Protein AF-0000000082303333 (afdb_homodimer)

Radius of gyration: 33.25 Å; Cα contacts (8 Å, |Δi|>4): 2586; chains: 2; bounding box: 116×102×85 Å

Solvent-accessible surface area (backbone atoms only — not comparable to full-atom values): 60948 Å² total; per-residue (Å²): 131,80,72,79,79,72,64,72,76,44,62,39,41,34,51,44,58,68,91,34,70,68,59,49,52,47,48,51,52,43,42,55,33,33,45,75,53,46,32,45,65,47,75,43,73,32,53,73,72,55,47,52,51,32,34,45,68,46,72,44,28,33,35,77,50,58,49,78,16,24,81,38,28,54,62,48,48,60,59,44,35,79,37,50,79,32,54,53,24,39,28,36,65,45,49,64,80,92,48,36,52,67,58,50,52,48,52,52,52,53,45,40,43,35,82,53,63,69,58,36,46,55,47,43,47,49,52,52,45,56,55,57,73,51,44,40,58,37,38,43,30,28,42,47,46,40,36,38,30,31,59,46,46,43,43,72,42,71,42,63,39,70,68,48,73,64,62,42,49,26,38,67,72,53,83,69,45,62,42,35,33,31,44,33,45,95,62,28,58,43,49,50,55,57,82,54,49,46,70,51,58,82,63,31,37,61,40,60,36,50,35,25,29,45,23,51,32,31,67,37,65,60,58,26,65,31,54,50,49,16,46,46,72,47,80,41,78,38,88,97,50,14,27,36,36,42,30,41,58,47,80,84,34,35,28,68,83,64,48,77,57,52,40,67,40,49,48,51,40,51,42,26,58,60,16,88,49,46,29,65,80,48,52,79,38,65,48,64,71,34,52,70,47,72,47,63,50,95,86,51,26,37,35,40,30,27,67,37,44,48,54,55,43,65,60,60,37,30,37,70,49,46,68,27,36,52,39,40,78,19,32,73,55,27,82,69,39,42,37,51,58,33,10,51,48,53,63,80,52,63,64,44,86,89,47,76,54,50,91,67,52,30,30,59,14,61,80,50,68,36,14,47,22,57,31,35,77,70,48,70,40,68,41,94,85,71,35,39,52,33,40,36,30,32,45,27,89,62,30,77,65,70,61,39,57,44,46,32,43,34,39,47,56,68,94,45,41,66,59,44,53,51,30,44,77,72,64,76,29,38,30,38,34,41,41,36,32,50,52,54,53,54,50,49,46,41,35,70,73,32,30,64,54,31,45,65,44,64,30,61,50,40,26,20,38,29,36,39,30,17,19,74,28,81,57,37,44,36,60,54,47,30,47,14,54,39,14,30,36,61,54,51,56,48,31,44,72,72,24,60,46,70,49,38,76,39,57,50,69,63,33,54,45,21,43,75,36,66,66,69,70,63,76,70,60,48,50,32,60,66,60,13,37,46,48,50,38,64,77,76,64,84,46,54,91,70,46,50,42,32,60,54,14,41,58,40,34,44,43,44,44,46,46,45,46,44,46,48,46,46,35,46,73,66,67,44,66,81,77,70,68,81,73,84,70,77,80,74,81,80,127,129,80,71,80,76,73,62,73,76,44,64,39,40,34,51,46,57,67,92,34,69,69,58,51,53,49,48,52,51,44,41,55,33,34,44,75,52,47,32,44,64,48,76,43,71,31,53,72,71,55,47,53,51,32,34,45,69,45,72,44,28,31,36,75,50,60,50,81,15,25,81,38,28,55,61,48,49,60,59,44,35,80,36,50,79,32,53,53,23,39,28,37,64,46,47,63,80,92,48,37,52,67,56,50,52,49,52,52,53,53,43,40,44,36,80,51,65,71,58,36,47,54,46,43,47,50,51,53,45,56,55,56,72,51,44,39,59,36,37,45,29,26,41,48,47,40,36,37,30,30,59,46,47,41,43,70,41,68,42,62,41,68,69,49,74,62,63,42,49,27,38,69,72,52,83,68,44,61,43,35,33,30,44,32,44,95,63,28,59,42,48,50,55,56,82,54,49,45,70,51,59,82,64,32,38,61,39,59,34,50,35,26,28,46,22,50,32,32,66,36,63,59,56,25,64,29,55,49,47,14,46,46,71,46,80,40,80,37,89,95,50,14,27,36,38,42,30,40,58,46,80,83,35,34,28,70,84,64,49,76,58,52,40,66,40,49,47,52,42,52,43,26,57,59,16,88,47,48,29,65,82,48,52,77,38,66,48,65,70,34,52,69,47,71,46,63,51,96,86,51,26,38,35,40,29,28,66,37,43,49,54,54,40,65,58,60,37,28,37,68,52,47,69,26,35,52,39,37,78,20,32,73,56,28,82,70,37,41,37,50,59,32,10,52,47,53,63,80,51,69,64,45,86,87,45,76,56,50,90,68,53,31,31,58,13,61,80,50,67,37,15,49,22,55,31,35,76,71,50,71,41,68,42,96,85,70,35,40,52,33,40,35,30,30,45,27,90,62,30,77,65,71,61,41,57,45,46,32,42,35,40,47,56,68,94,45,39,66,59,43,52,50,30,42,76,70,63,77,30,39,28,39,36,40,42,36,33,49,53,54,53,55,49,51,46,41,35,70,72,32,29,64,54,30,46,64,46,61,29,62,51,40,26,18,38,29,38,39,30,18,18,75,26,81,58,37,45,37,61,54,48,30,46,15,55,39,14,29,35,62,55,50,57,48,32,45,71,72,24,62,47,69,51,37,78,40,57,50,69,60,33,54,45,22,43,76,35,65,65,69,70,63,78,70,60,46,51,32,60,66,61,12,37,46,47,49,40,64,76,75,64,85,49,55,89,71,43,54,44,28,59,54,16,42,57,38,34,44,44,45,46,46,46,45,46,46,46,47,47,49,36,45,73,67,67,46,66,83,77,71,72,83,76,88,68,83,74,80,76,93,117

Organism: NCBI:txid303405

Sequence (1182 aa):
MSAPEQCKIRTVDFVIKVDDPEMAAVEDDIREDLAKIGIKVNTRLVEPEEYIKIEENGDYNLFFTRSWGAPYDPHTYLKSWENNAHVEYSATANLQPPLTRETLMEKIKKVQEQLDQATIRSMWKEILQDIHEQAIFLPLWGTREPYVLNRRLAGFTPSSQTYTYPIETIRVLSGSKNVTVAPGAGGAMFSSGGPLHPHQYFPNQLFIQDWLYEGLVSYGQDGEIQPALATSWLTEEIVGAGQRVIFTLREGVKFHDGSDFDCASVKLNFDHVLSESARQRHSWLGAVQAMEKWFCNEQGQFVVETNKPFYPLLQELTYIRPLTIAAPSSFANGADSHPELENSCNPGEAKWEGIEALEGFNCAGLSSPVGTGPFKFVSRENNEDGTDKTVLFARHDEYWGAIPDIEFVKLETFENTALVEEALLAGDLDMALGIGPLSALQIQDLKFFHSNIVDVRHSDVLQHSLMVMNTNKEPTNDITVRQAIIHAVNKGRFIEEEFGGLEKPVDQVLPQTAPYCNVDLTPKWSYDPVKAELLACPVKSGLSSGGIAGVTIACVAIVALVGFMVHMIRREKQGKPIFVTPSESAKGEQAMSAPEQCKIRTVDFVIKVDDPEMAAVEDDIREDLAKIGIKVNTRLVEPEEYIKIEENGDYNLFFTRSWGAPYDPHTYLKSWENNAHVEYSATANLQPPLTRETLMEKIKKVQEQLDQATIRSMWKEILQDIHEQAIFLPLWGTREPYVLNRRLAGFTPSSQTYTYPIETIRVLSGSKNVTVAPGAGGAMFSSGGPLHPHQYFPNQLFIQDWLYEGLVSYGQDGEIQPALATSWLTEEIVGAGQRVIFTLREGVKFHDGSDFDCASVKLNFDHVLSESARQRHSWLGAVQAMEKWFCNEQGQFVVETNKPFYPLLQELTYIRPLTIAAPSSFANGADSHPELENSCNPGEAKWEGIEALEGFNCAGLSSPVGTGPFKFVSRENNEDGTDKTVLFARHDEYWGAIPDIEFVKLETFENTALVEEALLAGDLDMALGIGPLSALQIQDLKFFHSNIVDVRHSDVLQHSLMVMNTNKEPTNDITVRQAIIHAVNKGRFIEEEFGGLEKPVDQVLPQTAPYCNVDLTPKWSYDPVKAELLACPVKSGLSSGGIAGVTIACVAIVALVGFMVHMIRREKQGKPIFVTPSESAKGEQA

pLDDT: mean 87.99, std 19.19, range [18.09, 98.81]

Nearest PDB structures (foldseek):
  3dp8-assembly2_B  TM=7.498E-01  e=4.778E-22  Escherichia coli K-12
  2noo-assembly1_A  TM=8.320E-01  e=5.385E-20  Escherichia coli K-12
  8j5u-assembly1_A  TM=5.563E-01  e=1.572E-07  Mycobacterium tuberculosis H37Rv
  8j5r-assembly1_A  TM=5.944E-01  e=3.194E-07  Mycobacterium tuberculosis H37Rv
  4x6g-assembly1_C  TM=6.278E-01  e=6.912E-01  Pseudomonas aeruginosa PAO1

Foldseek 3Di:
DPDQPPQDQAEFEAEDEPPDVLVVVQVVQLQVLCVVLRYHYDYHYDHPVVLQVCLLVVVGFKYWDKAPFPPCPPQLRLLCLCPSSGSNVLLQCQFDPPDHNVVLNVLSVVLQQDDDPVSNLVSVLVSQLSVLLRLQWQFQFFDWWKKKFWPQKDDADDDQTAQAGPQQRIDRNDDDLEAEEFEDFPQATAWAQPPLAQADDPPHGLHSLQQFWAFQWAADWLGDIHGDQFHDKDWAADVPFAIKIKTHGDAQFAKLVGDGDFQLQLVLLVCQCLPLQNLVVVVSDPLSVFWDDWDQDPVRIIMTTGRGYGNCNSRVRNGSDDNTTFAQQFFPVRSPQHNFQRHQDDFPCSPPPPRPRPVNGGHNHTNARMYRGQKGWDDWDADPVGTTQKTKIAGSCSRPPRGGSRGMYMYHGDPALVVVLVCQQVVVHGMYTTRHNHALVSLVCCPPPVVVTMDMDIHPRGMTIIMGGRLPDPPSVDSLLSLLSLQSRDSVVSCCVSRVVNIGGDFGRGDCRHHSNVDDHDDGSYHDNVSSSCSSRPRPPPPPVPCVCCVVCVVVVVVVVVVVVVVVVVCVVVVNDPPPPPPPDDPDDDD/DPDQPPQDQAEFEEEDEPPDVLVVVQVVQLQVLCVVLRYHYDYHYDHPVVLQVCLLVVVGFKYWDKAPFPPCPPQLRLLCCCPSSGSNVLLQCQFDPPDHNVVLNVLSVVLQQDDDPVSNLVSVLVSQLSVQVRLQWQFQFFDWWKKKFFPQKDDADDDQTAQAGPQQRIDRNDDDLEAEEFEDFPQATAWAQPPLAQADDPPHGLHSLQQFWAFQWAADWLGDIHGDQFHDKDWAADPPFAIKIKTHGDAQFAKLVGDGDFQLQLVLLCCQCLPLQNLVVVVSDPLSVFWDDWDQDPVRIIMTTGRGYGNCNSRVRNGSDDNTTFAQQFFPVRSPQHNFQRHQADFPCSPPPPRPRPVNGGHNHTNARMYRGQKGWDDWDADPVGTTQKTKIAGSCSRPPRGGSRGMYMYHGDPALVVVLVCQQVVVHGMYTTRHNHALVSLVCCPPPVVVTMDMDIHPRGMTIIMGGRCPDPPSVDSLLSLLSLQSRDSVVSCCVSRVVNIGGDFGRGDCRHHSNVDDHDDGSYHDNVSSSCSSRPRPPVPPVPCVCCVVCVVVVVVVVVVVVVVVVVCVVVVNDPPPPPPPPDPDDPD

Structure (mmCIF, N/CA/C/O backbone):
data_AF-0000000082303333-model_v1
#
loop_
_entity.id
_entity.type
_entity.pdbx_description
1 polymer 'Nickel-binding periplasmic protein'
#
loop_
_atom_site.group_PDB
_atom_site.id
_atom_site.type_symbol
_atom_site.label_atom_id
_atom_site.label_alt_id
_atom_site.label_comp_id
_atom_site.label_asym_id
_atom_site.label_entity_id
_atom_site.label_seq_id
_atom_site.pdbx_PDB_ins_code
_atom_site.Cartn_x
_atom_site.Cartn_y
_atom_site.Cartn_z
_atom_site.occupancy
_atom_site.B_iso_or_equiv
_atom_site.auth_seq_id
_atom_site.auth_comp_id
_atom_site.auth_asym_id
_atom_site.auth_atom_id
_atom_site.pdbx_PDB_model_num
ATOM 1 N N . MET A 1 1 ? 58.781 11.25 6.305 1 23.52 1 MET A N 1
ATOM 2 C CA . MET A 1 1 ? 57.5 10.578 6.062 1 23.52 1 MET A CA 1
ATOM 3 C C . MET A 1 1 ? 56.5 10.914 7.156 1 23.52 1 MET A C 1
ATOM 5 O O . MET A 1 1 ? 56.719 10.57 8.32 1 23.52 1 MET A O 1
ATOM 9 N N . SER A 1 2 ? 55.875 12.031 7.09 1 27.84 2 SER A N 1
ATOM 10 C CA . SER A 1 2 ? 55 12.477 8.172 1 27.84 2 SER A CA 1
ATOM 11 C C . SER A 1 2 ? 53.969 11.406 8.539 1 27.84 2 SER A C 1
ATOM 13 O O . SER A 1 2 ? 53.562 10.617 7.688 1 27.84 2 SER A O 1
ATOM 15 N N . ALA A 1 3 ? 53.812 11.023 9.781 1 31.88 3 ALA A N 1
ATOM 16 C CA . ALA A 1 3 ? 52.844 10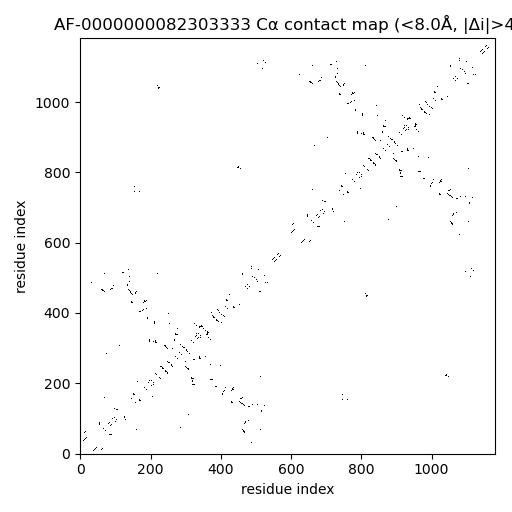.062 10.352 1 31.88 3 ALA A CA 1
ATOM 17 C C . ALA A 1 3 ? 51.5 10.172 9.664 1 31.88 3 ALA A C 1
ATOM 19 O O . ALA A 1 3 ? 51.031 11.266 9.328 1 31.88 3 ALA A O 1
ATOM 20 N N . PRO A 1 4 ? 50.938 9.039 9.016 1 38.94 4 PRO A N 1
ATOM 21 C CA . PRO A 1 4 ? 49.562 9.102 8.516 1 38.94 4 PRO A CA 1
ATOM 22 C C . PRO A 1 4 ? 48.656 9.969 9.383 1 38.94 4 PRO A C 1
ATOM 24 O O . PRO A 1 4 ? 48.75 9.938 10.617 1 38.94 4 PRO A O 1
ATOM 27 N N . GLU A 1 5 ? 48.375 11.148 9.188 1 42.81 5 GLU A N 1
ATOM 28 C CA . GLU A 1 5 ? 47.469 12 9.969 1 42.81 5 GLU A CA 1
ATOM 29 C C . GLU A 1 5 ? 46.312 11.188 10.547 1 42.81 5 GLU A C 1
ATOM 31 O O . GLU A 1 5 ? 45.625 10.484 9.812 1 42.81 5 GLU A O 1
ATOM 36 N N . GLN A 1 6 ? 46.344 10.656 11.703 1 50.25 6 GLN A N 1
ATOM 37 C CA . GLN A 1 6 ? 45.406 9.914 12.516 1 50.25 6 GLN A CA 1
ATOM 38 C C . GLN A 1 6 ? 43.969 10.469 12.352 1 50.25 6 GLN A C 1
ATOM 40 O O . GLN A 1 6 ? 43.75 11.672 12.523 1 50.25 6 GLN A O 1
ATOM 45 N N . CYS A 1 7 ? 43.156 9.773 11.516 1 65.5 7 CYS A N 1
ATOM 46 C CA . CYS A 1 7 ? 41.781 10.148 11.383 1 65.5 7 CYS A CA 1
ATOM 47 C C . CYS A 1 7 ? 41.188 10.578 12.719 1 65.5 7 CYS A C 1
ATOM 49 O O . CYS A 1 7 ? 41.344 9.883 13.727 1 65.5 7 CYS A O 1
ATOM 51 N N . LYS A 1 8 ? 40.906 11.844 12.859 1 65.69 8 LYS A N 1
ATOM 52 C CA . LYS A 1 8 ? 40.312 12.414 14.062 1 65.69 8 LYS A CA 1
ATOM 53 C C . LYS A 1 8 ? 39.062 11.641 14.492 1 65.69 8 LYS A C 1
ATOM 55 O O . LYS A 1 8 ? 38.156 11.398 13.68 1 65.69 8 LYS A O 1
ATOM 60 N N . ILE A 1 9 ? 39.219 11.156 15.711 1 70.44 9 ILE A N 1
ATOM 61 C CA . ILE A 1 9 ? 38.031 10.555 16.312 1 70.44 9 ILE A CA 1
ATOM 62 C C . ILE A 1 9 ? 36.969 11.625 16.531 1 70.44 9 ILE A C 1
ATOM 64 O O . ILE A 1 9 ? 37.25 12.656 17.156 1 70.44 9 ILE A O 1
ATOM 68 N N . ARG A 1 10 ? 35.812 11.414 15.93 1 89.62 10 ARG A N 1
ATOM 69 C CA . ARG A 1 10 ? 34.688 12.336 16.109 1 89.62 10 ARG A CA 1
ATOM 70 C C . ARG A 1 10 ? 33.688 11.773 17.094 1 89.62 10 ARG A C 1
ATOM 72 O O . ARG A 1 10 ? 33.469 10.562 17.156 1 89.62 10 ARG A O 1
ATOM 79 N N . THR A 1 11 ? 33.188 12.648 17.969 1 95.88 11 THR A N 1
ATOM 80 C CA . THR A 1 11 ? 32.125 12.281 18.906 1 95.88 11 THR A CA 1
ATOM 81 C C . THR A 1 11 ? 30.844 13.031 18.578 1 95.88 11 THR A C 1
ATOM 83 O O . THR A 1 11 ? 30.859 14.234 18.312 1 95.88 11 THR A O 1
ATOM 86 N N . VAL A 1 12 ? 29.766 12.312 18.516 1 98 12 VAL A N 1
ATOM 87 C CA . VAL A 1 12 ? 28.453 12.922 18.266 1 98 12 VAL A CA 1
ATOM 88 C C . VAL A 1 12 ? 27.531 12.688 19.469 1 98 12 VAL A C 1
ATOM 90 O O . VAL A 1 12 ? 27.562 11.609 20.078 1 98 12 VAL A O 1
ATOM 93 N N . ASP A 1 13 ? 26.781 13.711 19.797 1 97.75 13 ASP A N 1
ATOM 94 C CA . ASP A 1 13 ? 25.75 13.641 20.844 1 97.75 13 ASP A CA 1
ATOM 95 C C . ASP A 1 13 ? 24.438 13.133 20.266 1 97.75 13 ASP A C 1
ATOM 97 O O . ASP A 1 13 ? 23.875 13.719 19.344 1 97.75 13 ASP A O 1
ATOM 101 N N . PHE A 1 14 ? 23.953 12.023 20.812 1 98.44 14 PHE A N 1
ATOM 102 C CA . PHE A 1 14 ? 22.703 11.422 20.375 1 98.44 14 PHE A CA 1
ATOM 103 C C . PHE A 1 14 ? 21.672 11.469 21.5 1 98.44 14 PHE A C 1
ATOM 105 O O . PHE A 1 14 ? 21.812 10.781 22.516 1 98.44 14 PHE A O 1
ATOM 112 N N . VAL A 1 15 ? 20.562 12.18 21.328 1 97.94 15 VAL A N 1
ATOM 113 C CA . VAL A 1 15 ? 19.578 12.406 22.391 1 97.94 15 VAL A CA 1
ATOM 114 C C . VAL A 1 15 ? 18.391 11.484 22.188 1 97.94 15 VAL A C 1
ATOM 116 O O . VAL A 1 15 ? 17.797 11.445 21.109 1 97.94 15 VAL A O 1
ATOM 119 N N . ILE A 1 16 ? 18.016 10.734 23.219 1 96.25 16 ILE A N 1
ATOM 120 C CA . ILE A 1 16 ? 16.844 9.875 23.156 1 96.25 16 ILE A CA 1
ATOM 121 C C . ILE A 1 16 ? 16.031 10.016 24.453 1 96.25 16 ILE A C 1
ATOM 123 O O . ILE A 1 16 ? 16.562 10.461 25.469 1 96.25 16 ILE A O 1
ATOM 127 N N . LYS A 1 17 ? 14.844 9.602 24.406 1 93.5 17 LYS A N 1
ATOM 128 C CA . LYS A 1 17 ? 13.984 9.641 25.594 1 93.5 17 LYS A CA 1
ATOM 129 C C . LYS A 1 17 ? 14.234 8.438 26.5 1 93.5 17 LYS A C 1
ATOM 131 O O . LYS A 1 17 ? 14.461 7.328 26.016 1 93.5 17 LYS A O 1
ATOM 136 N N . VAL A 1 18 ? 14.133 8.539 27.875 1 91.62 18 VAL A N 1
ATOM 137 C CA . VAL A 1 18 ? 14.398 7.484 28.844 1 91.62 18 VAL A CA 1
ATOM 138 C C . VAL A 1 18 ? 13.344 6.387 28.719 1 91.62 18 VAL A C 1
ATOM 140 O O . VAL A 1 18 ? 13.648 5.203 28.859 1 91.62 18 VAL A O 1
ATOM 143 N N . ASP A 1 19 ? 12.141 6.637 28.453 1 84.12 19 ASP A N 1
ATOM 144 C CA . ASP A 1 19 ? 11.07 5.645 28.484 1 84.12 19 ASP A CA 1
ATOM 145 C C . ASP A 1 19 ? 10.633 5.262 27.078 1 84.12 19 ASP A C 1
ATOM 147 O O . ASP A 1 19 ? 9.438 5.164 26.797 1 84.12 19 ASP A O 1
ATOM 151 N N . ASP A 1 20 ? 11.664 4.922 26.266 1 87.44 20 ASP A N 1
ATOM 152 C CA . ASP A 1 20 ? 11.383 4.453 24.922 1 87.44 20 ASP A CA 1
ATOM 153 C C . ASP A 1 20 ? 12.312 3.305 24.531 1 87.44 20 ASP A C 1
ATOM 155 O O . ASP A 1 20 ? 13.281 3.504 23.797 1 87.44 20 ASP A O 1
ATOM 159 N N . PRO A 1 21 ? 11.938 2.131 24.984 1 86.94 21 PRO A N 1
ATOM 160 C CA . PRO A 1 21 ? 12.836 0.992 24.781 1 86.94 21 PRO A CA 1
ATOM 161 C C . PRO A 1 21 ? 13.07 0.679 23.297 1 86.94 21 PRO A C 1
ATOM 163 O O . PRO A 1 21 ? 14.156 0.226 22.922 1 86.94 21 PRO A O 1
ATOM 166 N N . GLU A 1 22 ? 12.117 0.875 22.484 1 87.69 22 GLU A N 1
ATOM 167 C CA . GLU A 1 22 ? 12.266 0.592 21.062 1 87.69 22 GLU A CA 1
ATOM 168 C C . GLU A 1 22 ? 13.312 1.495 20.422 1 87.69 22 GLU A C 1
ATOM 170 O O . GLU A 1 22 ? 14.195 1.02 19.703 1 87.69 22 GLU A O 1
ATOM 175 N N . MET A 1 23 ? 13.258 2.768 20.703 1 92.5 23 MET A N 1
ATOM 176 C CA . MET A 1 23 ? 14.211 3.703 20.109 1 92.5 23 MET A CA 1
ATOM 177 C C . MET A 1 23 ? 15.594 3.541 20.734 1 92.5 23 MET A C 1
ATOM 179 O O . MET A 1 23 ? 16.609 3.771 20.078 1 92.5 23 MET A O 1
ATOM 183 N N . ALA A 1 24 ? 15.602 3.131 22 1 94.62 24 ALA A N 1
ATOM 184 C CA . ALA A 1 24 ? 16.875 2.838 22.625 1 94.62 24 ALA A CA 1
ATOM 185 C C . ALA A 1 24 ? 17.594 1.687 21.922 1 94.62 24 ALA A C 1
ATOM 187 O O . ALA A 1 24 ? 18.812 1.718 21.75 1 94.62 24 ALA A O 1
ATOM 188 N N . ALA A 1 25 ? 16.812 0.717 21.562 1 94.38 25 ALA A N 1
ATOM 189 C CA . ALA A 1 25 ? 17.391 -0.418 20.859 1 94.38 25 ALA A CA 1
ATOM 190 C C . ALA A 1 25 ? 17.922 0.007 19.484 1 94.38 25 ALA A C 1
ATOM 192 O O . ALA A 1 25 ? 19 -0.439 19.062 1 94.38 25 ALA A O 1
ATOM 193 N N . VAL A 1 26 ? 17.188 0.828 18.766 1 96.31 26 VAL A N 1
ATOM 194 C CA . VAL A 1 26 ? 17.609 1.339 17.469 1 96.31 26 VAL A CA 1
ATOM 195 C C . VAL A 1 26 ? 18.875 2.168 17.625 1 96.31 26 VAL A C 1
ATOM 197 O O . VAL A 1 26 ? 19.828 2.023 16.859 1 96.31 26 VAL A O 1
ATOM 200 N N . GLU A 1 27 ? 18.875 3.014 18.672 1 97.44 27 GLU A N 1
ATOM 201 C CA . GLU A 1 27 ? 20.047 3.826 18.953 1 97.44 27 GLU A CA 1
ATOM 202 C C . GLU A 1 27 ? 21.266 2.953 19.234 1 97.44 27 GLU A C 1
ATOM 204 O O . GLU A 1 27 ? 22.375 3.27 18.812 1 97.44 27 GLU A O 1
ATOM 209 N N . ASP A 1 28 ? 21.094 1.897 19.969 1 96.94 28 ASP A N 1
ATOM 210 C CA . ASP A 1 28 ? 22.172 0.97 20.266 1 96.94 28 ASP A CA 1
ATOM 211 C C . ASP A 1 28 ? 22.797 0.421 18.984 1 96.94 28 ASP A C 1
ATOM 213 O O . ASP A 1 28 ? 24.016 0.374 18.844 1 96.94 28 ASP A O 1
ATOM 217 N N . ASP A 1 29 ? 22 0.051 18.062 1 96.81 29 ASP A N 1
ATOM 218 C CA . ASP A 1 29 ? 22.469 -0.477 16.797 1 96.81 29 ASP A CA 1
ATOM 219 C C . ASP A 1 29 ? 23.203 0.596 15.992 1 96.81 29 ASP A C 1
ATOM 221 O O . ASP A 1 29 ? 24.25 0.324 15.391 1 96.81 29 ASP A O 1
ATOM 225 N N . ILE A 1 30 ? 22.672 1.776 15.969 1 97.88 30 ILE A N 1
ATOM 226 C CA . ILE A 1 30 ? 23.281 2.883 15.242 1 97.88 30 ILE A CA 1
ATOM 227 C C . ILE A 1 30 ? 24.641 3.211 15.859 1 97.88 30 ILE A C 1
ATOM 229 O O . ILE A 1 30 ? 25.609 3.428 15.141 1 97.88 30 ILE A O 1
ATOM 233 N N . ARG A 1 31 ? 24.656 3.23 17.172 1 97.88 31 ARG A N 1
ATOM 234 C CA . ARG A 1 31 ? 25.906 3.49 17.891 1 97.88 31 ARG A CA 1
ATOM 235 C C . ARG A 1 31 ? 26.969 2.475 17.5 1 97.88 31 ARG A C 1
ATOM 237 O O . ARG A 1 31 ? 28.125 2.842 17.25 1 97.88 31 ARG A O 1
ATOM 244 N N . GLU A 1 32 ? 26.641 1.265 17.438 1 97.06 32 GLU A N 1
ATOM 245 C CA . GLU A 1 32 ? 27.562 0.216 17.031 1 97.06 32 GLU A CA 1
ATOM 246 C C . GLU A 1 32 ? 28.047 0.423 15.602 1 97.06 32 GLU A C 1
ATOM 248 O O . GLU A 1 32 ? 29.234 0.234 15.312 1 97.06 32 GLU A O 1
ATOM 253 N N . ASP A 1 33 ? 27.188 0.77 14.727 1 97.19 33 ASP A N 1
ATOM 254 C CA . ASP A 1 33 ? 27.531 0.992 13.328 1 97.19 33 ASP A CA 1
ATOM 255 C C . ASP A 1 33 ? 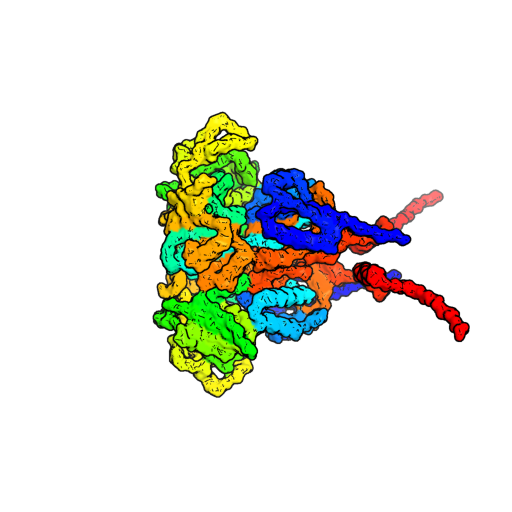28.484 2.174 13.188 1 97.19 33 ASP A C 1
ATOM 257 O O . ASP A 1 33 ? 29.438 2.119 12.406 1 97.19 33 ASP A O 1
ATOM 261 N N . LEU A 1 34 ? 28.188 3.188 13.914 1 97.56 34 LEU A N 1
ATOM 262 C CA . LEU A 1 34 ? 29.016 4.387 13.836 1 97.56 34 LEU A CA 1
ATOM 263 C C . LEU A 1 34 ? 30.406 4.137 14.43 1 97.56 34 LEU A C 1
ATOM 265 O O . LEU A 1 34 ? 31.391 4.684 13.953 1 97.56 34 LEU A O 1
ATOM 269 N N . ALA A 1 35 ? 30.484 3.344 15.461 1 96.31 35 ALA A N 1
ATOM 270 C CA . ALA A 1 35 ? 31.766 3 16.078 1 96.31 35 ALA A CA 1
ATOM 271 C C . ALA A 1 35 ? 32.688 2.334 15.07 1 96.31 35 ALA A C 1
ATOM 273 O O . ALA A 1 35 ? 33.906 2.521 15.125 1 96.31 35 ALA A O 1
ATOM 274 N N . LYS A 1 36 ? 32.188 1.669 14.133 1 93.94 36 LYS A N 1
ATOM 275 C CA . LYS A 1 36 ? 32.969 0.94 13.133 1 93.94 36 LYS A CA 1
ATOM 276 C C . LYS A 1 36 ? 33.719 1.898 12.227 1 93.94 36 LYS A C 1
ATOM 278 O O . LYS A 1 36 ? 34.75 1.519 11.625 1 93.94 36 LYS A O 1
ATOM 283 N N . ILE A 1 37 ? 33.25 3.104 12.164 1 92.88 37 ILE A N 1
ATOM 284 C CA . ILE A 1 37 ? 33.906 4.047 11.281 1 92.88 37 ILE A CA 1
ATOM 285 C C . ILE A 1 37 ? 34.625 5.125 12.117 1 92.88 37 ILE A C 1
ATOM 287 O O . ILE A 1 37 ? 34.938 6.199 11.609 1 92.88 37 ILE A O 1
ATOM 291 N N . GLY A 1 38 ? 34.688 4.879 13.375 1 92.12 38 GLY A N 1
ATOM 292 C CA . GLY A 1 38 ? 35.469 5.746 14.234 1 92.12 38 GLY A CA 1
ATOM 293 C C . GLY A 1 38 ? 34.688 6.898 14.805 1 92.12 38 GLY A C 1
ATOM 294 O O . GLY A 1 38 ? 35.25 7.887 15.281 1 92.12 38 GLY A O 1
ATOM 295 N N . ILE A 1 39 ? 33.406 6.844 14.773 1 96.06 39 ILE A N 1
ATOM 296 C CA . ILE A 1 39 ? 32.594 7.879 15.375 1 96.06 39 ILE A CA 1
ATOM 297 C C . ILE A 1 39 ? 32.031 7.383 16.703 1 96.06 39 ILE A C 1
ATOM 299 O O . ILE A 1 39 ? 31.328 6.367 16.75 1 96.06 39 ILE A O 1
ATOM 303 N N . LYS A 1 40 ? 32.344 8.086 17.719 1 96.75 40 LYS A N 1
ATOM 304 C CA . LYS A 1 40 ? 31.828 7.762 19.047 1 96.75 40 LYS A CA 1
ATOM 305 C C . LYS A 1 40 ? 30.5 8.461 19.297 1 96.75 40 LYS A C 1
ATOM 307 O O . LYS A 1 40 ? 30.328 9.633 18.953 1 96.75 40 LYS A O 1
ATOM 312 N N . VAL A 1 41 ? 29.594 7.746 19.906 1 98.12 41 VAL A N 1
ATOM 313 C CA . VAL A 1 41 ? 28.266 8.305 20.203 1 98.12 41 VAL A CA 1
ATOM 314 C C . VAL A 1 41 ? 28.109 8.5 21.719 1 98.12 41 VAL A C 1
ATOM 316 O O . VAL A 1 41 ? 28.266 7.551 22.484 1 98.12 41 VAL A O 1
ATOM 319 N N . ASN A 1 42 ? 27.938 9.68 22.094 1 97.56 42 ASN A N 1
ATOM 320 C CA . ASN A 1 42 ? 27.5 10 23.438 1 97.56 42 ASN A CA 1
ATOM 321 C C . ASN A 1 42 ? 25.969 10.008 23.547 1 97.56 42 ASN A C 1
ATOM 323 O O . ASN A 1 42 ? 25.328 10.992 23.188 1 97.56 42 ASN A O 1
ATOM 327 N N . THR A 1 43 ? 25.469 8.953 24.125 1 97.62 43 THR A N 1
ATOM 328 C CA . THR A 1 43 ? 24.016 8.852 24.25 1 97.62 43 THR A CA 1
ATOM 329 C C . THR A 1 43 ? 23.531 9.602 25.469 1 97.62 43 THR A C 1
ATOM 331 O O . THR A 1 43 ? 23.953 9.312 26.594 1 97.62 43 THR A O 1
ATOM 334 N N . ARG A 1 44 ? 22.656 10.531 25.266 1 96.69 44 ARG A N 1
ATOM 335 C CA . ARG A 1 44 ? 22.016 11.273 26.359 1 96.69 44 ARG A CA 1
ATOM 336 C C . ARG A 1 44 ? 20.562 10.844 26.547 1 96.69 44 ARG A C 1
ATOM 338 O O . ARG A 1 44 ? 19.734 11.094 25.672 1 96.69 44 ARG A O 1
ATOM 345 N N . LEU A 1 45 ? 20.281 10.219 27.656 1 96.06 45 LEU A N 1
ATOM 346 C CA . LEU A 1 45 ? 18.906 9.875 28.031 1 96.06 45 LEU A CA 1
ATOM 347 C C . LEU A 1 45 ? 18.25 11.008 28.812 1 96.06 45 LEU A C 1
ATOM 349 O O . LEU A 1 45 ? 18.766 11.438 29.844 1 96.06 45 LEU A O 1
ATOM 353 N N . VAL A 1 46 ? 17.172 11.438 28.266 1 96.62 46 VAL A N 1
ATOM 354 C CA . VAL A 1 46 ? 16.578 12.602 28.922 1 96.62 46 VAL A CA 1
ATOM 355 C C . VAL A 1 46 ? 15.086 12.375 29.141 1 96.62 46 VAL A C 1
ATOM 357 O O . VAL A 1 46 ? 14.469 11.547 28.469 1 96.62 46 VAL A O 1
ATOM 360 N N . GLU A 1 47 ? 14.508 13.109 30.047 1 94.75 47 GLU A N 1
ATOM 361 C CA . GLU A 1 47 ? 13.07 13.094 30.312 1 94.75 47 GLU A CA 1
ATOM 362 C C . GLU A 1 47 ? 12.305 13.828 29.203 1 94.75 47 GLU A C 1
ATOM 364 O O . GLU A 1 47 ? 12.875 14.633 28.469 1 94.75 47 GLU A O 1
ATOM 369 N N . PRO A 1 48 ? 11.039 13.594 29.078 1 90.44 48 PRO A N 1
ATOM 370 C CA . PRO A 1 48 ? 10.227 14.18 28 1 90.44 48 PRO A CA 1
ATOM 371 C C . PRO A 1 48 ? 10.289 15.703 27.984 1 90.44 48 PRO A C 1
ATOM 373 O O . PRO A 1 48 ? 10.391 16.312 26.906 1 90.44 48 PRO A O 1
ATOM 376 N N . GLU A 1 49 ? 10.25 16.312 29.141 1 92.12 49 GLU A N 1
ATOM 377 C CA . GLU A 1 49 ? 10.281 17.766 29.188 1 92.12 49 GLU A CA 1
ATOM 378 C C . GLU A 1 49 ? 11.609 18.312 28.672 1 92.12 49 GLU A C 1
ATOM 380 O O . GLU A 1 49 ? 11.633 19.297 27.922 1 92.12 49 GLU A O 1
ATOM 385 N N . GLU A 1 50 ? 12.617 17.672 29.062 1 94.94 50 GLU A N 1
ATOM 386 C CA . GLU A 1 50 ? 13.945 18.078 28.609 1 94.94 50 GLU A CA 1
ATOM 387 C C . GLU A 1 50 ? 14.125 17.797 27.125 1 94.94 50 GLU A C 1
ATOM 389 O O . GLU A 1 50 ? 14.812 18.547 26.422 1 94.94 50 GLU A O 1
ATOM 394 N N . TYR A 1 51 ? 13.578 16.734 26.719 1 94.62 51 TYR A N 1
ATOM 395 C CA . TYR A 1 51 ? 13.633 16.359 25.312 1 94.62 51 TYR A CA 1
ATOM 396 C C . TYR A 1 51 ? 13.086 17.469 24.438 1 94.62 51 TYR A C 1
ATOM 398 O O . TYR A 1 51 ? 13.695 17.844 23.438 1 94.62 51 TYR A O 1
ATOM 406 N N . ILE A 1 52 ? 12 18.125 24.812 1 92.94 52 ILE A N 1
ATOM 407 C CA . ILE A 1 52 ? 11.352 19.203 24.078 1 92.94 52 ILE A CA 1
ATOM 408 C C . ILE A 1 52 ? 12.258 20.422 24.062 1 92.94 52 ILE A C 1
ATOM 410 O O . ILE A 1 52 ? 12.406 21.094 23.031 1 92.94 52 ILE A O 1
ATOM 414 N N . LYS A 1 53 ? 12.859 20.703 25.156 1 94.94 53 LYS A N 1
ATOM 415 C CA . LYS A 1 53 ? 13.75 21.859 25.266 1 94.94 53 LYS A CA 1
ATOM 416 C C . LYS A 1 53 ? 14.953 21.703 24.344 1 94.94 53 LYS A C 1
ATOM 418 O O . LYS A 1 53 ? 15.398 22.672 23.719 1 94.94 53 LYS A O 1
ATOM 423 N N . ILE A 1 54 ? 15.438 20.531 24.312 1 95.56 54 ILE A N 1
ATOM 424 C CA . ILE A 1 54 ? 16.594 20.25 23.469 1 95.56 54 ILE A CA 1
ATOM 425 C C . ILE A 1 54 ? 16.234 20.406 22 1 95.56 54 ILE A C 1
ATOM 427 O O . ILE A 1 54 ? 17.016 20.953 21.219 1 95.56 54 ILE A O 1
ATOM 431 N N . GLU A 1 55 ? 15.078 19.953 21.641 1 93.44 55 GLU A N 1
ATOM 432 C CA . GLU A 1 55 ? 14.555 20.125 20.297 1 93.44 55 GLU A CA 1
ATOM 433 C C . GLU A 1 55 ? 14.484 21.609 19.922 1 93.44 55 GLU A C 1
ATOM 435 O O . GLU A 1 55 ? 14.922 22 18.828 1 93.44 55 GLU A O 1
ATOM 440 N N . GLU A 1 56 ? 14.031 22.391 20.797 1 93.5 56 GLU A N 1
ATOM 441 C CA . GLU A 1 56 ? 13.805 23.812 20.562 1 93.5 56 GLU A CA 1
ATOM 442 C C . GLU A 1 56 ? 15.125 24.578 20.484 1 93.5 56 GLU A C 1
ATOM 444 O O . GLU A 1 56 ? 15.281 25.484 19.672 1 93.5 56 GLU A O 1
ATOM 449 N N . ASN A 1 57 ? 16.062 24.141 21.297 1 94.38 57 ASN A N 1
ATOM 450 C CA . ASN A 1 57 ? 17.297 24.906 21.406 1 94.38 57 ASN A CA 1
ATOM 451 C C . ASN A 1 57 ? 18.375 24.375 20.469 1 94.38 57 ASN A C 1
ATOM 453 O O . ASN A 1 57 ? 19.406 25.016 20.281 1 94.38 57 ASN A O 1
ATOM 457 N N . GLY A 1 58 ? 18.125 23.25 19.922 1 95.88 58 GLY A N 1
ATOM 458 C CA . GLY A 1 58 ? 19.062 22.672 18.969 1 95.88 58 GLY A CA 1
ATOM 459 C C . GLY A 1 58 ? 20.297 22.094 19.641 1 95.88 58 GLY A C 1
ATOM 460 O O . GLY A 1 58 ? 21.391 22.141 19.078 1 95.88 58 GLY A O 1
ATOM 461 N N . ASP A 1 59 ? 20.156 21.625 20.906 1 96.56 59 ASP A N 1
ATOM 462 C CA . ASP A 1 59 ? 21.297 21.062 21.625 1 96.56 59 ASP A CA 1
ATOM 463 C C . ASP A 1 59 ? 21.422 19.562 21.375 1 96.56 59 ASP A C 1
ATOM 465 O O . ASP A 1 59 ? 21.25 18.75 22.281 1 96.56 59 ASP A O 1
ATOM 469 N N . TYR A 1 60 ? 21.828 19.156 20.188 1 97.81 60 TYR A N 1
ATOM 470 C CA . TYR A 1 60 ? 22 17.766 19.766 1 97.81 60 TYR A CA 1
ATOM 471 C C . TYR A 1 60 ? 22.844 17.672 18.5 1 97.81 60 TYR A C 1
ATOM 473 O O . TYR A 1 60 ? 22.984 18.656 17.766 1 97.81 60 TYR A O 1
ATOM 481 N N . ASN A 1 61 ? 23.5 16.562 18.312 1 98.44 61 ASN A N 1
ATOM 482 C CA . ASN A 1 61 ? 24.016 16.219 16.984 1 98.44 61 ASN A CA 1
ATOM 483 C C . ASN A 1 61 ? 23.031 15.344 16.219 1 98.44 61 ASN A C 1
ATOM 485 O O . ASN A 1 61 ? 22.781 15.594 15.031 1 98.44 61 ASN A O 1
ATOM 489 N N . LEU A 1 62 ? 22.547 14.359 16.891 1 98.5 62 LEU A N 1
ATOM 490 C CA . LEU A 1 62 ? 21.594 13.414 16.328 1 98.5 62 LEU A CA 1
ATOM 491 C C . LEU A 1 62 ? 20.312 13.383 17.141 1 98.5 62 LEU A C 1
ATOM 493 O O . LEU A 1 62 ? 20.344 13.477 18.375 1 98.5 62 LEU A O 1
ATOM 497 N N . PHE A 1 63 ? 19.234 13.297 16.453 1 98 63 PHE A N 1
ATOM 498 C CA . PHE A 1 63 ? 17.906 13.312 17.047 1 98 63 PHE A CA 1
ATOM 499 C C . PHE A 1 63 ? 16.938 12.5 16.219 1 98 63 PHE A C 1
ATOM 501 O O . PHE A 1 63 ? 16.969 12.555 14.977 1 98 63 PHE A O 1
ATOM 508 N N . PHE A 1 64 ? 16.078 11.656 16.906 1 96.75 64 PHE A N 1
ATOM 509 C CA . PHE A 1 64 ? 15.039 10.953 16.156 1 96.75 64 PHE A CA 1
ATOM 510 C C . PHE A 1 64 ? 13.867 11.883 15.875 1 96.75 64 PHE A C 1
ATOM 512 O O . PHE A 1 64 ? 13.492 12.703 16.719 1 96.75 64 PHE A O 1
ATOM 519 N N . THR A 1 65 ? 13.305 11.797 14.703 1 95.94 65 THR A N 1
ATOM 520 C CA . THR A 1 65 ? 12.086 12.508 14.32 1 95.94 65 THR A CA 1
ATOM 521 C C . THR A 1 65 ? 11.305 11.719 13.281 1 95.94 65 THR A C 1
ATOM 523 O O . THR A 1 65 ? 11.609 10.547 13.023 1 95.94 65 THR A O 1
ATOM 526 N N . ARG A 1 66 ? 10.227 12.242 12.812 1 95.12 66 ARG A N 1
ATOM 527 C CA . ARG A 1 66 ? 9.398 11.609 11.797 1 95.12 66 ARG A CA 1
ATOM 528 C C . ARG A 1 66 ? 8.727 12.656 10.914 1 95.12 66 ARG A C 1
ATOM 530 O O . ARG A 1 66 ? 8.516 13.789 11.336 1 95.12 66 ARG A O 1
ATOM 537 N N . SER A 1 67 ? 8.484 12.25 9.703 1 96.75 67 SER A N 1
ATOM 538 C CA . SER A 1 67 ? 7.602 13.086 8.898 1 96.75 67 SER A CA 1
ATOM 539 C C . SER A 1 67 ? 6.184 13.094 9.461 1 96.75 67 SER A C 1
ATOM 541 O O . SER A 1 67 ? 5.848 12.273 10.32 1 96.75 67 SER A O 1
ATOM 543 N N . TRP A 1 68 ? 5.418 14.047 9.047 1 95.06 68 TRP A N 1
ATOM 544 C CA . TRP A 1 68 ? 4.074 14.156 9.609 1 95.06 68 TRP A CA 1
ATOM 545 C C . TRP A 1 68 ? 3.127 13.164 8.938 1 95.06 68 TRP A C 1
ATOM 547 O O . TRP A 1 68 ? 2.133 12.75 9.531 1 95.06 68 TRP A O 1
ATOM 557 N N . GLY A 1 69 ? 3.453 12.773 7.652 1 94.06 69 GLY A N 1
ATOM 558 C CA . GLY A 1 69 ? 2.602 11.852 6.926 1 94.06 69 GLY A CA 1
ATOM 559 C C . GLY A 1 69 ? 1.498 12.539 6.148 1 94.06 69 GLY A C 1
ATOM 560 O O . GLY A 1 69 ? 1.206 13.711 6.383 1 94.06 69 GLY A O 1
ATOM 561 N N . ALA A 1 70 ? 0.865 11.828 5.227 1 92 70 ALA A N 1
ATOM 562 C CA . ALA A 1 70 ? -0.288 12.336 4.484 1 92 70 ALA A CA 1
ATOM 563 C C . ALA A 1 70 ? -1.463 12.609 5.418 1 92 70 ALA A C 1
ATOM 565 O O . ALA A 1 70 ? -1.726 11.828 6.34 1 92 70 ALA A O 1
ATOM 566 N N . PRO A 1 71 ? -2.078 13.695 5.312 1 93.06 71 PRO A N 1
ATOM 567 C CA . PRO A 1 71 ? -2.023 14.617 4.168 1 93.06 71 PRO A CA 1
ATOM 568 C C . PRO A 1 71 ? -1.134 15.828 4.426 1 93.06 71 PRO A C 1
ATOM 570 O O . PRO A 1 71 ? -1.119 16.766 3.629 1 93.06 71 PRO A O 1
ATOM 573 N N . TYR A 1 72 ? -0.385 15.836 5.418 1 95.94 72 TYR A N 1
ATOM 574 C CA . TYR A 1 72 ? 0.357 17.031 5.82 1 95.94 72 TYR A CA 1
ATOM 575 C C . TYR A 1 72 ? 1.605 17.203 4.961 1 95.94 72 TYR A C 1
ATOM 577 O O . TYR A 1 72 ? 1.996 18.328 4.652 1 95.94 72 TYR A O 1
ATOM 585 N N . ASP A 1 73 ? 2.207 16.062 4.641 1 95.56 73 ASP A N 1
ATOM 586 C CA . ASP A 1 73 ? 3.395 16.062 3.791 1 95.56 73 ASP A CA 1
ATOM 587 C C . ASP A 1 73 ? 3.029 16.375 2.34 1 95.56 73 ASP A C 1
ATOM 589 O O . ASP A 1 73 ? 2.062 15.82 1.81 1 95.56 73 ASP A O 1
ATOM 593 N N . PRO A 1 74 ? 3.748 17.188 1.656 1 96 74 PRO A N 1
ATOM 594 C CA . PRO A 1 74 ? 4.934 17.891 2.137 1 96 74 PRO A CA 1
ATOM 595 C C . PRO A 1 74 ? 4.613 19.297 2.656 1 96 74 PRO A C 1
ATOM 597 O O . PRO A 1 74 ? 5.469 19.938 3.268 1 96 74 PRO A O 1
ATOM 600 N N . HIS A 1 75 ? 3.406 19.719 2.477 1 93.88 75 HIS A N 1
ATOM 601 C CA . HIS A 1 75 ? 3.043 21.125 2.496 1 93.88 75 HIS A CA 1
ATOM 602 C C . HIS A 1 75 ? 3.256 21.734 3.881 1 93.88 75 HIS A C 1
ATOM 604 O O . HIS A 1 75 ? 4.242 22.438 4.109 1 93.88 75 HIS A O 1
ATOM 610 N N . THR A 1 76 ? 2.473 21.266 4.762 1 94.5 76 THR A N 1
ATOM 611 C CA . THR A 1 76 ? 2.51 21.875 6.086 1 94.5 76 THR A CA 1
ATOM 612 C C . THR A 1 76 ? 3.738 21.406 6.859 1 94.5 76 THR A C 1
ATOM 614 O O . THR A 1 76 ? 4.301 22.156 7.66 1 94.5 76 THR A O 1
ATOM 617 N N . TYR A 1 77 ? 4.219 20.266 6.555 1 96.69 77 TYR A N 1
ATOM 618 C CA . TYR A 1 77 ? 5.395 19.734 7.246 1 96.69 77 TYR A CA 1
ATOM 619 C C . TYR A 1 77 ? 6.629 20.578 6.934 1 96.69 77 TYR A C 1
ATOM 621 O O . TYR A 1 77 ? 7.328 21.031 7.844 1 96.69 77 TYR A O 1
ATOM 629 N N . LEU A 1 78 ? 6.895 20.797 5.664 1 96.94 78 LEU A N 1
ATOM 630 C CA . LEU A 1 78 ? 8.094 21.547 5.297 1 96.94 78 LEU A CA 1
ATOM 631 C C . LEU A 1 78 ? 7.969 23 5.707 1 96.94 78 LEU A C 1
ATOM 633 O O . LEU A 1 78 ? 8.953 23.625 6.105 1 96.94 78 LEU A O 1
ATOM 637 N N . LYS A 1 79 ? 6.785 23.516 5.613 1 94.12 79 LYS A N 1
ATOM 638 C CA . LYS A 1 79 ? 6.57 24.891 6.074 1 94.12 79 LYS A CA 1
ATOM 639 C C . LYS A 1 79 ? 6.895 25.031 7.559 1 94.12 79 LYS A C 1
ATOM 641 O O . LYS A 1 79 ? 7.406 26.062 7.992 1 94.12 79 LYS A O 1
ATOM 646 N N . SER A 1 80 ? 6.652 24.047 8.289 1 94.69 80 SER A N 1
ATOM 647 C CA . SER A 1 80 ? 6.828 24.078 9.734 1 94.69 80 SER A CA 1
ATOM 648 C C . SER A 1 80 ? 8.305 24.203 10.109 1 94.69 80 SER A C 1
ATOM 650 O O . SER A 1 80 ? 8.633 24.531 11.258 1 94.69 80 SER A O 1
ATOM 652 N N . TRP A 1 81 ? 9.172 23.984 9.172 1 96 81 TRP A N 1
ATOM 653 C CA . TRP A 1 81 ? 10.602 23.984 9.453 1 96 81 TRP A CA 1
ATOM 654 C C . TRP A 1 81 ? 11.086 25.391 9.805 1 96 81 TRP A C 1
ATOM 656 O O . TRP A 1 81 ? 12.195 25.547 10.328 1 96 81 TRP A O 1
ATOM 666 N N . GLU A 1 82 ? 10.258 26.406 9.609 1 93.75 82 GLU A N 1
ATOM 667 C CA . GLU A 1 82 ? 10.617 27.781 9.93 1 93.75 82 GLU A CA 1
ATOM 668 C C . GLU A 1 82 ? 10.359 28.094 11.406 1 93.75 82 GLU A C 1
ATOM 670 O O . GLU A 1 82 ? 10.805 29.125 11.914 1 93.75 82 GLU A O 1
ATOM 675 N N . ASN A 1 83 ? 9.695 27.219 12.039 1 92.56 83 ASN A N 1
ATOM 676 C CA . ASN A 1 83 ? 9.367 27.359 13.453 1 92.56 83 ASN A CA 1
ATOM 677 C C . ASN A 1 83 ? 10.391 26.656 14.336 1 92.56 83 ASN A C 1
ATOM 679 O O . ASN A 1 83 ? 10.656 25.469 14.156 1 92.56 83 ASN A O 1
ATOM 683 N N . ASN A 1 84 ? 10.891 27.297 15.32 1 91.94 84 ASN A N 1
ATOM 684 C CA . ASN A 1 84 ? 11.961 26.75 16.156 1 91.94 84 ASN A CA 1
ATOM 685 C C . ASN A 1 84 ? 11.438 25.688 17.109 1 91.94 84 ASN A C 1
ATOM 687 O O . ASN A 1 84 ? 12.219 25.016 17.797 1 91.94 84 ASN A O 1
ATOM 691 N N . ALA A 1 85 ? 10.156 25.531 17.047 1 90.56 85 ALA A N 1
ATOM 692 C CA . ALA A 1 85 ? 9.57 24.484 17.859 1 90.56 85 ALA A CA 1
ATOM 693 C C . ALA A 1 85 ? 9.852 23.109 17.266 1 90.56 85 ALA A C 1
ATOM 695 O O . ALA A 1 85 ? 9.688 22.078 17.938 1 90.56 85 ALA A O 1
ATOM 696 N N . HIS A 1 86 ? 10.273 23.109 16.047 1 93.88 86 HIS A N 1
ATOM 697 C CA . HIS A 1 86 ? 10.539 21.844 15.367 1 93.88 86 HIS A CA 1
ATOM 698 C C . HIS A 1 86 ? 12.039 21.609 15.203 1 93.88 86 HIS A C 1
ATOM 700 O O . HIS A 1 86 ? 12.797 22.547 14.945 1 93.88 86 HIS A O 1
ATOM 706 N N . VAL A 1 87 ? 12.414 20.375 15.32 1 96.19 87 VAL A N 1
ATOM 707 C CA . VAL A 1 87 ? 13.82 20 15.312 1 96.19 87 VAL A CA 1
ATOM 708 C C . VAL A 1 87 ? 14.453 20.375 13.969 1 96.19 87 VAL A C 1
ATOM 710 O O . VAL A 1 87 ? 15.648 20.672 13.898 1 96.19 87 VAL A O 1
ATOM 713 N N . GLU A 1 88 ? 13.672 20.453 12.953 1 96.81 88 GLU A N 1
ATOM 714 C CA . GLU A 1 88 ? 14.148 20.75 11.602 1 96.81 88 GLU A CA 1
ATOM 715 C C . GLU A 1 88 ? 14.664 22.172 11.5 1 96.81 88 GLU A C 1
ATOM 717 O O . GLU A 1 88 ? 15.508 22.484 10.648 1 96.81 88 GLU A O 1
ATOM 722 N N . TYR A 1 89 ? 14.125 23.047 12.398 1 96.81 89 TYR A N 1
ATOM 723 C CA . TYR A 1 89 ? 14.586 24.422 12.406 1 96.81 89 TYR A CA 1
ATOM 724 C C . TYR A 1 89 ? 16.094 24.5 12.641 1 96.81 89 TYR A C 1
ATOM 726 O O . TYR A 1 89 ? 16.828 25.109 11.867 1 96.81 89 TYR A O 1
ATOM 734 N N . SER A 1 90 ? 16.547 23.859 13.688 1 96.12 90 SER A N 1
ATOM 735 C CA . SER A 1 90 ? 17.969 23.859 13.992 1 96.12 90 SER A CA 1
ATOM 736 C C . SER A 1 90 ? 18.75 23.047 12.969 1 96.12 90 SER A C 1
ATOM 738 O O . SER A 1 90 ? 19.891 23.391 12.641 1 96.12 90 SER A O 1
ATOM 740 N N . ALA A 1 91 ? 18.156 22.031 12.469 1 97.19 91 ALA A N 1
ATOM 741 C CA . ALA A 1 91 ? 18.828 21.156 11.508 1 97.19 91 ALA A CA 1
ATOM 742 C C . ALA A 1 91 ? 19.094 21.875 10.188 1 97.19 91 ALA A C 1
ATOM 744 O O . ALA A 1 91 ? 19.984 21.5 9.438 1 97.19 91 ALA A O 1
ATOM 745 N N . THR A 1 92 ? 18.312 22.875 9.859 1 97.19 92 THR A N 1
ATOM 746 C CA . THR A 1 92 ? 18.453 23.578 8.586 1 97.19 92 THR A CA 1
ATOM 747 C C . THR A 1 92 ? 19.156 24.906 8.766 1 97.19 92 THR A C 1
ATOM 749 O O . THR A 1 92 ? 19.109 25.766 7.875 1 97.19 92 THR A O 1
ATOM 752 N N . ALA A 1 93 ? 19.766 25.109 9.844 1 95.88 93 ALA A N 1
ATOM 753 C CA . ALA A 1 93 ? 20.359 26.406 10.188 1 95.88 93 ALA A CA 1
ATOM 754 C C . ALA A 1 93 ? 21.562 26.703 9.297 1 95.88 93 ALA A C 1
ATOM 756 O O . ALA A 1 93 ? 21.828 27.859 8.961 1 95.88 93 ALA A O 1
ATOM 757 N N . ASN A 1 94 ? 22.344 25.703 8.93 1 95.38 94 ASN A N 1
ATOM 758 C CA . ASN A 1 94 ? 23.562 25.875 8.148 1 95.38 94 ASN A CA 1
ATOM 759 C C . ASN A 1 94 ? 23.625 24.906 6.977 1 95.38 94 ASN A C 1
ATOM 761 O O . ASN A 1 94 ? 24.531 24.078 6.902 1 95.38 94 ASN A O 1
ATOM 765 N N . LEU A 1 95 ? 22.797 25.141 6.008 1 96.81 95 LEU A N 1
ATOM 766 C CA . LEU A 1 95 ? 22.75 24.312 4.805 1 96.81 95 LEU A CA 1
ATOM 767 C C . LEU A 1 95 ? 23.938 24.625 3.891 1 96.81 95 LEU A C 1
ATOM 769 O O . LEU A 1 95 ? 24.578 25.672 4.023 1 96.81 95 LEU A O 1
ATOM 773 N N . GLN A 1 96 ? 24.203 23.688 3.014 1 95.5 96 GLN A N 1
ATOM 774 C CA . GLN A 1 96 ? 25.25 23.922 2.02 1 95.5 96 GLN A CA 1
ATOM 775 C C . GLN A 1 96 ? 24.797 24.953 0.979 1 95.5 96 GLN A C 1
ATOM 777 O O . GLN A 1 96 ? 23.688 24.859 0.462 1 95.5 96 GLN A O 1
ATOM 782 N N . PRO A 1 97 ? 25.703 25.891 0.692 1 94.5 97 PRO A N 1
ATOM 783 C CA . PRO A 1 97 ? 25.359 26.891 -0.329 1 94.5 97 PRO A CA 1
ATOM 784 C C . PRO A 1 97 ? 25.141 26.266 -1.707 1 94.5 97 PRO A C 1
ATOM 786 O O . PRO A 1 97 ? 25.719 25.234 -2.02 1 94.5 97 PRO A O 1
ATOM 789 N N . PRO A 1 98 ? 24.281 26.875 -2.445 1 95.25 98 PRO A N 1
ATOM 790 C CA . PRO A 1 98 ? 23.656 28.188 -2.264 1 95.25 98 PRO A CA 1
ATOM 791 C C . PRO A 1 98 ? 22.359 28.109 -1.447 1 95.25 98 PRO A C 1
ATOM 793 O O . PRO A 1 98 ? 21.703 29.125 -1.222 1 95.25 98 PRO A O 1
ATOM 796 N N . LEU A 1 99 ? 22.016 27.016 -0.971 1 96.81 99 LEU A N 1
ATOM 797 C CA . LEU A 1 99 ? 20.766 26.859 -0.249 1 96.81 99 LEU A CA 1
ATOM 798 C C . LEU A 1 99 ? 20.891 27.375 1.179 1 96.81 99 LEU A C 1
ATOM 800 O O . LEU A 1 99 ? 21.891 27.141 1.846 1 96.81 99 LEU A O 1
ATOM 804 N N . THR A 1 100 ? 20 28.172 1.613 1 96.69 100 THR A N 1
ATOM 805 C CA . THR A 1 100 ? 19.781 28.578 2.998 1 96.69 100 THR A CA 1
ATOM 806 C C . THR A 1 100 ? 18.344 28.25 3.434 1 96.69 100 THR A C 1
ATOM 808 O O . THR A 1 100 ? 17.5 27.922 2.6 1 96.69 100 THR A O 1
ATOM 811 N N . ARG A 1 101 ? 18.141 28.25 4.727 1 96.06 101 ARG A N 1
ATOM 812 C CA . ARG A 1 101 ? 16.781 28.016 5.176 1 96.06 101 ARG A CA 1
ATOM 813 C C . ARG A 1 101 ? 15.82 29.031 4.559 1 96.06 101 ARG A C 1
ATOM 815 O O . ARG A 1 101 ? 14.719 28.688 4.129 1 96.06 101 ARG A O 1
ATOM 822 N N . GLU A 1 102 ? 16.281 30.281 4.48 1 96.5 102 GLU A N 1
ATOM 823 C CA . GLU A 1 102 ? 15.453 31.344 3.938 1 96.5 102 GLU A CA 1
ATOM 824 C C . GLU A 1 102 ? 15.094 31.078 2.477 1 96.5 102 GLU A C 1
ATOM 826 O O . GLU A 1 102 ? 13.938 31.203 2.082 1 96.5 102 GLU A O 1
ATOM 831 N N . THR A 1 103 ? 16.109 30.688 1.716 1 97.56 103 THR A N 1
ATOM 832 C CA . THR A 1 103 ? 15.844 30.438 0.302 1 97.56 103 THR A CA 1
ATOM 833 C C . THR A 1 103 ? 14.984 29.188 0.124 1 97.56 103 THR A C 1
ATOM 835 O O . THR A 1 103 ? 14.172 29.109 -0.802 1 97.56 103 THR A O 1
ATOM 838 N N . LEU A 1 104 ? 15.203 28.203 0.988 1 97.88 104 LEU A N 1
ATOM 839 C CA . LEU A 1 104 ? 14.359 27 0.948 1 97.88 104 LEU A CA 1
ATOM 840 C C . LEU A 1 104 ? 12.906 27.359 1.234 1 97.88 104 LEU A C 1
ATOM 842 O O . LEU A 1 104 ? 12 26.922 0.512 1 97.88 104 LEU A O 1
ATOM 846 N N . MET A 1 105 ? 12.688 28.172 2.246 1 97.06 105 MET A N 1
ATOM 847 C CA . MET A 1 105 ? 11.328 28.594 2.602 1 97.06 105 MET A CA 1
ATOM 848 C C . MET A 1 105 ? 10.703 29.422 1.487 1 97.06 105 MET A C 1
ATOM 850 O O . MET A 1 105 ? 9.5 29.312 1.234 1 97.06 105 MET A O 1
ATOM 854 N N . GLU A 1 106 ? 11.492 30.203 0.855 1 97.69 1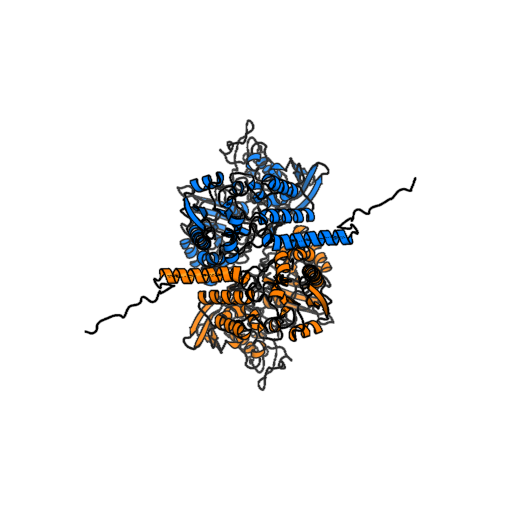06 GLU A N 1
ATOM 855 C CA . GLU A 1 106 ? 11 30.984 -0.273 1 97.69 106 GLU A CA 1
ATOM 856 C C . GLU A 1 106 ? 10.57 30.078 -1.426 1 97.69 106 GLU A C 1
ATOM 858 O O . GLU A 1 106 ? 9.547 30.328 -2.066 1 97.69 106 GLU A O 1
ATOM 863 N N . LYS A 1 107 ? 11.367 29.078 -1.728 1 98 107 LYS A N 1
ATOM 864 C CA . LYS A 1 107 ? 11.008 28.109 -2.762 1 98 107 LYS A CA 1
ATOM 865 C C . LYS A 1 107 ? 9.68 27.422 -2.438 1 98 107 LYS A C 1
ATOM 867 O O . LYS A 1 107 ? 8.844 27.234 -3.322 1 98 107 LYS A O 1
ATOM 872 N N . ILE A 1 108 ? 9.508 27.094 -1.195 1 97.62 108 ILE A N 1
ATOM 873 C CA . ILE A 1 108 ? 8.289 26.422 -0.753 1 97.62 108 ILE A CA 1
ATOM 874 C C . ILE A 1 108 ? 7.098 27.359 -0.901 1 97.62 108 ILE A C 1
ATOM 876 O O . ILE A 1 108 ? 6.043 26.953 -1.4 1 97.62 108 ILE A O 1
ATOM 880 N N . LYS A 1 109 ? 7.281 28.562 -0.5 1 96.56 109 LYS A N 1
ATOM 881 C CA . LYS A 1 109 ? 6.219 29.547 -0.657 1 96.56 109 LYS A CA 1
ATOM 882 C C . LYS A 1 109 ? 5.844 29.719 -2.125 1 96.56 109 LYS A C 1
ATOM 884 O O . LYS A 1 109 ? 4.66 29.766 -2.469 1 96.56 109 LYS A O 1
ATOM 889 N N . LYS A 1 110 ? 6.801 29.797 -2.953 1 97.5 110 LYS A N 1
ATOM 890 C CA . LYS A 1 110 ? 6.582 30.047 -4.375 1 97.5 110 LYS A CA 1
ATOM 891 C C . LYS A 1 110 ? 5.82 28.891 -5.02 1 97.5 110 LYS A C 1
ATOM 893 O O . LYS A 1 110 ? 4.93 29.109 -5.844 1 97.5 110 LYS A O 1
ATOM 898 N N . VAL A 1 111 ? 6.203 27.672 -4.695 1 98 111 VAL A N 1
ATOM 899 C CA . VAL A 1 111 ? 5.512 26.531 -5.301 1 98 111 VAL A CA 1
ATOM 900 C C . VAL A 1 111 ? 4.059 26.5 -4.832 1 98 111 VAL A C 1
ATOM 902 O O . VAL A 1 111 ? 3.158 26.156 -5.605 1 98 111 VAL A O 1
ATOM 905 N N . GLN A 1 112 ? 3.814 26.859 -3.59 1 96.81 112 GLN A N 1
ATOM 906 C CA . GLN A 1 112 ? 2.463 26.828 -3.039 1 96.81 112 GLN A CA 1
ATOM 907 C C . GLN A 1 112 ? 1.566 27.859 -3.717 1 96.81 112 GLN A C 1
ATOM 909 O O . GLN A 1 112 ? 0.339 27.734 -3.674 1 96.81 112 GLN A O 1
ATOM 914 N N . GLU A 1 113 ? 2.152 28.828 -4.34 1 95.44 113 GLU A N 1
ATOM 915 C CA . GLU A 1 113 ? 1.401 29.906 -4.992 1 95.44 113 GLU A CA 1
ATOM 916 C C . GLU A 1 113 ? 1.231 29.625 -6.484 1 95.44 113 GLU A C 1
ATOM 918 O O . GLU A 1 113 ? 0.81 30.5 -7.238 1 95.44 113 GLU A O 1
ATOM 923 N N . GLN A 1 114 ? 1.587 28.406 -6.895 1 93.81 114 GLN A N 1
ATOM 924 C CA . GLN A 1 114 ? 1.358 27.984 -8.273 1 93.81 114 GLN A CA 1
ATOM 925 C C . GLN A 1 114 ? 0.008 27.281 -8.422 1 93.81 114 GLN A C 1
ATOM 927 O O . GLN A 1 114 ? -0.535 26.766 -7.441 1 93.81 114 GLN A O 1
ATOM 932 N N . LEU A 1 115 ? -0.519 27.312 -9.672 1 91.62 115 LEU A N 1
ATOM 933 C CA . LEU A 1 115 ? -1.783 26.625 -9.906 1 91.62 115 LEU A CA 1
ATOM 934 C C . LEU A 1 115 ? -1.642 25.594 -11.023 1 91.62 115 LEU A C 1
ATOM 936 O O . LEU A 1 115 ? -2.48 24.703 -11.164 1 91.62 115 LEU A O 1
ATOM 940 N N . ASP A 1 116 ? -0.584 25.75 -11.82 1 91.38 116 ASP A N 1
ATOM 941 C CA . ASP A 1 116 ? -0.342 24.797 -12.898 1 91.38 116 ASP A CA 1
ATOM 942 C C . ASP A 1 116 ? 0.292 23.516 -12.359 1 91.38 116 ASP A C 1
ATOM 944 O O . ASP A 1 116 ? 1.375 23.547 -11.773 1 91.38 116 ASP A O 1
ATOM 948 N N . GLN A 1 117 ? -0.277 22.391 -12.648 1 89.69 117 GLN A N 1
ATOM 949 C CA . GLN A 1 117 ? 0.114 21.125 -12.055 1 89.69 117 GLN A CA 1
ATOM 950 C C . GLN A 1 117 ? 1.509 20.703 -12.516 1 89.69 117 GLN A C 1
ATOM 952 O O . GLN A 1 117 ? 2.285 20.156 -11.734 1 89.69 117 GLN A O 1
ATOM 957 N N . ALA A 1 118 ? 1.775 20.859 -13.758 1 89.44 118 ALA A N 1
ATOM 958 C CA . ALA A 1 118 ? 3.094 20.484 -14.266 1 89.44 118 ALA A CA 1
ATOM 959 C C . ALA A 1 118 ? 4.191 21.312 -13.594 1 89.44 118 ALA A C 1
ATOM 961 O O . ALA A 1 118 ? 5.238 20.766 -13.227 1 89.44 118 ALA A O 1
ATOM 962 N N . THR A 1 119 ? 3.898 22.609 -13.414 1 95.44 119 THR A N 1
ATOM 963 C CA . THR A 1 119 ? 4.84 23.5 -12.742 1 95.44 119 THR A CA 1
ATOM 964 C C . THR A 1 119 ? 5.027 23.078 -11.281 1 95.44 119 THR A C 1
ATOM 966 O O . THR A 1 119 ? 6.152 23.031 -10.789 1 95.44 119 THR A O 1
ATOM 969 N N . ILE A 1 120 ? 3.973 22.812 -10.625 1 96.25 120 ILE A N 1
ATOM 970 C CA . ILE A 1 120 ? 4.004 22.406 -9.227 1 96.25 120 ILE A CA 1
ATOM 971 C C . ILE A 1 120 ? 4.855 21.156 -9.07 1 96.25 120 ILE A C 1
ATOM 973 O O . ILE A 1 120 ? 5.746 21.094 -8.219 1 96.25 120 ILE A O 1
ATOM 977 N N . ARG A 1 121 ? 4.66 20.172 -9.898 1 93.44 121 ARG A N 1
ATOM 978 C CA . ARG A 1 121 ? 5.406 18.922 -9.836 1 93.44 121 ARG A CA 1
ATOM 979 C C . ARG A 1 121 ? 6.898 19.156 -10.023 1 93.44 121 ARG A C 1
ATOM 981 O O . ARG A 1 121 ? 7.719 18.594 -9.289 1 93.44 121 ARG A O 1
ATOM 988 N N . SER A 1 122 ? 7.184 19.938 -11.039 1 94.31 122 SER A N 1
ATOM 989 C CA . SER A 1 122 ? 8.578 20.234 -11.328 1 94.31 122 SER A CA 1
ATOM 990 C C . SER A 1 122 ? 9.25 20.953 -10.156 1 94.31 122 SER A C 1
ATOM 992 O O . SER A 1 122 ? 10.375 20.625 -9.781 1 94.31 122 SER A O 1
ATOM 994 N N . MET A 1 123 ? 8.555 21.875 -9.586 1 97.75 123 MET A N 1
ATOM 995 C CA . MET A 1 123 ? 9.109 22.672 -8.492 1 97.75 123 MET A CA 1
ATOM 996 C C . MET A 1 123 ? 9.297 21.812 -7.246 1 97.75 123 MET A C 1
ATOM 998 O O . MET A 1 123 ? 10.32 21.922 -6.562 1 97.75 123 MET A O 1
ATOM 1002 N N . TRP A 1 124 ? 8.391 20.969 -6.949 1 97.38 124 TRP A N 1
ATOM 1003 C CA . TRP A 1 124 ? 8.531 20.109 -5.785 1 97.38 124 TRP A CA 1
ATOM 1004 C C . TRP A 1 124 ? 9.68 19.125 -5.977 1 97.38 124 TRP A C 1
ATOM 1006 O O . TRP A 1 124 ? 10.414 18.828 -5.031 1 97.38 124 TRP A O 1
ATOM 1016 N N . LYS A 1 125 ? 9.781 18.562 -7.172 1 95 125 LYS A N 1
ATOM 1017 C CA . LYS A 1 125 ? 10.914 17.688 -7.449 1 95 125 LYS A CA 1
ATOM 1018 C C . LYS A 1 125 ? 12.234 18.391 -7.137 1 95 125 LYS A C 1
ATOM 1020 O O . LYS A 1 125 ? 13.125 17.797 -6.523 1 95 125 LYS A O 1
ATOM 1025 N N . GLU A 1 126 ? 12.336 19.594 -7.531 1 96.81 126 GLU A N 1
ATOM 1026 C CA . GLU A 1 126 ? 13.539 20.391 -7.277 1 96.81 126 GLU A CA 1
ATOM 1027 C C . GLU A 1 126 ? 13.75 20.609 -5.781 1 96.81 126 GLU A C 1
ATOM 1029 O O . GLU A 1 126 ? 14.859 20.438 -5.273 1 96.81 126 GLU A O 1
ATOM 1034 N N . ILE A 1 127 ? 12.695 20.969 -5.086 1 98.31 127 ILE A N 1
ATOM 1035 C CA . ILE A 1 127 ? 12.773 21.25 -3.656 1 98.31 127 ILE A CA 1
ATOM 1036 C C . ILE A 1 127 ? 13.211 19.984 -2.908 1 98.31 127 ILE A C 1
ATOM 1038 O O . ILE A 1 127 ? 14.102 20.031 -2.059 1 98.31 127 ILE A O 1
ATOM 1042 N N . LEU A 1 128 ? 12.625 18.891 -3.25 1 97.62 128 LEU A N 1
ATOM 1043 C CA . LEU A 1 128 ? 12.945 17.625 -2.584 1 97.62 128 LEU A CA 1
ATOM 1044 C C . LEU A 1 128 ? 14.375 17.203 -2.871 1 97.62 128 LEU A C 1
ATOM 1046 O O . LEU A 1 128 ? 15.07 16.703 -1.986 1 97.62 128 LEU A O 1
ATOM 1050 N N . GLN A 1 129 ? 14.797 17.453 -4.094 1 95.69 129 GLN A N 1
ATOM 1051 C CA . GLN A 1 129 ? 16.188 17.156 -4.438 1 95.69 129 GLN A CA 1
ATOM 1052 C C . GLN A 1 129 ? 17.141 18.047 -3.658 1 95.69 129 GLN A C 1
ATOM 1054 O O . GLN A 1 129 ? 18.172 17.578 -3.176 1 95.69 129 GLN A O 1
ATOM 1059 N N . ASP A 1 130 ? 16.797 19.312 -3.549 1 97.06 130 ASP A N 1
ATOM 1060 C CA . ASP A 1 130 ? 17.609 20.25 -2.773 1 97.06 130 ASP A CA 1
ATOM 1061 C C . ASP A 1 130 ? 17.781 19.766 -1.335 1 97.06 130 ASP A C 1
ATOM 1063 O O . ASP A 1 130 ? 18.891 19.734 -0.812 1 97.06 130 ASP A O 1
ATOM 1067 N N . ILE A 1 131 ? 16.703 19.375 -0.77 1 97.56 131 ILE A N 1
ATOM 1068 C CA . ILE A 1 131 ? 16.719 18.906 0.607 1 97.56 131 ILE A CA 1
ATOM 1069 C C . ILE A 1 131 ? 17.547 17.609 0.692 1 97.56 131 ILE A C 1
ATOM 1071 O O . ILE A 1 131 ? 18.375 17.453 1.594 1 97.56 131 ILE A O 1
ATOM 1075 N N . HIS A 1 132 ? 17.312 16.75 -0.229 1 96.31 132 HIS A N 1
ATOM 1076 C CA . HIS A 1 132 ? 17.969 15.453 -0.265 1 96.31 132 HIS A CA 1
ATOM 1077 C C . HIS A 1 132 ? 19.484 15.609 -0.321 1 96.31 132 HIS A C 1
ATOM 1079 O O . HIS A 1 132 ? 20.219 14.898 0.382 1 96.31 132 HIS A O 1
ATOM 1085 N N . GLU A 1 133 ? 19.922 16.531 -1.014 1 94.5 133 GLU A N 1
ATOM 1086 C CA . GLU A 1 133 ? 21.359 16.719 -1.256 1 94.5 133 GLU A CA 1
ATOM 1087 C C . GLU A 1 133 ? 22.047 17.312 -0.029 1 94.5 133 GLU A C 1
ATOM 1089 O O . GLU A 1 133 ? 23.281 17.266 0.071 1 94.5 133 GLU A O 1
ATOM 1094 N N . GLN A 1 134 ? 21.266 17.797 0.905 1 96.75 134 GLN A N 1
ATOM 1095 C CA . GLN A 1 134 ? 21.844 18.406 2.1 1 96.75 134 GLN A CA 1
ATOM 1096 C C . GLN A 1 134 ? 22.266 17.344 3.111 1 96.75 134 GLN A C 1
ATOM 1098 O O . GLN A 1 134 ? 23 17.625 4.055 1 96.75 134 GLN A O 1
ATOM 1103 N N . ALA A 1 135 ? 21.766 16.125 2.99 1 96.31 135 ALA A N 1
ATOM 1104 C CA . ALA A 1 135 ? 22.109 15 3.861 1 96.31 135 ALA A CA 1
ATOM 1105 C C . ALA A 1 135 ? 21.844 15.344 5.324 1 96.31 135 ALA A C 1
ATOM 1107 O O . ALA A 1 135 ? 22.625 14.992 6.203 1 96.31 135 ALA A O 1
ATOM 1108 N N . ILE A 1 136 ? 20.812 16.047 5.598 1 97.5 136 ILE A N 1
ATOM 1109 C CA . ILE A 1 136 ? 20.5 16.469 6.961 1 97.5 136 ILE A CA 1
ATOM 1110 C C . ILE A 1 136 ? 19.703 15.367 7.664 1 97.5 136 ILE A C 1
ATOM 1112 O O . ILE A 1 136 ? 19.594 15.359 8.891 1 97.5 136 ILE A O 1
ATOM 1116 N N . PHE A 1 137 ? 19.141 14.453 6.883 1 97.62 137 PHE A N 1
ATOM 1117 C CA . PHE A 1 137 ? 18.344 13.359 7.422 1 97.62 137 PHE A CA 1
ATOM 1118 C C . PHE A 1 137 ? 18.922 12.008 7.004 1 97.62 137 PHE A C 1
ATOM 1120 O O . PHE A 1 137 ? 19.391 11.852 5.875 1 97.62 137 PHE A O 1
ATOM 1127 N N . LEU A 1 138 ? 18.859 11.125 7.914 1 97.25 138 LEU A N 1
ATOM 1128 C CA . LEU A 1 138 ? 18.938 9.711 7.566 1 97.25 138 LEU A CA 1
ATOM 1129 C C . LEU A 1 138 ? 17.547 9.062 7.637 1 97.25 138 LEU A C 1
ATOM 1131 O O . LEU A 1 138 ? 17.031 8.828 8.727 1 97.25 138 LEU A O 1
ATOM 1135 N N . PRO A 1 139 ? 16.906 8.852 6.426 1 96.75 139 PRO A N 1
ATOM 1136 C CA . PRO A 1 139 ? 15.664 8.078 6.469 1 96.75 139 PRO A CA 1
ATOM 1137 C C . PRO A 1 139 ? 15.875 6.652 6.969 1 96.75 139 PRO A C 1
ATOM 1139 O O . PRO A 1 139 ? 16.75 5.938 6.461 1 96.75 139 PRO A O 1
ATOM 1142 N N . LEU A 1 140 ? 15.125 6.254 7.941 1 96.5 140 LEU A N 1
ATOM 1143 C CA . LEU A 1 140 ? 15.344 4.961 8.578 1 96.5 140 LEU A CA 1
ATOM 1144 C C . LEU A 1 140 ? 14.336 3.932 8.078 1 96.5 140 LEU A C 1
ATOM 1146 O O . LEU A 1 140 ? 14.695 2.996 7.367 1 96.5 140 LEU A O 1
ATOM 1150 N N . TRP A 1 141 ? 13.047 4.148 8.352 1 96.44 141 TRP A N 1
ATOM 1151 C CA . TRP A 1 141 ? 12.016 3.229 7.879 1 96.44 141 TRP A CA 1
ATOM 1152 C C . TRP A 1 141 ? 10.703 3.965 7.625 1 96.44 141 TRP A C 1
ATOM 1154 O O . TRP A 1 141 ? 10.5 5.074 8.117 1 96.44 141 TRP A O 1
ATOM 1164 N N . GLY A 1 142 ? 9.961 3.375 6.707 1 95.56 142 GLY A N 1
ATOM 1165 C CA . GLY A 1 142 ? 8.594 3.811 6.477 1 95.56 142 GLY A CA 1
ATOM 1166 C C . GLY A 1 142 ? 7.578 3.045 7.305 1 95.56 142 GLY A C 1
ATOM 1167 O O . GLY A 1 142 ? 7.582 1.812 7.316 1 95.56 142 GLY A O 1
ATOM 1168 N N . THR A 1 143 ? 6.684 3.793 7.949 1 93.5 143 THR A N 1
ATOM 1169 C CA . THR A 1 143 ? 5.715 3.186 8.852 1 93.5 143 THR A CA 1
ATOM 1170 C C . THR A 1 143 ? 4.363 3.014 8.164 1 93.5 143 THR A C 1
ATOM 1172 O O . THR A 1 143 ? 3.889 3.926 7.484 1 93.5 143 THR A O 1
ATOM 1175 N N . ARG A 1 144 ? 3.83 1.827 8.344 1 93.44 144 ARG A N 1
ATOM 1176 C CA . ARG A 1 144 ? 2.463 1.511 7.945 1 93.44 144 ARG A CA 1
ATOM 1177 C C . ARG A 1 144 ? 1.56 1.344 9.164 1 93.44 144 ARG A C 1
ATOM 1179 O O . ARG A 1 144 ? 1.945 0.711 10.148 1 93.44 144 ARG A O 1
ATOM 1186 N N . GLU A 1 145 ? 0.421 1.914 9.133 1 95.19 145 GLU A N 1
ATOM 1187 C CA . GLU A 1 145 ? -0.524 1.746 10.234 1 95.19 145 GLU A CA 1
ATOM 1188 C C . GLU A 1 145 ? -1.127 0.344 10.234 1 95.19 145 GLU A C 1
ATOM 1190 O O . GLU A 1 145 ? -1.594 -0.136 9.203 1 95.19 145 GLU A O 1
ATOM 1195 N N . PRO A 1 146 ? -1.124 -0.279 11.414 1 96.38 146 PRO A N 1
ATOM 1196 C CA . PRO A 1 146 ? -1.719 -1.614 11.516 1 96.38 146 PRO A CA 1
ATOM 1197 C C . PRO A 1 146 ? -3.193 -1.576 11.906 1 96.38 146 PRO A C 1
ATOM 1199 O O . PRO A 1 146 ? -3.607 -0.714 12.688 1 96.38 146 PRO A O 1
ATOM 1202 N N . TYR A 1 147 ? -3.967 -2.484 11.406 1 97.81 147 TYR A N 1
ATOM 1203 C CA . TYR A 1 147 ? -5.371 -2.707 11.734 1 97.81 147 TYR A CA 1
ATOM 1204 C C . TYR A 1 147 ? -5.645 -4.188 11.977 1 97.81 147 TYR A C 1
ATOM 1206 O O . TYR A 1 147 ? -5.473 -5.012 11.078 1 97.81 147 TYR A O 1
ATOM 1214 N N . VAL A 1 148 ? -5.973 -4.508 13.148 1 98.56 148 VAL A N 1
ATOM 1215 C CA . VAL A 1 148 ? -6.258 -5.895 13.508 1 98.56 148 VAL A CA 1
ATOM 1216 C C . VAL A 1 148 ? -7.75 -6.062 13.781 1 98.56 148 VAL A C 1
ATOM 1218 O O . VAL A 1 148 ? -8.312 -5.391 14.656 1 98.56 148 VAL A O 1
ATOM 1221 N N . LEU A 1 149 ? -8.406 -6.906 13.078 1 98.38 149 LEU A N 1
ATOM 1222 C CA . LEU A 1 149 ? -9.844 -7.129 13.211 1 98.38 149 LEU A CA 1
ATOM 1223 C C . LEU A 1 149 ? -10.141 -8.594 13.492 1 98.38 149 LEU A C 1
ATOM 1225 O O . LEU A 1 149 ? -9.531 -9.484 12.898 1 98.38 149 LEU A O 1
ATOM 1229 N N . ASN A 1 150 ? -11.07 -8.781 14.383 1 98.25 150 ASN A N 1
ATOM 1230 C CA . ASN A 1 150 ? -11.625 -10.133 14.508 1 98.25 150 ASN A CA 1
ATOM 1231 C C . ASN A 1 150 ? -12.242 -10.609 13.203 1 98.25 150 ASN A C 1
ATOM 1233 O O . ASN A 1 150 ? -12.891 -9.836 12.492 1 98.25 150 ASN A O 1
ATOM 1237 N N . ARG A 1 151 ? -12.164 -11.891 12.836 1 96.25 151 ARG A N 1
ATOM 1238 C CA . ARG A 1 151 ? -12.555 -12.414 11.531 1 96.25 151 ARG A CA 1
ATOM 1239 C C . ARG A 1 151 ? -14.078 -12.43 11.383 1 96.25 151 ARG A C 1
ATOM 1241 O O . ARG A 1 151 ? -14.594 -12.664 10.289 1 96.25 151 ARG A O 1
ATOM 1248 N N . ARG A 1 152 ? -14.797 -12.18 12.445 1 96.56 152 ARG A N 1
ATOM 1249 C CA . ARG A 1 152 ? -16.234 -12.047 12.281 1 96.56 152 ARG A CA 1
ATOM 1250 C C . ARG A 1 152 ? -16.578 -10.758 11.539 1 96.56 152 ARG A C 1
ATOM 1252 O O . ARG A 1 152 ? -17.75 -10.492 11.25 1 96.56 152 ARG A O 1
ATOM 1259 N N . LEU A 1 153 ? -15.578 -9.898 11.398 1 96.69 153 LEU A N 1
ATOM 1260 C CA . LEU A 1 153 ? -15.711 -8.656 10.641 1 96.69 153 LEU A CA 1
ATOM 1261 C C . LEU A 1 153 ? -15.016 -8.766 9.289 1 96.69 153 LEU A C 1
ATOM 1263 O O . LEU A 1 153 ? -13.961 -9.391 9.172 1 96.69 153 LEU A O 1
ATOM 1267 N N . ALA A 1 154 ? -15.609 -8.148 8.242 1 93 154 ALA A N 1
ATOM 1268 C CA . ALA A 1 154 ? -15.047 -8.195 6.891 1 93 154 ALA A CA 1
ATOM 1269 C C . ALA A 1 154 ? -15.211 -6.852 6.184 1 93 154 ALA A C 1
ATOM 1271 O O . ALA A 1 154 ? -15.977 -5.996 6.629 1 93 154 ALA A O 1
ATOM 1272 N N . GLY A 1 155 ? -14.422 -6.656 5.117 1 90.44 155 GLY A N 1
ATOM 1273 C CA . GLY A 1 155 ? -14.617 -5.504 4.254 1 90.44 155 GLY A CA 1
ATOM 1274 C C . GLY A 1 155 ? -13.914 -4.258 4.75 1 90.44 155 GLY A C 1
ATOM 1275 O O . GLY A 1 155 ? -14.398 -3.141 4.551 1 90.44 155 GLY A O 1
ATOM 1276 N N . PHE A 1 156 ? -12.797 -4.375 5.504 1 93.38 156 PHE A N 1
ATOM 1277 C CA . PHE A 1 156 ? -12.039 -3.225 5.992 1 93.38 156 PHE A CA 1
ATOM 1278 C C . PHE A 1 156 ? -11.039 -2.752 4.945 1 93.38 156 PHE A C 1
ATOM 1280 O O . PHE A 1 156 ? -10.336 -3.562 4.336 1 93.38 156 PHE A O 1
ATOM 1287 N N . THR A 1 157 ? -10.992 -1.494 4.738 1 90.69 157 THR A N 1
ATOM 1288 C CA . THR A 1 157 ? -9.992 -0.855 3.887 1 90.69 157 THR A CA 1
ATOM 1289 C C . THR A 1 157 ? -9.125 0.106 4.695 1 90.69 157 THR A C 1
ATOM 1291 O O . THR A 1 157 ? -9.641 1.044 5.309 1 90.69 157 THR A O 1
ATOM 1294 N N . PRO A 1 158 ? -7.82 -0.093 4.648 1 94.38 158 PRO A N 1
ATOM 1295 C CA . PRO A 1 158 ? -6.941 0.818 5.387 1 94.38 158 PRO A CA 1
ATOM 1296 C C . PRO A 1 158 ? -7.031 2.258 4.887 1 94.38 158 PRO A C 1
ATOM 1298 O O . PRO A 1 158 ? -7.285 2.49 3.703 1 94.38 158 PRO A O 1
ATOM 1301 N N . SER A 1 159 ? -6.754 3.176 5.773 1 94.19 159 SER A N 1
ATOM 1302 C CA . SER A 1 159 ? -6.828 4.602 5.465 1 94.19 159 SER A CA 1
ATOM 1303 C C . SER A 1 159 ? -5.629 5.051 4.637 1 94.19 159 SER A C 1
ATOM 1305 O O . SER A 1 159 ? -4.539 4.488 4.758 1 94.19 159 SER A O 1
ATOM 1307 N N . SER A 1 160 ? -5.875 6.105 3.871 1 93.38 160 SER A N 1
ATOM 1308 C CA . SER A 1 160 ? -4.797 6.723 3.104 1 93.38 160 SER A CA 1
ATOM 1309 C C . SER A 1 160 ? -4.156 7.867 3.875 1 93.38 160 SER A C 1
ATOM 1311 O O . SER A 1 160 ? -3.232 8.516 3.379 1 93.38 160 SER A O 1
ATOM 1313 N N . GLN A 1 161 ? -4.633 8.141 5.031 1 92.56 161 GLN A N 1
ATOM 1314 C CA . GLN A 1 161 ? -4.031 9.188 5.852 1 92.56 161 GLN A CA 1
ATOM 1315 C C . GLN A 1 161 ? -3.756 8.68 7.266 1 92.56 161 GLN A C 1
ATOM 1317 O O . GLN A 1 161 ? -4.359 7.703 7.711 1 92.56 161 GLN A O 1
ATOM 1322 N N . THR A 1 162 ? -2.965 9.344 7.926 1 90 162 THR A N 1
ATOM 1323 C CA . THR A 1 162 ? -2.521 8.922 9.25 1 90 162 THR A CA 1
ATOM 1324 C C . THR A 1 162 ? -3.613 9.156 10.289 1 90 162 THR A C 1
ATOM 1326 O O . THR A 1 162 ? -4.367 10.125 10.188 1 90 162 THR A O 1
ATOM 1329 N N . TYR A 1 163 ? -3.801 8.25 11.227 1 91.19 163 TYR A N 1
ATOM 1330 C CA . TYR A 1 163 ? -4.566 8.359 12.469 1 91.19 163 TYR A CA 1
ATOM 1331 C C . TYR A 1 163 ? -6.062 8.383 12.18 1 91.19 163 TYR A C 1
ATOM 1333 O O . TYR A 1 163 ? -6.824 9.055 12.891 1 91.19 163 TYR A O 1
ATOM 1341 N N . THR A 1 164 ? -6.473 7.844 11.109 1 95.06 164 THR A N 1
ATOM 1342 C CA . THR A 1 164 ? -7.891 7.629 10.836 1 95.06 164 THR A CA 1
ATOM 1343 C C . THR A 1 164 ? -8.195 6.141 10.711 1 95.06 164 THR A C 1
ATOM 1345 O O . THR A 1 164 ? -7.359 5.367 10.242 1 95.06 164 THR A O 1
ATOM 1348 N N . TYR A 1 165 ? -9.336 5.75 11.156 1 96.88 165 TYR A N 1
ATOM 1349 C CA . TYR A 1 165 ? -9.781 4.363 11.172 1 96.88 165 TYR A CA 1
ATOM 1350 C C . TYR A 1 165 ? -11.141 4.215 10.5 1 96.88 165 TYR A C 1
ATOM 1352 O O . TYR A 1 165 ? -12.172 4.176 11.18 1 96.88 165 TYR A O 1
ATOM 1360 N N . PRO A 1 166 ? -11.203 4.051 9.156 1 95.44 166 PRO A N 1
ATOM 1361 C CA . PRO A 1 166 ? -12.469 3.998 8.422 1 95.44 166 PRO A CA 1
ATOM 1362 C C . PRO A 1 166 ? -13.234 2.695 8.648 1 95.44 166 PRO A C 1
ATOM 1364 O O . PRO A 1 166 ? -13.141 1.769 7.844 1 95.44 166 PRO A O 1
ATOM 1367 N N . ILE A 1 167 ? -14.117 2.6 9.562 1 96.5 167 ILE A N 1
ATOM 1368 C CA . ILE A 1 167 ? -14.766 1.345 9.93 1 96.5 167 ILE A CA 1
ATOM 1369 C C . ILE A 1 167 ? -16.203 1.332 9.406 1 96.5 167 ILE A C 1
ATOM 1371 O O . ILE A 1 167 ? -16.969 0.405 9.695 1 96.5 167 ILE A O 1
ATOM 1375 N N . GLU A 1 168 ? -16.594 2.354 8.617 1 93.94 168 GLU A N 1
ATOM 1376 C CA . GLU A 1 168 ? -17.984 2.488 8.219 1 93.94 168 GLU A CA 1
ATOM 1377 C C . GLU A 1 168 ? -18.375 1.432 7.184 1 93.94 168 GLU A C 1
ATOM 1379 O O . GLU A 1 168 ? -19.547 1.119 7.012 1 93.94 168 GLU A O 1
ATOM 1384 N N . THR A 1 169 ? -17.422 0.853 6.477 1 91.06 169 THR A N 1
ATOM 1385 C CA . THR A 1 169 ? -17.75 -0.088 5.41 1 91.06 169 THR A CA 1
ATOM 1386 C C . THR A 1 169 ? -17.656 -1.526 5.91 1 91.06 169 THR A C 1
ATOM 1388 O O . THR A 1 169 ? -17.953 -2.467 5.172 1 91.06 169 THR A O 1
ATOM 1391 N N . ILE A 1 170 ? -17.234 -1.762 7.117 1 95.38 170 ILE A N 1
ATOM 1392 C CA . ILE A 1 170 ? -17.078 -3.098 7.684 1 95.38 170 ILE A CA 1
ATOM 1393 C C . ILE A 1 170 ? -18.438 -3.805 7.715 1 95.38 170 ILE A C 1
ATOM 1395 O O . ILE A 1 170 ? -19.453 -3.191 8.039 1 95.38 170 ILE A O 1
ATOM 1399 N N . ARG A 1 171 ? -18.391 -5.039 7.387 1 94 171 ARG A N 1
ATOM 1400 C CA . ARG A 1 171 ? -19.547 -5.934 7.488 1 94 171 ARG A CA 1
ATOM 1401 C C . ARG A 1 171 ? -19.391 -6.895 8.664 1 94 171 ARG A C 1
ATOM 1403 O O . ARG A 1 171 ? -18.297 -7.426 8.898 1 94 171 ARG A O 1
ATOM 1410 N N . VAL A 1 172 ? -20.453 -7.039 9.414 1 96.06 172 VAL A N 1
ATOM 1411 C CA . VAL A 1 172 ? -20.469 -7.992 10.523 1 96.06 172 VAL A CA 1
ATOM 1412 C C . VAL A 1 172 ? -20.984 -9.344 10.039 1 96.06 172 VAL A C 1
ATOM 1414 O O . VAL A 1 172 ? -22.172 -9.477 9.719 1 96.06 172 VAL A O 1
ATOM 1417 N N . LEU A 1 173 ? -20.156 -10.352 10 1 94.56 173 LEU A N 1
ATOM 1418 C CA . LEU A 1 173 ? -20.484 -11.648 9.43 1 94.56 173 LEU A CA 1
ATOM 1419 C C . LEU A 1 173 ? -21.25 -12.516 10.43 1 94.56 173 LEU A C 1
ATOM 1421 O O . LEU A 1 173 ? -22.062 -13.359 10.039 1 94.56 173 LEU A O 1
ATOM 1425 N N . SER A 1 174 ? -20.922 -12.367 11.695 1 94.88 174 SER A N 1
ATOM 1426 C CA . SER A 1 174 ? -21.578 -13.156 12.734 1 94.88 174 SER A CA 1
ATOM 1427 C C . SER A 1 174 ? -21.547 -12.43 14.078 1 94.88 174 SER A C 1
ATOM 1429 O O . SER A 1 174 ? -20.766 -11.492 14.266 1 94.88 174 SER A O 1
ATOM 1431 N N . GLY A 1 175 ? -22.438 -12.758 14.922 1 96.06 175 GLY A N 1
ATOM 1432 C CA . GLY A 1 175 ? -22.469 -12.219 16.266 1 96.06 175 GLY A CA 1
ATOM 1433 C C . GLY A 1 175 ? -23.109 -10.844 16.344 1 96.06 175 GLY A C 1
ATOM 1434 O O . GLY A 1 175 ? -23.922 -10.484 15.5 1 96.06 175 GLY A O 1
ATOM 1435 N N . SER A 1 176 ? -22.734 -10.125 17.422 1 97.44 176 SER A N 1
ATOM 1436 C CA . SER A 1 176 ? -23.344 -8.828 17.734 1 97.44 176 SER A CA 1
ATOM 1437 C C . SER A 1 176 ? -22.859 -7.758 16.766 1 97.44 176 SER A C 1
ATOM 1439 O O . SER A 1 176 ? -21.703 -7.777 16.328 1 97.44 176 SER A O 1
ATOM 1441 N N . LYS A 1 177 ? -23.75 -6.816 16.453 1 98 177 LYS A N 1
ATOM 1442 C CA . LYS A 1 177 ? -23.375 -5.668 15.633 1 98 177 LYS A CA 1
ATOM 1443 C C . LYS A 1 177 ? -22.766 -4.562 16.484 1 98 177 LYS A C 1
ATOM 1445 O O . LYS A 1 177 ? -22.406 -3.5 15.969 1 98 177 LYS A O 1
ATOM 1450 N N . ASN A 1 178 ? -22.719 -4.793 17.812 1 98.25 178 ASN A N 1
ATOM 1451 C CA . ASN A 1 178 ? -21.938 -3.953 18.703 1 98.25 178 ASN A CA 1
ATOM 1452 C C . ASN A 1 178 ? -20.484 -4.387 18.75 1 98.25 178 ASN A C 1
ATOM 1454 O O . ASN A 1 178 ? -20.172 -5.523 19.109 1 98.25 178 ASN A O 1
ATOM 1458 N N . VAL A 1 179 ? -19.594 -3.514 18.375 1 98.56 179 VAL A N 1
ATOM 1459 C CA . VAL A 1 179 ? -18.188 -3.885 18.219 1 98.56 179 VAL A CA 1
ATOM 1460 C C . VAL A 1 179 ? -17.344 -3.098 19.203 1 98.56 179 VAL A C 1
ATOM 1462 O O . VAL A 1 179 ? -17.641 -1.941 19.516 1 98.56 179 VAL A O 1
ATOM 1465 N N . THR A 1 180 ? -16.266 -3.707 19.719 1 98.62 180 THR A N 1
ATOM 1466 C CA . THR A 1 180 ? -15.328 -3.092 20.641 1 98.62 180 THR A CA 1
ATOM 1467 C C . THR A 1 180 ? -14.008 -2.779 19.953 1 98.62 180 THR A C 1
ATOM 1469 O O . THR A 1 180 ? -13.547 -3.549 19.109 1 98.62 180 THR A O 1
ATOM 1472 N N . VAL A 1 181 ? -13.406 -1.641 20.344 1 98.56 181 VAL A N 1
ATOM 1473 C CA . VAL A 1 181 ? -12.203 -1.182 19.656 1 98.56 181 VAL A CA 1
ATOM 1474 C C . VAL A 1 181 ? -11.18 -0.689 20.672 1 98.56 181 VAL A C 1
ATOM 1476 O O . VAL A 1 181 ? -11.523 0.038 21.609 1 98.56 181 VAL A O 1
ATOM 1479 N N . ALA A 1 182 ? -9.969 -1.118 20.609 1 98.25 182 ALA A N 1
ATOM 1480 C CA . ALA A 1 182 ? -8.812 -0.491 21.25 1 98.25 182 ALA A CA 1
ATOM 1481 C C . ALA A 1 182 ? -8.031 0.354 20.234 1 98.25 182 ALA A C 1
ATOM 1483 O O . ALA A 1 182 ? -7.215 -0.17 19.484 1 98.25 182 ALA A O 1
ATOM 1484 N N . PRO A 1 183 ? -8.242 1.624 20.234 1 97.5 183 PRO A N 1
ATOM 1485 C CA . PRO A 1 183 ? -7.613 2.479 19.219 1 97.5 183 PRO A CA 1
ATOM 1486 C C . PRO A 1 183 ? -6.254 3.016 19.672 1 97.5 183 PRO A C 1
ATOM 1488 O O . PRO A 1 183 ? -6.02 3.186 20.875 1 97.5 183 PRO A O 1
ATOM 1491 N N . GLY A 1 184 ? -5.375 3.205 18.672 1 95.19 184 GLY A N 1
ATOM 1492 C CA . GLY A 1 184 ? -4.207 4.039 18.906 1 95.19 184 GLY A CA 1
ATOM 1493 C C . GLY A 1 184 ? -4.527 5.523 18.922 1 95.19 184 GLY A C 1
ATOM 1494 O O . GLY A 1 184 ? -5.418 5.977 18.188 1 95.19 184 GLY A O 1
ATOM 1495 N N . ALA A 1 185 ? -3.768 6.207 19.734 1 91.5 185 ALA A N 1
ATOM 1496 C CA . ALA A 1 185 ? -3.932 7.652 19.859 1 91.5 185 ALA A CA 1
ATOM 1497 C C . ALA A 1 185 ? -2.596 8.375 19.703 1 91.5 185 ALA A C 1
ATOM 1499 O O . ALA A 1 185 ? -1.81 8.453 20.656 1 91.5 185 ALA A O 1
ATOM 1500 N N . GLY A 1 186 ? -2.352 8.93 18.531 1 83.25 186 GLY A N 1
ATOM 1501 C CA . GLY A 1 186 ? -1.116 9.648 18.281 1 83.25 186 GLY A CA 1
ATOM 1502 C C . GLY A 1 186 ? 0.122 8.781 18.406 1 83.25 186 GLY A C 1
ATOM 1503 O O . GLY A 1 186 ? 1.14 9.219 18.938 1 83.25 186 GLY A O 1
ATOM 1504 N N . GLY A 1 187 ? -0.06 7.543 18.172 1 84.06 187 GLY A N 1
ATOM 1505 C CA . GLY A 1 187 ? 1.071 6.633 18.219 1 84.06 187 GLY A CA 1
ATOM 1506 C C . GLY A 1 187 ? 1.213 5.941 19.562 1 84.06 187 GLY A C 1
ATOM 1507 O O . GLY A 1 187 ? 2.188 5.223 19.797 1 84.06 187 GLY A O 1
ATOM 1508 N N . ALA A 1 188 ? 0.229 6.199 20.422 1 87.94 188 ALA A N 1
ATOM 1509 C CA . ALA A 1 188 ? 0.223 5.598 21.75 1 87.94 188 ALA A CA 1
ATOM 1510 C C . ALA A 1 188 ? -1.122 4.941 22.047 1 87.94 188 ALA A C 1
ATOM 1512 O O . ALA A 1 188 ? -2.033 4.969 21.219 1 87.94 188 ALA A O 1
ATOM 1513 N N . MET A 1 189 ? -1.152 4.371 23.203 1 91.94 189 MET A N 1
ATOM 1514 C CA . MET A 1 189 ? -2.414 3.771 23.625 1 91.94 189 MET A CA 1
ATOM 1515 C C . MET A 1 189 ? -3.441 4.844 23.969 1 91.94 189 MET A C 1
ATOM 1517 O O . MET A 1 189 ? -3.09 5.898 24.484 1 91.94 189 MET A O 1
ATOM 1521 N N . PHE A 1 190 ? -4.621 4.504 23.734 1 93.44 190 PHE A N 1
ATOM 1522 C CA . PHE A 1 190 ? -5.738 5.414 23.953 1 93.44 190 PHE A CA 1
ATOM 1523 C C . PHE A 1 190 ? -6 5.602 25.438 1 93.44 190 PHE A C 1
ATOM 1525 O O . PHE A 1 190 ? -5.973 4.637 26.219 1 93.44 190 PHE A O 1
ATOM 1532 N N . SER A 1 191 ? -6.215 6.902 25.859 1 92.25 191 SER A N 1
ATOM 1533 C CA . SER A 1 191 ? -6.555 7.191 27.25 1 92.25 191 SER A CA 1
ATOM 1534 C C . SER A 1 191 ? -7.82 8.031 27.344 1 92.25 191 SER A C 1
ATOM 1536 O O . SER A 1 191 ? -8.578 7.914 28.312 1 92.25 191 SER A O 1
ATOM 1538 N N . SER A 1 192 ? -7.977 8.906 26.391 1 93.62 192 SER A N 1
ATOM 1539 C CA . SER A 1 192 ? -9.148 9.773 26.438 1 93.62 192 SER A CA 1
ATOM 1540 C C . SER A 1 192 ? -9.477 10.32 25.047 1 93.62 192 SER A C 1
ATOM 1542 O O . SER A 1 192 ? -8.578 10.586 24.25 1 93.62 192 SER A O 1
ATOM 1544 N N . GLY A 1 193 ? -10.75 10.562 24.859 1 92.75 193 GLY A N 1
ATOM 1545 C CA . GLY A 1 193 ? -11.172 11.164 23.609 1 92.75 193 GLY A CA 1
ATOM 1546 C C . GLY A 1 193 ? -11.117 12.68 23.625 1 92.75 193 GLY A C 1
ATOM 1547 O O . GLY A 1 193 ? -11.297 13.328 22.594 1 92.75 193 GLY A O 1
ATOM 1548 N N . GLY A 1 194 ? -10.836 13.227 24.797 1 91.19 194 GLY A N 1
ATOM 1549 C CA . GLY A 1 194 ? -10.805 14.672 24.938 1 91.19 194 GLY A CA 1
ATOM 1550 C C . GLY A 1 194 ? -12.18 15.305 24.812 1 91.19 194 GLY A C 1
ATOM 1551 O O . GLY A 1 194 ? -13.195 14.672 25.109 1 91.19 194 GLY A O 1
ATOM 1552 N N . PRO A 1 195 ? -12.258 16.547 24.391 1 89.38 195 PRO A N 1
ATOM 1553 C CA . PRO A 1 195 ? -13.523 17.281 24.344 1 89.38 195 PRO A CA 1
ATOM 1554 C C . PRO A 1 195 ? -14.367 16.906 23.125 1 89.38 195 PRO A C 1
ATOM 1556 O O . PRO A 1 195 ? -15.492 17.406 22.969 1 89.38 195 PRO A O 1
ATOM 1559 N N . LEU A 1 196 ? -13.859 16.141 22.203 1 93.75 196 LEU A N 1
ATOM 1560 C CA . LEU A 1 196 ? -14.555 15.719 20.984 1 93.75 196 LEU A CA 1
ATOM 1561 C C . LEU A 1 196 ? -14.906 16.922 20.125 1 93.75 196 LEU A C 1
ATOM 1563 O O . LEU A 1 196 ? -16 17 19.562 1 93.75 196 LEU A O 1
ATOM 1567 N N . HIS A 1 197 ? -14.016 17.953 20.141 1 91.81 197 HIS A N 1
ATOM 1568 C CA . HIS A 1 197 ? -14.211 19.234 19.453 1 91.81 197 HIS A CA 1
ATOM 1569 C C . HIS A 1 197 ? -13.539 19.234 18.078 1 91.81 197 HIS A C 1
ATOM 1571 O O . HIS A 1 197 ? -12.344 18.953 17.969 1 91.81 197 HIS A O 1
ATOM 1577 N N . PRO A 1 198 ? -14.281 19.531 16.984 1 92.69 198 PRO A N 1
ATOM 1578 C CA . PRO A 1 198 ? -13.695 19.422 15.648 1 92.69 198 PRO A CA 1
ATOM 1579 C C . PRO A 1 198 ? -12.703 20.547 15.344 1 92.69 198 PRO A C 1
ATOM 1581 O O . PRO A 1 198 ? -11.867 20.422 14.445 1 92.69 198 PRO A O 1
ATOM 1584 N N . HIS A 1 199 ? -12.789 21.734 16.078 1 91.81 199 HIS A N 1
ATOM 1585 C CA . HIS A 1 199 ? -12.016 22.922 15.719 1 91.81 199 HIS A CA 1
ATOM 1586 C C . HIS A 1 199 ? -10.75 23.016 16.562 1 91.81 199 HIS A C 1
ATOM 1588 O O . HIS A 1 199 ? -10 23.984 16.453 1 91.81 199 HIS A O 1
ATOM 1594 N N . GLN A 1 200 ? -10.633 22 17.391 1 89.06 200 GLN A N 1
ATOM 1595 C CA . GLN A 1 200 ? -9.531 22.078 18.344 1 89.06 200 GLN A CA 1
ATOM 1596 C C . GLN A 1 200 ? -8.547 20.938 18.156 1 89.06 200 GLN A C 1
ATOM 1598 O O . GLN A 1 200 ? -8.836 19.984 17.422 1 89.06 200 GLN A O 1
ATOM 1603 N N . TYR A 1 201 ? -7.473 21.094 18.766 1 89.44 201 TYR A N 1
ATOM 1604 C CA . TYR A 1 201 ? -6.387 20.125 18.609 1 89.44 201 TYR A CA 1
ATOM 1605 C C . TYR A 1 201 ? -6.277 19.234 19.844 1 89.44 201 TYR A C 1
ATOM 1607 O O . TYR A 1 201 ? -7.289 18.812 20.406 1 89.44 201 TYR A O 1
ATOM 1615 N N . PHE A 1 202 ? -5.082 18.734 20.172 1 83.94 202 PHE A N 1
ATOM 1616 C CA . PHE A 1 202 ? -4.914 17.953 21.391 1 83.94 202 PHE A CA 1
ATOM 1617 C C . PHE A 1 202 ? -5.578 18.625 22.578 1 83.94 202 PHE A C 1
ATOM 1619 O O . PHE A 1 202 ? -5.527 19.859 22.703 1 83.94 202 PHE A O 1
ATOM 1626 N N . PRO A 1 203 ? -6.309 17.922 23.344 1 86.81 203 PRO A N 1
ATOM 1627 C CA . PRO A 1 203 ? -6.25 16.469 23.562 1 86.81 203 PRO A CA 1
ATOM 1628 C C . PRO A 1 203 ? -7.293 15.711 22.75 1 86.81 203 PRO A C 1
ATOM 1630 O O . PRO A 1 203 ? -7.512 14.523 22.984 1 86.81 203 PRO A O 1
ATOM 1633 N N . ASN A 1 204 ? -7.895 16.375 21.859 1 85.94 204 ASN A N 1
ATOM 1634 C CA . ASN A 1 204 ? -8.805 15.648 20.969 1 85.94 204 ASN A CA 1
ATOM 1635 C C . ASN A 1 204 ? -8.07 14.57 20.172 1 85.94 204 ASN A C 1
ATOM 1637 O O . ASN A 1 204 ? -6.887 14.719 19.859 1 85.94 204 ASN A O 1
ATOM 1641 N N . GLN A 1 205 ? -8.82 13.523 19.922 1 91.69 205 GLN A N 1
ATOM 1642 C CA . GLN A 1 205 ? -8.258 12.453 19.094 1 91.69 205 GLN A CA 1
ATOM 1643 C C . GLN A 1 205 ? -8.742 12.555 17.656 1 91.69 205 GLN A C 1
ATOM 1645 O O . GLN A 1 205 ? -9.945 12.641 17.406 1 91.69 205 GLN A O 1
ATOM 1650 N N . LEU A 1 206 ? -7.855 12.43 16.719 1 95.25 206 LEU A N 1
ATOM 1651 C CA . LEU A 1 206 ? -8.141 12.617 15.305 1 95.25 206 LEU A CA 1
ATOM 1652 C C . LEU A 1 206 ? -9.148 11.586 14.812 1 95.25 206 LEU A C 1
ATOM 1654 O O . LEU A 1 206 ? -10.078 11.922 14.078 1 95.25 206 LEU A O 1
ATOM 1658 N N . PHE A 1 207 ? -9 10.336 15.219 1 96.19 207 PHE A N 1
ATOM 1659 C CA . PHE A 1 207 ? -9.867 9.289 14.695 1 96.19 207 PHE A CA 1
ATOM 1660 C C . PHE A 1 207 ? -11.305 9.5 15.156 1 96.19 207 PHE A C 1
ATOM 1662 O O . PHE A 1 207 ? -12.25 9.203 14.414 1 96.19 207 PHE A O 1
ATOM 1669 N N . ILE A 1 208 ? -11.5 10.023 16.344 1 97.31 208 ILE A N 1
ATOM 1670 C CA . ILE A 1 208 ? -12.852 10.305 16.828 1 97.31 208 ILE A CA 1
ATOM 1671 C C . ILE A 1 208 ? -13.445 11.469 16.031 1 97.31 208 ILE A C 1
ATOM 1673 O O . ILE A 1 208 ? -14.602 11.414 15.617 1 97.31 208 ILE A O 1
ATOM 1677 N N . GLN A 1 209 ? -12.648 12.516 15.906 1 97.31 209 GLN A N 1
ATOM 1678 C CA . GLN A 1 209 ? -13.102 13.641 15.094 1 97.31 209 GLN A CA 1
ATOM 1679 C C . GLN A 1 209 ? -13.5 13.188 13.695 1 97.31 209 GLN A C 1
ATOM 1681 O O . GLN A 1 209 ? -14.5 13.664 13.148 1 97.31 209 GLN A O 1
ATOM 1686 N N . ASP A 1 210 ? -12.766 12.273 13.133 1 97 210 ASP A N 1
ATOM 1687 C CA . ASP A 1 210 ? -13.023 11.75 11.797 1 97 210 ASP A CA 1
ATOM 1688 C C . ASP A 1 210 ? -14.328 10.961 11.75 1 97 210 ASP A C 1
ATOM 1690 O O . ASP A 1 210 ? -15 10.906 10.719 1 97 210 ASP A O 1
ATOM 1694 N N . TRP A 1 211 ? -14.727 10.281 12.82 1 98.06 211 TRP A N 1
ATOM 1695 C CA . TRP A 1 211 ? -15.961 9.523 12.891 1 98.06 211 TRP A CA 1
ATOM 1696 C C . TRP A 1 211 ? -17.172 10.453 12.992 1 98.06 211 TRP A C 1
ATOM 1698 O O . TRP A 1 211 ? -18.25 10.125 12.516 1 98.06 211 TRP A O 1
ATOM 1708 N N . LEU A 1 212 ? -16.953 11.609 13.625 1 98.38 212 LEU A N 1
ATOM 1709 C CA . LEU A 1 212 ? -18.062 12.477 13.984 1 98.38 212 LEU A CA 1
ATOM 1710 C C . LEU A 1 212 ? -18.297 13.531 12.914 1 98.38 212 LEU A C 1
ATOM 1712 O O . LEU A 1 212 ? -19.438 13.875 12.617 1 98.38 212 LEU A O 1
ATOM 1716 N N . TYR A 1 213 ? -17.219 14.125 12.422 1 98.56 213 TYR A N 1
ATOM 1717 C CA . TYR A 1 213 ? -17.312 15.312 11.578 1 98.56 213 TYR A CA 1
ATOM 1718 C C . TYR A 1 213 ? -16.703 15.062 10.203 1 98.56 213 TYR A C 1
ATOM 1720 O O . TYR A 1 213 ? -15.828 14.211 10.047 1 98.56 213 TYR A O 1
ATOM 1728 N N . GLU A 1 214 ? -17.188 15.727 9.203 1 98.44 214 GLU A N 1
ATOM 1729 C CA . GLU A 1 214 ? -16.672 15.656 7.844 1 98.44 214 GLU A CA 1
ATOM 1730 C C . GLU A 1 214 ? -16.375 17.047 7.289 1 98.44 214 GLU A C 1
ATOM 1732 O O . GLU A 1 214 ? -16.984 18.031 7.715 1 98.44 214 GLU A O 1
ATOM 1737 N N . GLY A 1 215 ? -15.391 17.156 6.43 1 98.5 215 GLY A N 1
ATOM 1738 C CA . GLY A 1 215 ? -15.094 18.375 5.703 1 98.5 215 GLY A CA 1
ATOM 1739 C C . GLY A 1 215 ? -15.766 18.453 4.344 1 98.5 215 GLY A C 1
ATOM 1740 O O . GLY A 1 215 ? -16.516 17.547 3.971 1 98.5 215 GLY A O 1
ATOM 1741 N N . LEU A 1 216 ? -15.5 19.578 3.646 1 98.75 216 LEU A N 1
ATOM 1742 C CA . LEU A 1 216 ? -16.031 19.734 2.295 1 98.75 216 LEU A CA 1
ATOM 1743 C C . LEU A 1 216 ? -15.461 18.656 1.366 1 98.75 216 LEU A C 1
ATOM 1745 O O . LEU A 1 216 ? -16.188 18.109 0.538 1 98.75 216 LEU A O 1
ATOM 1749 N N . VAL A 1 217 ? -14.195 18.391 1.544 1 98.19 217 VAL A N 1
ATOM 1750 C CA . VAL A 1 217 ? -13.492 17.375 0.764 1 98.19 217 VAL A CA 1
ATOM 1751 C C . VAL A 1 217 ? -12.734 16.438 1.7 1 98.19 217 VAL A C 1
ATOM 1753 O O . VAL A 1 217 ? -12.617 16.703 2.898 1 98.19 217 VAL A O 1
ATOM 1756 N N . SER A 1 218 ? -12.32 15.305 1.15 1 96.94 218 SER A N 1
ATOM 1757 C CA . SER A 1 218 ? -11.57 14.305 1.907 1 96.94 218 SER A CA 1
ATOM 1758 C C . SER A 1 218 ? -10.297 13.898 1.167 1 96.94 218 SER A C 1
ATOM 1760 O O . SER A 1 218 ? -10.148 14.18 -0.023 1 96.94 218 SER A O 1
ATOM 1762 N N . TYR A 1 219 ? -9.367 13.297 1.904 1 96.94 219 TYR A N 1
ATOM 1763 C CA . TYR A 1 219 ? -8.078 12.906 1.348 1 96.94 219 TYR A CA 1
ATOM 1764 C C . TYR A 1 219 ? -8.117 11.469 0.837 1 96.94 219 TYR A C 1
ATOM 1766 O O . TYR A 1 219 ? -8.531 10.562 1.556 1 96.94 219 TYR A O 1
ATOM 1774 N N . GLY A 1 220 ? -7.73 11.25 -0.423 1 95.44 220 GLY A N 1
ATOM 1775 C CA . GLY A 1 220 ? -7.594 9.938 -1.023 1 95.44 220 GLY A CA 1
ATOM 1776 C C . GLY A 1 220 ? -6.148 9.492 -1.165 1 95.44 220 GLY A C 1
ATOM 1777 O O . GLY A 1 220 ? -5.254 10.062 -0.54 1 95.44 220 GLY A O 1
ATOM 1778 N N . GLN A 1 221 ? -5.922 8.484 -1.949 1 94.19 221 GLN A N 1
ATOM 1779 C CA . GLN A 1 221 ? -4.59 7.918 -2.133 1 94.19 221 GLN A CA 1
ATOM 1780 C C . GLN A 1 221 ? -3.693 8.867 -2.924 1 94.19 221 GLN A C 1
ATOM 1782 O O . GLN A 1 221 ? -4.141 9.5 -3.885 1 94.19 221 GLN A O 1
ATOM 1787 N N . ASP A 1 222 ? -2.447 9.016 -2.533 1 93.56 222 ASP A N 1
ATOM 1788 C CA . ASP A 1 222 ? -1.379 9.664 -3.283 1 93.56 222 ASP A CA 1
ATOM 1789 C C . ASP A 1 222 ? -1.681 11.148 -3.49 1 93.56 222 ASP A C 1
ATOM 1791 O O . ASP A 1 222 ? -1.323 11.719 -4.523 1 93.56 222 ASP A O 1
ATOM 1795 N N . GLY A 1 223 ? -2.557 11.703 -2.711 1 93.75 223 GLY A N 1
ATOM 1796 C CA . GLY A 1 223 ? -2.822 13.133 -2.803 1 93.75 223 GLY A CA 1
ATOM 1797 C C . GLY A 1 223 ? -4.141 13.453 -3.484 1 93.75 223 GLY A C 1
ATOM 1798 O O . GLY A 1 223 ? -4.469 14.617 -3.693 1 93.75 223 GLY A O 1
ATOM 1799 N N . GLU A 1 224 ? -4.863 12.508 -3.777 1 95.56 224 GLU A N 1
ATOM 1800 C CA . GLU A 1 224 ? -6.172 12.711 -4.398 1 95.56 224 GLU A CA 1
ATOM 1801 C C . GLU A 1 224 ? -7.113 13.469 -3.465 1 95.56 224 GLU A C 1
ATOM 1803 O O . GLU A 1 224 ? -7.141 13.211 -2.258 1 95.56 224 GLU A O 1
ATOM 1808 N N . ILE A 1 225 ? -7.832 14.398 -4.07 1 96.88 225 ILE A N 1
ATOM 1809 C CA . ILE A 1 225 ? -8.914 15.062 -3.355 1 96.88 225 ILE A CA 1
ATOM 1810 C C . ILE A 1 225 ? -10.25 14.422 -3.725 1 96.88 225 ILE A C 1
ATOM 1812 O O . ILE A 1 225 ? -10.609 14.359 -4.902 1 96.88 225 ILE A O 1
ATOM 1816 N N . GLN A 1 226 ? -10.938 13.969 -2.73 1 96.88 226 GLN A N 1
ATOM 1817 C CA . GLN A 1 226 ? -12.188 13.25 -2.963 1 96.88 226 GLN A CA 1
ATOM 1818 C C . GLN A 1 226 ? -13.383 14.047 -2.445 1 96.88 226 GLN A C 1
ATOM 1820 O O . GLN A 1 226 ? -13.25 14.836 -1.51 1 96.88 226 GLN A O 1
ATOM 1825 N N . PRO A 1 227 ? -14.555 13.812 -3.064 1 97.88 227 PRO A N 1
ATOM 1826 C CA . PRO A 1 227 ? -15.773 14.438 -2.543 1 97.88 227 PRO A CA 1
ATOM 1827 C C . PRO A 1 227 ? -16.125 13.961 -1.139 1 97.88 227 PRO A C 1
ATOM 1829 O O . PRO A 1 227 ? -15.844 12.812 -0.783 1 97.88 227 PRO A O 1
ATOM 1832 N N . ALA A 1 228 ? -16.656 14.828 -0.394 1 97.94 228 ALA A N 1
ATOM 1833 C CA . ALA A 1 228 ? -17.297 14.578 0.895 1 97.94 228 ALA A CA 1
ATOM 1834 C C . ALA A 1 228 ? -18.578 15.383 1.028 1 97.94 228 ALA A C 1
ATOM 1836 O O . ALA A 1 228 ? -19.547 15.156 0.291 1 97.94 228 ALA A O 1
ATOM 1837 N N . LEU A 1 229 ? -18.531 16.438 1.841 1 98.81 229 LEU A N 1
ATOM 1838 C CA . LEU A 1 229 ? -19.766 17.234 1.947 1 98.81 229 LEU A CA 1
ATOM 1839 C C . LEU A 1 229 ? -19.953 18.109 0.708 1 98.81 229 LEU A C 1
ATOM 1841 O O . LEU A 1 229 ? -21.031 18.656 0.493 1 98.81 229 LEU A O 1
ATOM 1845 N N . ALA A 1 230 ? -18.906 18.328 -0.027 1 98.81 230 ALA A N 1
ATOM 1846 C CA . ALA A 1 230 ? -19.016 18.859 -1.385 1 98.81 230 ALA A CA 1
ATOM 1847 C C . ALA A 1 230 ? -18.906 17.734 -2.418 1 98.81 230 ALA A C 1
ATOM 1849 O O . ALA A 1 230 ? -18.016 16.875 -2.312 1 98.81 230 ALA A O 1
ATOM 1850 N N . THR A 1 231 ? -19.75 17.766 -3.443 1 97.38 231 THR A N 1
ATOM 1851 C CA . THR A 1 231 ? -19.75 16.719 -4.457 1 97.38 231 THR A CA 1
ATOM 1852 C C . THR A 1 231 ? -18.781 17.047 -5.586 1 97.38 231 THR A C 1
ATOM 1854 O O . THR A 1 231 ? -18.328 16.156 -6.312 1 97.38 231 THR A O 1
ATOM 1857 N N . SER A 1 232 ? -18.594 18.297 -5.793 1 97.19 232 SER A N 1
ATOM 1858 C CA . SER A 1 232 ? -17.672 18.797 -6.805 1 97.19 232 SER A CA 1
ATOM 1859 C C . SER A 1 232 ? -17.203 20.219 -6.461 1 97.19 232 SER A C 1
ATOM 1861 O O . SER A 1 232 ? -17.734 20.844 -5.547 1 97.19 232 SER A O 1
ATOM 1863 N N . TRP A 1 233 ? -16.172 20.688 -7.121 1 97.94 233 TRP A N 1
ATOM 1864 C CA . TRP A 1 233 ? -15.656 22.031 -6.926 1 97.94 233 TRP A CA 1
ATOM 1865 C C . TRP A 1 233 ? -14.977 22.547 -8.195 1 97.94 233 TRP A C 1
ATOM 1867 O O . TRP A 1 233 ? -14.539 21.75 -9.031 1 97.94 233 TRP A O 1
ATOM 1877 N N . LEU A 1 234 ? -14.984 23.828 -8.328 1 95.81 234 LEU A N 1
ATOM 1878 C CA . LEU A 1 234 ? -14.32 24.531 -9.422 1 95.81 234 LEU A CA 1
ATOM 1879 C C . LEU A 1 234 ? -13.32 25.547 -8.883 1 95.81 234 LEU A C 1
ATOM 1881 O O . LEU A 1 234 ? -13.656 26.344 -8.008 1 95.81 234 LEU A O 1
ATOM 1885 N N . THR A 1 235 ? -12.102 25.406 -9.328 1 94.69 235 THR A N 1
ATOM 1886 C CA . THR A 1 235 ? -11.07 26.375 -8.961 1 94.69 235 THR A CA 1
ATOM 1887 C C . THR A 1 235 ? -10.812 27.359 -10.102 1 94.69 235 THR A C 1
ATOM 1889 O O . THR A 1 235 ? -10.539 26.938 -11.227 1 94.69 235 THR A O 1
ATOM 1892 N N . GLU A 1 236 ? -10.883 28.609 -9.789 1 93.25 236 GLU A N 1
ATOM 1893 C CA . GLU A 1 236 ? -10.633 29.656 -10.758 1 93.25 236 GLU A CA 1
ATOM 1894 C C . GLU A 1 236 ? -9.57 30.641 -10.258 1 93.25 236 GLU A C 1
ATOM 1896 O O . GLU A 1 236 ? -9.531 30.969 -9.07 1 93.25 236 GLU A O 1
ATOM 1901 N N . GLU A 1 237 ? -8.742 30.938 -11.219 1 90.06 237 GLU A N 1
ATOM 1902 C CA . GLU A 1 237 ? -7.82 32.031 -10.906 1 90.06 237 GLU A CA 1
ATOM 1903 C C . GLU A 1 237 ? -8.492 33.375 -11.062 1 90.06 237 GLU A C 1
ATOM 1905 O O . GLU A 1 237 ? -9.203 33.625 -12.047 1 90.06 237 GLU A O 1
ATOM 1910 N N . ILE A 1 238 ? -8.297 34.188 -10.039 1 90.38 238 ILE A N 1
ATOM 1911 C CA . ILE A 1 238 ? -8.734 35.594 -10.133 1 90.38 238 ILE A CA 1
ATOM 1912 C C . ILE A 1 238 ? -7.57 36.469 -10.609 1 90.38 238 ILE A C 1
ATOM 1914 O O . ILE A 1 238 ? -6.641 36.719 -9.852 1 90.38 238 ILE A O 1
ATOM 1918 N N . VAL A 1 239 ? -7.688 36.844 -11.82 1 85.25 239 VAL A N 1
ATOM 1919 C CA . VAL A 1 239 ? -6.59 37.594 -12.438 1 85.25 239 VAL A CA 1
ATOM 1920 C C . VAL A 1 239 ? -6.23 38.781 -11.578 1 85.25 239 VAL A C 1
ATOM 1922 O O . VAL A 1 239 ? -7.09 39.625 -11.258 1 85.25 239 VAL A O 1
ATOM 1925 N N . GLY A 1 240 ? -4.977 38.906 -11.219 1 83.88 240 GLY A N 1
ATOM 1926 C CA . GLY A 1 240 ? -4.453 40 -10.438 1 83.88 240 GLY A CA 1
ATOM 1927 C C . GLY A 1 240 ? -4.773 39.906 -8.961 1 83.88 240 GLY A C 1
ATOM 1928 O O . GLY A 1 240 ? -4.441 40.812 -8.18 1 83.88 240 GLY A O 1
ATOM 1929 N N . ALA A 1 241 ? -5.328 38.875 -8.578 1 87.69 241 ALA A N 1
ATOM 1930 C CA . ALA A 1 241 ? -5.703 38.719 -7.176 1 87.69 241 ALA A CA 1
ATOM 1931 C C . ALA A 1 241 ? -5.32 37.344 -6.641 1 87.69 241 ALA A C 1
ATOM 1933 O O . ALA A 1 241 ? -4.137 37.062 -6.422 1 87.69 241 ALA A O 1
ATOM 1934 N N . GLY A 1 242 ? -6.148 36.531 -6.438 1 95.38 242 GLY A N 1
ATOM 1935 C CA . GLY A 1 242 ? -5.926 35.188 -5.895 1 95.38 242 GLY A CA 1
ATOM 1936 C C . GLY A 1 242 ? -6.715 34.125 -6.613 1 95.38 242 GLY A C 1
ATOM 1937 O O . GLY A 1 242 ? -6.691 34.031 -7.844 1 95.38 242 GLY A O 1
ATOM 1938 N N . GLN A 1 243 ? -7.266 33.25 -5.898 1 96 243 GLN A N 1
ATOM 1939 C CA . GLN A 1 243 ? -8.062 32.188 -6.492 1 96 243 GLN A CA 1
ATOM 1940 C C . GLN A 1 243 ? -9.43 32.094 -5.816 1 96 243 GLN A C 1
ATOM 1942 O O . GLN A 1 243 ? -9.625 32.625 -4.723 1 96 243 GLN A O 1
ATOM 1947 N N . ARG A 1 244 ? -10.344 31.625 -6.574 1 96.94 244 ARG A N 1
ATOM 1948 C CA . ARG A 1 244 ? -11.695 31.328 -6.102 1 96.94 244 ARG A CA 1
ATOM 1949 C C . ARG A 1 244 ? -12.031 29.844 -6.281 1 96.94 244 ARG A C 1
ATOM 1951 O O . ARG A 1 244 ? -11.742 29.266 -7.324 1 96.94 244 ARG A O 1
ATOM 1958 N N . VAL A 1 245 ? -12.5 29.25 -5.184 1 98.06 245 VAL A N 1
ATOM 1959 C CA . VAL A 1 245 ? -12.992 27.875 -5.262 1 98.06 245 VAL A CA 1
ATOM 1960 C C . VAL A 1 245 ? -14.484 27.828 -4.938 1 98.06 245 VAL A C 1
ATOM 1962 O O . VAL A 1 245 ? -14.914 28.359 -3.912 1 98.06 245 VAL A O 1
ATOM 1965 N N . ILE A 1 246 ? -15.25 27.266 -5.848 1 98.56 246 ILE A N 1
ATOM 1966 C CA . ILE A 1 246 ? -16.703 27.141 -5.691 1 98.56 246 ILE A CA 1
ATOM 1967 C C . ILE A 1 246 ? -17.062 25.688 -5.426 1 98.56 246 ILE A C 1
ATOM 1969 O O . ILE A 1 246 ? -16.859 24.812 -6.285 1 98.56 246 ILE A O 1
ATOM 1973 N N . PHE A 1 247 ? -17.625 25.406 -4.227 1 98.81 247 PHE A N 1
ATOM 1974 C CA . PHE A 1 247 ? -17.984 24.047 -3.822 1 98.81 247 PHE A CA 1
ATOM 1975 C C . PHE A 1 247 ? -19.469 23.812 -4.016 1 98.81 247 PHE A C 1
ATOM 1977 O O . PHE A 1 247 ? -20.297 24.562 -3.49 1 98.81 247 PHE A O 1
ATOM 1984 N N . THR A 1 248 ? -19.812 22.812 -4.812 1 98.69 248 THR A N 1
ATOM 1985 C CA . THR A 1 248 ? -21.188 22.328 -4.859 1 98.69 248 THR A CA 1
ATOM 1986 C C . THR A 1 248 ? -21.469 21.375 -3.693 1 98.69 248 THR A C 1
ATOM 1988 O O . THR A 1 248 ? -20.875 20.297 -3.6 1 98.69 248 THR A O 1
ATOM 1991 N N . LEU A 1 249 ? -22.406 21.734 -2.84 1 98.75 249 LEU A N 1
ATOM 1992 C CA . LEU A 1 249 ? -22.625 21 -1.595 1 98.75 249 LEU A CA 1
ATOM 1993 C C . LEU A 1 249 ? -23.547 19.812 -1.82 1 98.75 249 LEU A C 1
ATOM 1995 O O . LEU A 1 249 ? -24.484 19.875 -2.617 1 98.75 249 LEU A O 1
ATOM 1999 N N . ARG A 1 250 ? -23.203 18.734 -1.138 1 98.12 250 ARG A N 1
ATOM 2000 C CA . ARG A 1 250 ? -24.016 17.531 -1.188 1 98.12 250 ARG A CA 1
ATOM 2001 C C . ARG A 1 250 ? -25.422 17.797 -0.656 1 98.12 250 ARG A C 1
ATOM 2003 O O . ARG A 1 250 ? -25.578 18.406 0.402 1 98.12 250 ARG A O 1
ATOM 2010 N N . GLU A 1 251 ? -26.406 17.297 -1.32 1 96.88 251 GLU A N 1
ATOM 2011 C CA . GLU A 1 251 ? -27.812 17.469 -0.916 1 96.88 251 GLU A CA 1
ATOM 2012 C C . GLU A 1 251 ? -28.281 16.281 -0.079 1 96.88 251 GLU A C 1
ATOM 2014 O O . GLU A 1 251 ? -27.766 15.164 -0.216 1 96.88 251 GLU A O 1
ATOM 2019 N N . GLY A 1 252 ? -29.172 16.531 0.843 1 97 252 GLY A N 1
ATOM 2020 C CA . GLY A 1 252 ? -29.812 15.469 1.595 1 97 252 GLY A CA 1
ATOM 2021 C C . GLY A 1 252 ? -29 14.984 2.771 1 97 252 GLY A C 1
ATOM 2022 O O . GLY A 1 252 ? -29.266 13.922 3.332 1 97 252 GLY A O 1
ATOM 2023 N N . VAL A 1 253 ? -28 15.695 3.152 1 98.62 253 VAL A N 1
ATOM 2024 C CA . VAL A 1 253 ? -27.156 15.32 4.281 1 98.62 253 VAL A CA 1
ATOM 2025 C C . VAL A 1 253 ? -27.797 15.781 5.586 1 98.62 253 VAL A C 1
ATOM 2027 O O . VAL A 1 253 ? -28.297 16.906 5.68 1 98.62 253 VAL A O 1
ATOM 2030 N N . LYS A 1 254 ? -27.828 14.883 6.574 1 98.75 254 LYS A N 1
ATOM 2031 C CA . LYS A 1 254 ? -28.344 15.203 7.906 1 98.75 254 LYS A CA 1
ATOM 2032 C C . LYS A 1 254 ? -27.203 15.211 8.938 1 98.75 254 LYS A C 1
ATOM 2034 O O . LYS A 1 254 ? -26.297 14.391 8.867 1 98.75 254 LYS A O 1
ATOM 2039 N N . PHE A 1 255 ? -27.344 16.141 9.836 1 98.81 255 PHE A N 1
ATOM 2040 C CA . PHE A 1 255 ? -26.516 16.062 11.031 1 98.81 255 PHE A CA 1
ATOM 2041 C C . PHE A 1 255 ? -27.016 14.969 11.969 1 98.81 255 PHE A C 1
ATOM 2043 O O . PHE A 1 255 ? -28.125 14.461 11.797 1 98.81 255 PHE A O 1
ATOM 2050 N N . HIS A 1 256 ? -26.219 14.68 12.984 1 98.69 256 HIS A N 1
ATOM 2051 C CA . HIS A 1 256 ? -26.562 13.648 13.953 1 98.69 256 HIS A CA 1
ATOM 2052 C C . HIS A 1 256 ? -27.859 13.992 14.688 1 98.69 256 HIS A C 1
ATOM 2054 O O . HIS A 1 256 ? -28.562 13.102 15.164 1 98.69 256 HIS A O 1
ATOM 2060 N N . ASP A 1 257 ? -28.219 15.219 14.789 1 98 257 ASP A N 1
ATOM 2061 C CA . ASP A 1 257 ? -29.422 15.656 15.516 1 98 257 ASP A CA 1
ATOM 2062 C C . ASP A 1 257 ? -30.625 15.719 14.594 1 98 257 ASP A C 1
ATOM 2064 O O . ASP A 1 257 ? -31.719 16.125 15.016 1 98 257 ASP A O 1
ATOM 2068 N N . GLY A 1 258 ? -30.391 15.359 13.367 1 98.12 258 GLY A N 1
ATOM 2069 C CA . GLY A 1 258 ? -31.5 15.305 12.43 1 98.12 258 GLY A CA 1
ATOM 2070 C C . GLY A 1 258 ? -31.641 16.562 11.594 1 98.12 258 GLY A C 1
ATOM 2071 O O . GLY A 1 258 ? -32.344 16.562 10.578 1 98.12 258 GLY A O 1
ATOM 2072 N N . SER A 1 259 ? -31.016 17.641 11.953 1 98.19 259 SER A N 1
ATOM 2073 C CA . SER A 1 259 ? -31.094 18.875 11.164 1 98.19 259 SER A CA 1
ATOM 2074 C C . SER A 1 259 ? -30.375 18.719 9.828 1 98.19 259 SER A C 1
ATOM 2076 O O . SER A 1 259 ? -29.594 17.797 9.641 1 98.19 259 SER A O 1
ATOM 2078 N N . ASP A 1 260 ? -30.656 19.672 8.922 1 98.25 260 ASP A N 1
ATOM 2079 C CA . ASP A 1 260 ? -30.125 19.594 7.562 1 98.25 260 ASP A CA 1
ATOM 2080 C C . ASP A 1 260 ? -28.766 20.281 7.457 1 98.25 260 ASP A C 1
ATOM 2082 O O . ASP A 1 260 ? -28.547 21.328 8.086 1 98.25 260 ASP A O 1
ATOM 2086 N N . PHE A 1 261 ? -27.953 19.734 6.652 1 98.5 261 PHE A N 1
ATOM 2087 C CA . PHE A 1 261 ? -26.703 20.344 6.234 1 98.5 261 PHE A CA 1
ATOM 2088 C C . PHE A 1 261 ? -26.938 21.312 5.082 1 98.5 261 PHE A C 1
ATOM 2090 O O . PHE A 1 261 ? -27.656 21 4.137 1 98.5 261 PHE A O 1
ATOM 2097 N N . ASP A 1 262 ? -26.312 22.5 5.195 1 98.12 262 ASP A N 1
ATOM 2098 C CA . ASP A 1 262 ? -26.406 23.484 4.125 1 98.12 262 ASP A CA 1
ATOM 2099 C C . ASP A 1 262 ? -25.234 24.453 4.148 1 98.12 262 ASP A C 1
ATOM 2101 O O . ASP A 1 262 ? -24.297 24.297 4.941 1 98.12 262 ASP A O 1
ATOM 2105 N N . CYS A 1 263 ? -25.312 25.406 3.242 1 98.69 263 CYS A N 1
ATOM 2106 C CA . CYS A 1 263 ? -24.203 26.344 3.098 1 98.69 263 CYS A CA 1
ATOM 2107 C C . CYS A 1 263 ? -24.047 27.203 4.348 1 98.69 263 CYS A C 1
ATOM 2109 O O . CYS A 1 263 ? -22.938 27.531 4.742 1 98.69 263 CYS A O 1
ATOM 2111 N N . ALA A 1 264 ? -25.141 27.562 5 1 98.38 264 ALA A N 1
ATOM 2112 C CA . ALA A 1 264 ? -25.094 28.391 6.203 1 98.38 264 ALA A CA 1
ATOM 2113 C C . ALA A 1 264 ? -24.328 27.688 7.32 1 98.38 264 ALA A C 1
ATOM 2115 O O . ALA A 1 264 ? -23.594 28.328 8.078 1 98.38 264 ALA A O 1
ATOM 2116 N N . SER A 1 265 ? -24.547 26.406 7.457 1 98.31 265 SER A N 1
ATOM 2117 C CA . SER A 1 265 ? -23.812 25.641 8.469 1 98.31 265 SER A CA 1
ATOM 2118 C C . SER A 1 265 ? -22.312 25.656 8.18 1 98.31 265 SER A C 1
ATOM 2120 O O . SER A 1 265 ? -21.5 25.734 9.109 1 98.31 265 SER A O 1
ATOM 2122 N N . VAL A 1 266 ? -21.953 25.516 6.879 1 98.81 266 VAL A N 1
ATOM 2123 C CA . VAL A 1 266 ? -20.531 25.562 6.508 1 98.81 266 VAL A CA 1
ATOM 2124 C C . VAL A 1 266 ? -19.953 26.922 6.875 1 98.81 266 VAL A C 1
ATOM 2126 O O . VAL A 1 266 ? -18.906 27 7.535 1 98.81 266 VAL A O 1
ATOM 2129 N N . LYS A 1 267 ? -20.641 27.969 6.473 1 98.75 267 LYS A N 1
ATOM 2130 C CA . LYS A 1 267 ? -20.156 29.328 6.73 1 98.75 267 LYS A CA 1
ATOM 2131 C C . LYS A 1 267 ? -20 29.578 8.227 1 98.75 267 LYS A C 1
ATOM 2133 O O . LYS A 1 267 ? -19.047 30.219 8.656 1 98.75 267 LYS A O 1
ATOM 2138 N N . LEU A 1 268 ? -20.984 29.109 9.023 1 98.5 268 LEU A N 1
ATOM 2139 C CA . LEU A 1 268 ? -20.922 29.281 10.469 1 98.5 268 LEU A CA 1
ATOM 2140 C C . LEU A 1 268 ? -19.625 28.703 11.031 1 98.5 268 LEU A C 1
ATOM 2142 O O . LEU A 1 268 ? -18.953 29.359 11.836 1 98.5 268 LEU A O 1
ATOM 2146 N N . ASN A 1 269 ? -19.266 27.484 10.648 1 98.38 269 ASN A N 1
ATOM 2147 C CA . ASN A 1 269 ? -18.047 26.859 11.102 1 98.38 269 ASN A CA 1
ATOM 2148 C C . ASN A 1 269 ? -16.812 27.625 10.656 1 98.38 269 ASN A C 1
ATOM 2150 O O . ASN A 1 269 ? -15.898 27.875 11.445 1 98.38 269 ASN A O 1
ATOM 2154 N N . PHE A 1 270 ? -16.766 28.062 9.375 1 98.5 270 PHE A N 1
ATOM 2155 C CA . PHE A 1 270 ? -15.641 28.828 8.852 1 98.5 270 PHE A CA 1
ATOM 2156 C C . PHE A 1 270 ? -15.523 30.172 9.57 1 98.5 270 PHE A C 1
ATOM 2158 O O . PHE A 1 270 ? -14.422 30.609 9.898 1 98.5 270 PHE A O 1
ATOM 2165 N N . ASP A 1 271 ? -16.656 30.859 9.844 1 97.94 271 ASP A N 1
ATOM 2166 C CA . ASP A 1 271 ? -16.656 32.125 10.562 1 97.94 271 ASP A CA 1
ATOM 2167 C C . ASP A 1 271 ? -15.984 31.984 11.922 1 97.94 271 ASP A C 1
ATOM 2169 O O . ASP A 1 271 ? -15.242 32.875 12.352 1 97.94 271 ASP A O 1
ATOM 2173 N N . HIS A 1 272 ? -16.266 30.922 12.586 1 96.56 272 HIS A N 1
ATOM 2174 C CA . HIS A 1 272 ? -15.758 30.75 13.938 1 96.56 272 HIS A CA 1
ATOM 2175 C C . HIS A 1 272 ? -14.273 30.406 13.93 1 96.56 272 HIS A C 1
ATOM 2177 O O . HIS A 1 272 ? -13.492 30.984 14.688 1 96.56 272 HIS A O 1
ATOM 2183 N N . VAL A 1 273 ? -13.836 29.484 13.109 1 96 273 VAL A N 1
ATOM 2184 C CA . VAL A 1 273 ? -12.445 29.047 13.047 1 96 273 VAL A CA 1
ATOM 2185 C C . VAL A 1 273 ? -11.57 30.188 12.555 1 96 273 VAL A C 1
ATOM 2187 O O . VAL A 1 273 ? -10.445 30.375 13.023 1 96 273 VAL A O 1
ATOM 2190 N N . LEU A 1 274 ? -12.133 31 11.617 1 95.94 274 LEU A N 1
ATOM 2191 C CA . LEU A 1 274 ? -11.344 32.031 10.945 1 95.94 274 LEU A CA 1
ATOM 2192 C C . LEU A 1 274 ? -11.68 33.406 11.484 1 95.94 274 LEU A C 1
ATOM 2194 O O . LEU A 1 274 ? -11.422 34.406 10.82 1 95.94 274 LEU A O 1
ATOM 2198 N N . SER A 1 275 ? -12.258 33.438 12.594 1 93.5 275 SER A N 1
ATOM 2199 C CA . SER A 1 275 ? -12.531 34.75 13.195 1 93.5 275 SER A CA 1
ATOM 2200 C C . SER A 1 275 ? -11.242 35.531 13.43 1 93.5 275 SER A C 1
ATOM 2202 O O . SER A 1 275 ? -10.156 34.938 13.469 1 93.5 275 SER A O 1
ATOM 2204 N N . GLU A 1 276 ? -11.375 36.75 13.609 1 89.25 276 GLU A N 1
ATOM 2205 C CA . GLU A 1 276 ? -10.219 37.625 13.719 1 89.25 276 GLU A CA 1
ATOM 2206 C C . GLU A 1 276 ? -9.336 37.219 14.898 1 89.25 276 GLU A C 1
ATOM 2208 O O . GLU A 1 276 ? -8.109 37.219 14.781 1 89.25 276 GLU A O 1
ATOM 2213 N N . SER A 1 277 ? -9.938 36.844 15.977 1 87.19 277 SER A N 1
ATOM 2214 C CA . SER A 1 277 ? -9.188 36.562 17.188 1 87.19 277 SER A CA 1
ATOM 2215 C C . SER A 1 277 ? -8.703 35.094 17.203 1 87.19 277 SER A C 1
ATOM 2217 O O . SER A 1 277 ? -7.652 34.812 17.766 1 87.19 277 SER A O 1
ATOM 2219 N N . ALA A 1 278 ? -9.453 34.281 16.562 1 88.62 278 ALA A N 1
ATOM 2220 C CA . ALA A 1 278 ? -9.156 32.844 16.672 1 88.62 278 ALA A CA 1
ATOM 2221 C C . ALA A 1 278 ? -8.227 32.406 15.547 1 88.62 278 ALA A C 1
ATOM 2223 O O . ALA A 1 278 ? -7.539 31.391 15.672 1 88.62 278 ALA A O 1
ATOM 2224 N N . ARG A 1 279 ? -8.125 33.125 14.555 1 90.06 279 ARG A N 1
ATOM 2225 C CA . ARG A 1 279 ? -7.473 32.719 13.32 1 90.06 279 ARG A CA 1
ATOM 2226 C C . ARG A 1 279 ? -5.992 32.438 13.547 1 90.06 279 ARG A C 1
ATOM 2228 O O . ARG A 1 279 ? -5.426 31.547 12.922 1 90.06 279 ARG A O 1
ATOM 2235 N N . GLN A 1 280 ? -5.367 33.125 14.391 1 86.5 280 GLN A N 1
ATOM 2236 C CA . GLN A 1 280 ? -3.928 33 14.602 1 86.5 280 GLN A CA 1
ATOM 2237 C C . GLN A 1 280 ? -3.561 31.641 15.156 1 86.5 280 GLN A C 1
ATOM 2239 O O . GLN A 1 280 ? -2.48 31.109 14.875 1 86.5 280 GLN A O 1
ATOM 2244 N N . ARG A 1 281 ? -4.422 31.078 15.875 1 87.19 281 ARG A N 1
ATOM 2245 C CA . ARG A 1 281 ? -4.191 29.75 16.453 1 87.19 281 ARG A CA 1
ATOM 2246 C C . ARG A 1 281 ? -4 28.703 15.352 1 87.19 281 ARG A C 1
ATOM 2248 O O . ARG A 1 281 ? -3.332 27.703 15.57 1 87.19 281 ARG A O 1
ATOM 2255 N N . HIS A 1 282 ? -4.566 28.969 14.297 1 92.31 282 HIS A N 1
ATOM 2256 C CA . HIS A 1 282 ? -4.574 28.016 13.203 1 92.31 282 HIS A CA 1
ATOM 2257 C C . HIS A 1 282 ? -3.605 28.422 12.102 1 92.31 282 HIS A C 1
ATOM 2259 O O . HIS A 1 282 ? -3.709 27.953 10.969 1 92.31 282 HIS A O 1
ATOM 2265 N N . SER A 1 283 ? -2.619 29.266 12.406 1 89.38 283 SER A N 1
ATOM 2266 C CA . SER A 1 283 ? -1.759 29.891 11.406 1 89.38 283 SER A CA 1
ATOM 2267 C C . SER A 1 283 ? -0.741 28.906 10.852 1 89.38 283 SER A C 1
ATOM 2269 O O . SER A 1 283 ? -0.084 29.172 9.852 1 89.38 283 SER A O 1
ATOM 2271 N N . TRP A 1 284 ? -0.63 27.719 11.445 1 90.25 284 TRP A N 1
ATOM 2272 C CA . TRP A 1 284 ? 0.245 26.688 10.883 1 90.25 284 TRP A CA 1
ATOM 2273 C C . TRP A 1 284 ? -0.293 26.188 9.547 1 90.25 284 TRP A C 1
ATOM 2275 O O . TRP A 1 284 ? 0.459 25.656 8.727 1 90.25 284 TRP A O 1
ATOM 2285 N N . LEU A 1 285 ? -1.518 26.422 9.305 1 94.19 285 LEU A N 1
ATOM 2286 C CA . LEU A 1 285 ? -2.125 26.141 8.008 1 94.19 285 LEU A CA 1
ATOM 2287 C C . LEU A 1 285 ? -1.942 27.328 7.059 1 94.19 285 LEU A C 1
ATOM 2289 O O . LEU A 1 285 ? -2.32 28.453 7.383 1 94.19 285 LEU A O 1
ATOM 2293 N N . GLY A 1 286 ? -1.474 27.031 5.883 1 94.31 286 GLY A N 1
ATOM 2294 C CA . GLY A 1 286 ? -1.345 28.094 4.883 1 94.31 286 GLY A CA 1
ATOM 2295 C C . GLY A 1 286 ? -2.682 28.625 4.402 1 94.31 286 GLY A C 1
ATOM 2296 O O . GLY A 1 286 ? -2.809 29.812 4.094 1 94.31 286 GLY A O 1
ATOM 2297 N N . ALA A 1 287 ? -3.633 27.797 4.383 1 95.44 287 ALA A N 1
ATOM 2298 C CA . ALA A 1 287 ? -4.965 28.172 3.912 1 95.44 287 ALA A CA 1
ATOM 2299 C C . ALA A 1 287 ? -5.578 29.234 4.805 1 95.44 287 ALA A C 1
ATOM 2301 O O . ALA A 1 287 ? -6.277 30.141 4.316 1 95.44 287 ALA A O 1
ATOM 2302 N N . VAL A 1 288 ? -5.332 29.109 6.051 1 94.5 288 VAL A N 1
ATOM 2303 C CA . VAL A 1 288 ? -5.875 30.062 7.012 1 94.5 288 VAL A CA 1
ATOM 2304 C C . VAL A 1 288 ? -5.305 31.453 6.738 1 94.5 288 VAL A C 1
ATOM 2306 O O . VAL A 1 288 ? -6.012 32.469 6.852 1 94.5 288 VAL A O 1
ATOM 2309 N N . GLN A 1 289 ? -4.086 31.469 6.348 1 92.19 289 GLN A N 1
ATOM 2310 C CA . GLN A 1 289 ? -3.441 32.75 6.016 1 92.19 289 GLN A CA 1
ATOM 2311 C C . GLN A 1 289 ? -3.896 33.25 4.652 1 92.19 289 GLN A C 1
ATOM 2313 O O . GLN A 1 289 ? -3.98 34.469 4.434 1 92.19 289 GLN A O 1
ATOM 2318 N N . ALA A 1 290 ? -4.219 32.375 3.783 1 95.56 290 ALA A N 1
ATOM 2319 C CA . ALA A 1 290 ? -4.52 32.719 2.398 1 95.56 290 ALA A CA 1
ATOM 2320 C C . ALA A 1 290 ? -5.988 33.094 2.238 1 95.56 290 ALA A C 1
ATOM 2322 O O . ALA A 1 290 ? -6.332 33.938 1.389 1 95.56 290 ALA A O 1
ATOM 2323 N N . MET A 1 291 ? -6.875 32.531 2.971 1 97.19 291 MET A N 1
ATOM 2324 C CA . MET A 1 291 ? -8.312 32.75 2.795 1 97.19 291 MET A CA 1
ATOM 2325 C C . MET A 1 291 ? -8.695 34.188 3.178 1 97.19 291 MET A C 1
ATOM 2327 O O . MET A 1 291 ? -8.367 34.656 4.273 1 97.19 291 MET A O 1
ATOM 2331 N N . GLU A 1 292 ? -9.398 34.812 2.242 1 96 292 GLU A N 1
ATOM 2332 C CA . GLU A 1 292 ? -9.789 36.219 2.428 1 96 292 GLU A CA 1
ATOM 2333 C C . GLU A 1 292 ? -11.297 36.344 2.615 1 96 292 GLU A C 1
ATOM 2335 O O . GLU A 1 292 ? -11.766 37.156 3.441 1 96 292 GLU A O 1
ATOM 2340 N N . LYS A 1 293 ? -12 35.688 1.774 1 96.69 293 LYS A N 1
ATOM 2341 C CA . LYS A 1 293 ? -13.461 35.719 1.808 1 96.69 293 LYS A CA 1
ATOM 2342 C C . LYS A 1 293 ? -14.07 34.344 1.65 1 96.69 293 LYS A C 1
ATOM 2344 O O . LYS A 1 293 ? -13.516 33.5 0.946 1 96.69 293 LYS A O 1
ATOM 2349 N N . TRP A 1 294 ? -15.172 34.125 2.285 1 98.38 294 TRP A N 1
ATOM 2350 C CA . TRP A 1 294 ? -15.969 32.938 2.127 1 98.38 294 TRP A CA 1
ATOM 2351 C C . TRP A 1 294 ? -17.453 33.219 2.312 1 98.38 294 TRP A C 1
ATOM 2353 O O . TRP A 1 294 ? -17.828 34.031 3.17 1 98.38 294 TRP A O 1
ATOM 2363 N N . PHE A 1 295 ? -18.297 32.688 1.444 1 98.56 295 PHE A N 1
ATOM 2364 C CA . PHE A 1 295 ? -19.719 33.031 1.489 1 98.56 295 PHE A CA 1
ATOM 2365 C C . PHE A 1 295 ? -20.531 32 0.716 1 98.56 295 PHE A C 1
ATOM 2367 O O . PHE A 1 295 ? -19.969 31.156 0.008 1 98.56 295 PHE A O 1
ATOM 2374 N N . CYS A 1 296 ? -21.812 32.031 0.992 1 98.69 296 CYS A N 1
ATOM 2375 C CA . CYS A 1 296 ? -22.781 31.266 0.218 1 98.69 296 CYS A CA 1
ATOM 2376 C C . CYS A 1 296 ? -23.328 32.094 -0.952 1 98.69 296 CYS A C 1
ATOM 2378 O O . CYS A 1 296 ? -23.828 33.188 -0.76 1 98.69 296 CYS A O 1
ATOM 2380 N N . ASN A 1 297 ? -23.172 31.578 -2.141 1 98.12 297 ASN A N 1
ATOM 2381 C CA . ASN A 1 297 ? -23.703 32.312 -3.273 1 98.12 297 ASN A CA 1
ATOM 2382 C C . ASN A 1 297 ? -25.188 32.031 -3.492 1 98.12 297 ASN A C 1
ATOM 2384 O O . ASN A 1 297 ? -25.812 31.344 -2.691 1 98.12 297 ASN A O 1
ATOM 2388 N N . GLU A 1 298 ? -25.781 32.562 -4.547 1 97.44 298 GLU A N 1
ATOM 2389 C CA . GLU A 1 298 ? -27.219 32.5 -4.793 1 97.44 298 GLU A CA 1
ATOM 2390 C C . GLU A 1 298 ? -27.688 31.078 -5.082 1 97.44 298 GLU A C 1
ATOM 2392 O O . GLU A 1 298 ? -28.828 30.719 -4.797 1 97.44 298 GLU A O 1
ATOM 2397 N N . GLN A 1 299 ? -26.844 30.297 -5.586 1 96.75 299 GLN A N 1
ATOM 2398 C CA . GLN A 1 299 ? -27.172 28.922 -5.949 1 96.75 299 GLN A CA 1
ATOM 2399 C C . GLN A 1 299 ? -27 27.984 -4.766 1 96.75 299 GLN A C 1
ATOM 2401 O O . GLN A 1 299 ? -27.172 26.766 -4.895 1 96.75 299 GLN A O 1
ATOM 2406 N N . GLY A 1 300 ? -26.578 28.516 -3.594 1 97.38 300 GLY A N 1
ATOM 2407 C CA . GLY A 1 300 ? -26.375 27.688 -2.41 1 97.38 300 GLY A CA 1
ATOM 2408 C C . GLY A 1 300 ? -25.031 27.016 -2.373 1 97.38 300 GLY A C 1
ATOM 2409 O O . GLY A 1 300 ? -24.797 26.109 -1.569 1 97.38 300 GLY A O 1
ATOM 2410 N N . GLN A 1 301 ? -24.156 27.406 -3.24 1 98.5 301 GLN A N 1
ATOM 2411 C CA . GLN A 1 301 ? -22.797 26.891 -3.25 1 98.5 301 GLN A CA 1
ATOM 2412 C C . GLN A 1 301 ? -21.906 27.656 -2.26 1 98.5 301 GLN A C 1
ATOM 2414 O O . GLN A 1 301 ? -22.188 28.812 -1.934 1 98.5 301 GLN A O 1
ATOM 2419 N N . PHE A 1 302 ? -20.938 27 -1.741 1 98.81 302 PHE A N 1
ATOM 2420 C CA . PHE A 1 302 ? -19.984 27.656 -0.844 1 98.81 302 PHE A CA 1
ATOM 2421 C C . PHE A 1 302 ? -18.766 28.125 -1.609 1 98.81 302 PHE A C 1
ATOM 2423 O O . PHE A 1 302 ? -18.141 27.359 -2.338 1 98.81 302 PHE A O 1
ATOM 2430 N N . VAL A 1 303 ? -18.422 29.359 -1.485 1 98.69 303 VAL A N 1
ATOM 2431 C CA . VAL A 1 303 ? -17.344 29.984 -2.252 1 98.69 303 VAL A CA 1
ATOM 2432 C C . VAL A 1 303 ? -16.219 30.438 -1.31 1 98.69 303 VAL A C 1
ATOM 2434 O O . VAL A 1 303 ? -16.484 31.062 -0.283 1 98.69 303 VAL A O 1
ATOM 2437 N N . VAL A 1 304 ? -15.008 30.109 -1.606 1 98.56 304 VAL A N 1
ATOM 2438 C CA . VAL A 1 304 ? -13.828 30.562 -0.878 1 98.56 304 VAL A CA 1
ATOM 2439 C C . VAL A 1 304 ? -12.914 31.344 -1.816 1 98.56 304 VAL A C 1
ATOM 2441 O O . VAL A 1 304 ? -12.594 30.891 -2.912 1 98.56 304 VAL A O 1
ATOM 2444 N N . GLU A 1 305 ? -12.523 32.5 -1.39 1 97.75 305 GLU A N 1
ATOM 2445 C CA . GLU A 1 305 ? -11.562 33.312 -2.115 1 97.75 305 GLU A CA 1
ATOM 2446 C C . GLU A 1 305 ? -10.281 33.5 -1.303 1 97.75 305 GLU A C 1
ATOM 2448 O O . GLU A 1 305 ? -10.336 33.688 -0.084 1 97.75 305 GLU A O 1
ATOM 2453 N N . THR A 1 306 ? -9.195 33.406 -1.983 1 97.56 306 THR A N 1
ATOM 2454 C CA . THR A 1 306 ? -7.906 33.625 -1.332 1 97.56 306 THR A CA 1
ATOM 2455 C C . THR A 1 306 ? -7.254 34.906 -1.826 1 97.56 306 THR A C 1
ATOM 2457 O O . THR A 1 306 ? -7.598 35.406 -2.896 1 97.56 306 THR A O 1
ATOM 2460 N N . ASN A 1 307 ? -6.289 35.469 -1.06 1 95.94 307 ASN A N 1
ATOM 2461 C CA . ASN A 1 307 ? -5.625 36.719 -1.383 1 95.94 307 ASN A CA 1
ATOM 2462 C C . ASN A 1 307 ? -4.473 36.5 -2.361 1 95.94 307 ASN A C 1
ATOM 2464 O O . ASN A 1 307 ? -3.914 37.469 -2.887 1 95.94 307 ASN A O 1
ATOM 2468 N N . LYS A 1 308 ? -4.113 35.344 -2.609 1 95.56 308 LYS A N 1
ATOM 2469 C CA . LYS A 1 308 ? -3.123 34.875 -3.576 1 95.56 308 LYS A CA 1
ATOM 2470 C C . LYS A 1 308 ? -3.441 33.469 -4.062 1 95.56 308 LYS A C 1
ATOM 2472 O O . LYS A 1 308 ? -4.199 32.75 -3.416 1 95.56 308 LYS A O 1
ATOM 2477 N N . PRO A 1 309 ? -2.875 33.156 -5.223 1 95.69 309 PRO A N 1
ATOM 2478 C CA . PRO A 1 309 ? -3.006 31.75 -5.562 1 95.69 309 PRO A CA 1
ATOM 2479 C C . PRO A 1 309 ? -2.402 30.828 -4.504 1 95.69 309 PRO A C 1
ATOM 2481 O O . PRO A 1 309 ? -1.354 31.141 -3.932 1 95.69 309 PRO A O 1
ATOM 2484 N N . PHE A 1 310 ? -3.123 29.766 -4.195 1 96.56 310 PHE A N 1
ATOM 2485 C CA . PHE A 1 310 ? -2.682 28.844 -3.154 1 96.56 310 PHE A CA 1
ATOM 2486 C C . PHE A 1 310 ? -3.227 27.453 -3.402 1 96.56 310 PHE A C 1
ATOM 2488 O O . PHE A 1 310 ? -4.262 27.062 -2.846 1 96.56 310 PHE A O 1
ATOM 2495 N N . TYR A 1 311 ? -2.463 26.578 -4.109 1 95.25 311 TYR A N 1
ATOM 2496 C CA . TYR A 1 311 ? -2.98 25.281 -4.559 1 95.25 311 TYR A CA 1
ATOM 2497 C C . TYR A 1 311 ? -3.219 24.359 -3.377 1 95.25 311 TYR A C 1
ATOM 2499 O O . TYR A 1 311 ? -4.109 23.5 -3.424 1 95.25 311 TYR A O 1
ATOM 2507 N N . PRO A 1 312 ? -2.543 24.516 -2.211 1 96.75 312 PRO A N 1
ATOM 2508 C CA . PRO A 1 312 ? -2.756 23.578 -1.105 1 96.75 312 PRO A CA 1
ATOM 2509 C C . PRO A 1 312 ? -4.094 23.797 -0.401 1 96.75 312 PRO A C 1
ATOM 2511 O O . PRO A 1 312 ? -4.434 23.047 0.525 1 96.75 312 PRO A O 1
ATOM 2514 N N . LEU A 1 313 ? -4.816 24.797 -0.809 1 96.94 313 LEU A N 1
ATOM 2515 C CA . LEU A 1 313 ? -6.102 25.078 -0.171 1 96.94 313 LEU A CA 1
ATOM 2516 C C . LEU A 1 313 ? -6.957 23.812 -0.114 1 96.94 313 LEU A C 1
ATOM 2518 O O . LEU A 1 313 ? -7.453 23.438 0.952 1 96.94 313 LEU A O 1
ATOM 2522 N N . LEU A 1 314 ? -7.125 23.125 -1.214 1 96.38 314 LEU A N 1
ATOM 2523 C CA . LEU A 1 314 ? -7.957 21.922 -1.26 1 96.38 314 LEU A CA 1
ATOM 2524 C C . LEU A 1 314 ? -7.379 20.828 -0.369 1 96.38 314 LEU A C 1
ATOM 2526 O O . LEU A 1 314 ? -8.117 20.141 0.346 1 96.38 314 LEU A O 1
ATOM 2530 N N . GLN A 1 315 ? -6.102 20.672 -0.423 1 95.56 315 GLN A N 1
ATOM 2531 C CA . GLN A 1 315 ? -5.457 19.656 0.407 1 95.56 315 GLN A CA 1
ATOM 253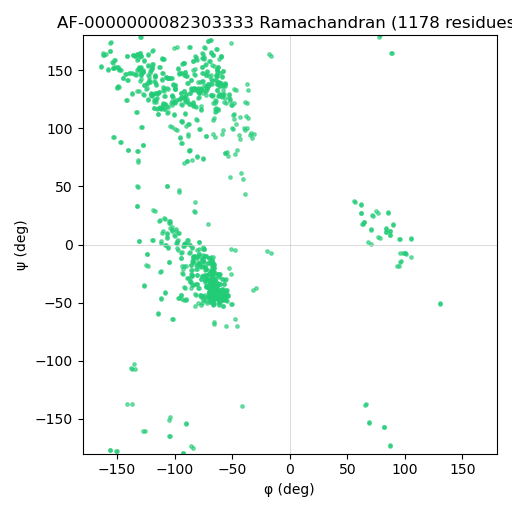2 C C . GLN A 1 315 ? -5.668 19.953 1.891 1 95.56 315 GLN A C 1
ATOM 2534 O O . GLN A 1 315 ? -5.969 19.047 2.67 1 95.56 315 GLN A O 1
ATOM 2539 N N . GLU A 1 316 ? -5.457 21.156 2.279 1 97.19 316 GLU A N 1
ATOM 2540 C CA . GLU A 1 316 ? -5.574 21.5 3.691 1 97.19 316 GLU A CA 1
ATOM 2541 C C . GLU A 1 316 ? -7.023 21.422 4.164 1 97.19 316 GLU A C 1
ATOM 2543 O O . GLU A 1 316 ? -7.285 21.203 5.348 1 97.19 316 GLU A O 1
ATOM 2548 N N . LEU A 1 317 ? -7.945 21.516 3.229 1 97.88 317 LEU A N 1
ATOM 2549 C CA . LEU A 1 317 ? -9.352 21.344 3.57 1 97.88 317 LEU A CA 1
ATOM 2550 C C . LEU A 1 317 ? -9.695 19.875 3.781 1 97.88 317 LEU A C 1
ATOM 2552 O O . LEU A 1 317 ? -10.773 19.547 4.273 1 97.88 317 LEU A O 1
ATOM 2556 N N . THR A 1 318 ? -8.781 18.953 3.404 1 97.25 318 THR A N 1
ATOM 2557 C CA . THR A 1 318 ? -9 17.531 3.654 1 97.25 318 THR A CA 1
ATOM 2558 C C . THR A 1 318 ? -8.594 17.172 5.078 1 97.25 318 THR A C 1
ATOM 2560 O O . THR A 1 318 ? -8.883 16.062 5.551 1 97.25 318 THR A O 1
ATOM 2563 N N . TYR A 1 319 ? -7.93 18.094 5.766 1 96.75 319 TYR A N 1
ATOM 2564 C CA . TYR A 1 319 ? -7.484 17.781 7.121 1 96.75 319 TYR A CA 1
ATOM 2565 C C . TYR A 1 319 ? -8.672 17.516 8.039 1 96.75 319 TYR A C 1
ATOM 2567 O O . TYR A 1 319 ? -9.734 18.109 7.875 1 96.75 319 TYR A O 1
ATOM 2575 N N . ILE A 1 320 ? -8.453 16.703 9.031 1 96.19 320 ILE A N 1
ATOM 2576 C CA . ILE A 1 320 ? -9.5 16.281 9.953 1 96.19 320 ILE A CA 1
ATOM 2577 C C . ILE A 1 320 ? -9.914 17.469 10.836 1 96.19 320 ILE A C 1
ATOM 2579 O O . ILE A 1 320 ? -11.016 17.469 11.383 1 96.19 320 ILE A O 1
ATOM 2583 N N . ARG A 1 321 ? -9.117 18.438 11.062 1 94.19 321 ARG A N 1
ATOM 2584 C CA . ARG A 1 321 ? -9.344 19.656 11.82 1 94.19 321 ARG A CA 1
ATOM 2585 C C . ARG A 1 321 ? -8.531 20.812 11.242 1 94.19 321 ARG A C 1
ATOM 2587 O O . ARG A 1 321 ? -7.512 20.594 10.594 1 94.19 321 ARG A O 1
ATOM 2594 N N . PRO A 1 322 ? -8.922 21.938 11.328 1 95.38 322 PRO A N 1
ATOM 2595 C CA . PRO A 1 322 ? -10.055 22.391 12.141 1 95.38 322 PRO A CA 1
ATOM 2596 C C . PRO A 1 322 ? -11.289 22.719 11.297 1 95.38 322 PRO A C 1
ATOM 2598 O O . PRO A 1 322 ? -12.336 23.078 11.844 1 95.38 322 PRO A O 1
ATOM 2601 N N . LEU A 1 323 ? -11.172 22.609 10.008 1 97.12 323 LEU A N 1
ATOM 2602 C CA . LEU A 1 323 ? -12.227 23.141 9.164 1 97.12 323 LEU A CA 1
ATOM 2603 C C . LEU A 1 323 ? -13.211 22.047 8.766 1 97.12 323 LEU A C 1
ATOM 2605 O O . LEU A 1 323 ? -13.555 21.922 7.586 1 97.12 323 LEU A O 1
ATOM 2609 N N . THR A 1 324 ? -13.633 21.219 9.664 1 97.88 324 THR A N 1
ATOM 2610 C CA . THR A 1 324 ? -14.734 20.281 9.5 1 97.88 324 THR A CA 1
ATOM 2611 C C . THR A 1 324 ? -16.016 20.844 10.094 1 97.88 324 THR A C 1
ATOM 2613 O O . THR A 1 324 ? -16 21.875 10.758 1 97.88 324 THR A O 1
ATOM 2616 N N . ILE A 1 325 ? -17.172 20.219 9.852 1 98.69 325 ILE A N 1
ATOM 2617 C CA . ILE A 1 325 ? -18.438 20.922 10.023 1 98.69 325 ILE A CA 1
ATOM 2618 C C . ILE A 1 325 ? -19.188 20.328 11.211 1 98.69 325 ILE A C 1
ATOM 2620 O O . ILE A 1 325 ? -19.562 19.156 11.195 1 98.69 325 ILE A O 1
ATOM 2624 N N . ALA A 1 326 ? -19.422 21.109 12.211 1 98.38 326 ALA A N 1
ATOM 2625 C CA . ALA A 1 326 ? -20.328 20.812 13.312 1 98.38 326 ALA A CA 1
ATOM 2626 C C . ALA A 1 326 ? -21.719 21.359 13.055 1 98.38 326 ALA A C 1
ATOM 2628 O O . ALA A 1 326 ? -21.875 22.344 12.328 1 98.38 326 ALA A O 1
ATOM 2629 N N . ALA A 1 327 ? -22.672 20.766 13.695 1 98.69 327 ALA A N 1
ATOM 2630 C CA . ALA A 1 327 ? -24.047 21.219 13.547 1 98.69 327 ALA A CA 1
ATOM 2631 C C . ALA A 1 327 ? -24.25 22.578 14.219 1 98.69 327 ALA A C 1
ATOM 2633 O O . ALA A 1 327 ? -23.688 22.844 15.281 1 98.69 327 ALA A O 1
ATOM 2634 N N . PRO A 1 328 ? -25.141 23.422 13.57 1 98.25 328 PRO A N 1
ATOM 2635 C CA . PRO A 1 328 ? -25.422 24.703 14.203 1 98.25 328 PRO A CA 1
ATOM 2636 C C . PRO A 1 328 ? -25.922 24.562 15.641 1 98.25 328 PRO A C 1
ATOM 2638 O O . PRO A 1 328 ? -25.609 25.406 16.484 1 98.25 328 PRO A O 1
ATOM 2641 N N . SER A 1 329 ? -26.562 23.531 15.945 1 97.44 329 SER A N 1
ATOM 2642 C CA . SER A 1 329 ? -27.125 23.312 17.266 1 97.44 329 SER A CA 1
ATOM 2643 C C . SER A 1 329 ? -26.047 23.172 18.328 1 97.44 329 SER A C 1
ATOM 2645 O O . SER A 1 329 ? -26.297 23.297 19.516 1 97.44 329 SER A O 1
ATOM 2647 N N . SER A 1 330 ? -24.828 22.859 17.906 1 96.88 330 SER A N 1
ATOM 2648 C CA . SER A 1 330 ? -23.719 22.641 18.828 1 96.88 330 SER A CA 1
ATOM 2649 C C . SER A 1 330 ? -23.156 23.969 19.328 1 96.88 330 SER A C 1
ATOM 2651 O O . SER A 1 330 ? -22.438 24.016 20.328 1 96.88 330 SER A O 1
ATOM 2653 N N . PHE A 1 331 ? -23.438 25.047 18.641 1 97.31 331 PHE A N 1
ATOM 2654 C CA . PHE A 1 331 ? -22.859 26.344 18.969 1 97.31 331 PHE A CA 1
ATOM 2655 C C . PHE A 1 331 ? -23.656 27.031 20.078 1 97.31 331 PHE A C 1
ATOM 2657 O O . PHE A 1 331 ? -24.828 26.719 20.297 1 97.31 331 PHE A O 1
ATOM 2664 N N . ALA A 1 332 ? -23 27.938 20.734 1 94.94 332 ALA A N 1
ATOM 2665 C CA . ALA A 1 332 ? -23.531 28.531 21.953 1 94.94 332 ALA A CA 1
ATOM 2666 C C . ALA A 1 332 ? -24.922 29.125 21.734 1 94.94 332 ALA A C 1
ATOM 2668 O O . ALA A 1 332 ? -25.797 29.016 22.578 1 94.94 332 ALA A O 1
ATOM 2669 N N . ASN A 1 333 ? -25.172 29.859 20.656 1 96.62 333 ASN A N 1
ATOM 2670 C CA . ASN A 1 333 ? -26.453 30.453 20.297 1 96.62 333 ASN A CA 1
ATOM 2671 C C . ASN A 1 333 ? -26.984 29.891 18.984 1 96.62 333 ASN A C 1
ATOM 2673 O O . ASN A 1 333 ? -27.547 30.625 18.172 1 96.62 333 ASN A O 1
ATOM 2677 N N . GLY A 1 334 ? -26.562 28.594 18.75 1 96.44 334 GLY A N 1
ATOM 2678 C CA . GLY A 1 334 ? -27.016 27.953 17.516 1 96.44 334 GLY A CA 1
ATOM 2679 C C . GLY A 1 334 ? -26.453 28.609 16.266 1 96.44 334 GLY A C 1
ATOM 2680 O O . GLY A 1 334 ? -25.266 28.922 16.203 1 96.44 334 GLY A O 1
ATOM 2681 N N . ALA A 1 335 ? -27.312 28.75 15.336 1 96.44 335 ALA A N 1
ATOM 2682 C CA . ALA A 1 335 ? -26.938 29.281 14.031 1 96.44 335 ALA A CA 1
ATOM 2683 C C . ALA A 1 335 ? -26.562 30.75 14.125 1 96.44 335 ALA A C 1
ATOM 2685 O O . ALA A 1 335 ? -25.875 31.297 13.242 1 96.44 335 ALA A O 1
ATOM 2686 N N . ASP A 1 336 ? -26.953 31.391 15.273 1 96.69 336 ASP A N 1
ATOM 2687 C CA . ASP A 1 336 ? -26.75 32.812 15.43 1 96.69 336 ASP A CA 1
ATOM 2688 C C . ASP A 1 336 ? -25.516 33.125 16.281 1 96.69 336 ASP A C 1
ATOM 2690 O O . ASP A 1 336 ? -25.266 34.25 16.641 1 96.69 336 ASP A O 1
ATOM 2694 N N . SER A 1 337 ? -24.812 32.062 16.562 1 97.25 337 SER A N 1
ATOM 2695 C CA . SER A 1 337 ? -23.641 32.25 17.406 1 97.25 337 SER A CA 1
ATOM 2696 C C . SER A 1 337 ? -22.656 33.188 16.75 1 97.25 337 SER A C 1
ATOM 2698 O O . SER A 1 337 ? -22.281 33.031 15.594 1 97.25 337 SER A O 1
ATOM 2700 N N . HIS A 1 338 ? -22.219 34.219 17.547 1 95.88 338 HIS A N 1
ATOM 2701 C CA . HIS A 1 338 ? -21.297 35.219 17.031 1 95.88 338 HIS A CA 1
ATOM 2702 C C . HIS A 1 338 ? -19.859 34.688 17.016 1 95.88 338 HIS A C 1
ATOM 2704 O O . HIS A 1 338 ? -19.344 34.25 18.047 1 95.88 338 HIS A O 1
ATOM 2710 N N . PRO A 1 339 ? -19.172 34.812 15.961 1 95.25 339 PRO A N 1
ATOM 2711 C CA . PRO A 1 339 ? -17.844 34.188 15.805 1 95.25 339 PRO A CA 1
ATOM 2712 C C . PRO A 1 339 ? -16.812 34.75 16.75 1 95.25 339 PRO A C 1
ATOM 2714 O O . PRO A 1 339 ? -15.812 34.094 17.078 1 95.25 339 PRO A O 1
ATOM 2717 N N . GLU A 1 340 ? -16.938 36 17.203 1 92.88 340 GLU A N 1
ATOM 2718 C CA . GLU A 1 340 ? -16 36.625 18.125 1 92.88 340 GLU A CA 1
ATOM 2719 C C . GLU A 1 340 ? -16.5 36.531 19.562 1 92.88 340 GLU A C 1
ATOM 2721 O O . GLU A 1 340 ? -15.773 36.062 20.453 1 92.88 340 GLU A O 1
ATOM 2726 N N . LEU A 1 341 ? -17.719 36.812 19.891 1 91.94 341 LEU A N 1
ATOM 2727 C CA . LEU A 1 341 ? -18.25 36.969 21.234 1 91.94 341 LEU A CA 1
ATOM 2728 C C . LEU A 1 341 ? -18.672 35.625 21.812 1 91.94 341 LEU A C 1
ATOM 2730 O O . LEU A 1 341 ? -18.766 35.438 23.031 1 91.94 341 LEU A O 1
ATOM 2734 N N . GLU A 1 342 ? -18.969 34.75 20.938 1 93.81 342 GLU A N 1
ATOM 2735 C CA . GLU A 1 342 ? -19.391 33.406 21.297 1 93.81 342 GLU A CA 1
ATOM 2736 C C . GLU A 1 342 ? -18.641 32.344 20.484 1 93.81 342 GLU A C 1
ATOM 2738 O O . GLU A 1 342 ? -19.266 31.438 19.906 1 93.81 342 GLU A O 1
ATOM 2743 N N . ASN A 1 343 ? -17.375 32.5 20.5 1 93.06 343 ASN A N 1
ATOM 2744 C CA . ASN A 1 343 ? -16.562 31.672 19.625 1 93.06 343 ASN A CA 1
ATOM 2745 C C . ASN A 1 343 ? -16.594 30.203 20.047 1 93.06 343 ASN A C 1
ATOM 2747 O O . ASN A 1 343 ? -16.703 29.906 21.234 1 93.06 343 ASN A O 1
ATOM 2751 N N . SER A 1 344 ? -16.375 29.344 19.141 1 90.75 344 SER A N 1
ATOM 2752 C CA . SER A 1 344 ? -16.469 27.906 19.375 1 90.75 344 SER A CA 1
ATOM 2753 C C . SER A 1 344 ? -15.227 27.375 20.062 1 90.75 344 SER A C 1
ATOM 2755 O O . SER A 1 344 ? -15.195 26.219 20.484 1 90.75 344 SER A O 1
ATOM 2757 N N . CYS A 1 345 ? -14.195 28.141 20.172 1 88.19 345 CYS A N 1
ATOM 2758 C CA . CYS A 1 345 ? -13 27.656 20.859 1 88.19 345 CYS A CA 1
ATOM 2759 C C . CYS A 1 345 ? -13.305 27.281 22.297 1 88.19 345 CYS A C 1
ATOM 2761 O O . CYS A 1 345 ? -14.359 27.641 22.828 1 88.19 345 CYS A O 1
ATOM 2763 N N . ASN A 1 346 ? -12.391 26.469 22.859 1 82.88 346 ASN A N 1
ATOM 2764 C CA . ASN A 1 346 ? -12.648 26 24.219 1 82.88 346 ASN A CA 1
ATOM 2765 C C . ASN A 1 346 ? -12.562 27.141 25.219 1 82.88 346 ASN A C 1
ATOM 2767 O O . ASN A 1 346 ? -11.68 28 25.125 1 82.88 346 ASN A O 1
ATOM 2771 N N . PRO A 1 347 ? -13.477 26.984 26.141 1 77.94 347 PRO A N 1
ATOM 2772 C CA . PRO A 1 347 ? -13.414 28 27.188 1 77.94 347 PRO A CA 1
ATOM 2773 C C . PRO A 1 347 ? -12.047 28.078 27.859 1 77.94 347 PRO A C 1
ATOM 2775 O O . PRO A 1 347 ? -11.422 27.031 28.109 1 77.94 347 PRO A O 1
ATOM 2778 N N . GLY A 1 348 ? -11.484 29.188 28.125 1 70.94 348 GLY A N 1
ATOM 2779 C CA . GLY A 1 348 ? -10.18 29.375 28.75 1 70.94 348 GLY A CA 1
ATOM 2780 C C . GLY A 1 348 ? -9.062 29.562 27.75 1 70.94 348 GLY A C 1
ATOM 2781 O O . GLY A 1 348 ? -7.984 30.047 28.109 1 70.94 348 GLY A O 1
ATOM 2782 N N . GLU A 1 349 ? -9.297 29.156 26.469 1 69.56 349 GLU A N 1
ATOM 2783 C CA . GLU A 1 349 ? -8.266 29.297 25.438 1 69.56 349 GLU A CA 1
ATOM 2784 C C . GLU A 1 349 ? -8.18 30.734 24.938 1 69.56 349 GLU A C 1
ATOM 2786 O O . GLU A 1 349 ? -7.227 31.094 24.234 1 69.56 349 GLU A O 1
ATOM 2791 N N . ALA A 1 350 ? -9.172 31.531 25.188 1 59.16 350 ALA A N 1
ATOM 2792 C CA . ALA A 1 350 ? -9.18 32.906 24.734 1 59.16 350 ALA A CA 1
ATOM 2793 C C . ALA A 1 350 ? -7.887 33.625 25.125 1 59.16 350 ALA A C 1
ATOM 2795 O O . ALA A 1 350 ? -7.582 34.688 24.594 1 59.16 350 ALA A O 1
ATOM 2796 N N . LYS A 1 351 ? -7.039 32.938 25.844 1 59.31 351 LYS A N 1
ATOM 2797 C CA . LYS A 1 351 ? -5.84 33.562 26.375 1 59.31 351 LYS A CA 1
ATOM 2798 C C . LYS A 1 351 ? -4.574 33 25.75 1 59.31 351 LYS A C 1
ATOM 2800 O O . LYS A 1 351 ? -3.496 33.062 26.344 1 59.31 351 LYS A O 1
ATOM 2805 N N . TRP A 1 352 ? -4.77 32.438 24.672 1 60.31 352 TRP A N 1
ATOM 2806 C CA . TRP A 1 352 ? -3.547 31.891 24.078 1 60.31 352 TRP A CA 1
ATOM 2807 C C . TRP A 1 352 ? -2.516 33 23.875 1 60.31 352 TRP A C 1
ATOM 2809 O O . TRP A 1 352 ? -2.867 34.125 23.531 1 60.31 352 TRP A O 1
ATOM 2819 N N . GLU A 1 353 ? -1.369 32.656 24.297 1 55.09 353 GLU A N 1
ATOM 2820 C CA . GLU A 1 353 ? -0.265 33.594 24.219 1 55.09 353 GLU A CA 1
ATOM 2821 C C . GLU A 1 353 ? -0.04 34.062 22.781 1 55.09 353 GLU A C 1
ATOM 2823 O O . GLU A 1 353 ? -0.014 33.25 21.859 1 55.09 353 GLU A O 1
ATOM 2828 N N . GLY A 1 354 ? -0.104 35.281 22.625 1 57.12 354 GLY A N 1
ATOM 2829 C CA . GLY A 1 354 ? 0.274 35.906 21.375 1 57.12 354 GLY A CA 1
ATOM 2830 C C . GLY A 1 354 ? -0.917 36.281 20.516 1 57.12 354 GLY A C 1
ATOM 2831 O O . GLY A 1 354 ? -0.756 36.906 19.469 1 57.12 354 GLY A O 1
ATOM 2832 N N . ILE A 1 355 ? -2.082 35.781 21.031 1 58.41 355 ILE A N 1
ATOM 2833 C CA . ILE A 1 355 ? -3.242 36.188 20.25 1 58.41 355 ILE A CA 1
ATOM 2834 C C . ILE A 1 355 ? -3.867 37.438 20.859 1 58.41 355 ILE A C 1
ATOM 2836 O O . ILE A 1 355 ? -4.25 37.438 22.047 1 58.41 355 ILE A O 1
ATOM 2840 N N . GLU A 1 356 ? -3.693 38.562 20.25 1 65.12 356 GLU A N 1
ATOM 2841 C CA . GLU A 1 356 ? -4.406 39.75 20.656 1 65.12 356 GLU A CA 1
ATOM 2842 C C . GLU A 1 356 ? -5.906 39.625 20.406 1 65.12 356 GLU A C 1
ATOM 2844 O O . GLU A 1 356 ? -6.352 39.688 19.25 1 65.12 356 GLU A O 1
ATOM 2849 N N . ALA A 1 357 ? -6.625 39.219 21.422 1 71.69 357 ALA A N 1
ATOM 2850 C CA . ALA A 1 357 ? -8.07 39.031 21.312 1 71.69 357 ALA A CA 1
ATOM 2851 C C . ALA A 1 357 ? -8.781 40.406 21.312 1 71.69 357 ALA A C 1
ATOM 2853 O O . ALA A 1 357 ? -8.398 41.312 22.047 1 71.69 357 ALA A O 1
ATOM 2854 N N . LEU A 1 358 ? -9.656 40.531 20.312 1 79.12 358 LEU A N 1
ATOM 2855 C CA . LEU A 1 358 ? -10.508 41.719 20.281 1 79.12 358 LEU A CA 1
ATOM 2856 C C . LEU A 1 358 ? -11.336 41.844 21.547 1 79.12 358 LEU A C 1
ATOM 2858 O O . LEU A 1 358 ? -11.57 40.844 22.234 1 79.12 358 LEU A O 1
ATOM 2862 N N . GLU A 1 359 ? -11.539 43.156 21.781 1 80.56 359 GLU A N 1
ATOM 2863 C CA . GLU A 1 359 ? -12.422 43.406 22.922 1 80.56 359 GLU A CA 1
ATOM 2864 C C . GLU A 1 359 ? -13.727 42.625 22.797 1 80.56 359 GLU A C 1
ATOM 2866 O O . GLU A 1 359 ? -14.344 42.594 21.719 1 80.56 359 GLU A O 1
ATOM 2871 N N . GLY A 1 360 ? -14 41.844 23.766 1 83.25 360 GLY A N 1
ATOM 2872 C CA . GLY A 1 360 ? -15.25 41.094 23.781 1 83.25 360 GLY A CA 1
ATOM 2873 C C . GLY A 1 360 ? -15.102 39.656 23.297 1 83.25 360 GLY A C 1
ATOM 2874 O O . GLY A 1 360 ? -16.062 38.906 23.344 1 83.25 360 GLY A O 1
ATOM 2875 N N . PHE A 1 361 ? -13.914 39.344 22.797 1 88.19 361 PHE A N 1
ATOM 2876 C CA . PHE A 1 361 ? -13.695 37.969 22.359 1 88.19 361 PHE A CA 1
ATOM 2877 C C . PHE A 1 361 ? -13.898 37 23.5 1 88.19 361 PHE A C 1
ATOM 2879 O O . PHE A 1 361 ? -13.359 37.188 24.594 1 88.19 361 PHE A O 1
ATOM 2886 N N . ASN A 1 362 ? -14.758 35.938 23.297 1 89.44 362 ASN A N 1
ATOM 2887 C CA . ASN A 1 362 ? -15.062 34.938 24.297 1 89.44 362 ASN A CA 1
ATOM 2888 C C . ASN A 1 362 ? -15.188 33.562 23.656 1 89.44 362 ASN A C 1
ATOM 2890 O O . ASN A 1 362 ? -16 33.344 22.75 1 89.44 362 ASN A O 1
ATOM 2894 N N . CYS A 1 363 ? -14.391 32.656 24.188 1 90.56 363 CYS A N 1
ATOM 2895 C CA . CYS A 1 363 ? -14.516 31.281 23.766 1 90.56 363 CYS A CA 1
ATOM 2896 C C . CYS A 1 363 ? -15.664 30.594 24.5 1 90.56 363 CYS A C 1
ATOM 2898 O O . CYS A 1 363 ? -15.516 30.188 25.656 1 90.56 363 CYS A O 1
ATOM 2900 N N . ALA A 1 364 ? -16.703 30.359 23.781 1 90.81 364 ALA A N 1
ATOM 2901 C CA . ALA A 1 364 ? -17.906 29.781 24.391 1 90.81 364 ALA A CA 1
ATOM 2902 C C . ALA A 1 364 ? -17.891 28.266 24.266 1 90.81 364 ALA A C 1
ATOM 2904 O O . ALA A 1 364 ? -18.594 27.578 25.016 1 90.81 364 ALA A O 1
ATOM 2905 N N . GLY A 1 365 ? -17.156 27.75 23.375 1 89.88 365 GLY A N 1
ATOM 2906 C CA . GLY A 1 365 ? -17.094 26.297 23.172 1 89.88 365 GLY A CA 1
ATOM 2907 C C . GLY A 1 365 ? -18.281 25.766 22.406 1 89.88 365 GLY A C 1
ATOM 2908 O O . GLY A 1 365 ? -19.125 26.531 21.922 1 89.88 365 GLY A O 1
ATOM 2909 N N . LEU A 1 366 ? -18.328 24.422 22.156 1 93.25 366 LEU A N 1
ATOM 2910 C CA . LEU A 1 366 ? -19.469 23.703 21.609 1 93.25 366 LEU A CA 1
ATOM 2911 C C . LEU A 1 366 ? -20.203 22.938 22.703 1 93.25 366 LEU A C 1
ATOM 2913 O O . LEU A 1 366 ? -19.562 22.375 23.594 1 93.25 366 LEU A O 1
ATOM 2917 N N . SER A 1 367 ? -21.484 22.875 22.625 1 92.44 367 SER A N 1
ATOM 2918 C CA . SER A 1 367 ? -22.281 22.25 23.672 1 92.44 367 SER A CA 1
ATOM 2919 C C . SER A 1 367 ? -22.375 20.75 23.484 1 92.44 367 SER A C 1
ATOM 2921 O O . SER A 1 367 ? -22.672 20.016 24.438 1 92.44 367 SER A O 1
ATOM 2923 N N . SER A 1 368 ? -22.266 20.281 22.266 1 94.38 368 SER A N 1
ATOM 2924 C CA . SER A 1 368 ? -22.359 18.859 21.969 1 94.38 368 SER A CA 1
ATOM 2925 C C . SER A 1 368 ? -21.594 18.5 20.703 1 94.38 368 SER A C 1
ATOM 2927 O O . SER A 1 368 ? -21.438 19.328 19.812 1 94.38 368 SER A O 1
ATOM 2929 N N . PRO A 1 369 ? -21.125 17.234 20.656 1 96.88 369 PRO A N 1
ATOM 2930 C CA . PRO A 1 369 ? -20.391 16.797 19.469 1 96.88 369 PRO A CA 1
ATOM 2931 C C . PRO A 1 369 ? -21.312 16.266 18.375 1 96.88 369 PRO A C 1
ATOM 2933 O O . PRO A 1 369 ? -21.453 15.047 18.203 1 96.88 369 PRO A O 1
ATOM 2936 N N . VAL A 1 370 ? -21.906 17.109 17.609 1 98.44 370 VAL A N 1
ATOM 2937 C CA . VAL A 1 370 ? -22.859 16.75 16.578 1 98.44 370 VAL A CA 1
ATOM 2938 C C . VAL A 1 370 ? -22.297 17.094 15.203 1 98.44 370 VAL A C 1
ATOM 2940 O O . VAL A 1 370 ? -22.047 18.266 14.898 1 98.44 370 VAL A O 1
ATOM 2943 N N . GLY A 1 371 ? -22 16.094 14.406 1 98.69 371 GLY A N 1
ATOM 2944 C CA . GLY A 1 371 ? -21.5 16.234 13.047 1 98.69 371 GLY A CA 1
ATOM 2945 C C . GLY A 1 371 ? -22.328 15.469 12.023 1 98.69 371 GLY A C 1
ATOM 2946 O O . GLY A 1 371 ? -23.516 15.234 12.227 1 98.69 371 GLY A O 1
ATOM 2947 N N . THR A 1 372 ? -21.688 15.234 10.891 1 98.81 372 THR A N 1
ATOM 2948 C CA . THR A 1 372 ? -22.375 14.539 9.812 1 98.81 372 THR A CA 1
ATOM 2949 C C . THR A 1 372 ? -21.766 13.156 9.594 1 98.81 372 THR A C 1
ATOM 2951 O O . THR A 1 372 ? -22.203 12.414 8.703 1 98.81 372 THR A O 1
ATOM 2954 N N . GLY A 1 373 ? -20.812 12.742 10.375 1 98.62 373 GLY A N 1
ATOM 2955 C CA . GLY A 1 373 ? -20.047 11.523 10.133 1 98.62 373 GLY A CA 1
ATOM 2956 C C . GLY A 1 373 ? -20.859 10.258 10.32 1 98.62 373 GLY A C 1
ATOM 2957 O O . GLY A 1 373 ? -22.031 10.32 10.68 1 98.62 373 GLY A O 1
ATOM 2958 N N . PRO A 1 374 ? -20.281 9.141 10.047 1 98.38 374 PRO A N 1
ATOM 2959 C CA . PRO A 1 374 ? -20.984 7.852 10.016 1 98.38 374 PRO A CA 1
ATOM 2960 C C . PRO A 1 374 ? -21.391 7.371 11.414 1 98.38 374 PRO A C 1
ATOM 2962 O O . PRO A 1 374 ? -22.203 6.457 11.539 1 98.38 374 PRO A O 1
ATOM 2965 N N . PHE A 1 375 ? -20.766 8 12.453 1 98.75 375 PHE A N 1
ATOM 2966 C CA . PHE A 1 375 ? -21.094 7.609 13.82 1 98.75 375 PHE A CA 1
ATOM 2967 C C . PHE A 1 375 ? -21.422 8.836 14.664 1 98.75 375 PHE A C 1
ATOM 2969 O O . PHE A 1 375 ? -20.906 9.93 14.406 1 98.75 375 PHE A O 1
ATOM 2976 N N . LYS A 1 376 ? -22.25 8.664 15.672 1 98.44 376 LYS A N 1
ATOM 2977 C CA . LYS A 1 376 ? -22.609 9.75 16.578 1 98.44 376 LYS A CA 1
ATOM 2978 C C . LYS A 1 376 ? -22.25 9.398 18.016 1 98.44 376 LYS A C 1
ATOM 2980 O O . LYS A 1 376 ? -22.297 8.234 18.406 1 98.44 376 LYS A O 1
ATOM 2985 N N . PHE A 1 377 ? -21.922 10.383 18.828 1 98 377 PHE A N 1
ATOM 2986 C CA . PHE A 1 377 ? -21.562 10.211 20.234 1 98 377 PHE A CA 1
ATOM 2987 C C . PHE A 1 377 ? -22.797 9.828 21.062 1 98 377 PHE A C 1
ATOM 2989 O O . PHE A 1 377 ? -23.875 10.398 20.875 1 98 377 PHE A O 1
ATOM 2996 N N . VAL A 1 378 ? -22.578 8.852 21.938 1 98 378 VAL A N 1
ATOM 2997 C CA . VAL A 1 378 ? -23.688 8.414 22.797 1 98 378 VAL A CA 1
ATOM 2998 C C . VAL A 1 378 ? -23.359 8.758 24.266 1 98 378 VAL A C 1
ATOM 3000 O O . VAL A 1 378 ? -24.094 9.516 24.891 1 98 378 VAL A O 1
ATOM 3003 N N . SER A 1 379 ? -22.25 8.164 24.688 1 97 379 SER A N 1
ATOM 3004 C CA . SER A 1 379 ? -21.906 8.367 26.094 1 97 379 SER A CA 1
ATOM 3005 C C . SER A 1 379 ? -20.422 8.078 26.344 1 97 379 SER A C 1
ATOM 3007 O O . SER A 1 379 ? -19.734 7.531 25.484 1 97 379 SER A O 1
ATOM 3009 N N . ARG A 1 380 ? -20 8.555 27.469 1 95.38 380 ARG A N 1
ATOM 3010 C CA . ARG A 1 380 ? -18.656 8.227 27.922 1 95.38 380 ARG A CA 1
ATOM 3011 C C . ARG A 1 380 ? -18.625 8 29.438 1 95.38 380 ARG A C 1
ATOM 3013 O O . ARG A 1 380 ? -19.422 8.609 30.172 1 95.38 380 ARG A O 1
ATOM 3020 N N . GLU A 1 381 ? -17.875 7.074 29.891 1 94.12 381 GLU A N 1
ATOM 3021 C CA . GLU A 1 381 ? -17.578 6.832 31.297 1 94.12 381 GLU A CA 1
ATOM 3022 C C . GLU A 1 381 ? -16.125 7.219 31.609 1 94.12 381 GLU A C 1
ATOM 3024 O O . GLU A 1 381 ? -15.188 6.684 31.031 1 94.12 381 GLU A O 1
ATOM 3029 N N . ASN A 1 382 ? -16 8.102 32.5 1 91.69 382 ASN A N 1
ATOM 3030 C CA . ASN A 1 382 ? -14.672 8.594 32.875 1 91.69 382 ASN A CA 1
ATOM 3031 C C . ASN A 1 382 ? -14.133 7.895 34.125 1 91.69 382 ASN A C 1
ATOM 3033 O O . ASN A 1 382 ? -14.898 7.477 34.969 1 91.69 382 ASN A O 1
ATOM 3037 N N . ASN A 1 383 ? -12.859 7.852 34.125 1 90.81 383 ASN A N 1
ATOM 3038 C CA . ASN A 1 383 ? -12.172 7.469 35.375 1 90.81 383 ASN A CA 1
ATOM 3039 C C . ASN A 1 383 ? -11.93 8.672 36.281 1 90.81 383 ASN A C 1
ATOM 3041 O O . ASN A 1 383 ? -12.078 9.812 35.844 1 90.81 383 ASN A O 1
ATOM 3045 N N . GLU A 1 384 ? -11.523 8.383 37.469 1 88.31 384 GLU A N 1
ATOM 3046 C CA . GLU A 1 384 ? -11.273 9.43 38.469 1 88.31 384 GLU A CA 1
ATOM 3047 C C . GLU A 1 384 ? -10.117 10.32 38.031 1 88.31 384 GLU A C 1
ATOM 3049 O O . GLU A 1 384 ? -10.086 11.516 38.344 1 88.31 384 GLU A O 1
ATOM 3054 N N . ASP A 1 385 ? -9.305 9.805 37.25 1 87.69 385 ASP A N 1
ATOM 3055 C CA . ASP A 1 385 ? -8.102 10.547 36.906 1 87.69 385 ASP A CA 1
ATOM 3056 C C . ASP A 1 385 ? -8.328 11.383 35.656 1 87.69 385 ASP A C 1
ATOM 3058 O O . ASP A 1 385 ? -7.402 12.023 35.156 1 87.69 385 ASP A O 1
ATOM 3062 N N . GLY A 1 386 ? -9.477 11.328 35.125 1 86.56 386 GLY A N 1
ATOM 3063 C CA . GLY A 1 386 ? -9.797 12.164 33.969 1 86.56 386 GLY A CA 1
ATOM 3064 C C . GLY A 1 386 ? -9.719 11.422 32.656 1 86.56 386 GLY A C 1
ATOM 3065 O O . GLY A 1 386 ? -10.125 11.945 31.625 1 86.56 386 GLY A O 1
ATOM 3066 N N . THR A 1 387 ? -9.25 10.227 32.688 1 90.69 387 THR A N 1
ATOM 3067 C CA . THR A 1 387 ? -9.203 9.398 31.5 1 90.69 387 THR A CA 1
ATOM 3068 C C . THR A 1 387 ? -10.555 8.734 31.234 1 90.69 387 THR A C 1
ATOM 3070 O O . THR A 1 387 ? -11.438 8.773 32.094 1 90.69 387 THR A O 1
ATOM 3073 N N . ASP A 1 388 ? -10.688 8.297 30.016 1 93.44 388 ASP A N 1
ATOM 3074 C CA . ASP A 1 388 ? -11.938 7.629 29.672 1 93.44 388 ASP A CA 1
ATOM 3075 C C . ASP A 1 388 ? -11.844 6.125 29.938 1 93.44 388 ASP A C 1
ATOM 3077 O O . ASP A 1 388 ? -10.852 5.488 29.578 1 93.44 388 ASP A O 1
ATOM 3081 N N . LYS A 1 389 ? -12.836 5.578 30.656 1 91.12 389 LYS A N 1
ATOM 3082 C CA . LYS A 1 389 ? -12.961 4.129 30.766 1 91.12 389 LYS A CA 1
ATOM 3083 C C . LYS A 1 389 ? -13.562 3.539 29.484 1 91.12 389 LYS A C 1
ATOM 3085 O O . LYS A 1 389 ? -13.039 2.568 28.938 1 91.12 389 LYS A O 1
ATOM 3090 N N . THR A 1 390 ? -14.656 4.105 29.109 1 94.25 390 THR A N 1
ATOM 3091 C CA . THR A 1 390 ? -15.312 3.725 27.859 1 94.25 390 THR A CA 1
ATOM 3092 C C . THR A 1 390 ? -15.906 4.945 27.172 1 94.25 390 THR A C 1
ATOM 3094 O O . THR A 1 390 ? -16.234 5.938 27.812 1 94.25 390 THR A O 1
ATOM 3097 N N . VAL A 1 391 ? -15.891 4.906 25.875 1 97.31 391 VAL A N 1
ATOM 3098 C CA . VAL A 1 391 ? -16.609 5.855 25.031 1 97.31 391 VAL A CA 1
ATOM 3099 C C . VAL A 1 391 ? -17.5 5.105 24.047 1 97.31 391 VAL A C 1
ATOM 3101 O O . VAL A 1 391 ? -17.031 4.18 23.375 1 97.31 391 VAL A O 1
ATOM 3104 N N . LEU A 1 392 ? -18.75 5.434 23.953 1 98.44 392 LEU A N 1
ATOM 3105 C CA . LEU A 1 392 ? -19.703 4.707 23.125 1 98.44 392 LEU A CA 1
ATOM 3106 C C . LEU A 1 392 ? -20.203 5.582 21.984 1 98.44 392 LEU A C 1
ATOM 3108 O O . LEU A 1 392 ? -20.594 6.734 22.188 1 98.44 392 LEU A O 1
ATOM 3112 N N . PHE A 1 393 ? -20.172 5.082 20.781 1 98.69 393 PHE A N 1
ATOM 3113 C CA . PHE A 1 393 ? -20.734 5.707 19.594 1 98.69 393 PHE A CA 1
ATOM 3114 C C . PHE A 1 393 ? -21.812 4.828 18.969 1 98.69 393 PHE A C 1
ATOM 3116 O O . PHE A 1 393 ? -21.766 3.602 19.109 1 98.69 393 PHE A O 1
ATOM 3123 N N . ALA A 1 394 ? -22.75 5.43 18.281 1 98.81 394 ALA A N 1
ATOM 3124 C CA . ALA A 1 394 ? -23.781 4.715 17.547 1 98.81 394 ALA A CA 1
ATOM 3125 C C . ALA A 1 394 ? -23.719 5.027 16.047 1 98.81 394 ALA A C 1
ATOM 3127 O O . ALA A 1 394 ? -23.234 6.09 15.656 1 98.81 394 ALA A O 1
ATOM 3128 N N . ARG A 1 395 ? -24.219 4.129 15.305 1 98.5 395 ARG A N 1
ATOM 3129 C CA . ARG A 1 395 ? -24.297 4.332 13.859 1 98.5 395 ARG A CA 1
ATOM 3130 C C . ARG A 1 395 ? -25.188 5.531 13.531 1 98.5 395 ARG A C 1
ATOM 3132 O O . ARG A 1 395 ? -26.219 5.742 14.172 1 98.5 395 ARG A O 1
ATOM 3139 N N . HIS A 1 396 ? -24.781 6.336 12.555 1 98.69 396 HIS A N 1
ATOM 3140 C CA . HIS A 1 396 ? -25.656 7.352 11.969 1 98.69 396 HIS A CA 1
ATOM 3141 C C . HIS A 1 396 ? -26.641 6.734 10.984 1 98.69 396 HIS A C 1
ATOM 3143 O O . HIS A 1 396 ? -26.328 6.602 9.797 1 98.69 396 HIS A O 1
ATOM 3149 N N . ASP A 1 397 ? -27.797 6.492 11.328 1 97.81 397 ASP A N 1
ATOM 3150 C CA . ASP A 1 397 ? -28.766 5.73 10.547 1 97.81 397 ASP A CA 1
ATOM 3151 C C . ASP A 1 397 ? -29.156 6.48 9.273 1 97.81 397 ASP A C 1
ATOM 3153 O O . ASP A 1 397 ? -29.625 5.871 8.305 1 97.81 397 ASP A O 1
ATOM 3157 N N . GLU A 1 398 ? -28.953 7.75 9.297 1 97.56 398 GLU A N 1
ATOM 3158 C CA . GLU A 1 398 ? -29.281 8.555 8.125 1 97.56 398 GLU A CA 1
ATOM 3159 C C . GLU A 1 398 ? -28.031 9.047 7.414 1 97.56 398 GLU A C 1
ATOM 3161 O O . GLU A 1 398 ? -28.031 10.109 6.793 1 97.56 398 GLU A O 1
ATOM 3166 N N . TYR A 1 399 ? -26.953 8.359 7.652 1 97.81 399 TYR A N 1
ATOM 3167 C CA . TYR A 1 399 ? -25.703 8.727 7 1 97.81 399 TYR A CA 1
ATOM 3168 C C . TYR A 1 399 ? -25.859 8.75 5.484 1 97.81 399 TYR A C 1
ATOM 3170 O O . TYR A 1 399 ? -26.516 7.875 4.91 1 97.81 399 TYR A O 1
ATOM 3178 N N . TRP A 1 400 ? -25.297 9.742 4.84 1 96.5 400 TRP A N 1
ATOM 3179 C CA . TRP A 1 400 ? -25.469 9.922 3.402 1 96.5 400 TRP A CA 1
ATOM 3180 C C . TRP A 1 400 ? -24.703 8.875 2.613 1 96.5 400 TRP A C 1
ATOM 3182 O O . TRP A 1 400 ? -25.031 8.578 1.467 1 96.5 400 TRP A O 1
ATOM 3192 N N . GLY A 1 401 ? -23.594 8.328 3.195 1 94.25 401 GLY A N 1
ATOM 3193 C CA . GLY A 1 401 ? -22.766 7.324 2.545 1 94.25 401 GLY A CA 1
ATOM 3194 C C . GLY A 1 401 ? -23.219 5.902 2.83 1 94.25 401 GLY A C 1
ATOM 3195 O O . GLY A 1 401 ? -24.406 5.641 2.986 1 94.25 401 GLY A O 1
ATOM 3196 N N . ALA A 1 402 ? -22.281 4.984 2.764 1 92.81 402 ALA A N 1
ATOM 3197 C CA . ALA A 1 402 ? -22.594 3.607 3.133 1 92.81 402 ALA A CA 1
ATOM 3198 C C . ALA A 1 402 ? -22.953 3.506 4.613 1 92.81 402 ALA A C 1
ATOM 3200 O O . ALA A 1 402 ? -22.094 3.674 5.48 1 92.81 402 ALA A O 1
ATOM 3201 N N . ILE A 1 403 ? -24.156 3.182 4.891 1 95.62 403 ILE A N 1
ATOM 3202 C CA . ILE A 1 403 ? -24.609 3.07 6.273 1 95.62 403 ILE A CA 1
ATOM 3203 C C . ILE A 1 403 ? -23.859 1.93 6.965 1 95.62 403 ILE A C 1
ATOM 3205 O O . ILE A 1 403 ? -23.891 0.79 6.496 1 95.62 403 ILE A O 1
ATOM 3209 N N . PRO A 1 404 ? -23.203 2.238 8.039 1 96.75 404 PRO A N 1
ATOM 3210 C CA . PRO A 1 404 ? -22.422 1.198 8.695 1 96.75 404 PRO A CA 1
ATOM 3211 C C . PRO A 1 404 ? -23.266 0.007 9.141 1 96.75 404 PRO A C 1
ATOM 3213 O O . PRO A 1 404 ? -24.391 0.186 9.602 1 96.75 404 PRO A O 1
ATOM 3216 N N . ASP A 1 405 ? -22.734 -1.187 8.953 1 95.5 405 ASP A N 1
ATOM 3217 C CA . ASP A 1 405 ? -23.359 -2.391 9.5 1 95.5 405 ASP A CA 1
ATOM 3218 C C . ASP A 1 405 ? -23.203 -2.434 11.023 1 95.5 405 ASP A C 1
ATOM 3220 O O . ASP A 1 405 ? -24.062 -2.967 11.719 1 95.5 405 ASP A O 1
ATOM 3224 N N . ILE A 1 406 ? -22.141 -1.864 11.508 1 98.06 406 ILE A N 1
ATOM 3225 C CA . ILE A 1 406 ? -21.891 -1.749 12.938 1 98.06 406 ILE A CA 1
ATOM 3226 C C . ILE A 1 406 ? -22.922 -0.812 13.57 1 98.06 406 ILE A C 1
ATOM 3228 O O . ILE A 1 406 ? -23.094 0.325 13.125 1 98.06 406 ILE A O 1
ATOM 3232 N N . GLU A 1 407 ? -23.562 -1.23 14.594 1 98.62 407 GLU A N 1
ATOM 3233 C CA . GLU A 1 407 ? -24.594 -0.432 15.25 1 98.62 407 GLU A CA 1
ATOM 3234 C C . GLU A 1 407 ? -24 0.447 16.344 1 98.62 407 GLU A C 1
ATOM 3236 O O . GLU A 1 407 ? -24.344 1.627 16.453 1 98.62 407 GLU A O 1
ATOM 3241 N N . PHE A 1 408 ? -23.188 -0.168 17.172 1 98.62 408 PHE A N 1
ATOM 3242 C CA . PHE A 1 408 ? -22.516 0.564 18.234 1 98.62 408 PHE A CA 1
ATOM 3243 C C . PHE A 1 408 ? -21.016 0.274 18.219 1 98.62 408 PHE A C 1
ATOM 3245 O O . PHE A 1 408 ? -20.594 -0.855 17.953 1 98.62 408 PHE A O 1
ATOM 3252 N N . VAL A 1 409 ? -20.234 1.257 18.484 1 98.62 409 VAL A N 1
ATOM 3253 C CA . VAL A 1 409 ? -18.781 1.136 18.656 1 98.62 409 VAL A CA 1
ATOM 3254 C C . VAL A 1 409 ? -18.406 1.552 20.078 1 98.62 409 VAL A C 1
ATOM 3256 O O . VAL A 1 409 ? -18.672 2.682 20.484 1 98.62 409 VAL A O 1
ATOM 3259 N N . LYS A 1 410 ? -17.797 0.705 20.781 1 98.31 410 LYS A N 1
ATOM 3260 C CA . LYS A 1 410 ? -17.344 0.976 22.141 1 98.31 410 LYS A CA 1
ATOM 3261 C C . LYS A 1 410 ? -15.82 1.012 22.203 1 98.31 410 LYS A C 1
ATOM 3263 O O . LYS A 1 410 ? -15.156 0.012 21.922 1 98.31 410 LYS A O 1
ATOM 3268 N N . LEU A 1 411 ? -15.297 2.133 22.578 1 98.06 411 LEU A N 1
ATOM 3269 C CA . LEU A 1 411 ? -13.859 2.244 22.797 1 98.06 411 LEU A CA 1
ATOM 3270 C C . LEU A 1 411 ? -13.484 1.728 24.188 1 98.06 411 LEU A C 1
ATOM 3272 O O . LEU A 1 411 ? -14.133 2.066 25.172 1 98.06 411 LEU A O 1
ATOM 3276 N N . GLU A 1 412 ? -12.453 0.948 24.172 1 94.81 412 GLU A N 1
ATOM 3277 C CA . GLU A 1 412 ? -11.961 0.392 25.438 1 94.81 412 GLU A CA 1
ATOM 3278 C C . GLU A 1 412 ? -10.5 0.758 25.656 1 94.81 412 GLU A C 1
ATOM 3280 O O . GLU A 1 412 ? -9.719 0.841 24.703 1 94.81 412 GLU A O 1
ATOM 3285 N N . THR A 1 413 ? -10.211 0.954 26.906 1 94.06 413 THR A N 1
ATOM 3286 C CA . THR A 1 413 ? -8.836 1.245 27.297 1 94.06 413 THR A CA 1
ATOM 3287 C C . THR A 1 413 ? -8.195 0.033 27.969 1 94.06 413 THR A C 1
ATOM 3289 O O . THR A 1 413 ? -8.875 -0.738 28.641 1 94.06 413 THR A O 1
ATOM 3292 N N . PHE A 1 414 ? -6.918 -0.14 27.688 1 94.62 414 PHE A N 1
ATOM 3293 C CA . PHE A 1 414 ? -6.148 -1.231 28.281 1 94.62 414 PHE A CA 1
ATOM 3294 C C . PHE A 1 414 ? -4.891 -0.702 28.953 1 94.62 414 PHE A C 1
ATOM 3296 O O . PHE A 1 414 ? -4.395 0.371 28.609 1 94.62 414 PHE A O 1
ATOM 3303 N N . GLU A 1 415 ? -4.324 -1.408 29.859 1 92.31 415 GLU A N 1
ATOM 3304 C CA . GLU A 1 415 ? -3.143 -0.996 30.625 1 92.31 415 GLU A CA 1
ATOM 3305 C C . GLU A 1 415 ? -1.867 -1.225 29.812 1 92.31 415 GLU A C 1
ATOM 3307 O O . GLU A 1 415 ? -0.885 -0.498 29.984 1 92.31 415 GLU A O 1
ATOM 3312 N N . ASN A 1 416 ? -1.914 -2.246 29.062 1 95.12 416 ASN A N 1
ATOM 3313 C CA . ASN A 1 416 ? -0.729 -2.559 28.266 1 95.12 416 ASN A CA 1
ATOM 3314 C C . ASN A 1 416 ? -1.081 -3.379 27.031 1 95.12 416 ASN A C 1
ATOM 3316 O O . ASN A 1 416 ? -2.217 -3.838 26.891 1 95.12 416 ASN A O 1
ATOM 3320 N N . THR A 1 417 ? -0.118 -3.6 26.219 1 96.62 417 THR A N 1
ATOM 3321 C CA . THR A 1 417 ? -0.334 -4.223 24.906 1 96.62 417 THR A CA 1
ATOM 3322 C C . THR A 1 417 ? -0.616 -5.715 25.078 1 96.62 417 THR A C 1
ATOM 3324 O O . THR A 1 417 ? -1.324 -6.309 24.25 1 96.62 417 THR A O 1
ATOM 3327 N N . ALA A 1 418 ? -0.065 -6.332 26.047 1 97.94 418 ALA A N 1
ATOM 3328 C CA . ALA A 1 418 ? -0.298 -7.754 26.281 1 97.94 418 ALA A CA 1
ATOM 3329 C C . ALA A 1 418 ? -1.776 -8.031 26.531 1 97.94 418 ALA A C 1
ATOM 3331 O O . ALA A 1 418 ? -2.32 -9.031 26.047 1 97.94 418 ALA A O 1
ATOM 3332 N N . LEU A 1 419 ? -2.391 -7.156 27.281 1 98.12 419 LEU A N 1
ATOM 3333 C CA . LEU A 1 419 ? -3.807 -7.32 27.594 1 98.12 419 LEU A CA 1
ATOM 3334 C C . LEU A 1 419 ? -4.66 -7.121 26.344 1 98.12 419 LEU A C 1
ATOM 3336 O O . LEU A 1 419 ? -5.699 -7.77 26.188 1 98.12 419 LEU A O 1
ATOM 3340 N N . VAL A 1 420 ? -4.266 -6.223 25.453 1 98.44 420 VAL A N 1
ATOM 3341 C CA . VAL A 1 420 ? -4.957 -6.047 24.188 1 98.44 420 VAL A CA 1
ATOM 3342 C C . VAL A 1 420 ? -4.891 -7.34 23.375 1 98.44 420 VAL A C 1
ATOM 3344 O O . VAL A 1 420 ? -5.91 -7.816 22.875 1 98.44 420 VAL A O 1
ATOM 3347 N N . GLU A 1 421 ? -3.701 -7.844 23.234 1 98.69 421 GLU A N 1
ATOM 3348 C CA . GLU A 1 421 ? -3.504 -9.078 22.469 1 98.69 421 GLU A CA 1
ATOM 3349 C C . GLU A 1 421 ? -4.352 -10.211 23.047 1 98.69 421 GLU A C 1
ATOM 3351 O O . GLU A 1 421 ? -5 -10.945 22.297 1 98.69 421 GLU A O 1
ATOM 3356 N N . GLU A 1 422 ? -4.352 -10.367 24.359 1 98.44 422 GLU A N 1
ATOM 3357 C CA . GLU A 1 422 ? -5.133 -11.406 25.031 1 98.44 422 GLU A CA 1
ATOM 3358 C C . GLU A 1 422 ? -6.621 -11.242 24.734 1 98.44 422 GLU A C 1
ATOM 3360 O O . GLU A 1 422 ? -7.312 -12.219 24.453 1 98.44 422 GLU A O 1
ATOM 3365 N N . ALA A 1 423 ? -7.09 -10.047 24.828 1 98.5 423 ALA A N 1
ATOM 3366 C CA . ALA A 1 423 ? -8.508 -9.766 24.594 1 98.5 423 ALA A CA 1
ATOM 3367 C C . ALA A 1 423 ? -8.891 -10.078 23.156 1 98.5 423 ALA A C 1
ATOM 3369 O O . ALA A 1 423 ? -9.984 -10.594 22.891 1 98.5 423 ALA A O 1
ATOM 3370 N N . LEU A 1 424 ? -8.055 -9.758 22.156 1 98.62 424 LEU A N 1
ATOM 3371 C CA . LEU A 1 424 ? -8.289 -10.078 20.75 1 98.62 424 LEU A CA 1
ATOM 3372 C C . LEU A 1 424 ? -8.406 -11.586 20.547 1 98.62 424 LEU A C 1
ATOM 3374 O O . LEU A 1 424 ? -9.352 -12.062 19.922 1 98.62 424 LEU A O 1
ATOM 3378 N N . LEU A 1 425 ? -7.469 -12.297 21.094 1 98.38 425 LEU A N 1
ATOM 3379 C CA . LEU A 1 425 ? -7.391 -13.742 20.891 1 98.38 425 LEU A CA 1
ATOM 3380 C C . LEU A 1 425 ? -8.539 -14.453 21.594 1 98.38 425 LEU A C 1
ATOM 3382 O O . LEU A 1 425 ? -9.023 -15.484 21.109 1 98.38 425 LEU A O 1
ATOM 3386 N N . ALA A 1 426 ? -9.008 -13.875 22.719 1 97.81 426 ALA A N 1
ATOM 3387 C CA . ALA A 1 426 ? -10.125 -14.445 23.469 1 97.81 426 ALA A CA 1
ATOM 3388 C C . ALA A 1 426 ? -11.461 -14.117 22.812 1 97.81 426 ALA A C 1
ATOM 3390 O O . ALA A 1 426 ? -12.484 -14.719 23.125 1 97.81 426 ALA A O 1
ATOM 3391 N N . GLY A 1 427 ? -11.461 -13.133 21.906 1 96.69 427 GLY A N 1
ATOM 3392 C CA . GLY A 1 427 ? -12.695 -12.695 21.266 1 96.69 427 GLY A CA 1
ATOM 3393 C C . GLY A 1 427 ? -13.438 -11.633 22.047 1 96.69 427 GLY A C 1
ATOM 3394 O O . GLY A 1 427 ? -14.555 -11.258 21.688 1 96.69 427 GLY A O 1
ATOM 3395 N N . ASP A 1 428 ? -12.797 -11.117 23.109 1 97.38 428 ASP A N 1
ATOM 3396 C CA . ASP A 1 428 ? -13.414 -10.094 23.938 1 97.38 428 ASP A CA 1
ATOM 3397 C C . ASP A 1 428 ? -13.211 -8.703 23.344 1 97.38 428 ASP A C 1
ATOM 3399 O O . ASP A 1 428 ? -13.852 -7.738 23.766 1 97.38 428 ASP A O 1
ATOM 3403 N N . LEU A 1 429 ? -12.336 -8.586 22.438 1 98.44 429 LEU A N 1
ATOM 3404 C CA . LEU A 1 429 ? -12.062 -7.367 21.688 1 98.44 429 LEU A CA 1
ATOM 3405 C C . LEU A 1 429 ? -12.18 -7.625 20.188 1 98.44 429 LEU A C 1
ATOM 3407 O O . LEU A 1 429 ? -11.633 -8.609 19.672 1 98.44 429 LEU A O 1
ATOM 3411 N N . ASP A 1 430 ? -12.859 -6.734 19.484 1 98.75 430 ASP A N 1
ATOM 3412 C CA . ASP A 1 430 ? -13.125 -6.961 18.062 1 98.75 430 ASP A CA 1
ATOM 3413 C C . ASP A 1 430 ? -12.016 -6.367 17.203 1 98.75 430 ASP A C 1
ATOM 3415 O O . ASP A 1 430 ? -11.703 -6.898 16.125 1 98.75 430 ASP A O 1
ATOM 3419 N N . MET A 1 431 ? -11.508 -5.199 17.656 1 98.81 431 MET A N 1
ATOM 3420 C CA . MET A 1 431 ? -10.531 -4.527 16.797 1 98.81 431 MET A CA 1
ATOM 3421 C C . MET A 1 431 ? -9.461 -3.838 17.641 1 98.81 431 MET A C 1
ATOM 3423 O O . MET A 1 431 ? -9.758 -3.275 18.688 1 98.81 431 MET A O 1
ATOM 3427 N N . ALA A 1 432 ? -8.219 -3.818 17.219 1 98.75 432 ALA A N 1
ATOM 3428 C CA . ALA A 1 432 ? -7.121 -2.939 17.609 1 98.75 432 ALA A CA 1
ATOM 3429 C C . ALA A 1 432 ? -6.633 -2.115 16.422 1 98.75 432 ALA A C 1
ATOM 3431 O O . ALA A 1 432 ? -6.105 -2.664 15.445 1 98.75 432 ALA A O 1
ATOM 3432 N N . LEU A 1 433 ? -6.77 -0.79 16.547 1 98.12 433 LEU A N 1
ATOM 3433 C CA . LEU A 1 433 ? -6.586 0.053 15.375 1 98.12 433 LEU A CA 1
ATOM 3434 C C . LEU A 1 433 ? -5.457 1.056 15.594 1 98.12 433 LEU A C 1
ATOM 3436 O O . LEU A 1 433 ? -5.445 1.771 16.594 1 98.12 433 LEU A O 1
ATOM 3440 N N . GLY A 1 434 ? -4.527 1.086 14.625 1 96.5 434 GLY A N 1
ATOM 3441 C CA . GLY A 1 434 ? -3.496 2.113 14.625 1 96.5 434 GLY A CA 1
ATOM 3442 C C . GLY A 1 434 ? -2.277 1.737 15.445 1 96.5 434 GLY A C 1
ATOM 3443 O O . GLY A 1 434 ? -2.158 0.599 15.906 1 96.5 434 GLY A O 1
ATOM 3444 N N . ILE A 1 435 ? -1.391 2.695 15.578 1 93.5 435 ILE A N 1
ATOM 3445 C CA . ILE A 1 435 ? -0.142 2.518 16.312 1 93.5 435 ILE A CA 1
ATOM 3446 C C . ILE A 1 435 ? -0.381 2.756 17.812 1 93.5 435 ILE A C 1
ATOM 3448 O O . ILE A 1 435 ? -1.022 3.736 18.188 1 93.5 435 ILE A O 1
ATOM 3452 N N . GLY A 1 436 ? 0.124 1.852 18.625 1 93.19 436 GLY A N 1
ATOM 3453 C CA . GLY A 1 436 ? -0.004 2.051 20.062 1 93.19 436 GLY A CA 1
ATOM 3454 C C . GLY A 1 436 ? -0.54 0.832 20.781 1 93.19 436 GLY A C 1
ATOM 3455 O O . GLY A 1 436 ? 0.102 0.318 21.703 1 93.19 436 GLY A O 1
ATOM 3456 N N . PRO A 1 437 ? -1.676 0.295 20.266 1 96.94 437 PRO A N 1
ATOM 3457 C CA . PRO A 1 437 ? -2.332 -0.787 21 1 96.94 437 PRO A CA 1
ATOM 3458 C C . PRO A 1 437 ? -1.506 -2.07 21.016 1 96.94 437 PRO A C 1
ATOM 3460 O O . PRO A 1 437 ? -1.638 -2.877 21.938 1 96.94 437 PRO A O 1
ATOM 3463 N N . LEU A 1 438 ? -0.74 -2.275 19.969 1 96.94 438 LEU A N 1
ATOM 3464 C CA . LEU A 1 438 ? 0.089 -3.469 19.844 1 96.94 438 LEU A CA 1
ATOM 3465 C C . LEU A 1 438 ? 1.503 -3.105 19.406 1 96.94 438 LEU A C 1
ATOM 3467 O O . LEU A 1 438 ? 1.695 -2.148 18.641 1 96.94 438 LEU A O 1
ATOM 3471 N N . SER A 1 439 ? 2.457 -3.883 19.891 1 93.44 439 SER A N 1
ATOM 3472 C CA . SER A 1 439 ? 3.82 -3.721 19.406 1 93.44 439 SER A CA 1
ATOM 3473 C C . SER A 1 439 ? 3.982 -4.332 18.016 1 93.44 439 SER A C 1
ATOM 3475 O O . SER A 1 439 ? 3.145 -5.129 17.578 1 93.44 439 SER A O 1
ATOM 3477 N N . ALA A 1 440 ? 5.039 -3.975 17.375 1 93.38 440 ALA A N 1
ATOM 3478 C CA . ALA A 1 440 ? 5.328 -4.527 16.047 1 93.38 440 ALA A CA 1
ATOM 3479 C C . ALA A 1 440 ? 5.438 -6.047 16.109 1 93.38 440 ALA A C 1
ATOM 3481 O O . ALA A 1 440 ? 4.926 -6.746 15.227 1 93.38 440 ALA A O 1
ATOM 3482 N N . LEU A 1 441 ? 6.094 -6.559 17.062 1 93.19 441 LEU A N 1
ATOM 3483 C CA . LEU A 1 441 ? 6.285 -8 17.188 1 93.19 441 LEU A CA 1
ATOM 3484 C C . LEU A 1 441 ? 4.957 -8.703 17.422 1 93.19 441 LEU A C 1
ATOM 3486 O O . LEU A 1 441 ? 4.711 -9.781 16.875 1 93.19 441 LEU A O 1
ATOM 3490 N N . GLN A 1 442 ? 4.105 -8.125 18.234 1 96.5 442 GLN A N 1
ATOM 3491 C CA . GLN A 1 442 ? 2.783 -8.688 18.469 1 96.5 442 GLN A CA 1
ATOM 3492 C C . GLN A 1 442 ? 1.958 -8.711 17.188 1 96.5 442 GLN A C 1
ATOM 3494 O O . GLN A 1 442 ? 1.273 -9.695 16.891 1 96.5 442 GLN A O 1
ATOM 3499 N N . ILE A 1 443 ? 2.041 -7.637 16.453 1 97.38 443 ILE A N 1
ATOM 3500 C CA . ILE A 1 443 ? 1.302 -7.535 15.203 1 97.38 443 ILE A CA 1
ATOM 3501 C C . ILE A 1 443 ? 1.754 -8.641 14.25 1 97.38 443 ILE A C 1
ATOM 3503 O O . ILE A 1 443 ? 0.926 -9.305 13.625 1 97.38 443 ILE A O 1
ATOM 3507 N N . GLN A 1 444 ? 3.016 -8.82 14.125 1 94.56 444 GLN A N 1
ATOM 3508 C CA . GLN A 1 444 ? 3.562 -9.852 13.25 1 94.56 444 GLN A CA 1
ATOM 3509 C C . GLN A 1 444 ? 3.139 -11.242 13.703 1 94.56 444 GLN A C 1
ATOM 3511 O O . GLN A 1 444 ? 2.791 -12.094 12.883 1 94.56 444 GLN A O 1
ATOM 3516 N N . ASP A 1 445 ? 3.174 -11.445 14.969 1 95.25 445 ASP A N 1
ATOM 3517 C CA . ASP A 1 445 ? 2.75 -12.727 15.516 1 95.25 445 ASP A CA 1
ATOM 3518 C C . ASP A 1 445 ? 1.283 -13.008 15.195 1 95.25 445 ASP A C 1
ATOM 3520 O O . ASP A 1 445 ? 0.938 -14.102 14.742 1 95.25 445 ASP A O 1
ATOM 3524 N N . LEU A 1 446 ? 0.47 -12.031 15.43 1 97.69 446 LEU A N 1
ATOM 3525 C CA . LEU A 1 446 ? -0.952 -12.164 15.141 1 97.69 446 LEU A CA 1
ATOM 3526 C C . LEU A 1 446 ? -1.177 -12.445 13.656 1 97.69 446 LEU A C 1
ATOM 3528 O O . LEU A 1 446 ? -1.981 -13.305 13.297 1 97.69 446 LEU A O 1
ATOM 3532 N N . LYS A 1 447 ? -0.46 -11.758 12.836 1 96.06 447 LYS A N 1
ATOM 3533 C CA . LYS A 1 447 ? -0.626 -11.836 11.391 1 96.06 447 LYS A CA 1
ATOM 3534 C C . LYS A 1 447 ? -0.26 -13.227 10.875 1 96.06 447 LYS A C 1
ATOM 3536 O O . LYS A 1 447 ? -0.998 -13.812 10.078 1 96.06 447 LYS A O 1
ATOM 3541 N N . PHE A 1 448 ? 0.77 -13.812 11.352 1 93.56 448 PHE A N 1
ATOM 3542 C CA . PHE A 1 448 ? 1.327 -14.984 10.695 1 93.56 448 PHE A CA 1
ATOM 3543 C C . PHE A 1 448 ? 0.984 -16.25 11.461 1 93.56 448 PHE A C 1
ATOM 3545 O O . PHE A 1 448 ? 1.083 -17.359 10.922 1 93.56 448 PHE A O 1
ATOM 3552 N N . PHE A 1 449 ? 0.525 -16.094 12.766 1 94.12 449 PHE A N 1
ATOM 3553 C CA . PHE A 1 449 ? 0.308 -17.297 13.539 1 94.12 449 PHE A CA 1
ATOM 3554 C C . PHE A 1 449 ? -1.123 -17.359 14.062 1 94.12 449 PHE A C 1
ATOM 3556 O O . PHE A 1 449 ? -1.544 -18.375 14.617 1 94.12 449 PHE A O 1
ATOM 3563 N N . HIS A 1 450 ? -1.849 -16.312 13.898 1 97.56 450 HIS A N 1
ATOM 3564 C CA . HIS A 1 450 ? -3.221 -16.312 14.391 1 97.56 450 HIS A CA 1
ATOM 3565 C C . HIS A 1 450 ? -4.188 -15.789 13.336 1 97.56 450 HIS A C 1
ATOM 3567 O O . HIS A 1 450 ? -5.164 -15.109 13.664 1 97.56 450 HIS A O 1
ATOM 3573 N N . SER A 1 451 ? -3.895 -16.047 12.102 1 96.06 451 SER A N 1
ATOM 3574 C CA . SER A 1 451 ? -4.727 -15.586 10.992 1 96.06 451 SER A CA 1
ATOM 3575 C C . SER A 1 451 ? -6.098 -16.25 11.016 1 96.06 451 SER A C 1
ATOM 3577 O O . SER A 1 451 ? -7.035 -15.773 10.367 1 96.06 451 SER A O 1
ATOM 3579 N N . ASN A 1 452 ? -6.258 -17.328 11.734 1 95.5 452 ASN A N 1
ATOM 3580 C CA . ASN A 1 452 ? -7.547 -18 11.875 1 95.5 452 ASN A CA 1
ATOM 3581 C C . ASN A 1 452 ? -8.484 -17.219 12.789 1 95.5 452 ASN A C 1
ATOM 3583 O O . ASN A 1 452 ? -9.703 -17.391 12.742 1 95.5 452 ASN A O 1
ATOM 3587 N N . ILE A 1 453 ? -7.906 -16.344 13.578 1 97.25 453 ILE A N 1
ATOM 3588 C CA . ILE A 1 453 ? -8.695 -15.617 14.57 1 97.25 453 ILE A CA 1
ATOM 3589 C C . ILE A 1 453 ? -8.844 -14.164 14.141 1 97.25 453 ILE A C 1
ATOM 3591 O O . ILE A 1 453 ? -9.922 -13.578 14.281 1 97.25 453 ILE A O 1
ATOM 3595 N N . VAL A 1 454 ? -7.715 -13.602 13.625 1 98.06 454 VAL A N 1
ATOM 3596 C CA . VAL A 1 454 ? -7.738 -12.172 13.344 1 98.06 454 VAL A CA 1
ATOM 3597 C C . VAL A 1 454 ? -7.297 -11.922 11.906 1 98.06 454 VAL A C 1
ATOM 3599 O O . VAL A 1 454 ? -6.547 -12.711 11.328 1 98.06 454 VAL A O 1
ATOM 3602 N N . ASP A 1 455 ? -7.836 -10.867 11.359 1 96.81 455 ASP A N 1
ATOM 3603 C CA . ASP A 1 455 ? -7.406 -10.289 10.086 1 96.81 455 ASP A CA 1
ATOM 3604 C C . ASP A 1 455 ? -6.52 -9.07 10.305 1 96.81 455 ASP A C 1
ATOM 3606 O O . ASP A 1 455 ? -6.98 -8.039 10.789 1 96.81 455 ASP A O 1
ATOM 3610 N N . VAL A 1 456 ? -5.238 -9.172 9.961 1 97.56 456 VAL A N 1
ATOM 3611 C CA . VAL A 1 456 ? -4.289 -8.078 10.141 1 97.56 456 VAL A CA 1
ATOM 3612 C C . VAL A 1 456 ? -4.043 -7.379 8.805 1 97.56 456 VAL A C 1
ATOM 3614 O O . VAL A 1 456 ? -3.609 -8.008 7.836 1 97.56 456 VAL A O 1
ATOM 3617 N N . ARG A 1 457 ? -4.293 -6.07 8.781 1 96.25 457 ARG A N 1
ATOM 3618 C CA . ARG A 1 457 ? -4.078 -5.234 7.602 1 96.25 457 ARG A CA 1
ATOM 3619 C C . ARG A 1 457 ? -3.141 -4.074 7.914 1 96.25 457 ARG A C 1
ATOM 3621 O O . ARG A 1 457 ? -3.059 -3.629 9.062 1 96.25 457 ARG A O 1
ATOM 3628 N N . HIS A 1 458 ? -2.486 -3.619 6.867 1 96 458 HIS A N 1
ATOM 3629 C CA . HIS A 1 458 ? -1.604 -2.465 6.988 1 96 458 HIS A CA 1
ATOM 3630 C C . HIS A 1 458 ? -1.912 -1.423 5.918 1 96 458 HIS A C 1
ATOM 3632 O O . HIS A 1 458 ? -2.234 -1.771 4.777 1 96 458 HIS A O 1
ATOM 3638 N N . SER A 1 459 ? -1.76 -0.167 6.262 1 95.69 459 SER A N 1
ATOM 3639 C CA . SER A 1 459 ? -1.822 0.917 5.289 1 95.69 459 SER A CA 1
ATOM 3640 C C . SER A 1 459 ? -0.592 0.919 4.387 1 95.69 459 SER A C 1
ATOM 3642 O O . SER A 1 459 ? 0.323 0.115 4.57 1 95.69 459 SER A O 1
ATOM 3644 N N . ASP A 1 460 ? -0.615 1.838 3.389 1 93.69 460 ASP A N 1
ATOM 3645 C CA . ASP A 1 460 ? 0.626 2.203 2.713 1 93.69 460 ASP A CA 1
ATOM 3646 C C . ASP A 1 460 ? 1.604 2.865 3.682 1 93.69 460 ASP A C 1
ATOM 3648 O O . ASP A 1 460 ? 1.249 3.158 4.824 1 93.69 460 ASP A O 1
ATOM 3652 N N . VAL A 1 461 ? 2.826 3.002 3.199 1 95.44 461 VAL A N 1
ATOM 3653 C CA . VAL A 1 461 ? 3.764 3.801 3.982 1 95.44 461 VAL A CA 1
ATOM 3654 C C . VAL A 1 461 ? 3.287 5.25 4.039 1 95.44 461 VAL A C 1
ATOM 3656 O O . VAL A 1 461 ? 3.193 5.918 3.008 1 95.44 461 VAL A O 1
ATOM 3659 N N . LEU A 1 462 ? 2.986 5.703 5.246 1 95.62 462 LEU A N 1
ATOM 3660 C CA . LEU A 1 462 ? 2.379 7.023 5.371 1 95.62 462 LEU A CA 1
ATOM 3661 C C . LEU A 1 462 ? 3.34 8 6.039 1 95.62 462 LEU A C 1
ATOM 3663 O O . LEU A 1 462 ? 3.195 9.219 5.891 1 95.62 462 LEU A O 1
ATOM 3667 N N . GLN A 1 463 ? 4.277 7.457 6.785 1 96 463 GLN A N 1
ATOM 3668 C CA . GLN A 1 463 ? 5.25 8.273 7.508 1 96 463 GLN A CA 1
ATOM 3669 C C . GLN A 1 463 ? 6.645 7.652 7.438 1 96 463 GLN A C 1
ATOM 3671 O O . GLN A 1 463 ? 6.785 6.434 7.344 1 96 463 GLN A O 1
ATOM 3676 N N . HIS A 1 464 ? 7.602 8.5 7.434 1 97.19 464 HIS A N 1
ATOM 3677 C CA . HIS A 1 464 ? 8.977 8.031 7.543 1 97.19 464 HIS A CA 1
ATOM 3678 C C . HIS A 1 464 ? 9.57 8.375 8.898 1 97.19 464 HIS A C 1
ATOM 3680 O O . HIS A 1 464 ? 9.445 9.516 9.367 1 97.19 464 HIS A O 1
ATOM 3686 N N . SER A 1 465 ? 10.117 7.379 9.562 1 96.69 465 SER A N 1
ATOM 3687 C CA . SER A 1 465 ? 10.977 7.617 10.719 1 96.69 465 SER A CA 1
ATOM 3688 C C . SER A 1 465 ? 12.367 8.086 10.273 1 96.69 465 SER A C 1
ATOM 3690 O O . SER A 1 465 ? 12.961 7.496 9.375 1 96.69 465 SER A O 1
ATOM 3692 N N . LEU A 1 466 ? 12.836 9.125 10.938 1 97.62 466 LEU A N 1
ATOM 3693 C CA . LEU A 1 466 ? 14.055 9.789 10.5 1 97.62 466 LEU A CA 1
ATOM 3694 C C . LEU A 1 466 ? 15.008 10.016 11.664 1 97.62 466 LEU A C 1
ATOM 3696 O O . LEU A 1 466 ? 14.578 10.094 12.82 1 97.62 466 LEU A O 1
ATOM 3700 N N . MET A 1 467 ? 16.234 10.023 11.375 1 97.94 467 MET A N 1
ATOM 3701 C CA . MET A 1 467 ? 17.25 10.625 12.234 1 97.94 467 MET A CA 1
ATOM 3702 C C . MET A 1 467 ? 17.75 11.945 11.648 1 97.94 467 MET A C 1
ATOM 3704 O O . MET A 1 467 ? 18.266 11.977 10.531 1 97.94 467 MET A O 1
ATOM 3708 N N . VAL A 1 468 ? 17.547 12.992 12.383 1 98.06 468 VAL A N 1
ATOM 3709 C CA . VAL A 1 468 ? 17.938 14.312 11.914 1 98.06 468 VAL A CA 1
ATOM 3710 C C . VAL A 1 468 ? 19.312 14.68 12.484 1 98.06 468 VAL A C 1
ATOM 3712 O O . VAL A 1 468 ? 19.656 14.281 13.594 1 98.06 468 VAL A O 1
ATOM 3715 N N . MET A 1 469 ? 20.109 15.43 11.719 1 98.38 469 MET A N 1
ATOM 3716 C CA . MET A 1 469 ? 21.438 15.875 12.109 1 98.38 469 MET A CA 1
ATOM 3717 C C . MET A 1 469 ? 21.531 17.406 12.125 1 98.38 469 MET A C 1
ATOM 3719 O O . MET A 1 469 ? 21.125 18.062 11.164 1 98.38 469 MET A O 1
ATOM 3723 N N . ASN A 1 470 ? 22.031 17.906 13.211 1 97.88 470 ASN A N 1
ATOM 3724 C CA . ASN A 1 470 ? 22.109 19.344 13.398 1 97.88 470 ASN A CA 1
ATOM 3725 C C . ASN A 1 470 ? 23.266 19.953 12.609 1 97.88 470 ASN A C 1
ATOM 3727 O O . ASN A 1 470 ? 24.422 19.703 12.906 1 97.88 470 ASN A O 1
ATOM 3731 N N . THR A 1 471 ? 22.969 20.797 11.68 1 97.44 471 THR A N 1
ATOM 3732 C CA . THR A 1 471 ? 23.984 21.359 10.805 1 97.44 471 THR A CA 1
ATOM 3733 C C . THR A 1 471 ? 24.719 22.5 11.508 1 97.44 471 THR A C 1
ATOM 3735 O O . THR A 1 471 ? 25.688 23.031 10.977 1 97.44 471 THR A O 1
ATOM 3738 N N . ASN A 1 472 ? 24.281 22.844 12.695 1 95.38 472 ASN A N 1
ATOM 3739 C CA . ASN A 1 472 ? 24.859 23.984 13.422 1 95.38 472 ASN A CA 1
ATOM 3740 C C . ASN A 1 472 ? 25.734 23.516 14.578 1 95.38 472 ASN A C 1
ATOM 3742 O O . ASN A 1 472 ? 26.188 24.328 15.383 1 95.38 472 ASN A O 1
ATOM 3746 N N . LYS A 1 473 ? 25.984 22.266 14.609 1 95.88 473 LYS A N 1
ATOM 3747 C CA . LYS A 1 473 ? 26.781 21.719 15.711 1 95.88 473 LYS A CA 1
ATOM 3748 C C . LYS A 1 473 ? 27.875 20.797 15.195 1 95.88 473 LYS A C 1
ATOM 3750 O O . LYS A 1 473 ? 27.625 19.922 14.375 1 95.88 473 LYS A O 1
ATOM 3755 N N . GLU A 1 474 ? 29.094 21 15.68 1 95.38 474 GLU A N 1
ATOM 3756 C CA . GLU A 1 474 ? 30.188 20.109 15.32 1 95.38 474 GLU A CA 1
ATOM 3757 C C . GLU A 1 474 ? 30 18.719 15.898 1 95.38 474 GLU A C 1
ATOM 3759 O O . GLU A 1 474 ? 29.562 18.562 17.047 1 95.38 474 GLU A O 1
ATOM 3764 N N . PRO A 1 475 ? 30.25 17.766 15.242 1 96.25 475 PRO A N 1
ATOM 3765 C CA . PRO A 1 475 ? 30.859 17.719 13.914 1 96.25 475 PRO A CA 1
ATOM 3766 C C . PRO A 1 475 ? 29.828 17.594 12.789 1 96.25 475 PRO A C 1
ATOM 3768 O O . PRO A 1 475 ? 30.203 17.5 11.617 1 96.25 475 PRO A O 1
ATOM 3771 N N . THR A 1 476 ? 28.531 17.609 13.062 1 97.62 476 THR A N 1
ATOM 3772 C CA . THR A 1 476 ? 27.484 17.375 12.055 1 97.62 476 THR A CA 1
ATOM 3773 C C . THR A 1 476 ? 27.266 18.641 11.227 1 97.62 476 THR A C 1
ATOM 3775 O O . THR A 1 476 ? 26.469 18.625 10.281 1 97.62 476 THR A O 1
ATOM 3778 N N . ASN A 1 477 ? 28.016 19.672 11.484 1 96.38 477 ASN A N 1
ATOM 3779 C CA . ASN A 1 477 ? 27.984 20.844 10.609 1 96.38 477 ASN A CA 1
ATOM 3780 C C . ASN A 1 477 ? 28.75 20.594 9.312 1 96.38 477 ASN A C 1
ATOM 3782 O O . ASN A 1 477 ? 28.641 21.359 8.359 1 96.38 477 ASN A O 1
ATOM 3786 N N . ASP A 1 478 ? 29.531 19.531 9.289 1 94.5 478 ASP A N 1
ATOM 3787 C CA . ASP A 1 478 ? 30.25 19.094 8.094 1 94.5 478 ASP A CA 1
ATOM 3788 C C . ASP A 1 478 ? 29.453 18.062 7.305 1 94.5 478 ASP A C 1
ATOM 3790 O O . ASP A 1 478 ? 29.188 16.969 7.805 1 94.5 478 ASP A O 1
ATOM 3794 N N . ILE A 1 479 ? 29.156 18.422 6.031 1 95.38 479 ILE A N 1
ATOM 3795 C CA . ILE A 1 479 ? 28.297 17.562 5.211 1 95.38 479 ILE A CA 1
ATOM 3796 C C . ILE A 1 479 ? 29 16.219 4.969 1 95.38 479 ILE A C 1
ATOM 3798 O O . ILE A 1 479 ? 28.344 15.188 4.855 1 95.38 479 ILE A O 1
ATOM 3802 N N . THR A 1 480 ? 30.297 16.172 4.93 1 93.25 480 THR A N 1
ATOM 3803 C CA . THR A 1 480 ? 31.031 14.922 4.719 1 93.25 480 THR A CA 1
ATOM 3804 C C . THR A 1 480 ? 30.844 13.977 5.902 1 93.25 480 THR A C 1
ATOM 3806 O O . THR A 1 480 ? 30.734 12.766 5.727 1 93.25 480 THR A O 1
ATOM 3809 N N . VAL A 1 481 ? 30.812 14.586 7.098 1 94.88 481 VAL A N 1
ATOM 3810 C CA . VAL A 1 481 ? 30.562 13.797 8.297 1 94.88 481 VAL A CA 1
ATOM 3811 C C . VAL A 1 481 ? 29.141 13.25 8.281 1 94.88 481 VAL A C 1
ATOM 3813 O O . VAL A 1 481 ? 28.906 12.078 8.586 1 94.88 481 VAL A O 1
ATOM 3816 N N . ARG A 1 482 ? 28.188 14.062 7.867 1 97.19 482 ARG A N 1
ATOM 3817 C CA . ARG A 1 482 ? 26.797 13.617 7.793 1 97.19 482 ARG A CA 1
ATOM 3818 C C . ARG A 1 482 ? 26.641 12.484 6.789 1 97.19 482 ARG A C 1
ATOM 3820 O O . ARG A 1 482 ? 25.969 11.484 7.066 1 97.19 482 ARG A O 1
ATOM 3827 N N . GLN A 1 483 ? 27.281 12.617 5.676 1 95.06 483 GLN A N 1
ATOM 3828 C CA . GLN A 1 483 ? 27.234 11.57 4.664 1 95.06 483 GLN A CA 1
ATOM 3829 C C . GLN A 1 483 ? 27.875 10.281 5.176 1 95.06 483 GLN A C 1
ATOM 3831 O O . GLN A 1 483 ? 27.375 9.188 4.91 1 95.06 483 GLN A O 1
ATOM 3836 N N . ALA A 1 484 ? 28.969 10.43 5.91 1 94.75 484 ALA A N 1
ATOM 3837 C CA . ALA A 1 484 ? 29.609 9.258 6.508 1 94.75 484 ALA A CA 1
ATOM 3838 C C . ALA A 1 484 ? 28.656 8.547 7.461 1 94.75 484 ALA A C 1
ATOM 3840 O O . ALA A 1 484 ? 28.531 7.316 7.426 1 94.75 484 ALA A O 1
ATOM 3841 N N . ILE A 1 485 ? 28 9.312 8.242 1 97.62 485 ILE A N 1
ATOM 3842 C CA . ILE A 1 485 ? 27.047 8.773 9.203 1 97.62 485 ILE A CA 1
ATOM 3843 C C . ILE A 1 485 ? 25.922 8.039 8.461 1 97.62 485 ILE A C 1
ATOM 3845 O O . ILE A 1 485 ? 25.578 6.91 8.82 1 97.62 485 ILE A O 1
ATOM 3849 N N . ILE A 1 486 ? 25.422 8.625 7.379 1 96.56 486 ILE A N 1
ATOM 3850 C CA . ILE A 1 486 ? 24.297 8.07 6.617 1 96.56 486 ILE A CA 1
ATOM 3851 C C . ILE A 1 486 ? 24.703 6.715 6.043 1 96.56 486 ILE A C 1
ATOM 3853 O O . ILE A 1 486 ? 23.953 5.734 6.18 1 96.56 486 ILE A O 1
ATOM 3857 N N . HIS A 1 487 ? 25.828 6.605 5.496 1 93.75 487 HIS A N 1
ATOM 3858 C CA . HIS A 1 487 ? 26.234 5.395 4.797 1 93.75 487 HIS A CA 1
ATOM 3859 C C . HIS A 1 487 ? 26.734 4.336 5.777 1 93.75 487 HIS A C 1
ATOM 3861 O O . HIS A 1 487 ? 26.875 3.166 5.41 1 93.75 487 HIS A O 1
ATOM 3867 N N . ALA A 1 488 ? 26.922 4.727 7.035 1 96 488 ALA A N 1
ATOM 3868 C CA . ALA A 1 488 ? 27.453 3.797 8.031 1 96 488 ALA A CA 1
ATOM 3869 C C . ALA A 1 488 ? 26.328 2.977 8.656 1 96 488 ALA A C 1
ATOM 3871 O O . ALA A 1 488 ? 26.562 1.911 9.227 1 96 488 ALA A O 1
ATOM 3872 N N . VAL A 1 489 ? 25.141 3.451 8.594 1 96.88 489 VAL A N 1
ATOM 3873 C CA . VAL A 1 489 ? 24.062 2.877 9.383 1 96.88 489 VAL A CA 1
ATOM 3874 C C . VAL A 1 489 ? 23.359 1.779 8.578 1 96.88 489 VAL A C 1
ATOM 3876 O O . VAL A 1 489 ? 22.859 2.029 7.477 1 96.88 489 VAL A O 1
ATOM 3879 N N . ASN A 1 490 ? 23.266 0.611 9.148 1 94.75 490 ASN A N 1
ATOM 3880 C CA . ASN A 1 490 ? 22.594 -0.537 8.562 1 94.75 490 ASN A CA 1
ATOM 3881 C C . ASN A 1 490 ? 21.156 -0.651 9.062 1 94.75 490 ASN A C 1
ATOM 3883 O O . ASN A 1 490 ? 20.875 -1.373 10.023 1 94.75 490 ASN A O 1
ATOM 3887 N N . LYS A 1 491 ? 20.312 -0.06 8.328 1 93.56 491 LYS A N 1
ATOM 3888 C CA . LYS A 1 491 ? 18.938 0.012 8.805 1 93.56 491 LYS A CA 1
ATOM 3889 C C . LYS A 1 491 ? 18.25 -1.347 8.711 1 93.56 491 LYS A C 1
ATOM 3891 O O . LYS A 1 491 ? 17.312 -1.629 9.461 1 93.56 491 LYS A O 1
ATOM 3896 N N . GLY A 1 492 ? 18.641 -2.246 7.82 1 91.19 492 GLY A N 1
ATOM 3897 C CA . GLY A 1 492 ? 18.062 -3.57 7.688 1 91.19 492 GLY A CA 1
ATOM 3898 C C . GLY A 1 492 ? 18.125 -4.379 8.977 1 91.19 492 GLY A C 1
ATOM 3899 O O . GLY A 1 492 ? 17.188 -5.117 9.289 1 91.19 492 GLY A O 1
ATOM 3900 N N . ARG A 1 493 ? 19.156 -4.164 9.688 1 90.56 493 ARG A N 1
ATOM 3901 C CA . ARG A 1 493 ? 19.391 -4.934 10.906 1 90.56 493 ARG A CA 1
ATOM 3902 C C . ARG A 1 493 ? 18.312 -4.633 11.953 1 90.56 493 ARG A C 1
ATOM 3904 O O . ARG A 1 493 ? 17.656 -5.551 12.461 1 90.56 493 ARG A O 1
ATOM 3911 N N . PHE A 1 494 ? 18.094 -3.371 12.219 1 91.06 494 PHE A N 1
ATOM 3912 C CA . PHE A 1 494 ? 17.156 -3.094 13.305 1 91.06 494 PHE A CA 1
ATOM 3913 C C . PHE A 1 494 ? 15.719 -3.203 12.836 1 91.06 494 PHE A C 1
ATOM 3915 O O . PHE A 1 494 ? 14.805 -3.4 13.641 1 91.06 494 PHE A O 1
ATOM 3922 N N . ILE A 1 495 ? 15.453 -3.096 11.547 1 91.94 495 ILE A N 1
ATOM 3923 C CA . ILE A 1 495 ? 14.109 -3.355 11.047 1 91.94 495 ILE A CA 1
ATOM 3924 C C . ILE A 1 495 ? 13.742 -4.82 11.281 1 91.94 495 ILE A C 1
ATOM 3926 O O . ILE A 1 495 ? 12.633 -5.129 11.719 1 91.94 495 ILE A O 1
ATOM 3930 N N . GLU A 1 496 ? 14.633 -5.691 11.031 1 88.25 496 GLU A N 1
ATOM 3931 C CA . GLU A 1 496 ? 14.414 -7.121 11.219 1 88.25 496 GLU A CA 1
ATOM 3932 C C . GLU A 1 496 ? 14.344 -7.48 12.695 1 88.25 496 GLU A C 1
ATOM 3934 O O . GLU A 1 496 ? 13.422 -8.18 13.133 1 88.25 496 GLU A O 1
ATOM 3939 N N . GLU A 1 497 ? 15.242 -6.961 13.461 1 87.25 497 GLU A N 1
ATOM 3940 C CA . GLU A 1 497 ? 15.406 -7.402 14.844 1 87.25 497 GLU A CA 1
ATOM 3941 C C . GLU A 1 497 ? 14.391 -6.723 15.758 1 87.25 497 GLU A C 1
ATOM 3943 O O . GLU A 1 497 ? 13.812 -7.367 16.641 1 87.25 497 GLU A O 1
ATOM 3948 N N . GLU A 1 498 ? 14.227 -5.441 15.531 1 87.62 498 GLU A N 1
ATOM 3949 C CA . GLU A 1 498 ? 13.445 -4.668 16.484 1 87.62 498 GLU A CA 1
ATOM 3950 C C . GLU A 1 498 ? 11.977 -4.605 16.078 1 87.62 498 GLU A C 1
ATOM 3952 O O . GLU A 1 498 ? 11.094 -4.469 16.938 1 87.62 498 GLU A O 1
ATOM 3957 N N . PHE A 1 499 ? 11.695 -4.742 14.812 1 90.31 499 PHE A N 1
ATOM 3958 C CA . PHE A 1 499 ? 10.32 -4.559 14.352 1 90.31 499 PHE A CA 1
ATOM 3959 C C . PHE A 1 499 ? 9.789 -5.836 13.711 1 90.31 499 PHE A C 1
ATOM 3961 O O . PHE A 1 499 ? 8.703 -5.84 13.133 1 90.31 499 PHE A O 1
ATOM 3968 N N . GLY A 1 500 ? 10.539 -6.895 13.711 1 84.44 500 GLY A N 1
ATOM 3969 C CA . GLY A 1 500 ? 10.102 -8.164 13.156 1 84.44 500 GLY A CA 1
ATOM 3970 C C . GLY A 1 500 ? 9.836 -8.102 11.664 1 84.44 500 GLY A C 1
ATOM 3971 O O . GLY A 1 500 ? 8.969 -8.82 11.148 1 84.44 500 GLY A O 1
ATOM 3972 N N . GLY A 1 501 ? 10.367 -7.09 11.055 1 86 501 GLY A N 1
ATOM 3973 C CA . GLY A 1 501 ? 10.203 -6.969 9.617 1 86 501 GLY A CA 1
ATOM 3974 C C . GLY A 1 501 ? 8.922 -6.254 9.211 1 86 501 GLY A C 1
ATOM 3975 O O . GLY A 1 501 ? 8.531 -6.289 8.047 1 86 501 GLY A O 1
ATOM 3976 N N . LEU A 1 502 ? 8.297 -5.664 10.117 1 89.69 502 LEU A N 1
ATOM 3977 C CA . LEU A 1 502 ? 7.051 -4.957 9.828 1 89.69 502 LEU A CA 1
ATOM 3978 C C . LEU A 1 502 ? 7.316 -3.699 9.008 1 89.69 502 LEU A C 1
ATOM 3980 O O . LEU A 1 502 ? 6.617 -3.434 8.031 1 89.69 502 LEU A O 1
ATOM 3984 N N . GLU A 1 503 ? 8.336 -2.982 9.422 1 93.5 503 GLU A N 1
ATOM 3985 C CA . GLU A 1 503 ? 8.617 -1.692 8.805 1 93.5 503 GLU A CA 1
ATOM 3986 C C . GLU A 1 503 ? 9.383 -1.866 7.492 1 93.5 503 GLU A C 1
ATOM 3988 O O . GLU A 1 503 ? 9.977 -2.92 7.25 1 93.5 503 GLU A O 1
ATOM 3993 N N . LYS A 1 504 ? 9.32 -0.823 6.656 1 93.19 504 LYS A N 1
ATOM 3994 C CA . LYS A 1 504 ? 9.984 -0.863 5.359 1 93.19 504 LYS A CA 1
ATOM 3995 C C . LYS A 1 504 ? 11.188 0.078 5.332 1 93.19 504 LYS A C 1
ATOM 3997 O O . LYS A 1 504 ? 11.094 1.223 5.781 1 93.19 504 LYS A O 1
ATOM 4002 N N . PRO A 1 505 ? 12.305 -0.446 4.828 1 93.38 505 PRO A N 1
ATOM 4003 C CA . PRO A 1 505 ? 13.414 0.492 4.66 1 93.38 505 PRO A CA 1
ATOM 4004 C C . PRO A 1 505 ? 13.117 1.581 3.633 1 93.38 505 PRO A C 1
ATOM 4006 O O . PRO A 1 505 ? 12.484 1.314 2.613 1 93.38 505 PRO A O 1
ATOM 4009 N N . VAL A 1 506 ? 13.555 2.805 3.908 1 93.19 506 VAL A N 1
ATOM 4010 C CA . VAL A 1 506 ? 13.289 3.918 3.002 1 93.19 506 VAL A CA 1
ATOM 4011 C C . VAL A 1 506 ? 14.562 4.727 2.791 1 93.19 506 VAL A C 1
ATOM 4013 O O . VAL A 1 506 ? 15.508 4.633 3.584 1 93.19 506 VAL A O 1
ATOM 4016 N N . ASP A 1 507 ? 14.578 5.566 1.676 1 91.06 507 ASP A N 1
ATOM 4017 C CA . ASP A 1 507 ? 15.812 6.258 1.322 1 91.06 507 ASP A CA 1
ATOM 4018 C C . ASP A 1 507 ? 15.562 7.746 1.09 1 91.06 507 ASP A C 1
ATOM 4020 O O . ASP A 1 507 ? 16.469 8.477 0.678 1 91.06 507 ASP A O 1
ATOM 4024 N N . GLN A 1 508 ? 14.375 8.125 1.29 1 92.75 508 GLN A N 1
ATOM 4025 C CA . GLN A 1 508 ? 14.094 9.555 1.144 1 92.75 508 GLN A CA 1
ATOM 4026 C C . GLN A 1 508 ? 13.289 10.078 2.33 1 92.75 508 GLN A C 1
ATOM 4028 O O . GLN A 1 508 ? 12.727 9.297 3.1 1 92.75 508 GLN A O 1
ATOM 4033 N N . VAL A 1 509 ? 13.258 11.352 2.488 1 95.5 509 VAL A N 1
ATOM 4034 C CA . VAL A 1 509 ? 12.742 12 3.691 1 95.5 509 VAL A CA 1
ATOM 4035 C C . VAL A 1 509 ? 11.227 11.828 3.766 1 95.5 509 VAL A C 1
ATOM 4037 O O . VAL A 1 509 ? 10.688 11.539 4.836 1 95.5 509 VAL A O 1
ATOM 4040 N N . LEU A 1 510 ? 10.578 11.984 2.643 1 97.38 510 LEU A N 1
ATOM 4041 C CA . LEU A 1 510 ? 9.125 11.914 2.65 1 97.38 510 LEU A CA 1
ATOM 4042 C C . LEU A 1 510 ? 8.641 10.656 1.936 1 97.38 510 LEU A C 1
ATOM 4044 O O . LEU A 1 510 ? 9.273 10.195 0.987 1 97.38 510 LEU A O 1
ATOM 4048 N N . PRO A 1 511 ? 7.508 10.109 2.406 1 96.44 511 PRO A N 1
ATOM 4049 C CA . PRO A 1 511 ? 6.953 8.922 1.751 1 96.44 511 PRO A CA 1
ATOM 4050 C C . PRO A 1 511 ? 6.539 9.188 0.306 1 96.44 511 PRO A C 1
ATOM 4052 O O . PRO A 1 511 ? 6.012 10.258 -0.002 1 96.44 511 PRO A O 1
ATOM 4055 N N . GLN A 1 512 ? 6.695 8.219 -0.544 1 93.75 512 GLN A N 1
ATOM 4056 C CA . GLN A 1 512 ? 6.309 8.336 -1.946 1 93.75 512 GLN A CA 1
ATOM 4057 C C . GLN A 1 512 ? 4.793 8.43 -2.096 1 93.75 512 GLN A C 1
ATOM 4059 O O . GLN A 1 512 ? 4.289 8.805 -3.156 1 93.75 512 GLN A O 1
ATOM 4064 N N . THR A 1 513 ? 4.086 8.117 -1.034 1 94.5 513 THR A N 1
ATOM 4065 C CA . THR A 1 513 ? 2.629 8.148 -1.067 1 94.5 513 THR A CA 1
ATOM 4066 C C . THR A 1 513 ? 2.115 9.562 -0.793 1 94.5 513 THR A C 1
ATOM 4068 O O . THR A 1 513 ? 0.934 9.844 -0.995 1 94.5 513 THR A O 1
ATOM 4071 N N . ALA A 1 514 ? 2.955 10.453 -0.299 1 96 514 ALA A N 1
ATOM 4072 C CA . ALA A 1 514 ? 2.564 11.844 -0.099 1 96 514 ALA A CA 1
ATOM 4073 C C . ALA A 1 514 ? 2.469 12.586 -1.431 1 96 514 ALA A C 1
ATOM 4075 O O . ALA A 1 514 ? 3.152 12.227 -2.395 1 96 514 ALA A O 1
ATOM 4076 N N . PRO A 1 515 ? 1.671 13.617 -1.489 1 95.19 515 PRO A N 1
ATOM 4077 C CA . PRO A 1 515 ? 1.53 14.375 -2.734 1 95.19 515 PRO A CA 1
ATOM 4078 C C . PRO A 1 515 ? 2.861 14.922 -3.244 1 95.19 515 PRO A C 1
ATOM 4080 O O . PRO A 1 515 ? 3.639 15.484 -2.471 1 95.19 515 PRO A O 1
ATOM 4083 N N . TYR A 1 516 ? 3.139 14.664 -4.535 1 94.56 516 TYR A N 1
ATOM 4084 C CA . TYR A 1 516 ? 4.277 15.203 -5.273 1 94.56 516 TYR A CA 1
ATOM 4085 C C . TYR A 1 516 ? 5.582 14.586 -4.793 1 94.56 516 TYR A C 1
ATOM 4087 O O . TYR A 1 516 ? 6.668 15.078 -5.113 1 94.56 516 TYR A O 1
ATOM 4095 N N . CYS A 1 517 ? 5.492 13.508 -4.02 1 96.06 517 CYS A N 1
ATOM 4096 C CA . CYS A 1 517 ? 6.703 12.969 -3.412 1 96.06 517 CYS A CA 1
ATOM 4097 C C . CYS A 1 517 ? 7.105 11.656 -4.074 1 96.06 517 CYS A C 1
ATOM 4099 O O . CYS A 1 517 ? 8.086 11.023 -3.668 1 96.06 517 CYS A O 1
ATOM 4101 N N . ASN A 1 518 ? 6.352 11.195 -5.043 1 93.81 518 ASN A N 1
ATOM 4102 C CA . ASN A 1 518 ? 6.766 10.039 -5.832 1 93.81 518 ASN A CA 1
ATOM 4103 C C . ASN A 1 518 ? 7.855 10.406 -6.836 1 93.81 518 ASN A C 1
ATOM 4105 O O . ASN A 1 518 ? 7.598 10.469 -8.039 1 93.81 518 ASN A O 1
ATOM 4109 N N . VAL A 1 519 ? 9.023 10.609 -6.348 1 92.75 519 VAL A N 1
ATOM 4110 C CA . VAL A 1 519 ? 10.188 11.031 -7.125 1 92.75 519 VAL A CA 1
ATOM 4111 C C . VAL A 1 519 ? 11.367 10.109 -6.828 1 92.75 519 VAL A C 1
ATOM 4113 O O . VAL A 1 519 ? 11.461 9.531 -5.738 1 92.75 519 VAL A O 1
ATOM 4116 N N . ASP A 1 520 ? 12.188 9.922 -7.832 1 92 520 ASP A N 1
ATOM 4117 C CA . ASP A 1 520 ? 13.391 9.109 -7.672 1 92 520 ASP A CA 1
ATOM 4118 C C . ASP A 1 520 ? 14.594 9.969 -7.309 1 92 520 ASP A C 1
ATOM 4120 O O . ASP A 1 520 ? 15.398 10.312 -8.172 1 92 520 ASP A O 1
ATOM 4124 N N . LEU A 1 521 ? 14.781 10.211 -6.066 1 92.31 521 LEU A N 1
ATOM 4125 C CA . LEU A 1 521 ? 15.867 11.062 -5.605 1 92.31 521 LEU A CA 1
ATOM 4126 C C . LEU A 1 521 ? 17.188 10.305 -5.594 1 92.31 521 LEU A C 1
ATOM 4128 O O . LEU A 1 521 ? 17.234 9.133 -5.211 1 92.31 521 LEU A O 1
ATOM 4132 N N . THR A 1 522 ? 18.219 10.859 -6.078 1 87.94 522 THR A N 1
ATOM 4133 C CA . THR A 1 522 ? 19.562 10.305 -6.105 1 87.94 522 THR A CA 1
ATOM 4134 C C . THR A 1 522 ? 20.578 11.32 -5.59 1 87.94 522 THR A C 1
ATOM 4136 O O . THR A 1 522 ? 20.359 12.523 -5.691 1 87.94 522 THR A O 1
ATOM 4139 N N . PRO A 1 523 ? 21.719 11.07 -5.004 1 84.5 523 PRO A N 1
ATOM 4140 C CA . PRO A 1 523 ? 22.094 9.688 -4.715 1 84.5 523 PRO A CA 1
ATOM 4141 C C . PRO A 1 523 ? 21.25 9.062 -3.611 1 84.5 523 PRO A C 1
ATOM 4143 O O . PRO A 1 523 ? 20.672 9.773 -2.795 1 84.5 523 PRO A O 1
ATOM 4146 N N . LYS A 1 524 ? 21.203 7.695 -3.604 1 88 524 LYS A N 1
ATOM 4147 C CA . LYS A 1 524 ? 20.469 7.023 -2.537 1 88 524 LYS A CA 1
ATOM 4148 C C . LYS A 1 524 ? 21.266 7.02 -1.236 1 88 524 LYS A C 1
ATOM 4150 O O . LYS A 1 524 ? 22.469 6.766 -1.243 1 88 524 LYS A O 1
ATOM 4155 N N . TRP A 1 525 ? 20.578 7.367 -0.142 1 87.38 525 TRP A N 1
ATOM 4156 C CA . TRP A 1 525 ? 21.172 7.273 1.188 1 87.38 525 TRP A CA 1
ATOM 4157 C C . TRP A 1 525 ? 21.109 5.84 1.708 1 87.38 525 TRP A C 1
ATOM 4159 O O . TRP A 1 525 ? 20.281 5.516 2.562 1 87.38 525 TRP A O 1
ATOM 4169 N N . SER A 1 526 ? 22.016 5.043 1.158 1 86.19 526 SER A N 1
ATOM 4170 C CA . SER A 1 526 ? 22.016 3.613 1.449 1 86.19 526 SER A CA 1
ATOM 4171 C C . SER A 1 526 ? 23.203 3.227 2.314 1 86.19 526 SER A C 1
ATOM 4173 O O . SER A 1 526 ? 24.203 3.951 2.367 1 86.19 526 SER A O 1
ATOM 4175 N N . TYR A 1 527 ? 23.125 2.092 2.986 1 90.88 527 TYR A N 1
ATOM 4176 C CA . TYR A 1 527 ? 24.219 1.491 3.738 1 90.88 527 TYR A CA 1
ATOM 4177 C C . TYR A 1 527 ? 25.375 1.127 2.816 1 90.88 527 TYR A C 1
ATOM 4179 O O . TYR A 1 527 ? 25.219 0.343 1.879 1 90.88 527 TYR A O 1
ATOM 4187 N N . ASP A 1 528 ? 26.422 1.742 3.049 1 87.19 528 ASP A N 1
ATOM 4188 C CA . ASP A 1 528 ? 27.672 1.537 2.324 1 87.19 528 ASP A CA 1
ATOM 4189 C C . ASP A 1 528 ? 28.891 1.752 3.238 1 87.19 528 ASP A C 1
ATOM 4191 O O . ASP A 1 528 ? 29.469 2.838 3.262 1 87.19 528 ASP A O 1
ATOM 4195 N N . PRO A 1 529 ? 29.281 0.706 3.885 1 87.81 529 PRO A N 1
ATOM 4196 C CA . PRO A 1 529 ? 30.312 0.863 4.914 1 87.81 529 PRO A CA 1
ATOM 4197 C C . PRO A 1 529 ? 31.656 1.311 4.34 1 87.81 529 PRO A C 1
ATOM 4199 O O . PRO A 1 529 ? 32.406 2.041 5 1 87.81 529 PRO A O 1
ATOM 4202 N N . VAL A 1 530 ? 31.969 0.947 3.168 1 81.88 530 VAL A N 1
ATOM 4203 C CA . VAL A 1 530 ? 33.25 1.346 2.551 1 81.88 530 VAL A CA 1
ATOM 4204 C C . VAL A 1 530 ? 33.219 2.846 2.262 1 81.88 530 VAL A C 1
ATOM 4206 O O . VAL A 1 530 ? 34.156 3.561 2.613 1 81.88 530 VAL A O 1
ATOM 4209 N N . LYS A 1 531 ? 32.156 3.191 1.656 1 83.88 531 LYS A N 1
ATOM 4210 C CA . LYS A 1 531 ? 32 4.621 1.411 1 83.88 531 LYS A CA 1
ATOM 4211 C C . LYS A 1 531 ? 32.031 5.41 2.719 1 83.88 531 LYS A C 1
ATOM 4213 O O . LYS A 1 531 ? 32.656 6.48 2.789 1 83.88 531 LYS A O 1
ATOM 4218 N N . ALA A 1 532 ? 31.375 4.902 3.729 1 91.88 532 ALA A N 1
ATOM 4219 C CA . ALA A 1 532 ? 31.328 5.559 5.031 1 91.88 532 ALA A CA 1
ATOM 4220 C C . ALA A 1 532 ? 32.719 5.734 5.613 1 91.88 532 ALA A C 1
ATOM 4222 O O . ALA A 1 532 ? 33.062 6.812 6.113 1 91.88 532 ALA A O 1
ATOM 4223 N N . GLU A 1 533 ? 33.5 4.793 5.52 1 87.12 533 GLU A N 1
ATOM 4224 C CA . GLU A 1 533 ? 34.844 4.824 6.051 1 87.12 533 GLU A CA 1
ATOM 4225 C C . GLU A 1 533 ? 35.719 5.84 5.305 1 87.12 533 GLU A C 1
ATOM 4227 O O . GLU A 1 533 ? 36.469 6.586 5.926 1 87.12 533 GLU A O 1
ATOM 4232 N N . LEU A 1 534 ? 35.5 5.848 4.016 1 82.19 534 LEU A N 1
ATOM 4233 C CA . LEU A 1 534 ? 36.281 6.773 3.188 1 82.19 534 LEU A CA 1
ATOM 4234 C C . LEU A 1 534 ? 35.906 8.219 3.496 1 82.19 534 LEU A C 1
ATOM 4236 O O . LEU A 1 534 ? 36.781 9.094 3.527 1 82.19 534 LEU A O 1
ATOM 4240 N N . LEU A 1 535 ? 34.688 8.406 3.701 1 87.94 535 LEU A N 1
ATOM 4241 C CA . LEU A 1 535 ? 34.219 9.75 4.012 1 87.94 535 LEU A CA 1
ATOM 4242 C C . LEU A 1 535 ? 34.656 10.172 5.414 1 87.94 535 LEU A C 1
ATOM 4244 O O . LEU A 1 535 ? 34.969 11.336 5.641 1 87.94 535 LEU A O 1
ATOM 4248 N N . ALA A 1 536 ? 34.688 9.234 6.277 1 87.19 536 ALA A N 1
ATOM 4249 C CA . ALA A 1 536 ? 35 9.516 7.672 1 87.19 536 ALA A CA 1
ATOM 4250 C C . ALA A 1 536 ? 36.469 9.836 7.84 1 87.19 536 ALA A C 1
ATOM 4252 O O . ALA A 1 536 ? 36.875 10.617 8.711 1 87.19 536 ALA A O 1
ATOM 4253 N N . CYS A 1 537 ? 37.344 9.219 7.148 1 80.44 537 CYS A N 1
ATOM 4254 C CA . CYS A 1 537 ? 38.781 9.414 7.207 1 80.44 537 CYS A CA 1
ATOM 4255 C C . CYS A 1 537 ? 39.375 9.562 5.809 1 80.44 537 CYS A C 1
ATOM 4257 O O . CYS A 1 537 ? 39.906 8.609 5.258 1 80.44 537 CYS A O 1
ATOM 4259 N N . PRO A 1 538 ? 39.188 10.758 5.398 1 62.75 538 PRO A N 1
ATOM 4260 C CA . PRO A 1 538 ? 39.75 10.93 4.051 1 62.75 538 PRO A CA 1
ATOM 4261 C C . PRO A 1 538 ? 41.25 10.812 4.012 1 62.75 538 PRO A C 1
ATOM 4263 O O . PRO A 1 538 ? 41.938 11.203 4.965 1 62.75 538 PRO A O 1
ATOM 4266 N N . VAL A 1 539 ? 42 9.922 3.553 1 47.31 539 VAL A N 1
ATOM 4267 C CA . VAL A 1 539 ? 43.438 9.75 3.406 1 47.31 539 VAL A CA 1
ATOM 4268 C C . VAL A 1 539 ? 44.031 10.984 2.738 1 47.31 539 VAL A C 1
ATOM 4270 O O . VAL A 1 539 ? 43.594 11.398 1.667 1 47.31 539 VAL A O 1
ATOM 4273 N N . LYS A 1 540 ? 44.625 11.875 3.617 1 40.09 540 LYS A N 1
ATOM 4274 C CA . LYS A 1 540 ? 45.375 12.984 3.057 1 40.09 540 LYS A CA 1
ATOM 4275 C C . LYS A 1 540 ? 46.469 12.477 2.125 1 40.09 540 LYS A C 1
ATOM 4277 O O . LYS A 1 540 ? 47.375 11.727 2.549 1 40.09 540 LYS A O 1
ATOM 4282 N N . SER A 1 541 ? 46.312 12.102 0.995 1 35.72 541 SER A N 1
ATOM 4283 C CA . SER A 1 541 ? 47.5 11.984 0.152 1 35.72 541 SER A CA 1
ATOM 4284 C C . SER A 1 541 ? 48.438 13.18 0.33 1 35.72 541 SER A C 1
ATOM 4286 O O . SER A 1 541 ? 47.969 14.328 0.4 1 35.72 541 SER A O 1
ATOM 4288 N N . GLY A 1 542 ? 49.469 13.234 1.249 1 32.56 542 GLY A N 1
ATOM 4289 C CA . GLY A 1 542 ? 50.562 14.188 1.241 1 32.56 542 GLY A CA 1
ATOM 4290 C C . GLY A 1 542 ? 50.781 14.844 -0.108 1 32.56 542 GLY A C 1
ATOM 4291 O O . GLY A 1 542 ? 51.875 15.32 -0.412 1 32.56 542 GLY A O 1
ATOM 4292 N N . LEU A 1 543 ? 50.094 14.469 -1.188 1 30.27 543 LEU A N 1
ATOM 4293 C CA . LEU A 1 543 ? 50.344 15.266 -2.385 1 30.27 543 LEU A CA 1
ATOM 4294 C C . LEU A 1 543 ? 50.031 16.734 -2.125 1 30.27 543 LEU A C 1
ATOM 4296 O O . LEU A 1 543 ? 48.969 17.062 -1.574 1 30.27 543 LEU A O 1
ATOM 4300 N N . SER A 1 544 ? 51 17.609 -1.829 1 27.59 544 SER A N 1
ATOM 4301 C CA . SER A 1 544 ? 50.969 19.078 -1.797 1 27.59 544 SER A CA 1
ATOM 4302 C C . SER A 1 544 ? 49.75 19.594 -2.58 1 27.59 544 SER A C 1
ATOM 4304 O O . SE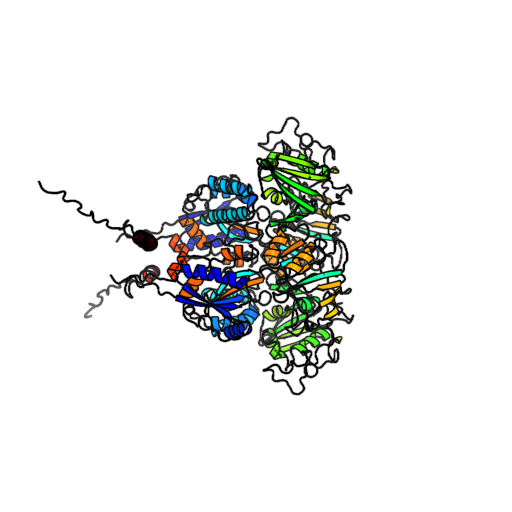R A 1 544 ? 49.156 18.875 -3.375 1 27.59 544 SER A O 1
ATOM 4306 N N . SER A 1 545 ? 49.281 20.953 -2.436 1 29.23 545 SER A N 1
ATOM 4307 C CA . SER A 1 545 ? 48.219 21.656 -3.109 1 29.23 545 SER A CA 1
ATOM 4308 C C . SER A 1 545 ? 48 21.125 -4.52 1 29.23 545 SER A C 1
ATOM 4310 O O . SER A 1 545 ? 46.938 21.344 -5.125 1 29.23 545 SER A O 1
ATOM 4312 N N . GLY A 1 546 ? 49.094 20.766 -5.211 1 27.56 546 GLY A N 1
ATOM 4313 C CA . GLY A 1 546 ? 49.188 20.375 -6.609 1 27.56 546 GLY A CA 1
ATOM 4314 C C . GLY A 1 546 ? 48.594 19.016 -6.875 1 27.56 546 GLY A C 1
ATOM 4315 O O . GLY A 1 546 ? 47.969 18.781 -7.918 1 27.56 546 GLY A O 1
ATOM 4316 N N . GLY A 1 547 ? 48.969 18 -6.094 1 26.41 547 GLY A N 1
ATOM 4317 C CA . GLY A 1 547 ? 48.656 16.625 -6.445 1 26.41 547 GLY A CA 1
ATOM 4318 C C . GLY A 1 547 ? 47.281 16.188 -5.965 1 26.41 547 GLY A C 1
ATOM 4319 O O . GLY A 1 547 ? 46.781 15.125 -6.355 1 26.41 547 GLY A O 1
ATOM 4320 N N . ILE A 1 548 ? 46.812 16.547 -4.895 1 29.91 548 ILE A N 1
ATOM 4321 C CA . ILE A 1 548 ? 45.5 16.203 -4.406 1 29.91 548 ILE A CA 1
ATOM 4322 C C . ILE A 1 548 ? 44.438 16.797 -5.328 1 29.91 548 ILE A C 1
ATOM 4324 O O . ILE A 1 548 ? 43.25 16.406 -5.262 1 29.91 548 ILE A O 1
ATOM 4328 N N . ALA A 1 549 ? 44.688 17.969 -5.953 1 29.84 549 ALA A N 1
ATOM 4329 C CA . ALA A 1 549 ? 44 18.453 -7.145 1 29.84 549 ALA A CA 1
ATOM 4330 C C . ALA A 1 549 ? 44.031 17.422 -8.258 1 29.84 549 ALA A C 1
ATOM 4332 O O . ALA A 1 549 ? 43.188 17.469 -9.172 1 29.84 549 ALA A O 1
ATOM 4333 N N . GLY A 1 550 ? 44.938 16.484 -8.211 1 27.41 550 GLY A N 1
ATOM 4334 C CA . GLY A 1 550 ? 45.094 15.453 -9.219 1 27.41 550 GLY A CA 1
ATOM 4335 C C . GLY A 1 550 ? 44.125 14.297 -9.023 1 27.41 550 GLY A C 1
ATOM 4336 O O . GLY A 1 550 ? 43.531 13.797 -9.992 1 27.41 550 GLY A O 1
ATOM 4337 N N . VAL A 1 551 ? 44.031 13.648 -7.805 1 31.28 551 VAL A N 1
ATOM 4338 C CA . VAL A 1 551 ? 43.062 12.562 -7.801 1 31.28 551 VAL A CA 1
ATOM 4339 C C . VAL A 1 551 ? 41.656 13.125 -7.75 1 31.28 551 VAL A C 1
ATOM 4341 O O . VAL A 1 551 ? 40.75 12.617 -8.422 1 31.28 551 VAL A O 1
ATOM 4344 N N . THR A 1 552 ? 41.281 14.07 -6.902 1 31.53 552 THR A N 1
ATOM 4345 C CA . THR A 1 552 ? 40.062 14.836 -7.09 1 31.53 552 THR A CA 1
ATOM 4346 C C . THR A 1 552 ? 40.156 15.695 -8.344 1 31.53 552 THR A C 1
ATOM 4348 O O . THR A 1 552 ? 39.188 15.82 -9.094 1 31.53 552 THR A O 1
ATOM 4351 N N . ILE A 1 553 ? 41.25 16.344 -8.633 1 31.06 553 ILE A N 1
ATOM 4352 C CA . ILE A 1 553 ? 41.656 16.969 -9.898 1 31.06 553 ILE A CA 1
ATOM 4353 C C . ILE A 1 553 ? 41.875 15.891 -10.953 1 31.06 553 ILE A C 1
ATOM 4355 O O . ILE A 1 553 ? 41.5 16.062 -12.117 1 31.06 553 ILE A O 1
ATOM 4359 N N . ALA A 1 554 ? 42.469 14.711 -10.602 1 32.06 554 ALA A N 1
ATOM 4360 C CA . ALA A 1 554 ? 42.469 13.68 -11.633 1 32.06 554 ALA A CA 1
ATOM 4361 C C . ALA A 1 554 ? 41.031 13.203 -11.922 1 32.06 554 ALA A C 1
ATOM 4363 O O . ALA A 1 554 ? 40.656 13.023 -13.086 1 32.06 554 ALA A O 1
ATOM 4364 N N . CYS A 1 555 ? 40.25 12.945 -10.906 1 33.31 555 CYS A N 1
ATOM 4365 C CA . CYS A 1 555 ? 38.844 12.789 -11.203 1 33.31 555 CYS A CA 1
ATOM 4366 C C . CYS A 1 555 ? 38.188 14.133 -11.523 1 33.31 555 CYS A C 1
ATOM 4368 O O . CYS A 1 555 ? 37.406 14.242 -12.469 1 33.31 555 CYS A O 1
ATOM 4370 N N . VAL A 1 556 ? 38.406 15.266 -10.758 1 33.66 556 VAL A N 1
ATOM 4371 C CA . VAL A 1 556 ? 37.969 16.594 -11.156 1 33.66 556 VAL A CA 1
ATOM 4372 C C . VAL A 1 556 ? 38.906 17.156 -12.219 1 33.66 556 VAL A C 1
ATOM 4374 O O . VAL A 1 556 ? 38.469 17.797 -13.172 1 33.66 556 VAL A O 1
ATOM 4377 N N . ALA A 1 557 ? 40.219 17.078 -12.164 1 32.59 557 ALA A N 1
ATOM 4378 C CA . ALA A 1 557 ? 41.156 17.484 -13.203 1 32.59 557 ALA A CA 1
ATOM 4379 C C . ALA A 1 557 ? 40.969 16.656 -14.477 1 32.59 557 ALA A C 1
ATOM 4381 O O . ALA A 1 557 ? 41.062 17.188 -15.586 1 32.59 557 ALA A O 1
ATOM 4382 N N . ILE A 1 558 ? 40.719 15.414 -14.367 1 35.69 558 ILE A N 1
ATOM 4383 C CA . ILE A 1 558 ? 40.25 14.688 -15.531 1 35.69 558 ILE A CA 1
ATOM 4384 C C . ILE A 1 558 ? 38.875 15.227 -15.945 1 35.69 558 ILE A C 1
ATOM 4386 O O . ILE A 1 558 ? 38.625 15.469 -17.125 1 35.69 558 ILE A O 1
ATOM 4390 N N . VAL A 1 559 ? 38.094 15.555 -14.969 1 35.69 559 VAL A N 1
ATOM 4391 C CA . VAL A 1 559 ? 36.812 16.203 -15.336 1 35.69 559 VAL A CA 1
ATOM 4392 C C . VAL A 1 559 ? 37.094 17.656 -15.703 1 35.69 559 VAL A C 1
ATOM 4394 O O . VAL A 1 559 ? 36.562 18.156 -16.719 1 35.69 559 VAL A O 1
ATOM 4397 N N . ALA A 1 560 ? 37.844 18.422 -15.016 1 36.25 560 ALA A N 1
ATOM 4398 C CA . ALA A 1 560 ? 38.188 19.781 -15.422 1 36.25 560 ALA A CA 1
ATOM 4399 C C . ALA A 1 560 ? 39.125 19.75 -16.625 1 36.25 560 ALA A C 1
ATOM 4401 O O . ALA A 1 560 ? 38.969 20.578 -17.547 1 36.25 560 ALA A O 1
ATOM 4402 N N . LEU A 1 561 ? 40.094 18.922 -16.766 1 36.5 561 LEU A N 1
ATOM 4403 C CA . LEU A 1 561 ? 40.906 18.75 -17.969 1 36.5 561 LEU A CA 1
ATOM 4404 C C . LEU A 1 561 ? 40.062 18.234 -19.125 1 36.5 561 LEU A C 1
ATOM 4406 O O . LEU A 1 561 ? 40.188 18.688 -20.266 1 36.5 561 LEU A O 1
ATOM 4410 N N . VAL A 1 562 ? 39.188 17.344 -18.859 1 38.56 562 VAL A N 1
ATOM 4411 C CA . VAL A 1 562 ? 38.219 16.953 -19.891 1 38.56 562 VAL A CA 1
ATOM 4412 C C . VAL A 1 562 ? 37.25 18.094 -20.141 1 38.56 562 VAL A C 1
ATOM 4414 O O . VAL A 1 562 ? 36.969 18.422 -21.297 1 38.56 562 VAL A O 1
ATOM 4417 N N . GLY A 1 563 ? 36.844 18.781 -19.141 1 38.41 563 GLY A N 1
ATOM 4418 C CA . GLY A 1 563 ? 36.094 20.016 -19.375 1 38.41 563 GLY A CA 1
ATOM 4419 C C . GLY A 1 563 ? 36.938 21.094 -20.047 1 38.41 563 GLY A C 1
ATOM 4420 O O . GLY A 1 563 ? 36.438 21.766 -20.969 1 38.41 563 GLY A O 1
ATOM 4421 N N . PHE A 1 564 ? 38.062 21.297 -19.562 1 41.12 564 PHE A N 1
ATOM 4422 C CA . PHE A 1 564 ? 39 22.219 -20.203 1 41.12 564 PHE A CA 1
ATOM 4423 C C . PHE A 1 564 ? 39.375 21.719 -21.594 1 41.12 564 PHE A C 1
ATOM 4425 O O . PHE A 1 564 ? 39.375 22.484 -22.562 1 41.12 564 PHE A O 1
ATOM 4432 N N . MET A 1 565 ? 39.688 20.5 -21.781 1 38.28 565 MET A N 1
ATOM 4433 C CA . MET A 1 565 ? 39.938 19.953 -23.109 1 38.28 565 MET A CA 1
ATOM 4434 C C . MET A 1 565 ? 38.688 19.969 -23.969 1 38.28 565 MET A C 1
ATOM 4436 O O . MET A 1 565 ? 38.75 20.328 -25.156 1 38.28 565 MET A O 1
ATOM 4440 N N . VAL A 1 566 ? 37.594 19.703 -23.344 1 41.28 566 VAL A N 1
ATOM 4441 C CA . VAL A 1 566 ? 36.375 19.859 -24.078 1 41.28 566 VAL A CA 1
ATOM 4442 C C . VAL A 1 566 ? 36.094 21.344 -24.328 1 41.28 566 VAL A C 1
ATOM 4444 O O . VAL A 1 566 ? 35.719 21.75 -25.438 1 41.28 566 VAL A O 1
ATOM 4447 N N . HIS A 1 567 ? 36.344 22.141 -23.328 1 43.53 567 HIS A N 1
ATOM 4448 C CA . HIS A 1 567 ? 36.281 23.578 -23.578 1 43.53 567 HIS A CA 1
ATOM 4449 C C . HIS A 1 567 ? 37.312 24.016 -24.609 1 43.53 567 HIS A C 1
ATOM 4451 O O . HIS A 1 567 ? 37 24.766 -25.531 1 43.53 567 HIS A O 1
ATOM 4457 N N . MET A 1 568 ? 38.5 23.516 -24.5 1 42.22 568 MET A N 1
ATOM 4458 C CA . MET A 1 568 ? 39.531 23.844 -25.484 1 42.22 568 MET A CA 1
ATOM 4459 C C . MET A 1 568 ? 39.188 23.219 -26.844 1 42.22 568 MET A C 1
ATOM 4461 O O . MET A 1 568 ? 39.344 23.875 -27.875 1 42.22 568 MET A O 1
ATOM 4465 N N . ILE A 1 569 ? 38.719 21.969 -26.781 1 41.56 569 ILE A N 1
ATOM 4466 C CA . ILE A 1 569 ? 38.312 21.344 -28.031 1 41.56 569 ILE A CA 1
ATOM 4467 C C . ILE A 1 569 ? 37.094 22.062 -28.609 1 41.56 569 ILE A C 1
ATOM 4469 O O . ILE A 1 569 ? 37.031 22.344 -29.797 1 41.56 569 ILE A O 1
ATOM 4473 N N . ARG A 1 570 ? 36.156 22.438 -27.688 1 42.66 570 ARG A N 1
ATOM 4474 C CA . ARG A 1 570 ? 35.031 23.219 -28.172 1 42.66 570 ARG A CA 1
ATOM 4475 C C . ARG A 1 570 ? 35.5 24.578 -28.656 1 42.66 570 ARG A C 1
ATOM 4477 O O . ARG A 1 570 ? 34.969 25.094 -29.656 1 42.66 570 ARG A O 1
ATOM 4484 N N . ARG A 1 571 ? 36.344 25.141 -27.906 1 44.31 571 ARG A N 1
ATOM 4485 C CA . ARG A 1 571 ? 36.906 26.406 -28.391 1 44.31 571 ARG A CA 1
ATOM 4486 C C . ARG A 1 571 ? 37.656 26.203 -29.703 1 44.31 571 ARG A C 1
ATOM 4488 O O . ARG A 1 571 ? 37.562 27.031 -30.609 1 44.31 571 ARG A O 1
ATOM 4495 N N . GLU A 1 572 ? 38.438 25.094 -29.812 1 39.91 572 GLU A N 1
ATOM 4496 C CA . GLU A 1 572 ? 39.094 24.812 -31.078 1 39.91 572 GLU A CA 1
ATOM 4497 C C . GLU A 1 572 ? 38.062 24.562 -32.188 1 39.91 572 GLU A C 1
ATOM 4499 O O . GLU A 1 572 ? 38.25 25.016 -33.312 1 39.91 572 GLU A O 1
ATOM 4504 N N . LYS A 1 573 ? 37 23.797 -31.859 1 44.94 573 LYS A N 1
ATOM 4505 C CA . LYS A 1 573 ? 36 23.562 -32.875 1 44.94 573 LYS A CA 1
ATOM 4506 C C . LYS A 1 573 ? 35.25 24.844 -33.25 1 44.94 573 LYS A C 1
ATOM 4508 O O . LYS A 1 573 ? 34.688 24.969 -34.344 1 44.94 573 LYS A O 1
ATOM 4513 N N . GLN A 1 574 ? 35.125 25.688 -32.188 1 43.69 574 GLN A N 1
ATOM 4514 C CA . GLN A 1 574 ? 34.5 26.969 -32.5 1 43.69 574 GLN A CA 1
ATOM 4515 C C . GLN A 1 574 ? 35.531 27.953 -33.062 1 43.69 574 GLN A C 1
ATOM 4517 O O . GLN A 1 574 ? 35.25 29.141 -33.219 1 43.69 574 GLN A O 1
ATOM 4522 N N . GLY A 1 575 ? 36.562 27.531 -33.719 1 41.59 575 GLY A N 1
ATOM 4523 C CA . GLY A 1 575 ? 37.5 28.281 -34.562 1 41.59 575 GLY A CA 1
ATOM 4524 C C . GLY A 1 575 ? 38.375 29.25 -33.75 1 41.59 575 GLY A C 1
ATOM 4525 O O . GLY A 1 575 ? 38.906 30.203 -34.312 1 41.59 575 GLY A O 1
ATOM 4526 N N . LYS A 1 576 ? 38.156 29.203 -32.5 1 43.75 576 LYS A N 1
ATOM 4527 C CA . LYS A 1 576 ? 38.969 30.219 -31.797 1 43.75 576 LYS A CA 1
ATOM 4528 C C . LYS A 1 576 ? 40.344 29.672 -31.422 1 43.75 576 LYS A C 1
ATOM 4530 O O . LYS A 1 576 ? 40.438 28.688 -30.672 1 43.75 576 LYS A O 1
ATOM 4535 N N . PRO A 1 577 ? 41.344 29.906 -32.25 1 37.5 577 PRO A N 1
ATOM 4536 C CA . PRO A 1 577 ? 42.688 29.375 -32.125 1 37.5 577 PRO A CA 1
ATOM 4537 C C . PRO A 1 577 ? 43.281 29.547 -30.719 1 37.5 577 PRO A C 1
ATOM 4539 O O . PRO A 1 577 ? 42.938 30.5 -30.031 1 37.5 577 PRO A O 1
ATOM 4542 N N . ILE A 1 578 ? 43.469 28.516 -30.062 1 37.84 578 ILE A N 1
ATOM 4543 C CA . ILE A 1 578 ? 44.031 28.609 -28.719 1 37.84 578 ILE A CA 1
ATOM 4544 C C . ILE A 1 578 ? 45.219 29.562 -28.719 1 37.84 578 ILE A C 1
ATOM 4546 O O . ILE A 1 578 ? 45.344 30.391 -27.812 1 37.84 578 ILE A O 1
ATOM 4550 N N . PHE A 1 579 ? 46.375 29.203 -29.328 1 33.81 579 PHE A N 1
ATOM 4551 C CA . PHE A 1 579 ? 47.625 29.969 -29.359 1 33.81 579 PHE A CA 1
ATOM 4552 C C . PHE A 1 579 ? 47.594 30.984 -30.484 1 33.81 579 PHE A C 1
ATOM 4554 O O . PHE A 1 579 ? 47.469 30.625 -31.656 1 33.81 579 PHE A O 1
ATOM 4561 N N . VAL A 1 580 ? 46.812 32.031 -30.297 1 30.78 580 VAL A N 1
ATOM 4562 C CA . VAL A 1 580 ? 46.938 33.125 -31.25 1 30.78 580 VAL A CA 1
ATOM 4563 C C . VAL A 1 580 ? 48.406 33.562 -31.344 1 30.78 580 VAL A C 1
ATOM 4565 O O . VAL A 1 580 ? 49 34 -30.344 1 30.78 580 VAL A O 1
ATOM 4568 N N . THR A 1 581 ? 49.219 32.75 -32.062 1 28.12 581 THR A N 1
ATOM 4569 C CA . THR A 1 581 ? 50.531 33.312 -32.406 1 28.12 581 THR A CA 1
ATOM 4570 C C . THR A 1 581 ? 50.406 34.75 -32.875 1 28.12 581 THR A C 1
ATOM 4572 O O . THR A 1 581 ? 49.562 35.062 -33.719 1 28.12 581 THR A O 1
ATOM 4575 N N . PRO A 1 582 ? 50.906 35.688 -32 1 28.55 582 PRO A N 1
ATOM 4576 C CA . PRO A 1 582 ? 50.906 37.094 -32.406 1 28.55 582 PRO A CA 1
ATOM 4577 C C . PRO A 1 582 ? 51.438 37.281 -33.844 1 28.55 582 PRO A C 1
ATOM 4579 O O . PRO A 1 582 ? 52.531 36.812 -34.188 1 28.55 582 PRO A O 1
ATOM 4582 N N . SER A 1 583 ? 50.594 37.062 -34.844 1 24.98 583 SER A N 1
ATOM 4583 C CA . SER A 1 583 ? 51.031 37.344 -36.219 1 24.98 583 SER A CA 1
ATOM 4584 C C . SER A 1 583 ? 51.719 38.719 -36.312 1 24.98 583 SER A C 1
ATOM 4586 O O . SER A 1 583 ? 51.188 39.719 -35.812 1 24.98 583 SER A O 1
ATOM 4588 N N . GLU A 1 584 ? 53.094 38.781 -36.406 1 27.09 584 GLU A N 1
ATOM 4589 C CA . GLU A 1 584 ? 53.969 39.844 -36.812 1 27.09 584 GLU A CA 1
ATOM 4590 C C . GLU A 1 584 ? 53.438 40.625 -38.031 1 27.09 584 GLU A C 1
ATOM 4592 O O . GLU A 1 584 ? 53.375 40.094 -39.125 1 27.09 584 GLU A O 1
ATOM 4597 N N . SER A 1 585 ? 52.219 41.156 -37.875 1 21.34 585 SER A N 1
ATOM 4598 C CA . SER A 1 585 ? 51.812 41.906 -39.062 1 21.34 585 SER A CA 1
ATOM 4599 C C . SER A 1 585 ? 53 42.719 -39.594 1 21.34 585 SER A C 1
ATOM 4601 O O . SER A 1 585 ? 53.344 42.625 -40.781 1 21.34 585 SER A O 1
ATOM 4603 N N . ALA A 1 586 ? 52.594 44 -40 1 23.69 586 ALA A N 1
ATOM 4604 C CA . ALA A 1 586 ? 52.688 44.844 -41.188 1 23.69 586 ALA A CA 1
ATOM 4605 C C . ALA A 1 586 ? 53.969 45.656 -41.188 1 23.69 586 ALA A C 1
ATOM 4607 O O . ALA A 1 586 ? 54.156 46.5 -40.312 1 23.69 586 ALA A O 1
ATOM 4608 N N . LYS A 1 587 ? 55.062 45.094 -41.562 1 25.56 587 LYS A N 1
ATOM 4609 C CA . LYS A 1 587 ? 56.156 45.938 -42.094 1 25.56 587 LYS A CA 1
ATOM 4610 C C . LYS A 1 587 ? 55.625 47 -43.031 1 25.56 587 LYS A C 1
ATOM 4612 O O . LYS A 1 587 ? 55.156 46.719 -44.125 1 25.56 587 LYS A O 1
ATOM 4617 N N . GLY A 1 588 ? 54.75 47.906 -42.5 1 21.78 588 GLY A N 1
ATOM 4618 C CA . GLY A 1 588 ? 54.719 49.125 -43.312 1 21.78 588 GLY A CA 1
ATOM 4619 C C . GLY A 1 588 ? 56.094 49.469 -43.875 1 21.78 588 GLY A C 1
ATOM 4620 O O . GLY A 1 588 ? 57.125 49.094 -43.312 1 21.78 588 GLY A O 1
ATOM 4621 N N . GLU A 1 589 ? 56.031 49.781 -45.219 1 21.38 589 GLU A N 1
ATOM 4622 C CA . GLU A 1 589 ? 56.875 50.281 -46.281 1 21.38 589 GLU A CA 1
ATOM 4623 C C . GLU A 1 589 ? 57.844 51.344 -45.781 1 21.38 589 GLU A C 1
ATOM 4625 O O . GLU A 1 589 ? 57.531 52.125 -44.875 1 21.38 589 GLU A O 1
ATOM 4630 N N . GLN A 1 590 ? 59 51.156 -46.312 1 19.11 590 GLN A N 1
ATOM 4631 C CA . GLN A 1 590 ? 60.281 51.75 -46.656 1 19.11 590 GLN A CA 1
ATOM 4632 C C . GLN A 1 590 ? 60.125 53.188 -47.156 1 19.11 590 GLN A C 1
ATOM 4634 O O . GLN A 1 590 ? 59.438 53.438 -48.125 1 19.11 590 GLN A O 1
ATOM 4639 N N . ALA A 1 591 ? 60.344 54.219 -46.281 1 18.09 591 ALA A N 1
ATOM 4640 C CA . ALA A 1 591 ? 61.406 55.156 -46.625 1 18.09 591 ALA A CA 1
ATOM 4641 C C . ALA A 1 591 ? 62.75 54.469 -46.656 1 18.09 591 ALA A C 1
ATOM 4643 O O . ALA A 1 591 ? 63.031 53.594 -45.844 1 18.09 591 ALA A O 1
ATOM 4644 N N . MET B 1 1 ? 54.281 9.289 -24.047 1 23.8 1 MET B N 1
ATOM 4645 C CA . MET B 1 1 ? 52.969 9.555 -23.453 1 23.8 1 MET B CA 1
ATOM 4646 C C . MET B 1 1 ? 51.875 8.852 -24.25 1 23.8 1 MET B C 1
ATOM 4648 O O . MET B 1 1 ? 51.625 9.203 -25.406 1 23.8 1 MET B O 1
ATOM 4652 N N . SER B 1 2 ? 51.719 7.582 -24.094 1 27.94 2 SER B N 1
ATOM 4653 C CA . SER B 1 2 ? 50.781 6.824 -24.938 1 27.94 2 SER B CA 1
ATOM 4654 C C . SER B 1 2 ? 49.406 7.449 -24.938 1 27.94 2 SER B C 1
ATOM 4656 O O . SER B 1 2 ? 49 8.047 -23.953 1 27.94 2 SER B O 1
ATOM 4658 N N . ALA B 1 3 ? 48.781 7.707 -26.047 1 32.06 3 ALA B N 1
ATOM 4659 C CA . ALA B 1 3 ? 47.438 8.242 -26.281 1 32.06 3 ALA B CA 1
ATOM 4660 C C . ALA B 1 3 ? 46.438 7.664 -25.281 1 32.06 3 ALA B C 1
ATOM 4662 O O . ALA B 1 3 ? 46.531 6.484 -24.922 1 32.06 3 ALA B O 1
ATOM 4663 N N . PRO B 1 4 ? 45.688 8.531 -24.438 1 39.03 4 PRO B N 1
ATOM 4664 C CA . PRO B 1 4 ? 44.625 8 -23.609 1 39.03 4 PRO B CA 1
ATOM 4665 C C . PRO B 1 4 ? 43.875 6.832 -24.266 1 39.03 4 PRO B C 1
ATOM 4667 O O . PRO B 1 4 ? 43.594 6.867 -25.469 1 39.03 4 PRO B O 1
ATOM 4670 N N . GLU B 1 5 ? 44.125 5.625 -24.094 1 42.97 5 GLU B N 1
ATOM 4671 C CA . GLU B 1 5 ? 43.406 4.484 -24.641 1 42.97 5 GLU B CA 1
ATOM 4672 C C . GLU B 1 5 ? 41.938 4.793 -24.812 1 42.97 5 GLU B C 1
ATOM 4674 O O . GLU B 1 5 ? 41.25 5.223 -23.859 1 42.97 5 GLU B O 1
ATOM 4679 N N . GLN B 1 6 ? 41.406 5.199 -25.891 1 50.72 6 GLN B N 1
ATOM 4680 C CA . GLN B 1 6 ? 40.062 5.508 -26.344 1 50.72 6 GLN B CA 1
ATOM 4681 C C . GLN B 1 6 ? 39.062 4.504 -25.797 1 50.72 6 GLN B C 1
ATOM 4683 O O . GLN B 1 6 ? 39.25 3.293 -25.938 1 50.72 6 GLN B O 1
ATOM 4688 N N . CYS B 1 7 ? 38.344 4.906 -24.719 1 65.62 7 CYS B N 1
ATOM 4689 C CA . CYS B 1 7 ? 37.25 4.078 -24.188 1 65.62 7 CYS B CA 1
ATOM 4690 C C . CYS B 1 7 ? 36.5 3.377 -25.297 1 65.62 7 CYS B C 1
ATOM 4692 O O . CYS B 1 7 ? 36.125 4.012 -26.281 1 65.62 7 CYS B O 1
ATOM 4694 N N . LYS B 1 8 ? 36.656 2.053 -25.406 1 66.81 8 LYS B N 1
ATOM 4695 C CA . LYS B 1 8 ? 35.969 1.241 -26.406 1 66.81 8 LYS B CA 1
ATOM 4696 C C . LYS B 1 8 ? 34.469 1.521 -26.406 1 66.81 8 LYS B C 1
ATOM 4698 O O . LYS B 1 8 ? 33.812 1.499 -25.344 1 66.81 8 LYS B O 1
ATOM 4703 N N . ILE B 1 9 ? 34.125 1.945 -27.578 1 70.31 9 ILE B N 1
ATOM 4704 C CA . ILE B 1 9 ? 32.656 2.08 -27.766 1 70.31 9 ILE B CA 1
ATOM 4705 C C . ILE B 1 9 ? 32 0.701 -27.734 1 70.31 9 ILE B C 1
ATOM 4707 O O . ILE B 1 9 ? 32.406 -0.206 -28.453 1 70.31 9 ILE B O 1
ATOM 4711 N N . ARG B 1 10 ? 31.078 0.527 -26.812 1 89.69 10 ARG B N 1
ATOM 4712 C CA . ARG B 1 10 ? 30.344 -0.726 -26.688 1 89.69 10 ARG B CA 1
ATOM 4713 C C . ARG B 1 10 ? 28.953 -0.601 -27.297 1 89.69 10 ARG B C 1
ATOM 4715 O O . ARG B 1 10 ? 28.328 0.465 -27.234 1 89.69 10 ARG B O 1
ATOM 4722 N N . THR B 1 11 ? 28.547 -1.648 -28.031 1 95.94 11 THR B N 1
ATOM 4723 C CA . THR B 1 11 ? 27.203 -1.719 -28.594 1 95.94 11 THR B CA 1
ATOM 4724 C C . THR B 1 11 ? 26.406 -2.844 -27.938 1 95.94 11 THR B C 1
ATOM 4726 O O . THR B 1 11 ? 26.922 -3.953 -27.766 1 95.94 11 THR B O 1
ATOM 4729 N N . VAL B 1 12 ? 25.203 -2.531 -27.516 1 98.06 12 VAL B N 1
ATOM 4730 C CA . VAL B 1 12 ? 24.328 -3.541 -26.938 1 98.06 12 VAL B CA 1
ATOM 4731 C C . VAL B 1 12 ? 23.062 -3.693 -27.797 1 98.06 12 VAL B C 1
ATOM 4733 O O . VAL B 1 12 ? 22.547 -2.709 -28.328 1 98.06 12 VAL B O 1
ATOM 4736 N N . ASP B 1 13 ? 22.625 -4.934 -27.938 1 97.75 13 ASP B N 1
ATOM 4737 C CA . ASP B 1 13 ? 21.391 -5.27 -28.625 1 97.75 13 ASP B CA 1
ATOM 4738 C C . ASP B 1 13 ? 20.203 -5.215 -27.656 1 97.75 13 ASP B C 1
ATOM 4740 O O . ASP B 1 13 ? 20.203 -5.902 -26.625 1 97.75 13 ASP B O 1
ATOM 4744 N N . PHE B 1 14 ? 19.234 -4.363 -27.969 1 98.44 14 PHE B N 1
ATOM 4745 C CA . PHE B 1 14 ? 18.031 -4.215 -27.156 1 98.44 14 PHE B CA 1
ATOM 4746 C C . PHE B 1 14 ? 16.797 -4.664 -27.922 1 98.44 14 PHE B C 1
ATOM 4748 O O . PHE B 1 14 ? 16.391 -4.02 -28.906 1 98.44 14 PHE B O 1
ATOM 4755 N N . VAL B 1 15 ? 16.094 -5.699 -27.469 1 97.94 15 VAL B N 1
ATOM 4756 C CA . VAL B 1 15 ? 14.992 -6.301 -28.203 1 97.94 15 VAL B CA 1
ATOM 4757 C C . VAL B 1 15 ? 13.664 -5.836 -27.609 1 97.94 15 VAL B C 1
ATOM 4759 O O . VAL B 1 15 ? 13.445 -5.945 -26.406 1 97.94 15 VAL B O 1
ATOM 4762 N N . ILE B 1 16 ? 12.766 -5.316 -28.438 1 96.31 16 ILE B N 1
ATOM 4763 C CA . ILE B 1 16 ? 11.438 -4.918 -27.984 1 96.31 16 ILE B CA 1
ATOM 4764 C C . ILE B 1 16 ? 10.391 -5.391 -28.984 1 96.31 16 ILE B C 1
ATOM 4766 O O . ILE B 1 16 ? 10.711 -5.688 -30.141 1 96.31 16 ILE B O 1
ATOM 4770 N N . LYS B 1 17 ? 9.203 -5.402 -28.562 1 93.62 17 LYS B N 1
ATOM 4771 C CA . LYS B 1 17 ? 8.102 -5.801 -29.438 1 93.62 17 LYS B CA 1
ATOM 4772 C C . LYS B 1 17 ? 7.637 -4.629 -30.297 1 93.62 17 LYS B C 1
ATOM 4774 O O . LYS B 1 17 ? 7.613 -3.486 -29.844 1 93.62 17 LYS B O 1
ATOM 4779 N N . VAL B 1 18 ? 7.172 -4.832 -31.578 1 91.69 18 VAL B N 1
ATOM 4780 C CA . VAL B 1 18 ? 6.758 -3.805 -32.531 1 91.69 18 VAL B CA 1
ATOM 4781 C C . VAL B 1 18 ? 5.48 -3.129 -32.031 1 91.69 18 VAL B C 1
ATOM 4783 O O . VAL B 1 18 ? 5.309 -1.917 -32.188 1 91.69 18 VAL B O 1
ATOM 4786 N N . ASP B 1 19 ? 4.582 -3.756 -31.438 1 84.19 19 ASP B N 1
ATOM 4787 C CA . ASP B 1 19 ? 3.279 -3.189 -31.109 1 84.19 19 ASP B CA 1
ATOM 4788 C C . ASP B 1 19 ? 3.18 -2.9 -29.609 1 84.19 19 ASP B C 1
ATOM 4790 O O . ASP B 1 19 ? 2.162 -3.201 -28.984 1 84.19 19 ASP B O 1
ATOM 4794 N N . ASP B 1 20 ? 4.219 -2.189 -29.125 1 87.5 20 ASP B N 1
ATOM 4795 C CA . ASP B 1 20 ? 4.215 -1.773 -27.734 1 87.5 20 ASP B CA 1
ATOM 4796 C C . ASP B 1 20 ? 4.77 -0.358 -27.578 1 87.5 20 ASP B C 1
ATOM 4798 O O . ASP B 1 20 ? 5.918 -0.176 -27.172 1 87.5 20 ASP B O 1
ATOM 4802 N N . PRO B 1 21 ? 3.902 0.592 -27.828 1 87.06 21 PRO B N 1
ATOM 4803 C CA . PRO B 1 21 ? 4.379 1.978 -27.844 1 87.06 21 PRO B CA 1
ATOM 4804 C C . PRO B 1 21 ? 4.918 2.432 -26.484 1 87.06 21 PRO B C 1
ATOM 4806 O O . PRO B 1 21 ? 5.84 3.252 -26.438 1 87.06 21 PRO B O 1
ATOM 4809 N N . GLU B 1 22 ? 4.379 1.959 -25.453 1 87.69 22 GLU B N 1
ATOM 4810 C CA . GLU B 1 22 ? 4.832 2.35 -24.109 1 87.69 22 GLU B CA 1
ATOM 4811 C C . GLU B 1 22 ? 6.27 1.894 -23.859 1 87.69 22 GLU B C 1
ATOM 4813 O O . GLU B 1 22 ? 7.105 2.68 -23.422 1 87.69 22 GLU B O 1
ATOM 4818 N N . MET B 1 23 ? 6.57 0.668 -24.188 1 92.5 23 MET B N 1
ATOM 4819 C CA . MET B 1 23 ? 7.914 0.146 -23.953 1 92.5 23 MET B CA 1
ATOM 4820 C C . MET B 1 23 ? 8.906 0.737 -24.953 1 92.5 23 MET B C 1
ATOM 4822 O O . MET B 1 23 ? 10.086 0.896 -24.641 1 92.5 23 MET B O 1
ATOM 4826 N N . ALA B 1 24 ? 8.406 1.063 -26.141 1 94.69 24 ALA B N 1
ATOM 4827 C CA . ALA B 1 24 ? 9.258 1.744 -27.109 1 94.69 24 ALA B CA 1
ATOM 4828 C C . ALA B 1 24 ? 9.711 3.104 -26.578 1 94.69 24 ALA B C 1
ATOM 4830 O O . ALA B 1 24 ? 10.859 3.5 -26.766 1 94.69 24 ALA B O 1
ATOM 4831 N N . ALA B 1 25 ? 8.781 3.762 -25.953 1 94.38 25 ALA B N 1
ATOM 4832 C CA . ALA B 1 25 ? 9.125 5.062 -25.375 1 94.38 25 ALA B CA 1
ATOM 4833 C C . ALA B 1 25 ? 10.156 4.914 -24.266 1 94.38 25 ALA B C 1
ATOM 4835 O O . ALA B 1 25 ? 11.078 5.719 -24.141 1 94.38 25 ALA B O 1
ATOM 4836 N N . VAL B 1 26 ? 9.992 3.928 -23.406 1 96.38 26 VAL B N 1
ATOM 4837 C CA . VAL B 1 26 ? 10.938 3.66 -22.328 1 96.38 26 VAL B CA 1
ATOM 4838 C C . VAL B 1 26 ? 12.305 3.307 -22.906 1 96.38 26 VAL B C 1
ATOM 4840 O O . VAL B 1 26 ? 13.328 3.803 -22.438 1 96.38 26 VAL B O 1
ATOM 4843 N N . GLU B 1 27 ? 12.266 2.455 -23.938 1 97.44 27 GLU B N 1
ATOM 4844 C CA . GLU B 1 27 ? 13.5 2.08 -24.609 1 97.44 27 GLU B CA 1
ATOM 4845 C C . GLU B 1 27 ? 14.203 3.303 -25.188 1 97.44 27 GLU B C 1
ATOM 4847 O O . GLU B 1 27 ? 15.43 3.408 -25.125 1 97.44 27 GLU B O 1
ATOM 4852 N N . ASP B 1 28 ? 13.477 4.199 -25.781 1 97 28 ASP B N 1
ATOM 4853 C CA . ASP B 1 28 ? 14.039 5.426 -26.328 1 97 28 ASP B CA 1
ATOM 4854 C C . ASP B 1 28 ? 14.789 6.215 -25.25 1 97 28 ASP B C 1
ATOM 4856 O O . ASP B 1 28 ? 15.906 6.688 -25.484 1 97 28 ASP B O 1
ATOM 4860 N N . ASP B 1 29 ? 14.227 6.332 -24.125 1 96.88 29 ASP B N 1
ATOM 4861 C CA . ASP B 1 29 ? 14.844 7.051 -23.016 1 96.88 29 ASP B CA 1
ATOM 4862 C C . ASP B 1 29 ? 16.109 6.336 -22.531 1 96.88 29 ASP B C 1
ATOM 4864 O O . ASP B 1 29 ? 17.125 6.98 -22.25 1 96.88 29 ASP B O 1
ATOM 4868 N N . ILE B 1 30 ? 16.031 5.055 -22.406 1 97.88 30 ILE B N 1
ATOM 4869 C CA . ILE B 1 30 ? 17.172 4.266 -21.969 1 97.88 30 ILE B CA 1
ATOM 4870 C C . ILE B 1 30 ? 18.312 4.387 -22.969 1 97.88 30 ILE B C 1
ATOM 4872 O O . ILE B 1 30 ? 19.469 4.559 -22.578 1 97.88 30 ILE B O 1
ATOM 4876 N N . ARG B 1 31 ? 17.953 4.309 -24.234 1 97.88 31 ARG B N 1
ATOM 4877 C CA . ARG B 1 31 ? 18.938 4.457 -25.297 1 97.88 31 ARG B CA 1
ATOM 4878 C C . ARG B 1 31 ? 19.656 5.797 -25.188 1 97.88 31 ARG B C 1
ATOM 4880 O O . ARG B 1 31 ? 20.875 5.859 -25.312 1 97.88 31 ARG B O 1
ATOM 4887 N N . GLU B 1 32 ? 18.953 6.82 -24.953 1 97.06 32 GLU B N 1
ATOM 4888 C CA . GLU B 1 32 ? 19.547 8.148 -24.797 1 97.06 32 GLU B CA 1
ATOM 4889 C C . GLU B 1 32 ? 20.484 8.188 -23.594 1 97.06 32 GLU B C 1
ATOM 4891 O O . GLU B 1 32 ? 21.562 8.781 -23.656 1 97.06 32 GLU B O 1
ATOM 4896 N N . ASP B 1 33 ? 20.094 7.613 -22.516 1 97.19 33 ASP B N 1
ATOM 4897 C CA . ASP B 1 33 ? 20.891 7.598 -21.297 1 97.19 33 ASP B CA 1
ATOM 4898 C C . ASP B 1 33 ? 22.188 6.824 -21.516 1 97.19 33 ASP B C 1
ATOM 4900 O O . ASP B 1 33 ? 23.25 7.242 -21.047 1 97.19 33 ASP B O 1
ATOM 4904 N N . LEU B 1 34 ? 22.047 5.738 -22.172 1 97.56 34 LEU B N 1
ATOM 4905 C CA . LEU B 1 34 ? 23.234 4.902 -22.406 1 97.56 34 LEU B CA 1
ATOM 4906 C C . LEU B 1 34 ? 24.188 5.582 -23.375 1 97.56 34 LEU B C 1
ATOM 4908 O O . LEU B 1 34 ? 25.406 5.43 -23.25 1 97.56 34 LEU B O 1
ATOM 4912 N N . ALA B 1 35 ? 23.688 6.293 -24.344 1 96.25 35 ALA B N 1
ATOM 4913 C CA . ALA B 1 35 ? 24.531 7.02 -25.281 1 96.25 35 ALA B CA 1
ATOM 4914 C C . ALA B 1 35 ? 25.438 8.016 -24.562 1 96.25 35 ALA B C 1
ATOM 4916 O O . ALA B 1 35 ? 26.562 8.258 -24.984 1 96.25 35 ALA B O 1
ATOM 4917 N N . LYS B 1 36 ? 25.031 8.516 -23.484 1 93.88 36 LYS B N 1
ATOM 4918 C CA . LYS B 1 36 ? 25.766 9.516 -22.719 1 93.88 36 LYS B CA 1
ATOM 4919 C C . LYS B 1 36 ? 27.047 8.93 -22.141 1 93.88 36 LYS B C 1
ATOM 4921 O O . LYS B 1 36 ? 28 9.664 -21.828 1 93.88 36 LYS B O 1
ATOM 4926 N N . ILE B 1 37 ? 27.047 7.645 -21.984 1 92.88 37 ILE B N 1
ATOM 4927 C CA . ILE B 1 37 ? 28.234 7.035 -21.406 1 92.88 37 ILE B CA 1
ATOM 4928 C C . ILE B 1 37 ? 28.969 6.223 -22.469 1 92.88 37 ILE B C 1
ATOM 4930 O O . ILE B 1 37 ? 29.781 5.352 -22.141 1 92.88 37 ILE B O 1
ATOM 4934 N N . GLY B 1 38 ? 28.578 6.41 -23.672 1 92.06 38 GLY B N 1
ATOM 4935 C CA . GLY B 1 38 ? 29.312 5.824 -24.781 1 92.06 38 GLY B CA 1
ATOM 4936 C C . GLY B 1 38 ? 28.828 4.438 -25.141 1 92.06 38 GLY B C 1
ATOM 4937 O O . GLY B 1 38 ? 29.547 3.684 -25.812 1 92.06 38 GLY B O 1
ATOM 4938 N N . ILE B 1 39 ? 27.719 4.047 -24.75 1 96 39 ILE B N 1
ATOM 4939 C CA . ILE B 1 39 ? 27.141 2.76 -25.125 1 96 39 ILE B CA 1
ATOM 4940 C C . ILE B 1 39 ? 26.078 2.961 -26.203 1 96 39 ILE B C 1
ATOM 4942 O O . ILE B 1 39 ? 25.094 3.676 -25.984 1 96 39 ILE B O 1
ATOM 4946 N N . LYS B 1 40 ? 26.297 2.361 -27.297 1 96.75 40 LYS B N 1
ATOM 4947 C CA . LYS B 1 40 ? 25.328 2.416 -28.391 1 96.75 40 LYS B CA 1
ATOM 4948 C C . LYS B 1 40 ? 24.297 1.291 -28.281 1 96.75 40 LYS B C 1
ATOM 4950 O O . LYS B 1 40 ? 24.656 0.154 -27.953 1 96.75 40 LYS B O 1
ATOM 4955 N N . VAL B 1 41 ? 23.062 1.619 -28.547 1 98.12 41 VAL B N 1
ATOM 4956 C CA . VAL B 1 41 ? 22 0.628 -28.469 1 98.12 41 VAL B CA 1
ATOM 4957 C C . VAL B 1 41 ? 21.484 0.314 -29.875 1 98.12 41 VAL B C 1
ATOM 4959 O O . VAL B 1 41 ? 21.062 1.216 -30.609 1 98.12 41 VAL B O 1
ATOM 4962 N N . ASN B 1 42 ? 21.594 -0.878 -30.25 1 97.56 42 ASN B N 1
ATOM 4963 C CA . ASN B 1 42 ? 20.906 -1.406 -31.422 1 97.56 42 ASN B CA 1
ATOM 4964 C C . ASN B 1 42 ? 19.516 -1.937 -31.062 1 97.56 42 ASN B C 1
ATOM 4966 O O . ASN B 1 42 ? 19.391 -3.066 -30.594 1 97.56 42 ASN B O 1
ATOM 4970 N N . THR B 1 43 ? 18.547 -1.154 -31.406 1 97.56 43 THR B N 1
ATOM 4971 C CA . THR B 1 43 ? 17.172 -1.56 -31.094 1 97.56 43 THR B CA 1
ATOM 4972 C C . THR B 1 43 ? 16.625 -2.496 -32.156 1 97.56 43 THR B C 1
ATOM 4974 O O . THR B 1 43 ? 16.578 -2.139 -33.344 1 97.56 43 THR B O 1
ATOM 4977 N N . ARG B 1 44 ? 16.234 -3.656 -31.766 1 96.69 44 ARG B N 1
ATOM 4978 C CA . ARG B 1 44 ? 15.586 -4.621 -32.656 1 96.69 44 ARG B CA 1
ATOM 4979 C C . ARG B 1 44 ? 14.094 -4.719 -32.375 1 96.69 44 ARG B C 1
ATOM 4981 O O . ARG B 1 44 ? 13.688 -5.176 -31.297 1 96.69 44 ARG B O 1
ATOM 4988 N N . LEU B 1 45 ? 13.289 -4.301 -33.312 1 96.06 45 LEU B N 1
ATOM 4989 C CA . LEU B 1 45 ? 11.844 -4.461 -33.219 1 96.06 45 LEU B CA 1
ATOM 4990 C C . LEU B 1 45 ? 11.414 -5.789 -33.844 1 96.06 45 LEU B C 1
ATOM 4992 O O . LEU B 1 45 ? 11.711 -6.066 -35 1 96.06 45 LEU B O 1
ATOM 4996 N N . VAL B 1 46 ? 10.75 -6.527 -33.031 1 96.69 46 VAL B N 1
ATOM 4997 C CA . VAL B 1 46 ? 10.43 -7.855 -33.531 1 96.69 46 VAL B CA 1
ATOM 4998 C C . VAL B 1 46 ? 8.961 -8.172 -33.281 1 96.69 46 VAL B C 1
ATOM 5000 O O . VAL B 1 46 ? 8.328 -7.566 -32.406 1 96.69 46 VAL B O 1
ATOM 5003 N N . GLU B 1 47 ? 8.43 -9.117 -34.031 1 94.81 47 GLU B N 1
ATOM 5004 C CA . GLU B 1 47 ? 7.066 -9.617 -33.844 1 94.81 47 GLU B CA 1
ATOM 5005 C C . GLU B 1 47 ? 6.957 -10.5 -32.625 1 94.81 47 GLU B C 1
ATOM 5007 O O . GLU B 1 47 ? 7.965 -11.023 -32.125 1 94.81 47 GLU B O 1
ATOM 5012 N N . PRO B 1 48 ? 5.789 -10.703 -32.094 1 90.56 48 PRO B N 1
ATOM 5013 C CA . PRO B 1 48 ? 5.586 -11.469 -30.859 1 90.56 48 PRO B CA 1
ATOM 5014 C C . PRO B 1 48 ? 6.168 -12.875 -30.938 1 90.56 48 PRO B C 1
ATOM 5016 O O . PRO B 1 48 ? 6.781 -13.352 -29.984 1 90.56 48 PRO B O 1
ATOM 5019 N N . GLU B 1 49 ? 6.008 -13.523 -32.062 1 92.25 49 GLU B N 1
ATOM 5020 C CA . GLU B 1 49 ? 6.52 -14.883 -32.188 1 92.25 49 GLU B CA 1
ATOM 5021 C C . GLU B 1 49 ? 8.039 -14.914 -32.125 1 92.25 49 GLU B C 1
ATOM 5023 O O . GLU B 1 49 ? 8.625 -15.781 -31.469 1 92.25 49 GLU B O 1
ATOM 5028 N N . GLU B 1 50 ? 8.609 -13.992 -32.75 1 95.12 50 GLU B N 1
ATOM 5029 C CA . GLU B 1 50 ? 10.062 -13.891 -32.75 1 95.12 50 GLU B CA 1
ATOM 5030 C C . GLU B 1 50 ? 10.578 -13.484 -31.375 1 95.12 50 GLU B C 1
ATOM 5032 O O . GLU B 1 50 ? 11.648 -13.914 -30.953 1 95.12 50 GLU B O 1
ATOM 5037 N N . TYR B 1 51 ? 9.836 -12.641 -30.766 1 94.75 51 TYR B N 1
ATOM 5038 C CA . TYR B 1 51 ? 10.18 -12.203 -29.422 1 94.75 51 TYR B CA 1
ATOM 5039 C C . TYR B 1 51 ? 10.336 -13.391 -28.469 1 94.75 51 TYR B C 1
ATOM 5041 O O . TYR B 1 51 ? 11.305 -13.469 -27.719 1 94.75 51 TYR B O 1
ATOM 5049 N N . ILE B 1 52 ? 9.477 -14.383 -28.562 1 93 52 ILE B N 1
ATOM 5050 C CA . ILE B 1 52 ? 9.484 -15.586 -27.734 1 93 52 ILE B CA 1
ATOM 5051 C C . ILE B 1 52 ? 10.711 -16.422 -28.047 1 93 52 ILE B C 1
ATOM 5053 O O . ILE B 1 52 ? 11.375 -16.953 -27.156 1 93 52 ILE B O 1
ATOM 5057 N N . LYS B 1 53 ? 11.023 -16.531 -29.281 1 95 53 LYS B N 1
ATOM 5058 C CA . LYS B 1 53 ? 12.18 -17.312 -29.719 1 95 53 LYS B CA 1
ATOM 5059 C C . LYS B 1 53 ? 13.477 -16.703 -29.188 1 95 53 LYS B C 1
ATOM 5061 O O . LYS B 1 53 ? 14.383 -17.438 -28.766 1 95 53 LYS B O 1
ATOM 5066 N N . ILE B 1 54 ? 13.508 -15.445 -29.234 1 95.62 54 ILE B N 1
ATOM 5067 C CA . ILE B 1 54 ? 14.695 -14.734 -28.766 1 95.62 54 ILE B CA 1
ATOM 5068 C C . ILE B 1 54 ? 14.867 -14.945 -27.25 1 95.62 54 ILE B C 1
ATOM 5070 O O . ILE B 1 54 ? 15.977 -15.148 -26.766 1 95.62 54 ILE B O 1
ATOM 5074 N N . GLU B 1 55 ? 13.781 -14.883 -26.562 1 93.44 55 GLU B N 1
ATOM 5075 C CA . GLU B 1 55 ? 13.781 -15.156 -25.125 1 93.44 55 GLU B CA 1
ATOM 5076 C C . GLU B 1 55 ? 14.336 -16.547 -24.828 1 93.44 55 GLU B C 1
ATOM 5078 O O . GLU B 1 55 ? 15.18 -16.719 -23.938 1 93.44 55 GLU B O 1
ATOM 5083 N N . GLU B 1 56 ? 13.938 -17.484 -25.578 1 93.5 56 GLU B N 1
ATOM 5084 C CA . GLU B 1 56 ? 14.297 -18.891 -25.359 1 93.5 56 GLU B CA 1
ATOM 5085 C C . GLU B 1 56 ? 15.758 -19.141 -25.719 1 93.5 56 GLU B C 1
ATOM 5087 O O . GLU B 1 56 ? 16.438 -19.906 -25.031 1 93.5 56 GLU B O 1
ATOM 5092 N N . ASN B 1 57 ? 16.203 -18.453 -26.75 1 94.38 57 ASN B N 1
ATOM 5093 C CA . ASN B 1 57 ? 17.531 -18.766 -27.266 1 94.38 57 ASN B CA 1
ATOM 5094 C C . ASN B 1 57 ? 18.594 -17.844 -26.656 1 94.38 57 ASN B C 1
ATOM 5096 O O . ASN B 1 57 ? 19.781 -18.078 -26.828 1 94.38 57 ASN B O 1
ATOM 5100 N N . GLY B 1 58 ? 18.141 -16.828 -26 1 95.94 58 GLY B N 1
ATOM 5101 C CA . GLY B 1 58 ? 19.078 -15.93 -25.344 1 95.94 58 GLY B CA 1
ATOM 5102 C C . GLY B 1 58 ? 19.766 -14.992 -26.312 1 95.94 58 GLY B C 1
ATOM 5103 O O . GLY B 1 58 ? 20.922 -14.617 -26.109 1 95.94 58 GLY B O 1
ATOM 5104 N N . ASP B 1 59 ? 19.109 -14.68 -27.453 1 96.62 59 ASP B N 1
ATOM 5105 C CA . ASP B 1 59 ? 19.719 -13.797 -28.453 1 96.62 59 ASP B CA 1
ATOM 5106 C C . ASP B 1 59 ? 19.391 -12.336 -28.172 1 96.62 59 ASP B C 1
ATOM 5108 O O . ASP B 1 59 ? 18.703 -11.68 -28.953 1 96.62 59 ASP B O 1
ATOM 5112 N N . TYR B 1 60 ? 19.969 -11.766 -27.141 1 97.88 60 TYR B N 1
ATOM 5113 C CA . TYR B 1 60 ? 19.75 -10.383 -26.719 1 97.88 60 TYR B CA 1
ATOM 5114 C C . TYR B 1 60 ? 20.844 -9.945 -25.75 1 97.88 60 TYR B C 1
ATOM 5116 O O . TYR B 1 60 ? 21.516 -10.781 -25.141 1 97.88 60 TYR B O 1
ATOM 5124 N N . ASN B 1 61 ? 21.125 -8.656 -25.703 1 98.44 61 ASN B N 1
ATOM 5125 C CA . ASN B 1 61 ? 21.844 -8.086 -24.562 1 98.44 61 ASN B CA 1
ATOM 5126 C C . ASN B 1 61 ? 20.906 -7.566 -23.484 1 98.44 61 ASN B C 1
ATOM 5128 O O . ASN B 1 61 ? 21.109 -7.824 -22.297 1 98.44 61 ASN B O 1
ATOM 5132 N N . LEU B 1 62 ? 19.938 -6.828 -23.938 1 98.5 62 LEU B N 1
ATOM 5133 C CA . LEU B 1 62 ? 18.938 -6.23 -23.062 1 98.5 62 LEU B CA 1
ATOM 5134 C C . LEU B 1 62 ? 17.531 -6.691 -23.453 1 98.5 62 LEU B C 1
ATOM 5136 O O . LEU B 1 62 ? 17.234 -6.828 -24.641 1 98.5 62 LEU B O 1
ATOM 5140 N N . PHE B 1 63 ? 16.75 -6.945 -22.484 1 98 63 PHE B N 1
ATOM 5141 C CA . PHE B 1 63 ? 15.398 -7.445 -22.656 1 98 63 PHE B CA 1
ATOM 5142 C C . PHE B 1 63 ? 14.5 -6.98 -21.516 1 98 63 PHE B C 1
ATOM 5144 O O . PHE B 1 63 ? 14.914 -6.957 -20.359 1 98 63 PHE B O 1
ATOM 5151 N N . PHE B 1 64 ? 13.258 -6.52 -21.875 1 96.75 64 PHE B N 1
ATOM 5152 C CA . PHE B 1 64 ? 12.312 -6.184 -20.828 1 96.75 64 PHE B CA 1
ATOM 5153 C C . PHE B 1 64 ? 11.672 -7.441 -20.25 1 96.75 64 PHE B C 1
ATOM 5155 O O . PHE B 1 64 ? 11.367 -8.383 -20.984 1 96.75 64 PHE B O 1
ATOM 5162 N N . THR B 1 65 ? 11.484 -7.484 -18.969 1 95.94 65 THR B N 1
ATOM 5163 C CA . THR B 1 65 ? 10.758 -8.547 -18.281 1 95.94 65 THR B CA 1
ATOM 5164 C C . THR B 1 65 ? 10.094 -8.016 -17.016 1 95.94 65 THR B C 1
ATOM 5166 O O . THR B 1 65 ? 10.039 -6.801 -16.797 1 95.94 65 THR B O 1
ATOM 5169 N N . ARG B 1 66 ? 9.453 -8.859 -16.281 1 95.12 66 ARG B N 1
ATOM 5170 C CA . ARG B 1 66 ? 8.805 -8.492 -15.023 1 95.12 66 ARG B CA 1
ATOM 5171 C C . ARG B 1 66 ? 8.82 -9.656 -14.039 1 95.12 66 ARG B C 1
ATOM 5173 O O . ARG B 1 66 ? 8.898 -10.82 -14.445 1 95.12 66 ARG B O 1
ATOM 5180 N N . SER B 1 67 ? 8.828 -9.289 -12.789 1 96.75 67 SER B N 1
ATOM 5181 C CA . SER B 1 67 ? 8.555 -10.336 -11.805 1 96.75 67 SER B CA 1
ATOM 5182 C C . SER B 1 67 ? 7.125 -10.852 -11.914 1 96.75 67 SER B C 1
ATOM 5184 O O . SER B 1 67 ? 6.297 -10.242 -12.594 1 96.75 67 SER B O 1
ATOM 5186 N N . TRP B 1 68 ? 6.898 -11.977 -11.344 1 95.12 68 TRP B N 1
ATOM 5187 C CA . TRP B 1 68 ? 5.566 -12.562 -11.484 1 95.12 68 TRP B CA 1
ATOM 5188 C C . TRP B 1 68 ? 4.586 -11.922 -10.508 1 95.12 68 TRP B C 1
ATOM 5190 O O . TRP B 1 68 ? 3.377 -11.891 -10.766 1 95.12 68 TRP B O 1
ATOM 5200 N N . GLY B 1 69 ? 5.121 -11.383 -9.359 1 94.19 69 GLY B N 1
ATOM 5201 C CA . GLY B 1 69 ? 4.262 -10.766 -8.359 1 94.19 69 GLY B CA 1
ATOM 5202 C C . GLY B 1 69 ? 3.752 -11.75 -7.32 1 94.19 69 GLY B C 1
ATOM 5203 O O . GLY B 1 69 ? 3.822 -12.969 -7.52 1 94.19 69 GLY B O 1
ATOM 5204 N N . ALA B 1 70 ? 3.232 -11.242 -6.215 1 92.12 70 ALA B N 1
ATOM 5205 C CA . ALA B 1 70 ? 2.607 -12.07 -5.188 1 92.12 70 ALA B CA 1
ATOM 5206 C C . ALA B 1 70 ? 1.37 -12.781 -5.73 1 92.12 70 ALA B C 1
ATOM 5208 O O . ALA B 1 70 ? 0.59 -12.188 -6.484 1 92.12 70 ALA B O 1
ATOM 5209 N N . PRO B 1 71 ? 1.219 -14.016 -5.504 1 92.88 71 PRO B N 1
ATOM 5210 C CA . PRO B 1 71 ? 1.929 -14.797 -4.488 1 92.88 71 PRO B CA 1
ATOM 5211 C C . PRO B 1 71 ? 3.053 -15.648 -5.07 1 92.88 71 PRO B C 1
ATOM 5213 O O . PRO B 1 71 ? 3.627 -16.484 -4.371 1 92.88 71 PRO B O 1
ATOM 5216 N N . TYR B 1 72 ? 3.422 -15.453 -6.238 1 95.94 72 TYR B N 1
ATOM 5217 C CA . TYR B 1 72 ? 4.367 -16.328 -6.914 1 95.94 72 TYR B CA 1
ATOM 5218 C C . TYR B 1 72 ? 5.797 -16.031 -6.484 1 95.94 72 TYR B C 1
ATOM 5220 O O . TYR B 1 72 ? 6.625 -16.938 -6.367 1 95.94 72 TYR B O 1
ATOM 5228 N N . ASP B 1 73 ? 6.043 -14.727 -6.293 1 95.75 73 ASP B N 1
ATOM 5229 C CA . ASP B 1 73 ? 7.359 -14.289 -5.84 1 95.75 73 ASP B CA 1
ATOM 5230 C C . ASP B 1 73 ? 7.566 -14.609 -4.359 1 95.75 73 ASP B C 1
ATOM 5232 O O . ASP B 1 73 ? 6.676 -14.375 -3.539 1 95.75 73 ASP B O 1
ATOM 5236 N N . PRO B 1 74 ? 8.695 -15.094 -3.965 1 96.06 74 PRO B N 1
ATOM 5237 C CA . PRO B 1 74 ? 9.852 -15.391 -4.816 1 96.06 74 PRO B CA 1
ATOM 5238 C C . PRO B 1 74 ? 9.875 -16.844 -5.293 1 96.06 74 PRO B C 1
ATOM 5240 O O . PRO B 1 74 ? 10.688 -17.203 -6.148 1 96.06 74 PRO B O 1
ATOM 5243 N N . HIS B 1 75 ? 8.984 -17.641 -4.801 1 94 75 HIS B N 1
ATOM 5244 C CA . HIS B 1 75 ? 9.117 -19.094 -4.777 1 94 75 HIS B CA 1
ATOM 5245 C C . HIS B 1 75 ? 9.117 -19.656 -6.191 1 94 75 HIS B C 1
ATOM 5247 O O . HIS B 1 75 ? 10.172 -19.969 -6.742 1 94 75 HIS B O 1
ATOM 5253 N N . THR B 1 76 ? 8.008 -19.547 -6.797 1 94.5 76 THR B N 1
ATOM 5254 C CA . THR B 1 76 ? 7.859 -20.172 -8.102 1 94.5 76 THR B CA 1
ATOM 5255 C C . THR B 1 76 ? 8.57 -19.359 -9.18 1 94.5 76 THR B C 1
ATOM 5257 O O . THR B 1 76 ? 9.102 -19.922 -10.141 1 94.5 76 THR B O 1
ATOM 5260 N N . TYR B 1 77 ? 8.703 -18.094 -8.984 1 96.5 77 TYR B N 1
ATOM 5261 C CA . TYR B 1 77 ? 9.367 -17.25 -9.969 1 96.5 77 TYR B CA 1
ATOM 5262 C C . TYR B 1 77 ? 10.852 -17.594 -10.07 1 96.5 77 TYR B C 1
ATOM 5264 O O . TYR B 1 77 ? 11.367 -17.828 -11.164 1 96.5 77 TYR B O 1
ATOM 5272 N N . LEU B 1 78 ? 11.508 -17.625 -8.938 1 97.06 78 LEU B N 1
ATOM 5273 C CA . LEU B 1 78 ? 12.945 -17.906 -8.969 1 97.06 78 LEU B CA 1
ATOM 5274 C C . LEU B 1 78 ? 13.211 -19.344 -9.391 1 97.06 78 LEU B C 1
ATOM 5276 O O . LEU B 1 78 ? 14.188 -19.609 -10.086 1 97.06 78 LEU B O 1
ATOM 5280 N N . LYS B 1 79 ? 12.367 -20.219 -8.992 1 94.06 79 LYS B N 1
ATOM 5281 C CA . LYS B 1 79 ? 12.5 -21.594 -9.438 1 94.06 79 LYS B CA 1
ATOM 5282 C C . LYS B 1 79 ? 12.398 -21.703 -10.961 1 94.06 79 LYS B C 1
ATOM 5284 O O . LYS B 1 79 ? 13.078 -22.516 -11.578 1 94.06 79 LYS B O 1
ATOM 5289 N N . SER B 1 80 ? 11.633 -20.906 -11.539 1 94.69 80 SER B N 1
ATOM 5290 C CA . SER B 1 80 ? 11.375 -20.953 -12.977 1 94.69 80 SER B CA 1
ATOM 5291 C C . SER B 1 80 ? 12.625 -20.594 -13.773 1 94.69 80 SER B C 1
ATOM 5293 O O . SER B 1 80 ? 12.695 -20.844 -14.977 1 94.69 80 SER B O 1
ATOM 5295 N N . TRP B 1 81 ? 13.594 -20.016 -13.125 1 96 81 TRP B N 1
ATOM 5296 C CA . TRP B 1 81 ? 14.789 -19.547 -13.812 1 96 81 TRP B CA 1
ATOM 5297 C C . TRP B 1 81 ? 15.594 -20.719 -14.367 1 96 81 TRP B C 1
ATOM 5299 O O . TRP B 1 81 ? 16.484 -20.531 -15.203 1 96 81 TRP B O 1
ATOM 5309 N N . GLU B 1 82 ? 15.266 -21.953 -13.984 1 93.69 82 GLU B N 1
ATOM 5310 C CA . GLU B 1 82 ? 15.961 -23.141 -14.469 1 93.69 82 GLU B CA 1
ATOM 5311 C C . GLU B 1 82 ? 15.398 -23.594 -15.82 1 93.69 82 GLU B C 1
ATOM 5313 O O . GLU B 1 82 ? 16 -24.422 -16.5 1 93.69 82 GLU B O 1
ATOM 5318 N N . ASN B 1 83 ? 14.32 -23.031 -16.172 1 92.5 83 ASN B N 1
ATOM 5319 C CA . ASN B 1 83 ? 13.664 -23.359 -17.438 1 92.5 83 ASN B CA 1
ATOM 5320 C C . ASN B 1 83 ? 14.07 -22.391 -18.547 1 92.5 83 ASN B C 1
ATOM 5322 O O . ASN B 1 83 ? 13.961 -21.172 -18.391 1 92.5 83 ASN B O 1
ATOM 5326 N N . ASN B 1 84 ? 14.453 -22.875 -19.656 1 92 84 ASN B N 1
ATOM 5327 C CA . ASN B 1 84 ? 14.977 -22.047 -20.734 1 92 84 ASN B CA 1
ATOM 5328 C C . ASN B 1 84 ? 13.859 -21.281 -21.453 1 92 84 ASN B C 1
ATOM 5330 O O . ASN B 1 84 ? 14.133 -20.422 -22.297 1 92 84 ASN B O 1
ATOM 5334 N N . ALA B 1 85 ? 12.68 -21.562 -20.984 1 90.69 85 ALA B N 1
ATOM 5335 C CA . ALA B 1 85 ? 11.555 -20.812 -21.547 1 90.69 85 ALA B CA 1
ATOM 5336 C C . ALA B 1 85 ? 11.516 -19.391 -21 1 90.69 85 ALA B C 1
ATOM 5338 O O . ALA B 1 85 ? 10.82 -18.531 -21.531 1 90.69 85 ALA B O 1
ATOM 5339 N N . HIS B 1 86 ? 12.258 -19.188 -19.953 1 93.88 86 HIS B N 1
ATOM 5340 C CA . HIS B 1 86 ? 12.258 -17.875 -19.312 1 93.88 86 HIS B CA 1
ATOM 5341 C C . HIS B 1 86 ? 13.562 -17.141 -19.594 1 93.88 86 HIS B C 1
ATOM 5343 O O . HIS B 1 86 ? 14.633 -17.75 -19.609 1 93.88 86 HIS B O 1
ATOM 5349 N N . VAL B 1 87 ? 13.445 -15.867 -19.75 1 96.19 87 VAL B N 1
ATOM 5350 C CA . VAL B 1 87 ? 14.578 -15.031 -20.141 1 96.19 87 VAL B CA 1
ATOM 5351 C C . VAL B 1 87 ? 15.664 -15.094 -19.062 1 96.19 87 VAL B C 1
ATOM 5353 O O . VAL B 1 87 ? 16.844 -14.961 -19.359 1 96.19 87 VAL B O 1
ATOM 5356 N N . GLU B 1 88 ? 15.297 -15.375 -17.859 1 96.75 88 GLU B N 1
ATOM 5357 C CA . GLU B 1 88 ? 16.219 -15.414 -16.734 1 96.75 88 GLU B CA 1
ATOM 5358 C C . GLU B 1 88 ? 17.203 -16.578 -16.875 1 96.75 88 GLU B C 1
ATOM 5360 O O . GLU B 1 88 ? 18.312 -16.531 -16.328 1 96.75 88 GLU B O 1
ATOM 5365 N N . TYR B 1 89 ? 16.75 -17.625 -17.609 1 96.81 89 TYR B N 1
ATOM 5366 C CA . TYR B 1 89 ? 17.641 -18.766 -17.828 1 96.81 89 TYR B CA 1
ATOM 5367 C C . TYR B 1 89 ? 18.922 -18.328 -18.516 1 96.81 89 TYR B C 1
ATOM 5369 O O . TYR B 1 89 ? 20.016 -18.609 -18.031 1 96.81 89 TYR B O 1
ATOM 5377 N N . SER B 1 90 ? 18.797 -17.641 -19.609 1 96.12 90 SER B N 1
ATOM 5378 C CA . SER B 1 90 ? 19.969 -17.172 -20.328 1 96.12 90 SER B CA 1
ATOM 5379 C C . SER B 1 90 ? 20.703 -16.078 -19.547 1 96.12 90 SER B C 1
ATOM 5381 O O . SER B 1 90 ? 21.922 -15.984 -19.609 1 96.12 90 SER B O 1
ATOM 5383 N N . ALA B 1 91 ? 19.984 -15.297 -18.844 1 97.12 91 ALA B N 1
ATOM 5384 C CA . ALA B 1 91 ? 20.562 -14.195 -18.078 1 97.12 91 ALA B CA 1
ATOM 5385 C C . ALA B 1 91 ? 21.438 -14.711 -16.938 1 97.12 91 ALA B C 1
ATOM 5387 O O . ALA B 1 91 ? 22.328 -14.016 -16.469 1 97.12 91 ALA B O 1
ATOM 5388 N N . THR B 1 92 ? 21.188 -15.906 -16.453 1 97.12 92 THR B N 1
ATOM 5389 C CA . THR B 1 92 ? 21.922 -16.438 -15.305 1 97.12 92 THR B CA 1
ATOM 5390 C C . THR B 1 92 ? 22.953 -17.469 -15.758 1 97.12 92 THR B C 1
ATOM 5392 O O . THR B 1 92 ? 23.469 -18.234 -14.945 1 97.12 92 THR B O 1
ATOM 5395 N N . ALA B 1 93 ? 23.234 -17.516 -17 1 96 93 ALA B N 1
ATOM 5396 C CA . ALA B 1 93 ? 24.109 -18.531 -17.562 1 96 93 ALA B CA 1
ATOM 5397 C C . ALA B 1 93 ? 25.547 -18.359 -17.094 1 96 93 ALA B C 1
ATOM 5399 O O . ALA B 1 93 ? 26.281 -19.344 -16.922 1 96 93 ALA B O 1
ATOM 5400 N N . ASN B 1 94 ? 26 -17.125 -16.922 1 95.44 94 ASN B N 1
ATOM 5401 C CA . ASN B 1 94 ? 27.375 -16.844 -16.547 1 95.44 94 ASN B CA 1
ATOM 5402 C C . ASN B 1 94 ? 27.453 -15.844 -15.391 1 95.44 94 ASN B C 1
ATOM 5404 O O . ASN B 1 94 ? 27.984 -14.742 -15.547 1 95.44 94 ASN B O 1
ATOM 5408 N N . LEU B 1 95 ? 27.109 -16.297 -14.227 1 96.88 95 LEU B N 1
ATOM 5409 C CA . LEU B 1 95 ? 27.141 -15.477 -13.023 1 96.88 95 LEU B CA 1
ATOM 5410 C C . LEU B 1 95 ? 28.578 -15.312 -12.523 1 96.88 95 LEU B C 1
ATOM 5412 O O . LEU B 1 95 ? 29.453 -16.078 -12.906 1 96.88 95 LEU B O 1
ATOM 5416 N N . GLN B 1 96 ? 28.75 -14.281 -11.711 1 95.56 96 GLN B N 1
ATOM 5417 C CA . GLN B 1 96 ? 30.062 -14.094 -11.094 1 95.56 96 GLN B CA 1
ATOM 5418 C C . GLN B 1 96 ? 30.312 -15.148 -10.023 1 95.56 96 GLN B C 1
ATOM 5420 O O . GLN B 1 96 ? 29.453 -15.43 -9.188 1 95.56 96 GLN B O 1
ATOM 5425 N N . PRO B 1 97 ? 31.531 -15.734 -10.078 1 94.38 97 PRO B N 1
ATOM 5426 C CA . PRO B 1 97 ? 31.859 -16.734 -9.055 1 94.38 97 PRO B CA 1
ATOM 5427 C C . PRO B 1 97 ? 31.875 -16.141 -7.645 1 94.38 97 PRO B C 1
ATOM 5429 O O . PRO B 1 97 ? 32.125 -14.953 -7.465 1 94.38 97 PRO B O 1
ATOM 5432 N N . PRO B 1 98 ? 31.547 -16.969 -6.711 1 95.25 98 PRO B N 1
ATOM 5433 C CA . PRO B 1 98 ? 31.375 -18.422 -6.766 1 95.25 98 PRO B CA 1
ATOM 5434 C C . PRO B 1 98 ? 29.953 -18.828 -7.156 1 95.25 98 PRO B C 1
ATOM 5436 O O . PRO B 1 98 ? 29.656 -20.016 -7.23 1 95.25 98 PRO B O 1
ATOM 5439 N N . LEU B 1 99 ? 29.125 -17.953 -7.449 1 96.81 99 LEU B N 1
ATOM 5440 C CA . LEU B 1 99 ? 27.734 -18.266 -7.758 1 96.81 99 LEU B CA 1
ATOM 5441 C C . LEU B 1 99 ? 27.609 -18.797 -9.18 1 96.81 99 LEU B C 1
ATOM 5443 O O . LEU B 1 99 ? 28.219 -18.266 -10.102 1 96.81 99 LEU B O 1
ATOM 5447 N N . THR B 1 100 ? 26.953 -19.859 -9.367 1 96.69 100 THR B N 1
ATOM 5448 C CA . THR B 1 100 ? 26.484 -20.375 -10.641 1 96.69 100 THR B CA 1
ATOM 5449 C C . THR B 1 100 ? 24.969 -20.578 -10.617 1 96.69 100 THR B C 1
ATOM 5451 O O . THR B 1 100 ? 24.344 -20.531 -9.555 1 96.69 100 THR B O 1
ATOM 5454 N N . ARG B 1 101 ? 24.391 -20.719 -11.789 1 96.06 101 ARG B N 1
ATOM 5455 C CA . ARG B 1 101 ? 22.953 -21 -11.797 1 96.06 101 ARG B CA 1
ATOM 5456 C C . ARG B 1 101 ? 22.641 -22.25 -10.984 1 96.06 101 ARG B C 1
ATOM 5458 O O . ARG B 1 101 ? 21.672 -22.266 -10.227 1 96.06 101 ARG B O 1
ATOM 5465 N N . GLU B 1 102 ? 23.484 -23.25 -11.117 1 96.5 102 GLU B N 1
ATOM 5466 C CA . GLU B 1 102 ? 23.281 -24.516 -10.406 1 96.5 102 GLU B CA 1
ATOM 5467 C C . GLU B 1 102 ? 23.297 -24.297 -8.898 1 96.5 102 GLU B C 1
ATOM 5469 O O . GLU B 1 102 ? 22.422 -24.797 -8.188 1 96.5 102 GLU B O 1
ATOM 5474 N N . THR B 1 103 ? 24.297 -23.547 -8.453 1 97.56 103 THR B N 1
ATOM 5475 C CA . THR B 1 103 ? 24.406 -23.328 -7.02 1 97.56 103 THR B CA 1
ATOM 5476 C C . THR B 1 103 ? 23.25 -22.453 -6.523 1 97.56 103 THR B C 1
ATOM 5478 O O . THR B 1 103 ? 22.781 -22.609 -5.398 1 97.56 103 THR B O 1
ATOM 5481 N N . LEU B 1 104 ? 22.859 -21.484 -7.352 1 97.81 104 LEU B N 1
ATOM 5482 C CA . LEU B 1 104 ? 21.719 -20.656 -7 1 97.81 104 LEU B CA 1
ATOM 5483 C C . LEU B 1 104 ? 20.453 -21.5 -6.855 1 97.81 104 LEU B C 1
ATOM 5485 O O . LEU B 1 104 ? 19.719 -21.359 -5.875 1 97.81 104 LEU B O 1
ATOM 5489 N N . MET B 1 105 ? 20.234 -22.391 -7.801 1 97.06 105 MET B N 1
ATOM 5490 C CA . MET B 1 105 ? 19.062 -23.25 -7.758 1 97.06 105 MET B CA 1
ATOM 5491 C C . MET B 1 105 ? 19.109 -24.188 -6.555 1 97.06 105 MET B C 1
ATOM 5493 O O . MET B 1 105 ? 18.078 -24.484 -5.949 1 97.06 105 MET B O 1
ATOM 5497 N N . GLU B 1 106 ? 20.266 -24.641 -6.238 1 97.62 106 GLU B N 1
ATOM 5498 C CA . GLU B 1 106 ? 20.438 -25.484 -5.059 1 97.62 106 GLU B CA 1
ATOM 5499 C C . GLU B 1 106 ? 20.078 -24.719 -3.781 1 97.62 106 GLU B C 1
ATOM 5501 O O . GLU B 1 106 ? 19.453 -25.266 -2.881 1 97.62 106 GLU B O 1
ATOM 5506 N N . LYS B 1 107 ? 20.547 -23.469 -3.68 1 98 107 LYS B N 1
ATOM 5507 C CA . LYS B 1 107 ? 20.203 -22.641 -2.533 1 98 107 LYS B CA 1
ATOM 5508 C C . LYS B 1 107 ? 18.703 -22.469 -2.408 1 98 107 LYS B C 1
ATOM 5510 O O . LYS B 1 107 ? 18.156 -22.531 -1.305 1 98 107 LYS B O 1
ATOM 5515 N N . ILE B 1 108 ? 18.047 -22.281 -3.52 1 97.62 108 ILE B N 1
ATOM 5516 C CA . ILE B 1 108 ? 16.609 -22.078 -3.543 1 97.62 108 ILE B CA 1
ATOM 5517 C C . ILE B 1 108 ? 15.906 -23.359 -3.096 1 97.62 108 ILE B C 1
ATOM 5519 O O . ILE B 1 108 ? 14.977 -23.312 -2.283 1 97.62 108 ILE B O 1
ATOM 5523 N N . LYS B 1 109 ? 16.359 -24.438 -3.592 1 96.56 109 LYS B N 1
ATOM 5524 C CA . LYS B 1 109 ? 15.797 -25.734 -3.178 1 96.56 109 LYS B CA 1
ATOM 5525 C C . LYS B 1 109 ? 15.969 -25.938 -1.677 1 96.56 109 LYS B C 1
ATOM 5527 O O . LYS B 1 109 ? 15.023 -26.359 -0.997 1 96.56 109 LYS B O 1
ATOM 5532 N N . LYS B 1 110 ? 17.094 -25.656 -1.187 1 97.56 110 LYS B N 1
ATOM 5533 C CA . LYS B 1 110 ? 17.406 -25.875 0.222 1 97.56 110 LYS B CA 1
ATOM 5534 C C . LYS B 1 110 ? 16.531 -25.016 1.125 1 97.56 110 LYS B C 1
ATOM 5536 O O . LYS B 1 110 ? 16.062 -25.484 2.166 1 97.56 110 LYS B O 1
ATOM 5541 N N . VAL B 1 111 ? 16.359 -23.766 0.766 1 98.06 111 VAL B N 1
ATOM 5542 C CA . VAL B 1 111 ? 15.531 -22.906 1.613 1 98.06 111 VAL B CA 1
ATOM 5543 C C . VAL B 1 111 ? 14.086 -23.391 1.601 1 98.06 111 VAL B C 1
ATOM 5545 O O . VAL B 1 111 ? 13.398 -23.344 2.621 1 98.06 111 VAL B O 1
ATOM 5548 N N . GLN B 1 112 ? 13.617 -23.875 0.471 1 96.81 112 GLN B N 1
ATOM 5549 C CA . GLN B 1 112 ? 12.234 -24.344 0.35 1 96.81 112 GLN B CA 1
ATOM 5550 C C . GLN B 1 112 ? 11.992 -25.578 1.209 1 96.81 112 GLN B C 1
ATOM 5552 O O . GLN B 1 112 ? 10.844 -25.891 1.538 1 96.81 112 GLN B O 1
ATOM 5557 N N . GLU B 1 113 ? 13.039 -26.25 1.567 1 95.44 113 GLU B N 1
ATOM 5558 C CA . GLU B 1 113 ? 12.93 -27.484 2.357 1 95.44 113 GLU B CA 1
ATOM 5559 C C . GLU B 1 113 ? 13.125 -27.188 3.844 1 95.44 113 GLU B C 1
ATOM 5561 O O . GLU B 1 113 ? 13.289 -28.109 4.645 1 95.44 113 GLU B O 1
ATOM 5566 N N . GLN B 1 114 ? 13.141 -25.922 4.199 1 93.88 114 GLN B N 1
ATOM 5567 C CA . GLN B 1 114 ? 13.203 -25.516 5.605 1 93.88 114 GLN B CA 1
ATOM 5568 C C . GLN B 1 114 ? 11.805 -25.328 6.184 1 93.88 114 GLN B C 1
ATOM 5570 O O . GLN B 1 114 ? 10.844 -25.078 5.441 1 93.88 114 GLN B O 1
ATOM 5575 N N . LEU B 1 115 ? 11.703 -25.453 7.531 1 91.81 115 LEU B N 1
ATOM 5576 C CA . LEU B 1 115 ? 10.414 -25.234 8.172 1 91.81 115 LEU B CA 1
ATOM 5577 C C . LEU B 1 115 ? 10.523 -24.172 9.258 1 91.81 115 LEU B C 1
ATOM 5579 O O . LEU B 1 115 ? 9.508 -23.609 9.688 1 91.81 115 LEU B O 1
ATOM 5583 N N . ASP B 1 116 ? 11.758 -23.906 9.68 1 91.38 116 ASP B N 1
ATOM 5584 C CA . ASP B 1 116 ? 11.969 -22.875 10.688 1 91.38 116 ASP B CA 1
ATOM 5585 C C . ASP B 1 116 ? 11.938 -21.469 10.062 1 91.38 116 ASP B C 1
ATOM 5587 O O . ASP B 1 116 ? 12.742 -21.172 9.18 1 91.38 116 ASP B O 1
ATOM 5591 N N . GLN B 1 117 ? 11.133 -20.609 10.562 1 89.88 117 GLN B N 1
ATOM 5592 C CA . GLN B 1 117 ? 10.875 -19.312 9.953 1 89.88 117 GLN B CA 1
ATOM 5593 C C . GLN B 1 117 ? 12.109 -18.422 9.992 1 89.88 117 GLN B C 1
ATOM 5595 O O . GLN B 1 117 ? 12.375 -17.672 9.055 1 89.88 117 GLN B O 1
ATOM 5600 N N . ALA B 1 118 ? 12.766 -18.406 11.094 1 89.44 118 ALA B N 1
ATOM 5601 C CA . ALA B 1 118 ? 13.961 -17.578 11.211 1 89.44 118 ALA B CA 1
ATOM 5602 C C . ALA B 1 118 ? 15.023 -18.016 10.203 1 89.44 118 ALA B C 1
ATOM 5604 O O . ALA B 1 118 ? 15.664 -17.172 9.562 1 89.44 118 ALA B O 1
ATOM 5605 N N . THR B 1 119 ? 15.156 -19.344 10.055 1 95.44 119 THR B N 1
ATOM 5606 C CA . THR B 1 119 ? 16.109 -19.891 9.086 1 95.44 119 THR B CA 1
ATOM 5607 C C . THR B 1 119 ? 15.695 -19.516 7.664 1 95.44 119 THR B C 1
ATOM 5609 O O . THR B 1 119 ? 16.531 -19.109 6.859 1 95.44 119 THR B O 1
ATOM 5612 N N . ILE B 1 120 ? 14.469 -19.656 7.363 1 96.31 120 ILE B N 1
ATOM 5613 C CA . ILE B 1 120 ? 13.945 -19.344 6.039 1 96.31 120 ILE B CA 1
ATOM 5614 C C . ILE B 1 120 ? 14.227 -17.891 5.703 1 96.31 120 ILE B C 1
ATOM 5616 O O . ILE B 1 120 ? 14.75 -17.578 4.629 1 96.31 120 ILE B O 1
ATOM 5620 N N . ARG B 1 121 ? 13.953 -16.969 6.602 1 93.56 121 ARG B N 1
ATOM 5621 C CA . ARG B 1 121 ? 14.18 -15.547 6.391 1 93.56 121 ARG B CA 1
ATOM 5622 C C . ARG B 1 121 ? 15.648 -15.25 6.113 1 93.56 121 ARG B C 1
ATOM 5624 O O . ARG B 1 121 ? 15.969 -14.484 5.203 1 93.56 121 ARG B O 1
ATOM 5631 N N . SER B 1 122 ? 16.469 -15.836 6.945 1 94.38 122 SER B N 1
ATOM 5632 C CA . SER B 1 122 ? 17.906 -15.625 6.789 1 94.38 122 SER B CA 1
ATOM 5633 C C . SER B 1 122 ? 18.406 -16.141 5.441 1 94.38 122 SER B C 1
ATOM 5635 O O . SER B 1 122 ? 19.188 -15.469 4.766 1 94.38 122 SER B O 1
ATOM 5637 N N . MET B 1 123 ? 17.922 -17.266 5.059 1 97.75 123 MET B N 1
ATOM 5638 C CA . MET B 1 123 ? 18.359 -17.875 3.809 1 97.75 123 MET B CA 1
ATOM 5639 C C . MET B 1 123 ? 17.859 -17.078 2.609 1 97.75 123 MET B C 1
ATOM 5641 O O . MET B 1 123 ? 18.609 -16.875 1.646 1 97.75 123 MET B O 1
ATOM 5645 N N . TRP B 1 124 ? 16.688 -16.625 2.646 1 97.44 124 TRP B N 1
ATOM 5646 C CA . TRP B 1 124 ? 16.172 -15.828 1.54 1 97.44 124 TRP B CA 1
ATOM 5647 C C . TRP B 1 124 ? 16.906 -14.5 1.433 1 97.44 124 TRP B C 1
ATOM 5649 O O . TRP B 1 124 ? 17.188 -14.023 0.328 1 97.44 124 TRP B O 1
ATOM 5659 N N . LYS B 1 125 ? 17.172 -13.875 2.559 1 95 125 LYS B N 1
ATOM 5660 C CA . LYS B 1 125 ? 17.969 -12.648 2.531 1 95 125 LYS B CA 1
ATOM 5661 C C . LYS B 1 125 ? 19.281 -12.867 1.805 1 95 125 LYS B C 1
ATOM 5663 O O . LYS B 1 125 ? 19.703 -12.047 0.989 1 95 125 LYS B O 1
ATOM 5668 N N . GLU B 1 126 ? 19.906 -13.953 2.092 1 96.81 126 GLU B N 1
ATOM 5669 C CA . GLU B 1 126 ? 21.172 -14.289 1.45 1 96.81 126 GLU B CA 1
ATOM 5670 C C . GLU B 1 126 ? 20.984 -14.508 -0.049 1 96.81 126 GLU B C 1
ATOM 5672 O O . GLU B 1 126 ? 21.781 -14 -0.854 1 96.81 126 GLU B O 1
ATOM 5677 N N . ILE B 1 127 ? 19.984 -15.242 -0.414 1 98.31 127 ILE B N 1
ATOM 5678 C CA . ILE B 1 127 ? 19.719 -15.547 -1.815 1 98.31 127 ILE B CA 1
ATOM 5679 C C . ILE B 1 127 ? 19.453 -14.258 -2.586 1 98.31 127 ILE B C 1
ATOM 5681 O O . ILE B 1 127 ? 20 -14.047 -3.666 1 98.31 127 ILE B O 1
ATOM 5685 N N . LEU B 1 128 ? 18.656 -13.414 -2.031 1 97.62 128 LEU B N 1
ATOM 5686 C CA . LEU B 1 128 ? 18.297 -12.156 -2.688 1 97.62 128 LEU B CA 1
ATOM 5687 C C . LEU B 1 128 ? 19.531 -11.258 -2.82 1 97.62 128 LEU B C 1
ATOM 5689 O O . LEU B 1 128 ? 19.703 -10.594 -3.844 1 97.62 128 LEU B O 1
ATOM 5693 N N . GLN B 1 129 ? 20.344 -11.273 -1.797 1 95.69 129 GLN B N 1
ATOM 5694 C CA . GLN B 1 129 ? 21.578 -10.508 -1.864 1 95.69 129 GLN B CA 1
ATOM 5695 C C . GLN B 1 129 ? 22.5 -11.055 -2.945 1 95.69 129 GLN B C 1
ATOM 5697 O O . GLN B 1 129 ? 23.125 -10.281 -3.688 1 95.69 129 GLN B O 1
ATOM 5702 N N . ASP B 1 130 ? 22.594 -12.359 -3.02 1 97.06 130 ASP B N 1
ATOM 5703 C CA . ASP B 1 130 ? 23.406 -13.008 -4.051 1 97.06 130 ASP B CA 1
ATOM 5704 C C . ASP B 1 130 ? 22.969 -12.57 -5.445 1 97.06 130 ASP B C 1
ATOM 5706 O O . ASP B 1 130 ? 23.797 -12.188 -6.277 1 97.06 130 ASP B O 1
ATOM 5710 N N . ILE B 1 131 ? 21.703 -12.617 -5.645 1 97.5 131 ILE B N 1
ATOM 5711 C CA . ILE B 1 131 ? 21.141 -12.227 -6.934 1 97.5 131 ILE B CA 1
ATOM 5712 C C . ILE B 1 131 ? 21.406 -10.742 -7.188 1 97.5 131 ILE B C 1
ATOM 5714 O O . ILE B 1 131 ? 21.828 -10.359 -8.289 1 97.5 131 ILE B O 1
ATOM 5718 N N . HIS B 1 132 ? 21.188 -9.961 -6.188 1 96.31 132 HIS B N 1
ATOM 5719 C CA . HIS B 1 132 ? 21.344 -8.516 -6.281 1 96.31 132 HIS B CA 1
ATOM 5720 C C . HIS B 1 132 ? 22.766 -8.141 -6.688 1 96.31 132 HIS B C 1
ATOM 5722 O O . HIS B 1 132 ? 22.953 -7.262 -7.531 1 96.31 132 HIS B O 1
ATOM 5728 N N . GLU B 1 133 ? 23.672 -8.82 -6.211 1 94.5 133 GLU B N 1
ATOM 5729 C CA . GLU B 1 133 ? 25.094 -8.5 -6.414 1 94.5 133 GLU B CA 1
ATOM 5730 C C . GLU B 1 133 ? 25.547 -8.875 -7.82 1 94.5 133 GLU B C 1
ATOM 5732 O O . GLU B 1 133 ? 26.594 -8.43 -8.273 1 94.5 133 GLU B O 1
ATOM 5737 N N . GLN B 1 134 ? 24.734 -9.648 -8.508 1 96.75 134 GLN B N 1
ATOM 5738 C CA . GLN B 1 134 ? 25.109 -10.086 -9.844 1 96.75 134 GLN B CA 1
ATOM 5739 C C . GLN B 1 134 ? 24.812 -9 -10.875 1 96.75 134 GLN B C 1
ATOM 5741 O O . GLN B 1 134 ? 25.297 -9.07 -12.016 1 96.75 134 GLN 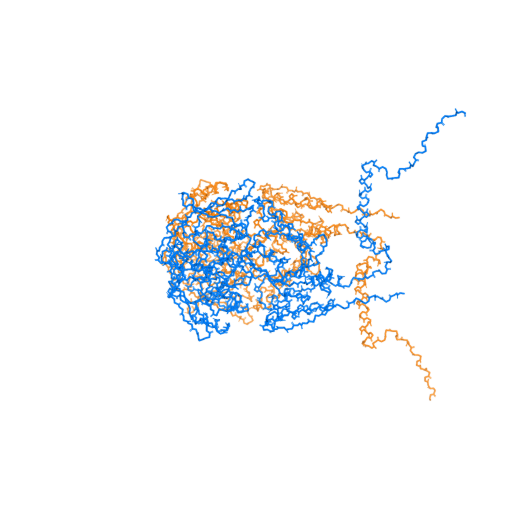B O 1
ATOM 5746 N N . ALA B 1 135 ? 23.984 -8.023 -10.547 1 96.31 135 ALA B N 1
ATOM 5747 C CA . ALA B 1 135 ? 23.656 -6.902 -11.422 1 96.31 135 ALA B CA 1
ATOM 5748 C C . ALA B 1 135 ? 23.094 -7.391 -12.758 1 96.31 135 ALA B C 1
ATOM 5750 O O . ALA B 1 135 ? 23.438 -6.848 -13.812 1 96.31 135 ALA B O 1
ATOM 5751 N N . ILE B 1 136 ? 22.344 -8.414 -12.75 1 97.5 136 ILE B N 1
ATOM 5752 C CA . ILE B 1 136 ? 21.797 -8.977 -13.977 1 97.5 136 ILE B CA 1
ATOM 5753 C C . ILE B 1 136 ? 20.5 -8.258 -14.359 1 97.5 136 ILE B C 1
ATOM 5755 O O . ILE B 1 136 ? 20.031 -8.359 -15.492 1 97.5 136 ILE B O 1
ATOM 5759 N N . PHE B 1 137 ? 19.922 -7.551 -13.398 1 97.62 137 PHE B N 1
ATOM 5760 C CA . PHE B 1 137 ? 18.672 -6.828 -13.609 1 97.62 137 PHE B CA 1
ATOM 5761 C C . PHE B 1 137 ? 18.844 -5.344 -13.312 1 97.62 137 PHE B C 1
ATOM 5763 O O . PHE B 1 137 ? 19.547 -4.973 -12.367 1 97.62 137 PHE B O 1
ATOM 5770 N N . LEU B 1 138 ? 18.234 -4.578 -14.117 1 97.25 138 LEU B N 1
ATOM 5771 C CA . LEU B 1 138 ? 17.906 -3.207 -13.727 1 97.25 138 LEU B CA 1
ATOM 5772 C C . LEU B 1 138 ? 16.438 -3.08 -13.344 1 97.25 138 LEU B C 1
ATOM 5774 O O . LEU B 1 138 ? 15.57 -3.096 -14.211 1 97.25 138 LEU B O 1
ATOM 5778 N N . PRO B 1 139 ? 16.156 -3.051 -11.984 1 96.75 139 PRO B N 1
ATOM 5779 C CA . PRO B 1 139 ? 14.773 -2.754 -11.609 1 96.75 139 PRO B CA 1
ATOM 5780 C C . PRO B 1 139 ? 14.32 -1.372 -12.078 1 96.75 139 PRO B C 1
ATOM 5782 O O . PRO B 1 139 ? 14.992 -0.375 -11.812 1 96.75 139 PRO B O 1
ATOM 5785 N N . LEU B 1 140 ? 13.227 -1.301 -12.758 1 96.56 140 LEU B N 1
ATOM 5786 C CA . LEU B 1 140 ? 12.789 -0.048 -13.367 1 96.56 140 LEU B CA 1
ATOM 5787 C C . LEU B 1 140 ? 11.688 0.602 -12.539 1 96.56 140 LEU B C 1
ATOM 5789 O O . LEU B 1 140 ? 11.906 1.646 -11.914 1 96.56 140 LEU B O 1
ATOM 5793 N N . TRP B 1 141 ? 10.531 -0.058 -12.422 1 96.44 141 TRP B N 1
ATOM 5794 C CA . TRP B 1 141 ? 9.445 0.48 -11.609 1 96.44 141 TRP B CA 1
ATOM 5795 C C . TRP B 1 141 ? 8.602 -0.643 -11.016 1 96.44 141 TRP B C 1
ATOM 5797 O O . TRP B 1 141 ? 8.641 -1.78 -11.492 1 96.44 141 TRP B O 1
ATOM 5807 N N . GLY B 1 142 ? 8.008 -0.293 -9.883 1 95.62 142 GLY B N 1
ATOM 5808 C CA . GLY B 1 142 ? 7.008 -1.155 -9.281 1 95.62 142 GLY B CA 1
ATOM 5809 C C . GLY B 1 142 ? 5.594 -0.83 -9.727 1 95.62 142 GLY B C 1
ATOM 5810 O O . GLY B 1 142 ? 5.176 0.33 -9.688 1 95.62 142 GLY B O 1
ATOM 5811 N N . THR B 1 143 ? 4.855 -1.867 -10.109 1 93.75 143 THR B N 1
ATOM 5812 C CA . THR B 1 143 ? 3.514 -1.68 -10.648 1 93.75 143 THR B CA 1
ATOM 5813 C C . THR B 1 143 ? 2.459 -1.95 -9.578 1 93.75 143 THR B C 1
ATOM 5815 O O . THR B 1 143 ? 2.557 -2.93 -8.836 1 93.75 143 THR B O 1
ATOM 5818 N N . ARG B 1 144 ? 1.513 -1.038 -9.539 1 93.62 144 ARG B N 1
ATOM 5819 C CA . ARG B 1 144 ? 0.308 -1.193 -8.734 1 93.62 144 ARG B CA 1
ATOM 5820 C C . ARG B 1 144 ? -0.917 -1.416 -9.609 1 93.62 144 ARG B C 1
ATOM 5822 O O . ARG B 1 144 ? -1.074 -0.761 -10.641 1 93.62 144 ARG B O 1
ATOM 5829 N N . GLU B 1 145 ? -1.744 -2.324 -9.266 1 95.31 145 GLU B N 1
ATOM 5830 C CA . GLU B 1 145 ? -2.975 -2.549 -10.023 1 95.31 145 GLU B CA 1
ATOM 5831 C C . GLU B 1 145 ? -3.986 -1.434 -9.766 1 95.31 145 GLU B C 1
ATOM 5833 O O . GLU B 1 145 ? -4.262 -1.087 -8.617 1 95.31 145 GLU B O 1
ATOM 5838 N N . PRO B 1 146 ? -4.535 -0.918 -10.859 1 96.44 146 PRO B N 1
ATOM 5839 C CA . PRO B 1 146 ? -5.547 0.13 -10.711 1 96.44 146 PRO B CA 1
ATOM 5840 C C . PRO B 1 146 ? -6.969 -0.427 -10.641 1 96.44 146 PRO B C 1
ATOM 5842 O O . PRO B 1 146 ? -7.277 -1.418 -11.305 1 96.44 146 PRO B O 1
ATOM 5845 N N . TYR B 1 147 ? -7.816 0.199 -9.875 1 97.88 147 TYR B N 1
ATOM 5846 C CA . TYR B 1 147 ? -9.242 -0.088 -9.758 1 97.88 147 TYR B CA 1
ATOM 5847 C C . TYR B 1 147 ? -10.062 1.194 -9.836 1 97.88 147 TYR B C 1
ATOM 5849 O O . TYR B 1 147 ? -9.93 2.074 -8.984 1 97.88 147 TYR B O 1
ATOM 5857 N N . VAL B 1 148 ? -10.812 1.318 -10.836 1 98.62 148 VAL B N 1
ATOM 5858 C CA . VAL B 1 148 ? -11.648 2.504 -11.016 1 98.62 148 VAL B CA 1
ATOM 5859 C C . VAL B 1 148 ? -13.117 2.137 -10.82 1 98.62 148 VAL B C 1
ATOM 5861 O O . VAL B 1 148 ? -13.648 1.272 -11.523 1 98.62 148 VAL B O 1
ATOM 5864 N N . LEU B 1 149 ? -13.781 2.744 -9.914 1 98.44 149 LEU B N 1
ATOM 5865 C CA . LEU B 1 149 ? -15.172 2.453 -9.594 1 98.44 149 LEU B CA 1
ATOM 5866 C C . LEU B 1 149 ? -16.031 3.711 -9.695 1 98.44 149 LEU B C 1
ATOM 5868 O O . LEU B 1 149 ? -15.609 4.789 -9.266 1 98.44 149 LEU B O 1
ATOM 5872 N N . ASN B 1 150 ? -17.188 3.514 -10.258 1 98.31 150 ASN B N 1
ATOM 5873 C CA . ASN B 1 150 ? -18.188 4.582 -10.141 1 98.31 150 ASN B CA 1
ATOM 5874 C C . ASN B 1 150 ? -18.5 4.891 -8.68 1 98.31 150 ASN B C 1
ATOM 5876 O O . ASN B 1 150 ? -18.609 3.984 -7.855 1 98.31 150 ASN B O 1
ATOM 5880 N N . ARG B 1 151 ? -18.766 6.141 -8.289 1 96.31 151 ARG B N 1
ATOM 5881 C CA . ARG B 1 151 ? -18.906 6.574 -6.902 1 96.31 151 ARG B CA 1
ATOM 5882 C C . ARG B 1 151 ? -20.219 6.07 -6.305 1 96.31 151 ARG B C 1
ATOM 5884 O O . ARG B 1 151 ? -20.438 6.172 -5.098 1 96.31 151 ARG B O 1
ATOM 5891 N N . ARG B 1 152 ? -21.094 5.531 -7.117 1 96.56 152 ARG B N 1
ATOM 5892 C CA . ARG B 1 152 ? -22.281 4.918 -6.531 1 96.56 152 ARG B CA 1
ATOM 5893 C C . ARG B 1 152 ? -21.922 3.633 -5.793 1 96.56 152 ARG B C 1
ATOM 5895 O O . ARG B 1 152 ? -22.781 3 -5.184 1 96.56 152 ARG B O 1
ATOM 5902 N N . LEU B 1 153 ? -20.688 3.182 -6.004 1 96.75 153 LEU B N 1
ATOM 5903 C CA . LEU B 1 153 ? -20.156 2.012 -5.309 1 96.75 153 LEU B CA 1
ATOM 5904 C C . LEU B 1 153 ? -19.172 2.424 -4.223 1 96.75 153 LEU B C 1
ATOM 5906 O O . LEU B 1 153 ? -18.406 3.375 -4.395 1 96.75 153 LEU B O 1
ATOM 5910 N N . ALA B 1 154 ? -19.172 1.706 -3.08 1 93.06 154 ALA B N 1
ATOM 5911 C CA . ALA B 1 154 ? -18.281 2.01 -1.96 1 93.06 154 ALA B CA 1
ATOM 5912 C C . ALA B 1 154 ? -17.766 0.732 -1.312 1 93.06 154 ALA B C 1
ATOM 5914 O O . ALA B 1 154 ? -18.297 -0.355 -1.551 1 93.06 154 ALA B O 1
ATOM 5915 N N . GLY B 1 155 ? -16.672 0.882 -0.541 1 90.5 155 GLY B N 1
ATOM 5916 C CA . GLY B 1 155 ? -16.203 -0.22 0.281 1 90.5 155 GLY B CA 1
ATOM 5917 C C . GLY B 1 155 ? -15.289 -1.173 -0.469 1 90.5 155 GLY B C 1
ATOM 5918 O O . GLY B 1 155 ? -15.266 -2.373 -0.189 1 90.5 155 GLY B O 1
ATOM 5919 N N . PHE B 1 156 ? -14.555 -0.717 -1.516 1 93.31 156 PHE B N 1
ATOM 5920 C CA . PHE B 1 156 ? -13.641 -1.565 -2.264 1 93.31 156 PHE B CA 1
ATOM 5921 C C . PHE B 1 156 ? -12.273 -1.606 -1.591 1 93.31 156 PHE B C 1
ATOM 5923 O O . PHE B 1 156 ? -11.75 -0.571 -1.173 1 93.31 156 PHE B O 1
ATOM 5930 N N . THR B 1 157 ? -11.734 -2.762 -1.476 1 90.81 157 THR B N 1
ATOM 5931 C CA . THR B 1 157 ? -10.375 -2.971 -0.999 1 90.81 157 THR B CA 1
ATOM 5932 C C . THR B 1 157 ? -9.516 -3.623 -2.078 1 90.81 157 THR B C 1
ATOM 5934 O O . THR B 1 157 ? -9.836 -4.707 -2.564 1 90.81 157 THR B O 1
ATOM 5937 N N . PRO B 1 158 ? -8.406 -2.988 -2.408 1 94.44 158 PRO B N 1
ATOM 5938 C CA . PRO B 1 158 ? -7.531 -3.586 -3.422 1 94.44 158 PRO B CA 1
ATOM 5939 C C . PRO B 1 158 ? -6.977 -4.941 -2.996 1 94.44 158 PRO B C 1
ATOM 5941 O O . PRO B 1 158 ? -6.77 -5.18 -1.804 1 94.44 158 PRO B O 1
ATOM 5944 N N . SER B 1 159 ? -6.688 -5.762 -3.986 1 94.31 159 SER B N 1
ATOM 5945 C CA . SER B 1 159 ? -6.176 -7.105 -3.746 1 94.31 159 SER B CA 1
ATOM 5946 C C . SER B 1 159 ? -4.703 -7.074 -3.346 1 94.31 159 SER B C 1
ATOM 5948 O O . SER B 1 159 ? -3.961 -6.184 -3.758 1 94.31 159 SER B O 1
ATOM 5950 N N . SER B 1 160 ? -4.332 -8.102 -2.582 1 93.56 160 SER B N 1
ATOM 5951 C CA . SER B 1 160 ? -2.934 -8.273 -2.201 1 93.56 160 SER B CA 1
ATOM 5952 C C . SER B 1 160 ? -2.193 -9.164 -3.195 1 93.56 160 SER B C 1
ATOM 5954 O O . SER B 1 160 ? -1 -9.422 -3.033 1 93.56 160 SER B O 1
ATOM 5956 N N . GLN B 1 161 ? -2.859 -9.641 -4.172 1 92.62 161 GLN B N 1
ATOM 5957 C CA . GLN B 1 161 ? -2.205 -10.453 -5.191 1 92.62 161 GLN B CA 1
ATOM 5958 C C . GLN B 1 161 ? -2.559 -9.969 -6.594 1 92.62 161 GLN B C 1
ATOM 5960 O O . GLN B 1 161 ? -3.566 -9.281 -6.781 1 92.62 161 GLN B O 1
ATOM 5965 N N . THR B 1 162 ? -1.834 -10.359 -7.508 1 90 162 THR B N 1
ATOM 5966 C CA . THR B 1 162 ? -1.978 -9.883 -8.883 1 90 162 THR B CA 1
ATOM 5967 C C . THR B 1 162 ? -3.18 -10.539 -9.555 1 90 162 THR B C 1
ATOM 5969 O O . THR B 1 162 ? -3.488 -11.703 -9.289 1 90 162 THR B O 1
ATOM 5972 N N . TYR B 1 163 ? -3.943 -9.812 -10.344 1 91.12 163 TYR B N 1
ATOM 5973 C CA . TYR B 1 163 ? -4.953 -10.242 -11.297 1 91.12 163 TYR B CA 1
ATOM 5974 C C . TYR B 1 163 ? -6.199 -10.758 -10.586 1 91.12 163 TYR B C 1
ATOM 5976 O O . TYR B 1 163 ? -6.852 -11.688 -11.055 1 91.12 163 TYR B O 1
ATOM 5984 N N . THR B 1 164 ? -6.43 -10.336 -9.414 1 95.12 164 THR B N 1
ATOM 5985 C CA . THR B 1 164 ? -7.68 -10.602 -8.719 1 95.12 164 THR B CA 1
ATOM 5986 C C . THR B 1 164 ? -8.422 -9.305 -8.422 1 95.12 164 THR B C 1
ATOM 5988 O O . THR B 1 164 ? -7.805 -8.266 -8.188 1 95.12 164 THR B O 1
ATOM 5991 N N . TYR B 1 165 ? -9.711 -9.352 -8.477 1 96.88 165 TYR B N 1
ATOM 5992 C CA . TYR B 1 165 ? -10.586 -8.203 -8.289 1 96.88 165 TYR B CA 1
ATOM 5993 C C . TYR B 1 165 ? -11.648 -8.492 -7.234 1 96.88 165 TYR B C 1
ATOM 5995 O O . TYR B 1 165 ? -12.781 -8.836 -7.566 1 96.88 165 TYR B O 1
ATOM 6003 N N . PRO B 1 166 ? -11.352 -8.281 -5.934 1 95.44 166 PRO B N 1
ATOM 6004 C CA . PRO B 1 166 ? -12.281 -8.625 -4.852 1 95.44 166 PRO B CA 1
ATOM 6005 C C . PRO B 1 166 ? -13.477 -7.676 -4.773 1 95.44 166 PRO B C 1
ATOM 6007 O O . PRO B 1 166 ? -13.461 -6.723 -3.99 1 95.44 166 PRO B O 1
ATOM 6010 N N . ILE B 1 167 ? -14.57 -7.938 -5.363 1 96.5 167 ILE B N 1
ATOM 6011 C CA . ILE B 1 167 ? -15.688 -7.004 -5.453 1 96.5 167 ILE B CA 1
ATOM 6012 C C . ILE B 1 167 ? -16.812 -7.453 -4.531 1 96.5 167 ILE B C 1
ATOM 6014 O O . ILE B 1 167 ? -17.891 -6.859 -4.523 1 96.5 167 ILE B O 1
ATOM 6018 N N . GLU B 1 168 ? -16.578 -8.508 -3.719 1 94 168 GLU B N 1
ATOM 6019 C CA . GLU B 1 168 ? -17.656 -9.086 -2.926 1 94 168 GLU B CA 1
ATOM 6020 C C . GLU B 1 168 ? -18.047 -8.172 -1.769 1 94 168 GLU B C 1
ATOM 6022 O O . GLU B 1 168 ? -19.141 -8.281 -1.233 1 94 168 GLU B O 1
ATOM 6027 N N . THR B 1 169 ? -17.188 -7.266 -1.346 1 91.06 169 THR B N 1
ATOM 6028 C CA . THR B 1 169 ? -17.484 -6.441 -0.181 1 91.06 169 THR B CA 1
ATOM 6029 C C . THR B 1 169 ? -18.031 -5.082 -0.607 1 91.06 169 THR B C 1
ATOM 6031 O O . THR B 1 169 ? -18.406 -4.266 0.238 1 91.06 169 THR B O 1
ATOM 6034 N N . ILE B 1 170 ? -18.109 -4.789 -1.87 1 95.38 170 ILE B N 1
ATOM 6035 C CA . ILE B 1 170 ? -18.594 -3.512 -2.381 1 95.38 170 ILE B CA 1
ATOM 6036 C C . ILE B 1 170 ? -20.047 -3.314 -1.971 1 95.38 170 ILE B C 1
ATOM 6038 O O . ILE B 1 170 ? -20.844 -4.254 -2.006 1 95.38 170 ILE B O 1
ATOM 6042 N N . ARG B 1 171 ? -20.344 -2.121 -1.589 1 94 171 ARG B N 1
ATOM 6043 C CA . ARG B 1 171 ? -21.703 -1.682 -1.294 1 94 171 ARG B CA 1
ATOM 6044 C C . ARG B 1 171 ? -22.25 -0.788 -2.404 1 94 171 ARG B C 1
ATOM 6046 O O . ARG B 1 171 ? -21.531 0.078 -2.914 1 94 171 ARG B O 1
ATOM 6053 N N . VAL B 1 172 ? -23.469 -1.063 -2.812 1 96.12 172 VAL B N 1
ATOM 6054 C CA . VAL B 1 172 ? -24.125 -0.232 -3.812 1 96.12 172 VAL B CA 1
ATOM 6055 C C . VAL B 1 172 ? -24.906 0.881 -3.121 1 96.12 172 VAL B C 1
ATOM 6057 O O . VAL B 1 172 ? -25.906 0.618 -2.453 1 96.12 172 VAL B O 1
ATOM 6060 N N . LEU B 1 173 ? -24.516 2.115 -3.283 1 94.62 173 LEU B N 1
ATOM 6061 C CA . LEU B 1 173 ? -25.078 3.254 -2.568 1 94.62 173 LEU B CA 1
ATOM 6062 C C . LEU B 1 173 ? -26.344 3.746 -3.252 1 94.62 173 LEU B C 1
ATOM 6064 O O . LEU B 1 173 ? -27.25 4.285 -2.594 1 94.62 173 LEU B O 1
ATOM 6068 N N . SER B 1 174 ? -26.375 3.662 -4.555 1 94.94 174 SER B N 1
ATOM 6069 C CA . SER B 1 174 ? -27.531 4.121 -5.309 1 94.94 174 SER B CA 1
ATOM 6070 C C . SER B 1 174 ? -27.656 3.377 -6.637 1 94.94 174 SER B C 1
ATOM 6072 O O . SER B 1 174 ? -26.703 2.752 -7.094 1 94.94 174 SER B O 1
ATOM 6074 N N . GLY B 1 175 ? -28.828 3.33 -7.164 1 96.19 175 GLY B N 1
ATOM 6075 C CA . GLY B 1 175 ? -29.078 2.74 -8.469 1 96.19 175 GLY B CA 1
ATOM 6076 C C . GLY B 1 175 ? -29.203 1.229 -8.43 1 96.19 175 GLY B C 1
ATOM 6077 O O . GLY B 1 175 ? -29.547 0.658 -7.391 1 96.19 175 GLY B O 1
ATOM 6078 N N . SER B 1 176 ? -28.953 0.623 -9.602 1 97.44 176 SER B N 1
ATOM 6079 C CA . SER B 1 176 ? -29.125 -0.813 -9.781 1 97.44 176 SER B CA 1
ATOM 6080 C C . SER B 1 176 ? -28.031 -1.603 -9.062 1 97.44 176 SER B C 1
ATOM 6082 O O . SER B 1 176 ? -26.891 -1.167 -9.008 1 97.44 176 SER B O 1
ATOM 6084 N N . LYS B 1 177 ? -28.422 -2.779 -8.555 1 98.06 177 LYS B N 1
ATOM 6085 C CA . LYS B 1 177 ? -27.453 -3.684 -7.945 1 98.06 177 LYS B CA 1
ATOM 6086 C C . LYS B 1 177 ? -26.781 -4.559 -9 1 98.06 177 LYS B C 1
ATOM 6088 O O . LYS B 1 177 ? -25.953 -5.414 -8.68 1 98.06 177 LYS B O 1
ATOM 6093 N N . ASN B 1 178 ? -27.219 -4.395 -10.258 1 98.25 178 ASN B N 1
ATOM 6094 C CA . ASN B 1 178 ? -26.5 -4.965 -11.398 1 98.25 178 ASN B CA 1
ATOM 6095 C C . ASN B 1 178 ? -25.359 -4.062 -11.852 1 98.25 178 ASN B C 1
ATOM 6097 O O . ASN B 1 178 ? -25.594 -2.908 -12.227 1 98.25 178 ASN B O 1
ATOM 6101 N N . VAL B 1 179 ? -24.172 -4.555 -11.805 1 98.56 179 VAL B N 1
ATOM 6102 C CA . VAL B 1 179 ? -23 -3.725 -12.047 1 98.56 179 VAL B CA 1
ATOM 6103 C C . VAL B 1 179 ? -22.25 -4.223 -13.281 1 98.56 179 VAL B C 1
ATOM 6105 O O . VAL B 1 179 ? -22.203 -5.426 -13.547 1 98.56 179 VAL B O 1
ATOM 6108 N N . THR B 1 180 ? -21.672 -3.311 -14.062 1 98.62 180 THR B N 1
ATOM 6109 C CA . THR B 1 180 ? -20.906 -3.615 -15.258 1 98.62 180 THR B CA 1
ATOM 6110 C C . THR B 1 180 ? -19.406 -3.422 -15 1 98.62 180 THR B C 1
ATOM 6112 O O . THR B 1 180 ? -19.016 -2.496 -14.289 1 98.62 180 THR B O 1
ATOM 6115 N N . VAL B 1 181 ? -18.609 -4.305 -15.609 1 98.56 181 VAL B N 1
ATOM 6116 C CA . VAL B 1 181 ? -17.172 -4.289 -15.344 1 98.56 181 VAL B CA 1
ATOM 6117 C C . VAL B 1 181 ? -16.391 -4.453 -16.641 1 98.56 181 VAL B C 1
ATOM 6119 O O . VAL B 1 181 ? -16.734 -5.305 -17.469 1 98.56 181 VAL B O 1
ATOM 6122 N N . ALA B 1 182 ? -15.445 -3.633 -16.938 1 98.25 182 ALA B N 1
ATOM 6123 C CA . ALA B 1 182 ? -14.383 -3.857 -17.906 1 98.25 182 ALA B CA 1
ATOM 6124 C C . ALA B 1 182 ? -13.102 -4.328 -17.234 1 98.25 182 ALA B C 1
ATOM 6126 O O . ALA B 1 182 ? -12.328 -3.516 -16.719 1 98.25 182 ALA B O 1
ATOM 6127 N N . PRO B 1 183 ? -12.852 -5.598 -17.234 1 97.5 183 PRO B N 1
ATOM 6128 C CA . PRO B 1 183 ? -11.695 -6.129 -16.5 1 97.5 183 PRO B CA 1
ATOM 6129 C C . PRO B 1 183 ? -10.438 -6.191 -17.375 1 97.5 183 PRO B C 1
ATOM 6131 O O . PRO B 1 183 ? -10.531 -6.336 -18.594 1 97.5 183 PRO B O 1
ATOM 6134 N N . GLY B 1 184 ? -9.289 -6.008 -16.688 1 95.19 184 GLY B N 1
ATOM 6135 C CA . GLY B 1 184 ? -8.039 -6.41 -17.312 1 95.19 184 GLY B CA 1
ATOM 6136 C C . GLY B 1 184 ? -7.82 -7.91 -17.297 1 95.19 184 GLY B C 1
ATOM 6137 O O . GLY B 1 184 ? -8.242 -8.602 -16.375 1 95.19 184 GLY B O 1
ATOM 6138 N N . ALA B 1 185 ? -7.156 -8.344 -18.359 1 91.25 185 ALA B N 1
ATOM 6139 C CA . ALA B 1 185 ? -6.848 -9.758 -18.5 1 91.25 185 ALA B CA 1
ATOM 6140 C C . ALA B 1 185 ? -5.363 -9.969 -18.781 1 91.25 185 ALA B C 1
ATOM 6142 O O . ALA B 1 185 ? -4.918 -9.836 -19.922 1 91.25 185 ALA B O 1
ATOM 6143 N N . GLY B 1 186 ? -4.605 -10.352 -17.766 1 82.62 186 GLY B N 1
ATOM 6144 C CA . GLY B 1 186 ? -3.18 -10.594 -17.938 1 82.62 186 GLY B CA 1
ATOM 6145 C C . GLY B 1 186 ? -2.412 -9.359 -18.375 1 82.62 186 GLY B C 1
ATOM 6146 O O . GLY B 1 186 ? -1.524 -9.445 -19.234 1 82.62 186 GLY B O 1
ATOM 6147 N N . GLY B 1 187 ? -2.918 -8.242 -18.031 1 83.88 187 GLY B N 1
ATOM 6148 C CA . GLY B 1 187 ? -2.238 -7.004 -18.375 1 83.88 187 GLY B CA 1
ATOM 6149 C C . GLY B 1 187 ? -2.752 -6.379 -19.656 1 83.88 187 GLY B C 1
ATOM 6150 O O . GLY B 1 187 ? -2.207 -5.379 -20.125 1 83.88 187 GLY B O 1
ATOM 6151 N N . ALA B 1 188 ? -3.801 -7.008 -20.188 1 87.88 188 ALA B N 1
ATOM 6152 C CA . ALA B 1 188 ? -4.41 -6.52 -21.422 1 87.88 188 ALA B CA 1
ATOM 6153 C C . ALA B 1 188 ? -5.922 -6.383 -21.266 1 87.88 188 ALA B C 1
ATOM 6155 O O . ALA B 1 188 ? -6.477 -6.684 -20.203 1 87.88 188 ALA B O 1
ATOM 6156 N N . MET B 1 189 ? -6.484 -5.918 -22.328 1 91.75 189 MET B N 1
ATOM 6157 C CA . MET B 1 189 ? -7.941 -5.809 -22.312 1 91.75 189 MET B CA 1
ATOM 6158 C C . MET B 1 189 ? -8.594 -7.184 -22.391 1 91.75 189 MET B C 1
ATOM 6160 O O . MET B 1 189 ? -8.078 -8.086 -23.062 1 91.75 189 MET B O 1
ATOM 6164 N N . PHE B 1 190 ? -9.695 -7.254 -21.812 1 93.31 190 PHE B N 1
ATOM 6165 C CA . PHE B 1 190 ? -10.445 -8.5 -21.734 1 93.31 190 PHE B CA 1
ATOM 6166 C C . PHE B 1 190 ? -11.055 -8.852 -23.094 1 93.31 190 PHE B C 1
ATOM 6168 O O . PHE B 1 190 ? -11.586 -7.977 -23.781 1 93.31 190 PHE B O 1
ATOM 6175 N N . SER B 1 191 ? -10.922 -10.164 -23.484 1 92.12 191 SER B N 1
ATOM 6176 C CA . SER B 1 191 ? -11.539 -10.625 -24.719 1 92.12 191 SER B CA 1
ATOM 6177 C C . SER B 1 191 ? -12.422 -11.852 -24.484 1 92.12 191 SER B C 1
ATOM 6179 O O . SER B 1 191 ? -13.43 -12.039 -25.156 1 92.12 191 SER B O 1
ATOM 6181 N N . SER B 1 192 ? -11.977 -12.68 -23.578 1 93.5 192 SER B N 1
ATOM 6182 C CA . SER B 1 192 ? -12.742 -13.891 -23.312 1 93.5 192 SER B CA 1
ATOM 6183 C C . SER B 1 192 ? -12.438 -14.445 -21.922 1 93.5 192 SER B C 1
ATOM 6185 O O . SER B 1 192 ? -11.305 -14.352 -21.453 1 93.5 192 SER B O 1
ATOM 6187 N N . GLY B 1 193 ? -13.43 -15.109 -21.391 1 92.56 193 GLY B N 1
ATOM 6188 C CA . GLY B 1 193 ? -13.227 -15.758 -20.109 1 92.56 193 GLY B CA 1
ATOM 6189 C C . GLY B 1 193 ? -12.664 -17.156 -20.219 1 92.56 193 GLY B C 1
ATOM 6190 O O . GLY B 1 193 ? -12.297 -17.781 -19.219 1 92.56 193 GLY B O 1
ATOM 6191 N N . GLY B 1 194 ? -12.594 -17.625 -21.453 1 91.19 194 GLY B N 1
ATOM 6192 C CA . GLY B 1 194 ? -12.117 -18.984 -21.688 1 91.19 194 GLY B CA 1
ATOM 6193 C C . GLY B 1 194 ? -13.078 -20.047 -21.188 1 91.19 194 GLY B C 1
ATOM 6194 O O . GLY B 1 194 ? -14.289 -19.812 -21.125 1 91.19 194 GLY B O 1
ATOM 6195 N N . PRO B 1 195 ? -12.602 -21.203 -20.828 1 89.31 195 PRO B N 1
ATOM 6196 C CA . PRO B 1 195 ? -13.453 -22.328 -20.422 1 89.31 195 PRO B CA 1
ATOM 6197 C C . PRO B 1 195 ? -13.961 -22.203 -18.984 1 89.31 195 PRO B C 1
ATOM 6199 O O . PRO B 1 195 ? -14.75 -23.047 -18.531 1 89.31 195 PRO B O 1
ATOM 6202 N N . LEU B 1 196 ? -13.492 -21.266 -18.234 1 93.69 196 LEU B N 1
ATOM 6203 C CA . LEU B 1 196 ? -13.883 -21.047 -16.844 1 93.69 196 LEU B CA 1
ATOM 6204 C C . LEU B 1 196 ? -13.531 -22.25 -15.984 1 93.69 196 LEU B C 1
ATOM 6206 O O . LEU B 1 196 ? -14.312 -22.641 -15.117 1 93.69 196 LEU B O 1
ATOM 6210 N N . HIS B 1 197 ? -12.391 -22.906 -16.312 1 91.5 197 HIS B N 1
ATOM 6211 C CA . HIS B 1 197 ? -11.93 -24.141 -15.656 1 91.5 197 HIS B CA 1
ATOM 6212 C C . HIS B 1 197 ? -10.922 -23.828 -14.555 1 91.5 197 HIS B C 1
ATOM 6214 O O . HIS B 1 197 ? -9.914 -23.156 -14.805 1 91.5 197 HIS B O 1
ATOM 6220 N N . PRO B 1 198 ? -11.156 -24.281 -13.305 1 92.56 198 PRO B N 1
ATOM 6221 C CA . PRO B 1 198 ? -10.266 -23.906 -12.203 1 92.56 198 PRO B CA 1
ATOM 6222 C C . PRO B 1 198 ? -8.914 -24.609 -12.273 1 92.56 198 PRO B C 1
ATOM 6224 O O . PRO B 1 198 ? -7.945 -24.156 -11.656 1 92.56 198 PRO B O 1
ATOM 6227 N N . HIS B 1 199 ? -8.805 -25.781 -13.008 1 91.5 199 HIS B N 1
ATOM 6228 C CA . HIS B 1 199 ? -7.605 -26.625 -12.961 1 91.5 199 HIS B CA 1
ATOM 6229 C C . HIS B 1 199 ? -6.695 -26.344 -14.156 1 91.5 199 HIS B C 1
ATOM 6231 O O . HIS B 1 199 ? -5.672 -27 -14.328 1 91.5 199 HIS B O 1
ATOM 6237 N N . GLN B 1 200 ? -7.172 -25.391 -14.93 1 88.69 200 GLN B N 1
ATOM 6238 C CA . GLN B 1 200 ? -6.449 -25.141 -16.172 1 88.69 200 GLN B CA 1
ATOM 6239 C C . GLN B 1 200 ? -5.918 -23.719 -16.234 1 88.69 200 GLN B C 1
ATOM 6241 O O . GLN B 1 200 ? -6.293 -22.875 -15.406 1 88.69 200 GLN B O 1
ATOM 6246 N N . TYR B 1 201 ? -5.09 -23.531 -17.125 1 89.31 201 TYR B N 1
ATOM 6247 C CA . TYR B 1 201 ? -4.41 -22.25 -17.25 1 89.31 201 TYR B CA 1
ATOM 6248 C C . TYR B 1 201 ? -4.984 -21.438 -18.406 1 89.31 201 TYR B C 1
ATOM 6250 O O . TYR B 1 201 ? -6.203 -21.406 -18.609 1 89.31 201 TYR B O 1
ATOM 6258 N N . PHE B 1 202 ? -4.195 -20.609 -19.078 1 83.81 202 PHE B N 1
ATOM 6259 C CA . PHE B 1 202 ? -4.688 -19.875 -20.234 1 83.81 202 PHE B CA 1
ATOM 6260 C C . PHE B 1 202 ? -5.418 -20.797 -21.203 1 83.81 202 PHE B C 1
ATOM 6262 O O . PHE B 1 202 ? -5.008 -21.953 -21.391 1 83.81 202 PHE B O 1
ATOM 6269 N N . PRO B 1 203 ? -6.539 -20.422 -21.672 1 86.5 203 PRO B N 1
ATOM 6270 C CA . PRO B 1 203 ? -7.031 -19.047 -21.812 1 86.5 203 PRO B CA 1
ATOM 6271 C C . PRO B 1 203 ? -7.973 -18.641 -20.688 1 86.5 203 PRO B C 1
ATOM 6273 O O . PRO B 1 203 ? -8.641 -17.594 -20.781 1 86.5 203 PRO B O 1
ATOM 6276 N N . ASN B 1 204 ? -8 -19.406 -19.688 1 85.75 204 ASN B N 1
ATOM 6277 C CA . ASN B 1 204 ? -8.797 -18.984 -18.531 1 85.75 204 ASN B CA 1
ATOM 6278 C C . ASN B 1 204 ? -8.273 -17.688 -17.938 1 85.75 204 ASN B C 1
ATOM 6280 O O . ASN B 1 204 ? -7.07 -17.406 -18 1 85.75 204 ASN B O 1
ATOM 6284 N N . GLN B 1 205 ? -9.219 -16.953 -17.406 1 91.75 205 GLN B N 1
ATOM 6285 C CA . GLN B 1 205 ? -8.844 -15.711 -16.734 1 91.75 205 GLN B CA 1
ATOM 6286 C C . GLN B 1 205 ? -8.805 -15.898 -15.227 1 91.75 205 GLN B C 1
ATOM 6288 O O . GLN B 1 205 ? -9.766 -16.391 -14.633 1 91.75 205 GLN B O 1
ATOM 6293 N N . LEU B 1 206 ? -7.777 -15.422 -14.594 1 95.19 206 LEU B N 1
ATOM 6294 C CA . LEU B 1 206 ? -7.547 -15.625 -13.172 1 95.19 206 LEU B CA 1
ATOM 6295 C C . LEU B 1 206 ? -8.656 -14.969 -12.344 1 95.19 206 LEU B C 1
ATOM 6297 O O . LEU B 1 206 ? -9.148 -15.562 -11.383 1 95.19 206 LEU B O 1
ATOM 6301 N N . PHE B 1 207 ? -9.07 -13.773 -12.695 1 96.12 207 PHE B N 1
ATOM 6302 C CA . PHE B 1 207 ? -10.047 -13.062 -11.875 1 96.12 207 PHE B CA 1
ATOM 6303 C C . PHE B 1 207 ? -11.391 -13.773 -11.898 1 96.12 207 PHE B C 1
ATOM 6305 O O . PHE B 1 207 ? -12.109 -13.781 -10.898 1 96.12 207 PHE B O 1
ATOM 6312 N N . ILE B 1 208 ? -11.742 -14.383 -13.008 1 97.25 208 ILE B N 1
ATOM 6313 C CA . ILE B 1 208 ? -12.992 -15.133 -13.078 1 97.25 208 ILE B CA 1
ATOM 6314 C C . ILE B 1 208 ? -12.891 -16.391 -12.211 1 97.25 208 ILE B C 1
ATOM 6316 O O . ILE B 1 208 ? -13.812 -16.703 -11.461 1 97.25 208 ILE B O 1
ATOM 6320 N N . GLN B 1 209 ? -11.781 -17.094 -12.375 1 97.25 209 GLN B N 1
ATOM 6321 C CA . GLN B 1 209 ? -11.562 -18.266 -11.531 1 97.25 209 GLN B CA 1
ATOM 6322 C C . GLN B 1 209 ? -11.648 -17.891 -10.047 1 97.25 209 GLN B C 1
ATOM 6324 O O . GLN B 1 209 ? -12.219 -18.641 -9.25 1 97.25 209 GLN B O 1
ATOM 6329 N N . ASP B 1 210 ? -11.133 -16.75 -9.688 1 97 210 ASP B N 1
ATOM 6330 C CA . ASP B 1 210 ? -11.141 -16.281 -8.305 1 97 210 ASP B CA 1
ATOM 6331 C C . ASP B 1 210 ? -12.562 -15.984 -7.836 1 97 210 ASP B C 1
ATOM 6333 O O . ASP B 1 210 ? -12.867 -16.109 -6.645 1 97 210 ASP B O 1
ATOM 6337 N N . TRP B 1 211 ? -13.461 -15.539 -8.695 1 98.06 211 TRP B N 1
ATOM 6338 C CA . TRP B 1 211 ? -14.852 -15.25 -8.344 1 98.06 211 TRP B CA 1
ATOM 6339 C C . TRP B 1 211 ? -15.641 -16.547 -8.141 1 98.06 211 TRP B C 1
ATOM 6341 O O . TRP B 1 211 ? -16.578 -16.578 -7.344 1 98.06 211 TRP B O 1
ATOM 6351 N N . LEU B 1 212 ? -15.227 -17.578 -8.875 1 98.38 212 LEU B N 1
ATOM 6352 C CA . LEU B 1 212 ? -16.031 -18.797 -8.93 1 98.38 212 LEU B CA 1
ATOM 6353 C C . LEU B 1 212 ? -15.562 -19.812 -7.898 1 98.38 212 LEU B C 1
ATOM 6355 O O . LEU B 1 212 ? -16.375 -20.516 -7.293 1 98.38 212 LEU B O 1
ATOM 6359 N N . TYR B 1 213 ? -14.25 -19.969 -7.777 1 98.56 213 TYR B N 1
ATOM 6360 C CA . TYR B 1 213 ? -13.68 -21.078 -7.016 1 98.56 213 TYR B CA 1
ATOM 6361 C C . TYR B 1 213 ? -12.812 -20.562 -5.871 1 98.56 213 TYR B C 1
ATOM 6363 O O . TYR B 1 213 ? -12.266 -19.453 -5.949 1 98.56 213 TYR B O 1
ATOM 6371 N N . GLU B 1 214 ? -12.727 -21.297 -4.812 1 98.44 214 GLU B N 1
ATOM 6372 C CA . GLU B 1 214 ? -11.875 -20.984 -3.668 1 98.44 214 GLU B CA 1
ATOM 6373 C C . GLU B 1 214 ? -10.977 -22.156 -3.299 1 98.44 214 GLU B C 1
ATOM 6375 O O . GLU B 1 214 ? -11.312 -23.312 -3.576 1 98.44 214 GLU B O 1
ATOM 6380 N N . GLY B 1 215 ? -9.797 -21.875 -2.785 1 98.5 215 GLY B N 1
ATOM 6381 C CA . GLY B 1 215 ? -8.898 -22.891 -2.246 1 98.5 215 GLY B CA 1
ATOM 6382 C C . GLY B 1 215 ? -9.07 -23.109 -0.754 1 98.5 215 GLY B C 1
ATOM 6383 O O . GLY B 1 215 ? -9.93 -22.484 -0.126 1 98.5 215 GLY B O 1
ATOM 6384 N N . LEU B 1 216 ? -8.234 -24.047 -0.228 1 98.75 216 LEU B N 1
ATOM 6385 C CA . LEU B 1 216 ? -8.258 -24.297 1.209 1 98.75 216 LEU B CA 1
ATOM 6386 C C . LEU B 1 216 ? -7.832 -23.047 1.982 1 98.75 216 LEU B C 1
ATOM 6388 O O . LEU B 1 216 ? -8.422 -22.719 3.02 1 98.75 216 LEU B O 1
ATOM 6392 N N . VAL B 1 217 ? -6.852 -22.359 1.453 1 98.19 217 VAL B N 1
ATOM 6393 C CA . VAL B 1 217 ? -6.336 -21.141 2.041 1 98.19 217 VAL B CA 1
ATOM 6394 C C . VAL B 1 217 ? -6.262 -20.047 0.975 1 98.19 217 VAL B C 1
ATOM 6396 O O . VAL B 1 217 ? -6.426 -20.312 -0.216 1 98.19 217 VAL B O 1
ATOM 6399 N N . SER B 1 218 ? -6.117 -18.812 1.428 1 97 218 SER B N 1
ATOM 6400 C CA . SER B 1 218 ? -6.012 -17.656 0.534 1 97 218 SER B CA 1
ATOM 6401 C C . SER B 1 218 ? -4.801 -16.797 0.88 1 97 218 SER B C 1
ATOM 6403 O O . SER B 1 218 ? -4.211 -16.953 1.952 1 97 218 SER B O 1
ATOM 6405 N N . TYR B 1 219 ? -4.395 -15.961 -0.057 1 96.94 219 TYR B N 1
ATOM 6406 C CA . TYR B 1 219 ? -3.215 -15.117 0.108 1 96.94 219 TYR B CA 1
ATOM 6407 C C . TYR B 1 219 ? -3.588 -13.758 0.686 1 96.94 219 TYR B C 1
ATOM 6409 O O . TYR B 1 219 ? -4.492 -13.086 0.179 1 96.94 219 TYR B O 1
ATOM 6417 N N . GLY B 1 220 ? -2.938 -13.344 1.772 1 95.44 220 GLY B N 1
ATOM 6418 C CA . GLY B 1 220 ? -3.088 -12.031 2.377 1 95.44 220 GLY B CA 1
ATOM 6419 C C . GLY B 1 220 ? -1.911 -11.109 2.105 1 95.44 220 GLY B C 1
ATOM 6420 O O . GLY B 1 220 ? -1.108 -11.367 1.206 1 95.44 220 GLY B O 1
ATOM 6421 N N . GLN B 1 221 ? -1.81 -10.047 2.846 1 94.25 221 GLN B N 1
ATOM 6422 C CA . GLN B 1 221 ? -0.758 -9.055 2.65 1 94.25 221 GLN B CA 1
ATOM 6423 C C . GLN B 1 221 ? 0.6 -9.594 3.084 1 94.25 221 GLN B C 1
ATOM 6425 O O . GLN B 1 221 ? 0.701 -10.289 4.098 1 94.25 221 GLN B O 1
ATOM 6430 N N . ASP B 1 222 ? 1.636 -9.336 2.342 1 93.56 222 ASP B N 1
ATOM 6431 C CA . ASP B 1 222 ? 3.037 -9.539 2.697 1 93.56 222 ASP B CA 1
ATOM 6432 C C . ASP B 1 222 ? 3.336 -11.023 2.904 1 93.56 222 ASP B C 1
ATOM 6434 O O . ASP B 1 222 ? 4.164 -11.383 3.742 1 93.56 222 ASP B O 1
ATOM 6438 N N . GLY B 1 223 ? 2.506 -11.891 2.389 1 93.75 223 GLY B N 1
ATOM 6439 C CA . GLY B 1 223 ? 2.781 -13.312 2.479 1 93.75 223 GLY B CA 1
ATOM 6440 C C . GLY B 1 223 ? 1.92 -14.023 3.504 1 93.75 223 GLY B C 1
ATOM 6441 O O . GLY B 1 223 ? 2.086 -15.227 3.738 1 93.75 223 GLY B O 1
ATOM 6442 N N . GLU B 1 224 ? 1.052 -13.367 4.051 1 95.62 224 GLU B N 1
ATOM 6443 C CA . GLU B 1 224 ? 0.142 -13.977 5.02 1 95.62 224 GLU B CA 1
ATOM 6444 C C . GLU B 1 224 ? -0.718 -15.055 4.367 1 95.62 224 GLU B C 1
ATOM 6446 O O . GLU B 1 224 ? -1.192 -14.883 3.244 1 95.62 224 GLU B O 1
ATOM 6451 N N . ILE B 1 225 ? -0.867 -16.141 5.113 1 96.94 225 ILE B N 1
ATOM 6452 C CA . ILE B 1 225 ? -1.818 -17.172 4.719 1 96.94 225 ILE B CA 1
ATOM 6453 C C . ILE B 1 225 ? -3.115 -17 5.508 1 96.94 225 ILE B C 1
ATOM 6455 O O . ILE B 1 225 ? -3.105 -17 6.738 1 96.94 225 ILE B O 1
ATOM 6459 N N . GLN B 1 226 ? -4.176 -16.875 4.785 1 96.94 226 GLN B N 1
ATOM 6460 C CA . GLN B 1 226 ? -5.465 -16.609 5.422 1 96.94 226 GLN B CA 1
ATOM 6461 C C . GLN B 1 226 ? -6.414 -17.797 5.246 1 96.94 226 GLN B C 1
ATOM 6463 O O . GLN B 1 226 ? -6.309 -18.547 4.27 1 96.94 226 GLN B O 1
ATOM 6468 N N . PRO B 1 227 ? -7.352 -17.938 6.199 1 97.88 227 PRO B N 1
ATOM 6469 C CA . PRO B 1 227 ? -8.383 -18.969 6.035 1 97.88 227 PRO B CA 1
ATOM 6470 C C . PRO B 1 227 ? -9.281 -18.719 4.832 1 97.88 227 PRO B C 1
ATOM 6472 O O . PRO B 1 227 ? -9.531 -17.562 4.469 1 97.88 227 PRO B O 1
ATOM 6475 N N . ALA B 1 228 ? -9.672 -19.75 4.23 1 97.94 228 ALA B N 1
ATOM 6476 C CA . ALA B 1 228 ? -10.711 -19.812 3.203 1 97.94 228 ALA B CA 1
ATOM 6477 C C . ALA B 1 228 ? -11.625 -21.016 3.416 1 97.94 228 ALA B C 1
ATOM 6479 O O . ALA B 1 228 ? -12.336 -21.094 4.418 1 97.94 228 ALA B O 1
ATOM 6480 N N . LEU B 1 229 ? -11.477 -22.031 2.562 1 98.81 229 LEU B N 1
ATOM 6481 C CA . LEU B 1 229 ? -12.32 -23.203 2.783 1 98.81 229 LEU B CA 1
ATOM 6482 C C . LEU B 1 229 ? -11.828 -24.016 3.975 1 98.81 229 LEU B C 1
ATOM 6484 O O . LEU B 1 229 ? -12.547 -24.891 4.473 1 98.81 229 LEU B O 1
ATOM 6488 N N . ALA B 1 230 ? -10.609 -23.828 4.348 1 98.81 230 ALA B N 1
ATOM 6489 C CA . ALA B 1 230 ? -10.125 -24.281 5.648 1 98.81 230 ALA B CA 1
ATOM 6490 C C . ALA B 1 230 ? -10.086 -23.141 6.656 1 98.81 230 ALA B C 1
ATOM 6492 O O . ALA B 1 230 ? -9.625 -22.047 6.344 1 98.81 230 ALA B O 1
ATOM 6493 N N . THR B 1 231 ? -10.531 -23.406 7.883 1 97.44 231 THR B N 1
ATOM 6494 C CA . THR B 1 231 ? -10.594 -22.375 8.906 1 97.44 231 THR B CA 1
ATOM 6495 C C . THR B 1 231 ? -9.273 -22.297 9.68 1 97.44 231 THR B C 1
ATOM 6497 O O . THR B 1 231 ? -8.961 -21.266 10.281 1 97.44 231 THR B O 1
ATOM 6500 N N . SER B 1 232 ? -8.617 -23.391 9.75 1 97.19 232 SER B N 1
ATOM 6501 C CA . SER B 1 232 ? -7.324 -23.5 10.406 1 97.19 232 SER B CA 1
ATOM 6502 C C . SER B 1 232 ? -6.523 -24.672 9.867 1 97.19 232 SER B C 1
ATOM 6504 O O . SER B 1 232 ? -7.059 -25.5 9.125 1 97.19 232 SER B O 1
ATOM 6506 N N . TRP B 1 233 ? -5.25 -24.734 10.164 1 98 233 TRP B N 1
ATOM 6507 C CA . TRP B 1 233 ? -4.379 -25.828 9.75 1 98 233 TRP B CA 1
ATOM 6508 C C . TRP B 1 233 ? -3.225 -26 10.727 1 98 233 TRP B C 1
ATOM 6510 O O . TRP B 1 233 ? -2.859 -25.062 11.445 1 98 233 TRP B O 1
ATOM 6520 N N . LEU B 1 234 ? -2.756 -27.219 10.789 1 95.81 234 LEU B N 1
ATOM 6521 C CA . LEU B 1 234 ? -1.596 -27.578 11.586 1 95.81 234 LEU B CA 1
ATOM 6522 C C . LEU B 1 234 ? -0.518 -28.219 10.719 1 95.81 234 LEU B C 1
ATOM 6524 O O . LEU B 1 234 ? -0.803 -29.141 9.945 1 95.81 234 LEU B O 1
ATOM 6528 N N . THR B 1 235 ? 0.652 -27.656 10.789 1 94.75 235 THR B N 1
ATOM 6529 C CA . THR B 1 235 ? 1.789 -28.234 10.078 1 94.75 235 THR B CA 1
ATOM 6530 C C . THR B 1 235 ? 2.693 -29 11.039 1 94.75 235 THR B C 1
ATOM 6532 O O . THR B 1 235 ? 3.137 -28.469 12.055 1 94.75 235 THR B O 1
ATOM 6535 N N . GLU B 1 236 ? 2.979 -30.219 10.68 1 93.31 236 GLU B N 1
ATOM 6536 C CA . GLU B 1 236 ? 3.85 -31.078 11.469 1 93.31 236 GLU B CA 1
ATOM 6537 C C . GLU B 1 236 ? 4.98 -31.641 10.625 1 93.31 236 GLU B C 1
ATOM 6539 O O . GLU B 1 236 ? 4.773 -32 9.461 1 93.31 236 GLU B O 1
ATOM 6544 N N . GLU B 1 237 ? 6.102 -31.594 11.273 1 90.31 237 GLU B N 1
ATOM 6545 C CA . GLU B 1 237 ? 7.199 -32.312 10.633 1 90.31 237 GLU B CA 1
ATOM 6546 C C . GLU B 1 237 ? 7.117 -33.812 10.914 1 90.31 237 GLU B C 1
ATOM 6548 O O . GLU B 1 237 ? 6.863 -34.219 12.047 1 90.31 237 GLU B O 1
ATOM 6553 N N . ILE B 1 238 ? 7.262 -34.562 9.836 1 90.44 238 ILE B N 1
ATOM 6554 C CA . ILE B 1 238 ? 7.379 -36 9.977 1 90.44 238 ILE B CA 1
ATOM 6555 C C . ILE B 1 238 ? 8.852 -36.406 10.039 1 90.44 238 ILE B C 1
ATOM 6557 O O . ILE B 1 238 ? 9.555 -36.375 9.023 1 90.44 238 ILE B O 1
ATOM 6561 N N . VAL B 1 239 ? 9.234 -36.75 11.195 1 85.25 239 VAL B N 1
ATOM 6562 C CA . VAL B 1 239 ? 10.648 -37 11.422 1 85.25 239 VAL B CA 1
ATOM 6563 C C . VAL B 1 239 ? 11.133 -38.062 10.438 1 85.25 239 VAL B C 1
ATOM 6565 O O . VAL B 1 239 ? 10.555 -39.156 10.344 1 85.25 239 VAL B O 1
ATOM 6568 N N . GLY B 1 240 ? 12.18 -37.75 9.711 1 84.06 240 GLY B N 1
ATOM 6569 C CA . GLY B 1 240 ? 12.797 -38.656 8.758 1 84.06 240 GLY B CA 1
ATOM 6570 C C . GLY B 1 240 ? 12.039 -38.75 7.449 1 84.06 240 GLY B C 1
ATOM 6571 O O . GLY B 1 240 ? 12.414 -39.531 6.562 1 84.06 240 GLY B O 1
ATOM 6572 N N . ALA B 1 241 ? 11.078 -38 7.301 1 87.81 241 ALA B N 1
ATOM 6573 C CA . ALA B 1 241 ? 10.273 -38.094 6.082 1 87.81 241 ALA B CA 1
ATOM 6574 C C . ALA B 1 241 ? 9.977 -36.719 5.523 1 87.81 241 ALA B C 1
ATOM 6576 O O . ALA B 1 241 ? 10.852 -36.094 4.914 1 87.81 241 ALA B O 1
ATOM 6577 N N . GLY B 1 242 ? 8.906 -36.188 5.664 1 95.31 242 GLY B N 1
ATOM 6578 C CA . GLY B 1 242 ? 8.484 -34.906 5.145 1 95.31 242 GLY B CA 1
ATOM 6579 C C . GLY B 1 242 ? 7.629 -34.125 6.121 1 95.31 242 GLY B C 1
ATOM 6580 O O . GLY B 1 242 ? 7.988 -33.969 7.289 1 95.31 242 GLY B O 1
ATOM 6581 N N . GLN B 1 243 ? 6.629 -33.562 5.641 1 96.12 243 GLN B N 1
ATOM 6582 C CA . GLN B 1 243 ? 5.73 -32.781 6.5 1 96.12 243 GLN B CA 1
ATOM 6583 C C . GLN B 1 243 ? 4.273 -33.188 6.273 1 96.12 243 GLN B C 1
ATOM 6585 O O . GLN B 1 243 ? 3.949 -33.812 5.258 1 96.12 243 GLN B O 1
ATOM 6590 N N . ARG B 1 244 ? 3.518 -33.031 7.285 1 96.94 244 ARG B N 1
ATOM 6591 C CA . ARG B 1 244 ? 2.076 -33.25 7.258 1 96.94 244 ARG B CA 1
ATOM 6592 C C . ARG B 1 244 ? 1.322 -31.969 7.609 1 96.94 244 ARG B C 1
ATOM 6594 O O . ARG B 1 244 ? 1.689 -31.266 8.555 1 96.94 244 ARG B O 1
ATOM 6601 N N . VAL B 1 245 ? 0.383 -31.609 6.746 1 98.12 245 VAL B N 1
ATOM 6602 C CA . VAL B 1 245 ? -0.499 -30.484 7.043 1 98.12 245 VAL B CA 1
ATOM 6603 C C . VAL B 1 245 ? -1.937 -30.984 7.188 1 98.12 245 VAL B C 1
ATOM 6605 O O . VAL B 1 245 ? -2.449 -31.688 6.309 1 98.12 245 VAL B O 1
ATOM 6608 N N . ILE B 1 246 ? -2.559 -30.656 8.297 1 98.56 246 ILE B N 1
ATOM 6609 C CA . ILE B 1 246 ? -3.936 -31.047 8.594 1 98.56 246 ILE B CA 1
ATOM 6610 C C . ILE B 1 246 ? -4.84 -29.812 8.523 1 98.56 246 ILE B C 1
ATOM 6612 O O . ILE B 1 246 ? -4.703 -28.891 9.328 1 98.56 246 ILE B O 1
ATOM 6616 N N . PHE B 1 247 ? -5.781 -29.812 7.582 1 98.81 247 PHE B N 1
ATOM 6617 C CA . PHE B 1 247 ? -6.688 -28.688 7.379 1 98.81 247 PHE B CA 1
ATOM 6618 C C . PHE B 1 247 ? -8.039 -28.969 8.023 1 98.81 247 PHE B C 1
ATOM 6620 O O . PHE B 1 247 ? -8.68 -29.969 7.727 1 98.81 247 PHE B O 1
ATOM 6627 N N . THR B 1 248 ? -8.461 -28.094 8.93 1 98.69 248 THR B N 1
ATOM 6628 C CA . THR B 1 248 ? -9.844 -28.109 9.406 1 98.69 248 THR B CA 1
ATOM 6629 C C . THR B 1 248 ? -10.758 -27.375 8.43 1 98.69 248 THR B C 1
ATOM 6631 O O . THR B 1 248 ? -10.617 -26.172 8.219 1 98.69 248 THR B O 1
ATOM 6634 N N . LEU B 1 249 ? -11.727 -28.078 7.883 1 98.75 249 LEU B N 1
ATOM 6635 C CA . LEU B 1 249 ? -12.531 -27.531 6.801 1 98.75 249 LEU B CA 1
ATOM 6636 C C . LEU B 1 249 ? -13.695 -26.719 7.352 1 98.75 249 LEU B C 1
ATOM 6638 O O . LEU B 1 249 ? -14.273 -27.062 8.383 1 98.75 249 LEU B O 1
ATOM 6642 N N . ARG B 1 250 ? -13.953 -25.625 6.66 1 98.12 250 ARG B N 1
ATOM 6643 C CA . ARG B 1 250 ? -15.078 -24.766 7.012 1 98.12 250 ARG B CA 1
ATOM 6644 C C . ARG B 1 250 ? -16.406 -25.516 6.91 1 98.12 250 ARG B C 1
ATOM 6646 O O . ARG B 1 250 ? -16.656 -26.203 5.918 1 98.12 250 ARG B O 1
ATOM 6653 N N . GLU B 1 251 ? -17.266 -25.359 7.859 1 96.88 251 GLU B N 1
ATOM 6654 C CA . GLU B 1 251 ? -18.578 -26.016 7.883 1 96.88 251 GLU B CA 1
ATOM 6655 C C . GLU B 1 251 ? -19.656 -25.109 7.293 1 96.88 251 GLU B C 1
ATOM 6657 O O . GLU B 1 251 ? -19.531 -23.891 7.332 1 96.88 251 GLU B O 1
ATOM 6662 N N . GLY B 1 252 ? -20.625 -25.703 6.668 1 97 252 GLY B N 1
ATOM 6663 C CA . GLY B 1 252 ? -21.797 -24.969 6.199 1 97 252 GLY B CA 1
ATOM 6664 C C . GLY B 1 252 ? -21.578 -24.297 4.859 1 97 252 GLY B C 1
ATOM 6665 O O . GLY B 1 252 ? -22.344 -23.406 4.473 1 97 252 GLY B O 1
ATOM 6666 N N . VAL B 1 253 ? -20.562 -24.656 4.164 1 98.62 253 VAL B N 1
ATOM 6667 C CA . VAL B 1 253 ? -20.281 -24.078 2.857 1 98.62 253 VAL B CA 1
ATOM 6668 C C . VAL B 1 253 ? -21.078 -24.797 1.778 1 98.62 253 VAL B C 1
ATOM 6670 O O . VAL B 1 253 ? -21.156 -26.031 1.77 1 98.62 253 VAL B O 1
ATOM 6673 N N . LYS B 1 254 ? -21.703 -24 0.898 1 98.75 254 LYS B N 1
ATOM 6674 C CA . LYS B 1 254 ? -22.453 -24.547 -0.236 1 98.75 254 LYS B CA 1
ATOM 6675 C C . LYS B 1 254 ? -21.75 -24.234 -1.554 1 98.75 254 LYS B C 1
ATOM 6677 O O . LYS B 1 254 ? -21.188 -23.141 -1.718 1 98.75 254 LYS B O 1
ATOM 6682 N N . PHE B 1 255 ? -21.812 -25.203 -2.414 1 98.81 255 PHE B N 1
ATOM 6683 C CA . PHE B 1 255 ? -21.469 -24.906 -3.795 1 98.81 255 PHE B CA 1
ATOM 6684 C C . PHE B 1 255 ? -22.562 -24.109 -4.477 1 98.81 255 PHE B C 1
ATOM 6686 O O . PHE B 1 255 ? -23.672 -24 -3.951 1 98.81 255 PHE B O 1
ATOM 6693 N N . HIS B 1 256 ? -22.25 -23.594 -5.664 1 98.69 256 HIS B N 1
ATOM 6694 C CA . HIS B 1 256 ? -23.203 -22.797 -6.43 1 98.69 256 HIS B CA 1
ATOM 6695 C C . HIS B 1 256 ? -24.453 -23.609 -6.762 1 98.69 256 HIS B C 1
ATOM 6697 O O . HIS B 1 256 ? -25.531 -23.047 -6.949 1 98.69 256 HIS B O 1
ATOM 6703 N N . ASP B 1 257 ? -24.391 -24.891 -6.828 1 98 257 ASP B N 1
ATOM 6704 C CA . ASP B 1 257 ? -25.516 -25.75 -7.191 1 98 257 ASP B CA 1
ATOM 6705 C C . ASP B 1 257 ? -26.312 -26.172 -5.953 1 98 257 ASP B C 1
ATOM 6707 O O . ASP B 1 257 ? -27.25 -26.953 -6.051 1 98 257 ASP B O 1
ATOM 6711 N N . GLY B 1 258 ? -25.859 -25.703 -4.836 1 98.12 258 GLY B N 1
ATOM 6712 C CA . GLY B 1 258 ? -26.578 -25.969 -3.605 1 98.12 258 GLY B CA 1
ATOM 6713 C C . GLY B 1 258 ? -26.031 -27.156 -2.83 1 98.12 258 GLY B C 1
ATOM 6714 O O . GLY B 1 258 ? -26.359 -27.344 -1.658 1 98.12 258 GLY B O 1
ATOM 6715 N N . SER B 1 259 ? -25.203 -27.969 -3.422 1 98.19 259 SER B N 1
ATOM 6716 C CA . SER B 1 259 ? -24.609 -29.109 -2.719 1 98.19 259 SER B CA 1
ATOM 6717 C C . SER B 1 259 ? -23.641 -28.656 -1.646 1 98.19 259 SER B C 1
ATOM 6719 O O . SER B 1 259 ? -23.188 -27.516 -1.652 1 98.19 259 SER B O 1
ATOM 6721 N N . ASP B 1 260 ? -23.281 -29.594 -0.755 1 98.25 260 ASP B N 1
ATOM 6722 C CA . ASP B 1 260 ? -22.438 -29.266 0.389 1 98.25 260 ASP B CA 1
ATOM 6723 C C . ASP B 1 260 ? -20.969 -29.438 0.049 1 98.25 260 ASP B C 1
ATOM 6725 O O . ASP B 1 260 ? -20.594 -30.375 -0.672 1 98.25 260 ASP B O 1
ATOM 6729 N N . PHE B 1 261 ? -20.188 -28.594 0.604 1 98.56 261 PHE B N 1
ATOM 6730 C CA . PHE B 1 261 ? -18.734 -28.719 0.597 1 98.56 261 PHE B CA 1
ATOM 6731 C C . PHE B 1 261 ? -18.266 -29.656 1.712 1 98.56 261 PHE B C 1
ATOM 6733 O O . PHE B 1 261 ? -18.734 -29.547 2.848 1 98.56 261 PHE B O 1
ATOM 6740 N N . ASP B 1 262 ? -17.328 -30.562 1.35 1 98.12 262 ASP B N 1
ATOM 6741 C CA . ASP B 1 262 ? -16.766 -31.469 2.35 1 98.12 262 ASP B CA 1
ATOM 6742 C C . ASP B 1 262 ? -15.398 -31.969 1.921 1 98.12 262 ASP B C 1
ATOM 6744 O O . ASP B 1 262 ? -14.859 -31.531 0.897 1 98.12 262 ASP B O 1
ATOM 6748 N N . CYS B 1 263 ? -14.867 -32.844 2.758 1 98.69 263 CYS B N 1
ATOM 6749 C CA . CYS B 1 263 ? -13.516 -33.344 2.514 1 98.69 263 CYS B CA 1
ATOM 6750 C C . CYS B 1 263 ? -13.461 -34.156 1.229 1 98.69 263 CYS B C 1
ATOM 6752 O O . CYS B 1 263 ? -12.469 -34.125 0.502 1 98.69 263 CYS B O 1
ATOM 6754 N N . ALA B 1 264 ? -14.5 -34.906 0.917 1 98.38 264 ALA B N 1
ATOM 6755 C CA . ALA B 1 264 ? -14.531 -35.719 -0.287 1 98.38 264 ALA B CA 1
ATOM 6756 C C . ALA B 1 264 ? -14.422 -34.875 -1.544 1 98.38 264 ALA B C 1
ATOM 6758 O O . ALA B 1 264 ? -13.773 -35.25 -2.516 1 98.38 264 ALA B O 1
ATOM 6759 N N . SER B 1 265 ? -15.109 -33.75 -1.537 1 98.31 265 SER B N 1
ATOM 6760 C CA . SER B 1 265 ? -15.016 -32.844 -2.674 1 98.31 265 SER B CA 1
ATOM 6761 C C . SER B 1 265 ? -13.594 -32.312 -2.852 1 98.31 265 SER B C 1
ATOM 6763 O O . SER B 1 265 ? -13.117 -32.156 -3.979 1 98.31 265 SER B O 1
ATOM 6765 N N . VAL B 1 266 ? -12.93 -31.984 -1.715 1 98.81 266 VAL B N 1
ATOM 6766 C CA . VAL B 1 266 ? -11.547 -31.531 -1.781 1 98.81 266 VAL B CA 1
ATOM 6767 C C . VAL B 1 266 ? -10.664 -32.625 -2.381 1 98.81 266 VAL B C 1
ATOM 6769 O O . VAL B 1 266 ? -9.906 -32.375 -3.322 1 98.81 266 VAL B O 1
ATOM 6772 N N . LYS B 1 267 ? -10.797 -33.812 -1.853 1 98.75 267 LYS B N 1
ATOM 6773 C CA . LYS B 1 267 ? -9.984 -34.938 -2.314 1 98.75 267 LYS B CA 1
ATOM 6774 C C . LYS B 1 267 ? -10.203 -35.188 -3.803 1 98.75 267 LYS B C 1
ATOM 6776 O O . LYS B 1 267 ? -9.258 -35.5 -4.531 1 98.75 267 LYS B O 1
ATOM 6781 N N . LEU B 1 268 ? -11.469 -35.156 -4.234 1 98.5 268 LEU B N 1
ATOM 6782 C CA . LEU B 1 268 ? -11.781 -35.375 -5.645 1 98.5 268 LEU B CA 1
ATOM 6783 C C . LEU B 1 268 ? -10.984 -34.406 -6.531 1 98.5 268 LEU B C 1
ATOM 6785 O O . LEU B 1 268 ? -10.406 -34.844 -7.535 1 98.5 268 LEU B O 1
ATOM 6789 N N . ASN B 1 269 ? -10.984 -33.125 -6.211 1 98.38 269 ASN B N 1
ATOM 6790 C CA . ASN B 1 269 ? -10.242 -32.125 -6.973 1 98.38 269 ASN B CA 1
ATOM 6791 C C . ASN B 1 269 ? -8.742 -32.406 -6.953 1 98.38 269 ASN B C 1
ATOM 6793 O O . ASN B 1 269 ? -8.086 -32.375 -7.992 1 98.38 269 ASN B O 1
ATOM 6797 N N . PHE B 1 270 ? -8.172 -32.719 -5.777 1 98.5 270 PHE B N 1
ATOM 6798 C CA . PHE B 1 270 ? -6.75 -33.031 -5.656 1 98.5 270 PHE B CA 1
ATOM 6799 C C . PHE B 1 270 ? -6.402 -34.281 -6.449 1 98.5 270 PHE B C 1
ATOM 6801 O O . PHE B 1 270 ? -5.367 -34.344 -7.117 1 98.5 270 PHE B O 1
ATOM 6808 N N . ASP B 1 271 ? -7.254 -35.344 -6.406 1 97.94 271 ASP B N 1
ATOM 6809 C CA . ASP B 1 271 ? -7.035 -36.562 -7.16 1 97.94 271 ASP B CA 1
ATOM 6810 C C . ASP B 1 271 ? -6.895 -36.281 -8.656 1 97.94 271 ASP B C 1
ATOM 6812 O O . ASP B 1 271 ? -6.051 -36.875 -9.328 1 97.94 271 ASP B O 1
ATOM 6816 N N . HIS B 1 272 ? -7.711 -35.438 -9.133 1 96.5 272 HIS B N 1
ATOM 6817 C CA . HIS B 1 272 ? -7.727 -35.156 -10.562 1 96.5 272 HIS B CA 1
ATOM 6818 C C . HIS B 1 272 ? -6.516 -34.344 -10.984 1 96.5 272 HIS B C 1
ATOM 6820 O O . HIS B 1 272 ? -5.852 -34.656 -11.969 1 96.5 272 HIS B O 1
ATOM 6826 N N . VAL B 1 273 ? -6.199 -33.25 -10.281 1 95.94 273 VAL B N 1
ATOM 6827 C CA . VAL B 1 273 ? -5.09 -32.375 -10.625 1 95.94 273 VAL B CA 1
ATOM 6828 C C . VAL B 1 273 ? -3.77 -33.125 -10.477 1 95.94 273 VAL B C 1
ATOM 6830 O O . VAL B 1 273 ? -2.848 -32.938 -11.273 1 95.94 273 VAL B O 1
ATOM 6833 N N . LEU B 1 274 ? -3.719 -34.031 -9.445 1 95.81 274 LEU B N 1
ATOM 6834 C CA . LEU B 1 274 ? -2.459 -34.688 -9.102 1 95.81 274 LEU B CA 1
ATOM 6835 C C . LEU B 1 274 ? -2.443 -36.125 -9.594 1 95.81 274 LEU B C 1
ATOM 6837 O O . LEU B 1 274 ? -1.677 -36.938 -9.086 1 95.81 274 LEU B O 1
ATOM 6841 N N . SER B 1 275 ? -3.281 -36.406 -10.484 1 93.31 275 SER B N 1
ATOM 6842 C CA . SER B 1 275 ? -3.26 -37.75 -11.047 1 93.31 275 SER B CA 1
ATOM 6843 C C . SER B 1 275 ? -1.912 -38.062 -11.695 1 93.31 275 SER B C 1
ATOM 6845 O O . SER B 1 275 ? -1.154 -37.156 -12.031 1 93.31 275 SER B O 1
ATOM 6847 N N . GLU B 1 276 ? -1.661 -39.25 -11.891 1 89.12 276 GLU B N 1
ATOM 6848 C CA . GLU B 1 276 ? -0.359 -39.688 -12.391 1 89.12 276 GLU B CA 1
ATOM 6849 C C . GLU B 1 276 ? -0.06 -39.062 -13.758 1 89.12 276 GLU B C 1
ATOM 6851 O O . GLU B 1 276 ? 1.064 -38.625 -14.016 1 89.12 276 GLU B O 1
ATOM 6856 N N . SER B 1 277 ? -1.043 -38.969 -14.586 1 86.88 277 SER B N 1
ATOM 6857 C CA . SER B 1 277 ? -0.843 -38.5 -15.953 1 86.88 277 SER B CA 1
ATOM 6858 C C . SER B 1 277 ? -0.903 -36.969 -16.016 1 86.88 277 SER B C 1
ATOM 6860 O O . SER B 1 277 ? -0.231 -36.375 -16.844 1 86.88 277 SER B O 1
ATOM 6862 N N . ALA B 1 278 ? -1.685 -36.438 -15.164 1 88.44 278 ALA B N 1
ATOM 6863 C CA . ALA B 1 278 ? -1.941 -35 -15.273 1 88.44 278 ALA B CA 1
ATOM 6864 C C . ALA B 1 278 ? -0.938 -34.219 -14.453 1 88.44 278 ALA B C 1
ATOM 6866 O O . ALA B 1 278 ? -0.707 -33.031 -14.719 1 88.44 278 ALA B O 1
ATOM 6867 N N . ARG B 1 279 ? -0.307 -34.812 -13.578 1 89.88 279 ARG B N 1
ATOM 6868 C CA . ARG B 1 279 ? 0.507 -34.125 -12.57 1 89.88 279 ARG B CA 1
ATOM 6869 C C . ARG B 1 279 ? 1.659 -33.375 -13.211 1 89.88 279 ARG B C 1
ATOM 6871 O O . ARG B 1 279 ? 2.045 -32.281 -12.742 1 89.88 279 ARG B O 1
ATOM 6878 N N . GLN B 1 280 ? 2.201 -33.844 -14.242 1 86.25 280 GLN B N 1
ATOM 6879 C CA . GLN B 1 280 ? 3.379 -33.25 -14.867 1 86.25 280 GLN B CA 1
ATOM 6880 C C . GLN B 1 280 ? 3.068 -31.859 -15.43 1 86.25 280 GLN B C 1
ATOM 6882 O O . GLN B 1 280 ? 3.938 -30.984 -15.461 1 86.25 280 GLN B O 1
ATOM 6887 N N . ARG B 1 281 ? 1.9 -31.672 -15.82 1 87.19 281 ARG B N 1
ATOM 6888 C CA . ARG B 1 281 ? 1.479 -30.391 -16.359 1 87.19 281 ARG B CA 1
ATOM 6889 C C . ARG B 1 281 ? 1.615 -29.281 -15.328 1 87.19 281 ARG B C 1
ATOM 6891 O O . ARG B 1 281 ? 1.788 -28.109 -15.68 1 87.19 281 ARG B O 1
ATOM 6898 N N . HIS B 1 282 ? 1.53 -29.672 -14.164 1 92.25 282 HIS B N 1
ATOM 6899 C CA . HIS B 1 282 ? 1.523 -28.719 -13.07 1 92.25 282 HIS B CA 1
ATOM 6900 C C . HIS B 1 282 ? 2.859 -28.703 -12.336 1 92.25 282 HIS B C 1
ATOM 6902 O O . HIS B 1 282 ? 2.945 -28.234 -11.203 1 92.25 282 HIS B O 1
ATOM 6908 N N . SER B 1 283 ? 3.932 -29.172 -12.961 1 89.31 283 SER B N 1
ATOM 6909 C CA . SER B 1 283 ? 5.215 -29.406 -12.305 1 89.31 283 SER B CA 1
ATOM 6910 C C . SER B 1 283 ? 5.941 -28.094 -12.023 1 89.31 283 SER B C 1
ATOM 6912 O O . SER B 1 283 ? 6.926 -28.078 -11.281 1 89.31 283 SER B O 1
ATOM 6914 N N . TRP B 1 284 ? 5.461 -26.984 -12.555 1 90.19 284 TRP B N 1
ATOM 6915 C CA . TRP B 1 284 ? 6.055 -25.688 -12.219 1 90.19 284 TRP B CA 1
ATOM 6916 C C . TRP B 1 284 ? 5.801 -25.328 -10.758 1 90.19 284 TRP B C 1
ATOM 6918 O O . TRP B 1 284 ? 6.527 -24.531 -10.18 1 90.19 284 TRP B O 1
ATOM 6928 N N . LEU B 1 285 ? 4.867 -25.969 -10.188 1 94.12 285 LEU B N 1
ATOM 6929 C CA . LEU B 1 285 ? 4.621 -25.859 -8.75 1 94.12 285 LEU B CA 1
ATOM 6930 C C . LEU B 1 285 ? 5.477 -26.844 -7.973 1 94.12 285 LEU B C 1
ATOM 6932 O O . LEU B 1 285 ? 5.43 -28.047 -8.234 1 94.12 285 LEU B O 1
ATOM 6936 N N . GLY B 1 286 ? 6.141 -26.344 -6.965 1 94.31 286 GLY B N 1
ATOM 6937 C CA . GLY B 1 286 ? 6.914 -27.234 -6.113 1 94.31 286 GLY B CA 1
ATOM 6938 C C . GLY B 1 286 ? 6.051 -28.172 -5.285 1 94.31 286 GLY B C 1
ATOM 6939 O O . GLY B 1 286 ? 6.438 -29.312 -5.023 1 94.31 286 GLY B O 1
ATOM 6940 N N . ALA B 1 287 ? 4.93 -27.734 -4.934 1 95.31 287 ALA B N 1
ATOM 6941 C CA . ALA B 1 287 ? 4.012 -28.516 -4.109 1 95.31 287 ALA B CA 1
ATOM 6942 C C . ALA B 1 287 ? 3.566 -29.781 -4.832 1 95.31 287 ALA B C 1
ATOM 6944 O O . ALA B 1 287 ? 3.393 -30.828 -4.207 1 95.31 287 ALA B O 1
ATOM 6945 N N . VAL B 1 288 ? 3.361 -29.641 -6.094 1 94.38 288 VAL B N 1
ATOM 6946 C CA . VAL B 1 288 ? 2.912 -30.766 -6.895 1 94.38 288 VAL B CA 1
ATOM 6947 C C . VAL B 1 288 ? 3.977 -31.859 -6.879 1 94.38 288 VAL B C 1
ATOM 6949 O O . VAL B 1 288 ? 3.652 -33.062 -6.832 1 94.38 288 VAL B O 1
ATOM 6952 N N . GLN B 1 289 ? 5.191 -31.438 -6.871 1 92.12 289 GLN B N 1
ATOM 6953 C CA . GLN B 1 289 ? 6.293 -32.406 -6.82 1 92.12 289 GLN B CA 1
ATOM 6954 C C . GLN B 1 289 ? 6.473 -32.969 -5.41 1 92.12 289 GLN B C 1
ATOM 6956 O O . GLN B 1 289 ? 6.875 -34.094 -5.242 1 92.12 289 GLN B O 1
ATOM 6961 N N . ALA B 1 290 ? 6.145 -32.188 -4.441 1 95.56 290 ALA B N 1
ATOM 6962 C CA . ALA B 1 290 ? 6.414 -32.562 -3.051 1 95.56 290 ALA B CA 1
ATOM 6963 C C . ALA B 1 290 ? 5.285 -33.406 -2.48 1 95.56 290 ALA B C 1
ATOM 6965 O O . ALA B 1 290 ? 5.516 -34.25 -1.616 1 95.56 290 ALA B O 1
ATOM 6966 N N . MET B 1 291 ? 4.078 -33.219 -2.883 1 97.19 291 MET B N 1
ATOM 6967 C CA . MET B 1 291 ? 2.928 -33.906 -2.299 1 97.19 291 MET B CA 1
ATOM 6968 C C . MET B 1 291 ? 2.961 -35.406 -2.627 1 97.19 291 MET B C 1
ATOM 6970 O O . MET B 1 291 ? 3.07 -35.781 -3.793 1 97.19 291 MET B O 1
ATOM 6974 N N . GLU B 1 292 ? 2.83 -36.188 -1.564 1 96 292 GLU B N 1
ATOM 6975 C CA . GLU B 1 292 ? 2.906 -37.625 -1.701 1 96 292 GLU B CA 1
ATOM 6976 C C . GLU B 1 292 ? 1.551 -38.281 -1.438 1 96 292 GLU B C 1
ATOM 6978 O O . GLU B 1 292 ? 1.165 -39.219 -2.129 1 96 292 GLU B O 1
ATOM 6983 N N . LYS B 1 293 ? 0.938 -37.844 -0.395 1 96.69 293 LYS B N 1
ATOM 6984 C CA . LYS B 1 293 ? -0.352 -38.406 0.008 1 96.69 293 LYS B CA 1
ATOM 6985 C C . LYS B 1 293 ? -1.32 -37.281 0.42 1 96.69 293 LYS B C 1
ATOM 6987 O O . LYS B 1 293 ? -0.906 -36.281 0.971 1 96.69 293 LYS B O 1
ATOM 6992 N N . TRP B 1 294 ? -2.564 -37.531 0.163 1 98.38 294 TRP B N 1
ATOM 6993 C CA . TRP B 1 294 ? -3.641 -36.656 0.623 1 98.38 294 TRP B CA 1
ATOM 6994 C C . TRP B 1 294 ? -4.918 -37.438 0.874 1 98.38 294 TRP B C 1
ATOM 6996 O O . TRP B 1 294 ? -5.23 -38.375 0.127 1 98.38 294 TRP B O 1
ATOM 7006 N N . PHE B 1 295 ? -5.586 -37.188 1.979 1 98.56 295 PHE B N 1
ATOM 7007 C CA . PHE B 1 295 ? -6.754 -37.969 2.342 1 98.56 295 PHE B CA 1
ATOM 7008 C C . PHE B 1 295 ? -7.602 -37.25 3.379 1 98.56 295 PHE B C 1
ATOM 7010 O O . PHE B 1 295 ? -7.18 -36.219 3.934 1 98.56 295 PHE B O 1
ATOM 7017 N N . CYS B 1 296 ? -8.82 -37.75 3.504 1 98.69 296 CYS B N 1
ATOM 7018 C CA . CYS B 1 296 ? -9.711 -37.312 4.574 1 98.69 296 CYS B CA 1
ATOM 7019 C C . CYS B 1 296 ? -9.555 -38.188 5.805 1 98.69 296 CYS B C 1
ATOM 7021 O O . CYS B 1 296 ? -9.68 -39.406 5.711 1 98.69 296 CYS B O 1
ATOM 7023 N N . ASN B 1 297 ? -9.258 -37.594 6.918 1 98.12 297 ASN B N 1
ATOM 7024 C CA . ASN B 1 297 ? -9.133 -38.438 8.117 1 98.12 297 ASN B CA 1
ATOM 7025 C C . ASN B 1 297 ? -10.492 -38.656 8.781 1 98.12 297 ASN B C 1
ATOM 7027 O O . ASN B 1 297 ? -11.523 -38.25 8.242 1 98.12 297 ASN B O 1
ATOM 7031 N N . GLU B 1 298 ? -10.523 -39.281 9.938 1 97.44 298 GLU B N 1
ATOM 7032 C CA . GLU B 1 298 ? -11.75 -39.719 10.602 1 97.44 298 GLU B CA 1
ATOM 7033 C C . GLU B 1 298 ? -12.562 -38.531 11.086 1 97.44 298 GLU B C 1
ATOM 7035 O O . GLU B 1 298 ? -13.789 -38.594 11.172 1 97.44 298 GLU B O 1
ATOM 7040 N N . GLN B 1 299 ? -11.93 -37.469 11.359 1 96.81 299 GLN B N 1
ATOM 7041 C CA . GLN B 1 299 ? -12.586 -36.281 11.875 1 96.81 299 GLN B CA 1
ATOM 7042 C C . GLN B 1 299 ? -13.094 -35.406 10.742 1 96.81 299 GLN B C 1
ATOM 7044 O O . GLN B 1 299 ? -13.633 -34.312 10.977 1 96.81 299 GLN B O 1
ATOM 7049 N N . GLY B 1 300 ? -12.898 -35.812 9.477 1 97.44 300 GLY B N 1
ATOM 7050 C CA . GLY B 1 300 ? -13.352 -35.062 8.336 1 97.44 300 GLY B CA 1
ATOM 7051 C C . GLY B 1 300 ? -12.383 -33.969 7.93 1 97.44 300 GLY B C 1
ATOM 7052 O O . GLY B 1 300 ? -12.734 -33.062 7.141 1 97.44 300 GLY B O 1
ATOM 7053 N N . GLN B 1 301 ? -11.227 -33.969 8.477 1 98.56 301 GLN B N 1
ATOM 7054 C CA . GLN B 1 301 ? -10.18 -33.031 8.102 1 98.56 301 GLN B CA 1
ATOM 7055 C C . GLN B 1 301 ? -9.438 -33.5 6.859 1 98.56 301 GLN B C 1
ATOM 7057 O O . GLN B 1 301 ? -9.391 -34.688 6.57 1 98.56 301 GLN B O 1
ATOM 7062 N N . PHE B 1 302 ? -8.938 -32.594 6.113 1 98.81 302 PHE B N 1
ATOM 7063 C CA . PHE B 1 302 ? -8.141 -32.906 4.941 1 98.81 302 PHE B CA 1
ATOM 7064 C C . PHE B 1 302 ? -6.652 -32.906 5.281 1 98.81 302 PHE B C 1
ATOM 7066 O O . PHE B 1 302 ? -6.141 -31.938 5.832 1 98.81 302 PHE B O 1
ATOM 7073 N N . VAL B 1 303 ? -5.953 -33.938 4.988 1 98.69 303 VAL B N 1
ATOM 7074 C CA . VAL B 1 303 ? -4.555 -34.125 5.367 1 98.69 303 VAL B CA 1
ATOM 7075 C C . VAL B 1 303 ? -3.689 -34.219 4.109 1 98.69 303 VAL B C 1
ATOM 7077 O O . VAL B 1 303 ? -4.016 -34.938 3.18 1 98.69 303 VAL B O 1
ATOM 7080 N N . VAL B 1 304 ? -2.635 -33.469 4.051 1 98.56 304 VAL B N 1
ATOM 7081 C CA . VAL B 1 304 ? -1.646 -33.531 2.979 1 98.56 304 VAL B CA 1
ATOM 7082 C C . VAL B 1 304 ? -0.282 -33.906 3.559 1 98.56 304 VAL B C 1
ATOM 7084 O O . VAL B 1 304 ? 0.172 -33.312 4.531 1 98.56 304 VAL B O 1
ATOM 7087 N N . GLU B 1 305 ? 0.331 -34.875 2.967 1 97.75 305 GLU B N 1
ATOM 7088 C CA . GLU B 1 305 ? 1.688 -35.281 3.326 1 97.75 305 GLU B CA 1
ATOM 7089 C C . GLU B 1 305 ? 2.65 -35.062 2.158 1 97.75 305 GLU B C 1
ATOM 7091 O O . GLU B 1 305 ? 2.299 -35.312 1.006 1 97.75 305 GLU B O 1
ATOM 7096 N N . THR B 1 306 ? 3.783 -34.562 2.49 1 97.62 306 THR B N 1
ATOM 7097 C CA . THR B 1 306 ? 4.809 -34.344 1.473 1 97.62 306 THR B CA 1
ATOM 7098 C C . THR B 1 306 ? 5.977 -35.312 1.68 1 97.62 306 THR B C 1
ATOM 7100 O O . THR B 1 306 ? 6.164 -35.844 2.775 1 97.62 306 THR B O 1
ATOM 7103 N N . ASN B 1 307 ? 6.805 -35.531 0.629 1 96 307 ASN B N 1
ATOM 7104 C CA . ASN B 1 307 ? 7.922 -36.469 0.67 1 96 307 ASN B CA 1
ATOM 7105 C C . ASN B 1 307 ? 9.172 -35.844 1.267 1 96 307 ASN B C 1
ATOM 7107 O O . ASN B 1 307 ? 10.156 -36.5 1.539 1 96 307 ASN B O 1
ATOM 7111 N N . LYS B 1 308 ? 9.164 -34.594 1.461 1 95.56 308 LYS B N 1
ATOM 7112 C CA . LYS B 1 308 ? 10.18 -33.781 2.107 1 95.56 308 LYS B CA 1
ATOM 7113 C C . LYS B 1 308 ? 9.555 -32.531 2.74 1 95.56 308 LYS B C 1
ATOM 7115 O O . LYS B 1 308 ? 8.445 -32.156 2.389 1 95.56 308 LYS B O 1
ATOM 7120 N N . PRO B 1 309 ? 10.305 -32 3.691 1 95.69 309 PRO B N 1
ATOM 7121 C CA . PRO B 1 309 ? 9.805 -30.688 4.133 1 95.69 309 PRO B CA 1
ATOM 7122 C C . PRO B 1 309 ? 9.711 -29.672 2.994 1 95.69 309 PRO B C 1
ATOM 7124 O O . PRO B 1 309 ? 10.586 -29.641 2.123 1 95.69 309 PRO B O 1
ATOM 7127 N N . PHE B 1 310 ? 8.617 -28.938 2.98 1 96.62 310 PHE B N 1
ATOM 7128 C CA . PHE B 1 310 ? 8.383 -27.969 1.904 1 96.62 310 PHE B CA 1
ATOM 7129 C C . PHE B 1 310 ? 7.492 -26.828 2.377 1 96.62 310 PHE B C 1
ATOM 7131 O O . PHE B 1 310 ? 6.277 -26.859 2.182 1 96.62 310 PHE B O 1
ATOM 7138 N N . TYR B 1 311 ? 8.086 -25.719 2.865 1 95.25 311 TYR B N 1
ATOM 7139 C CA . TYR B 1 311 ? 7.316 -24.672 3.518 1 95.25 311 TYR B CA 1
ATOM 7140 C C . TYR B 1 311 ? 6.43 -23.938 2.516 1 95.25 311 TYR B C 1
ATOM 7142 O O . TYR B 1 311 ? 5.355 -23.453 2.871 1 95.25 311 TYR B O 1
ATOM 7150 N N . PRO B 1 312 ? 6.746 -23.922 1.19 1 96.75 312 PRO B N 1
ATOM 7151 C CA . PRO B 1 312 ? 5.906 -23.172 0.25 1 96.75 312 PRO B CA 1
ATOM 7152 C C . PRO B 1 312 ? 4.574 -23.875 -0.03 1 96.75 312 PRO B C 1
ATOM 7154 O O . PRO B 1 312 ? 3.742 -23.344 -0.771 1 96.75 312 PRO B O 1
ATOM 7157 N N . LEU B 1 313 ? 4.402 -25.047 0.518 1 96.94 313 LEU B N 1
ATOM 7158 C CA . LEU B 1 313 ? 3.16 -25.766 0.285 1 96.94 313 LEU B CA 1
ATOM 7159 C C . LEU B 1 313 ? 1.952 -24.875 0.558 1 96.94 313 LEU B C 1
ATOM 7161 O O . LEU B 1 313 ? 1.062 -24.766 -0.287 1 96.94 313 LEU B O 1
ATOM 7165 N N . LEU B 1 314 ? 1.901 -24.234 1.694 1 96.44 314 LEU B N 1
ATOM 7166 C CA . LEU B 1 314 ? 0.767 -23.391 2.053 1 96.44 314 LEU B CA 1
ATOM 7167 C C . LEU B 1 314 ? 0.643 -22.203 1.095 1 96.44 314 LEU B C 1
ATOM 7169 O O . LEU B 1 314 ? -0.462 -21.859 0.674 1 96.44 314 LEU B O 1
ATOM 7173 N N . GLN B 1 315 ? 1.748 -21.625 0.771 1 95.56 315 GLN B N 1
ATOM 7174 C CA . GLN B 1 315 ? 1.729 -20.5 -0.157 1 95.56 315 GLN B CA 1
ATOM 7175 C C . GLN B 1 315 ? 1.194 -20.922 -1.522 1 95.56 315 GLN B C 1
ATOM 7177 O O . GLN B 1 315 ? 0.384 -20.219 -2.123 1 95.56 315 GLN B O 1
ATOM 7182 N N . GLU B 1 316 ? 1.664 -21.984 -2.023 1 97.19 316 GLU B N 1
ATOM 7183 C CA . GLU B 1 316 ? 1.257 -22.438 -3.354 1 97.19 316 GLU B CA 1
ATOM 7184 C C . GLU B 1 316 ? -0.204 -22.875 -3.365 1 97.19 316 GLU B C 1
ATOM 7186 O O . GLU B 1 316 ? -0.866 -22.828 -4.406 1 97.19 316 GLU B O 1
ATOM 7191 N N . LEU B 1 317 ? -0.712 -23.25 -2.207 1 97.88 317 LEU B N 1
ATOM 7192 C CA . LEU B 1 317 ? -2.125 -23.594 -2.098 1 97.88 317 LEU B CA 1
ATOM 7193 C C . LEU B 1 317 ? -2.992 -22.344 -2.119 1 97.88 317 LEU B C 1
ATOM 7195 O O . LEU B 1 317 ? -4.215 -22.422 -2.244 1 97.88 317 LEU B O 1
ATOM 7199 N N . THR B 1 318 ? -2.383 -21.141 -1.983 1 97.25 318 THR B N 1
ATOM 7200 C CA . THR B 1 318 ? -3.139 -19.891 -2.08 1 97.25 318 THR B CA 1
ATOM 7201 C C . THR B 1 318 ? -3.332 -19.484 -3.537 1 97.25 318 THR B C 1
ATOM 7203 O O . THR B 1 318 ? -4.109 -18.578 -3.838 1 97.25 318 THR B O 1
ATOM 7206 N N . TYR B 1 319 ? -2.633 -20.156 -4.434 1 96.75 319 TYR B N 1
ATOM 7207 C CA . TYR B 1 319 ? -2.746 -19.781 -5.84 1 96.75 319 TYR B CA 1
ATOM 7208 C C . TYR B 1 319 ? -4.168 -20 -6.348 1 96.75 319 TYR B C 1
ATOM 7210 O O . TYR B 1 319 ? -4.863 -20.906 -5.902 1 96.75 319 TYR B O 1
ATOM 7218 N N . ILE B 1 320 ? -4.555 -19.219 -7.32 1 96.12 320 ILE B N 1
ATOM 7219 C CA . ILE B 1 320 ? -5.91 -19.234 -7.859 1 96.12 320 ILE B CA 1
ATOM 7220 C C . ILE B 1 320 ? -6.141 -20.531 -8.641 1 96.12 320 ILE B C 1
ATOM 7222 O O . ILE B 1 320 ? -7.281 -20.938 -8.844 1 96.12 320 ILE B O 1
ATOM 7226 N N . ARG B 1 321 ? -5.168 -21.172 -9.164 1 94.06 321 ARG B N 1
ATOM 7227 C CA . ARG B 1 321 ? -5.172 -22.438 -9.883 1 94.06 321 ARG B CA 1
ATOM 7228 C C . ARG B 1 321 ? -3.885 -23.219 -9.633 1 94.06 321 ARG B C 1
ATOM 7230 O O . ARG B 1 321 ? -2.852 -22.625 -9.305 1 94.06 321 ARG B O 1
ATOM 7237 N N . PRO B 1 322 ? -3.861 -24.406 -9.648 1 95.31 322 PRO B N 1
ATOM 7238 C CA . PRO B 1 322 ? -4.965 -25.25 -10.102 1 95.31 322 PRO B CA 1
ATOM 7239 C C . PRO B 1 322 ? -5.703 -25.922 -8.953 1 95.31 322 PRO B C 1
ATOM 7241 O O . PRO B 1 322 ? -6.68 -26.641 -9.18 1 95.31 322 PRO B O 1
ATOM 7244 N N . LEU B 1 323 ? -5.242 -25.719 -7.754 1 97.06 323 LEU B N 1
ATOM 7245 C CA . LEU B 1 323 ? -5.75 -26.547 -6.656 1 97.06 323 LEU B CA 1
ATOM 7246 C C . LEU B 1 323 ? -6.883 -25.828 -5.926 1 97.06 323 LEU B C 1
ATOM 7248 O O . LEU B 1 323 ? -6.875 -25.734 -4.695 1 97.06 323 LEU B O 1
ATOM 7252 N N . THR B 1 324 ? -7.82 -25.281 -6.617 1 97.88 324 THR B N 1
ATOM 7253 C CA . THR B 1 324 ? -9.07 -24.766 -6.082 1 97.88 324 THR B CA 1
ATOM 7254 C C . THR B 1 324 ? -10.203 -25.75 -6.301 1 97.88 324 THR B C 1
ATOM 7256 O O . THR B 1 324 ? -10.031 -26.766 -7 1 97.88 324 THR B O 1
ATOM 7259 N N . ILE B 1 325 ? -11.359 -25.547 -5.691 1 98.69 325 ILE B N 1
ATOM 7260 C CA . ILE B 1 325 ? -12.305 -26.656 -5.516 1 98.69 325 ILE B CA 1
ATOM 7261 C C . ILE B 1 325 ? -13.539 -26.422 -6.387 1 98.69 325 ILE B C 1
ATOM 7263 O O . ILE B 1 325 ? -14.266 -25.438 -6.195 1 98.69 325 ILE B O 1
ATOM 7267 N N . ALA B 1 326 ? -13.766 -27.281 -7.32 1 98.38 326 ALA B N 1
ATOM 7268 C CA . ALA B 1 326 ? -15.008 -27.359 -8.094 1 98.38 326 ALA B CA 1
ATOM 7269 C C . ALA B 1 326 ? -15.984 -28.359 -7.457 1 98.38 326 ALA B C 1
ATOM 7271 O O . ALA B 1 326 ? -15.57 -29.297 -6.777 1 98.38 326 ALA B O 1
ATOM 7272 N N . ALA B 1 327 ? -17.219 -28.141 -7.734 1 98.62 327 ALA B N 1
ATOM 7273 C CA . ALA B 1 327 ? -18.25 -29.047 -7.211 1 98.62 327 ALA B CA 1
ATOM 7274 C C . ALA B 1 327 ? -18.156 -30.422 -7.863 1 98.62 327 ALA B C 1
ATOM 7276 O O . ALA B 1 327 ? -17.891 -30.531 -9.062 1 98.62 327 ALA B O 1
ATOM 7277 N N . PRO B 1 328 ? -18.484 -31.469 -7.043 1 98.31 328 PRO B N 1
ATOM 7278 C CA . PRO B 1 328 ? -18.484 -32.812 -7.625 1 98.31 328 PRO B CA 1
ATOM 7279 C C . PRO B 1 328 ? -19.391 -32.938 -8.844 1 98.31 328 PRO B C 1
ATOM 7281 O O . PRO B 1 328 ? -19.078 -33.656 -9.789 1 98.31 328 PRO B O 1
ATOM 7284 N N . SER B 1 329 ? -20.422 -32.188 -8.883 1 97.5 329 SER B N 1
ATOM 7285 C CA . SER B 1 329 ? -21.391 -32.25 -9.961 1 97.5 329 SER B CA 1
ATOM 7286 C C . SER B 1 329 ? -20.781 -31.781 -11.281 1 97.5 329 SER B C 1
ATOM 7288 O O . SER B 1 329 ? -21.344 -32.062 -12.352 1 97.5 329 SER B O 1
ATOM 7290 N N . SER B 1 330 ? -19.688 -31.062 -11.227 1 96.88 330 SER B N 1
ATOM 7291 C CA . SER B 1 330 ? -19.047 -30.531 -12.43 1 96.88 330 SER B CA 1
ATOM 7292 C C . SER B 1 330 ? -18.234 -31.609 -13.141 1 96.88 330 SER B C 1
ATOM 7294 O O . SER B 1 330 ? -17.891 -31.453 -14.312 1 96.88 330 SER B O 1
ATOM 7296 N N . PHE B 1 331 ? -17.922 -32.688 -12.477 1 97.25 331 PHE B N 1
ATOM 7297 C CA . PHE B 1 331 ? -17.062 -33.719 -13.023 1 97.25 331 PHE B CA 1
ATOM 7298 C C . PHE B 1 331 ? -17.859 -34.688 -13.883 1 97.25 331 PHE B C 1
ATOM 7300 O O . PHE B 1 331 ? -19.078 -34.812 -13.727 1 97.25 331 PHE B O 1
ATOM 7307 N N . ALA B 1 332 ? -17.172 -35.344 -14.75 1 94.94 332 ALA B N 1
ATOM 7308 C CA . ALA B 1 332 ? -17.797 -36.156 -15.789 1 94.94 332 ALA B CA 1
ATOM 7309 C C . ALA B 1 332 ? -18.75 -37.188 -15.188 1 94.94 332 ALA B C 1
ATOM 7311 O O . ALA B 1 332 ? -19.828 -37.438 -15.734 1 94.94 332 ALA B O 1
ATOM 7312 N N . ASN B 1 333 ? -18.406 -37.875 -14.133 1 96.69 333 ASN B N 1
ATOM 7313 C CA . ASN B 1 333 ? -19.234 -38.875 -13.438 1 96.69 333 ASN B CA 1
ATOM 7314 C C . ASN B 1 333 ? -19.5 -38.438 -11.992 1 96.69 333 ASN B C 1
ATOM 7316 O O . ASN B 1 333 ? -19.5 -39.281 -11.094 1 96.69 333 ASN B O 1
ATOM 7320 N N . GLY B 1 334 ? -19.516 -37.094 -11.828 1 96.44 334 GLY B N 1
ATOM 7321 C CA . GLY B 1 334 ? -19.766 -36.594 -10.492 1 96.44 334 GLY B CA 1
ATOM 7322 C C . GLY B 1 334 ? -18.672 -36.938 -9.5 1 96.44 334 GLY B C 1
ATOM 7323 O O . GLY B 1 334 ? -17.484 -36.812 -9.812 1 96.44 334 GLY B O 1
ATOM 7324 N N . ALA B 1 335 ? -19.109 -37.312 -8.359 1 96.56 335 ALA B N 1
ATOM 7325 C CA . ALA B 1 335 ? -18.203 -37.594 -7.258 1 96.56 335 ALA B CA 1
ATOM 7326 C C . ALA B 1 335 ? -17.391 -38.875 -7.543 1 96.56 335 ALA B C 1
ATOM 7328 O O . ALA B 1 335 ? -16.344 -39.094 -6.938 1 96.56 335 ALA B O 1
ATOM 7329 N N . ASP B 1 336 ? -17.875 -39.656 -8.547 1 96.69 336 ASP B N 1
ATOM 7330 C CA . ASP B 1 336 ? -17.234 -40.938 -8.828 1 96.69 336 ASP B CA 1
ATOM 7331 C C . ASP B 1 336 ? -16.297 -40.844 -10.031 1 96.69 336 ASP B C 1
ATOM 7333 O O . ASP B 1 336 ? -15.781 -41.844 -10.516 1 96.69 336 ASP B O 1
ATOM 7337 N N . SER B 1 337 ? -16.125 -39.625 -10.469 1 97.31 337 SER B N 1
ATOM 7338 C CA . SER B 1 337 ? -15.258 -39.438 -11.625 1 97.31 337 SER B CA 1
ATOM 7339 C C . SER B 1 337 ? -13.852 -39.969 -11.359 1 97.31 337 SER B C 1
ATOM 7341 O O . SER B 1 337 ? -13.234 -39.625 -10.344 1 97.31 337 SER B O 1
ATOM 7343 N N . HIS B 1 338 ? -13.367 -40.812 -12.281 1 95.81 338 HIS B N 1
ATOM 7344 C CA . HIS B 1 338 ? -12.047 -41.406 -12.117 1 95.81 338 HIS B CA 1
ATOM 7345 C C . HIS B 1 338 ? -10.945 -40.406 -12.492 1 95.81 338 HIS B C 1
ATOM 7347 O O . HIS B 1 338 ? -10.953 -39.875 -13.602 1 95.81 338 HIS B O 1
ATOM 7353 N N . PRO B 1 339 ? -9.969 -40.25 -11.703 1 95.12 339 PRO B N 1
ATOM 7354 C CA . PRO B 1 339 ? -8.969 -39.188 -11.906 1 95.12 339 PRO B CA 1
ATOM 7355 C C . PRO B 1 339 ? -8.117 -39.438 -13.156 1 95.12 339 PRO B C 1
ATOM 7357 O O . PRO B 1 339 ? -7.559 -38.469 -13.719 1 95.12 339 PRO B O 1
ATOM 7360 N N . GLU B 1 340 ? -7.93 -40.656 -13.609 1 92.62 340 GLU B N 1
ATOM 7361 C CA . GLU B 1 340 ? -7.16 -40.938 -14.812 1 92.62 340 GLU B CA 1
ATOM 7362 C C . GLU B 1 340 ? -8.07 -41.094 -16.031 1 92.62 340 GLU B C 1
ATOM 7364 O O . GLU B 1 340 ? -7.848 -40.469 -17.062 1 92.62 340 GLU B O 1
ATOM 7369 N N . LEU B 1 341 ? -9.141 -41.812 -15.977 1 91.75 341 LEU B N 1
ATOM 7370 C CA . LEU B 1 341 ? -9.961 -42.219 -17.109 1 91.75 341 LEU B CA 1
ATOM 7371 C C . LEU B 1 341 ? -10.977 -41.125 -17.469 1 91.75 341 LEU B C 1
ATOM 7373 O O . LEU B 1 341 ? -11.484 -41.094 -18.594 1 91.75 341 LEU B O 1
ATOM 7377 N N . GLU B 1 342 ? -11.289 -40.375 -16.5 1 93.69 342 GLU B N 1
ATOM 7378 C CA . GLU B 1 342 ? -12.234 -39.281 -16.656 1 93.69 342 GLU B CA 1
ATOM 7379 C C . GLU B 1 342 ? -11.703 -37.969 -16.047 1 93.69 342 GLU B C 1
ATOM 7381 O O . GLU B 1 342 ? -12.391 -37.312 -15.266 1 93.69 342 GLU B O 1
ATOM 7386 N N . ASN B 1 343 ? -10.523 -37.719 -16.438 1 93 343 ASN B N 1
ATOM 7387 C CA . ASN B 1 343 ? -9.82 -36.594 -15.805 1 93 343 ASN B CA 1
ATOM 7388 C C . ASN B 1 343 ? -10.477 -35.25 -16.125 1 93 343 ASN B C 1
ATOM 7390 O O . ASN B 1 343 ? -11.031 -35.062 -17.203 1 93 343 ASN B O 1
ATOM 7394 N N . SER B 1 344 ? -10.312 -34.312 -15.273 1 90.62 344 SER B N 1
ATOM 7395 C CA . SER B 1 344 ? -10.969 -33.031 -15.383 1 90.62 344 SER B CA 1
ATOM 7396 C C . SER B 1 344 ? -10.242 -32.125 -16.391 1 90.62 344 SER B C 1
ATOM 7398 O O . SER B 1 344 ? -10.742 -31.062 -16.734 1 90.62 344 SER B O 1
ATOM 7400 N N . CYS B 1 345 ? -9.094 -32.5 -16.844 1 88.06 345 CYS B N 1
ATOM 7401 C CA . CYS B 1 345 ? -8.391 -31.672 -17.812 1 88.06 345 CYS B CA 1
ATOM 7402 C C . CYS B 1 345 ? -9.219 -31.516 -19.094 1 88.06 345 CYS B C 1
ATOM 7404 O O . CYS B 1 345 ? -10.188 -32.25 -19.297 1 88.06 345 CYS B O 1
ATOM 7406 N N . ASN B 1 346 ? -8.875 -30.453 -19.844 1 82.56 346 ASN B N 1
ATOM 7407 C CA . ASN B 1 346 ? -9.672 -30.188 -21.031 1 82.56 346 ASN B CA 1
ATOM 7408 C C . ASN B 1 346 ? -9.492 -31.281 -22.094 1 82.56 346 ASN B C 1
ATOM 7410 O O . ASN B 1 346 ? -8.375 -31.75 -22.312 1 82.56 346 ASN B O 1
ATOM 7414 N N . PRO B 1 347 ? -10.633 -31.516 -22.672 1 77.5 347 PRO B N 1
ATOM 7415 C CA . PRO B 1 347 ? -10.523 -32.5 -23.75 1 77.5 347 PRO B CA 1
ATOM 7416 C C . PRO B 1 347 ? -9.5 -32.094 -24.812 1 77.5 347 PRO B C 1
ATOM 7418 O O . PRO B 1 347 ? -9.398 -30.922 -25.172 1 77.5 347 PRO B O 1
ATOM 7421 N N . GLY B 1 348 ? -8.688 -32.938 -25.328 1 70 348 GLY B N 1
ATOM 7422 C CA . GLY B 1 348 ? -7.656 -32.688 -26.328 1 70 348 GLY B CA 1
ATOM 7423 C C . GLY B 1 348 ? -6.297 -32.406 -25.719 1 70 348 GLY B C 1
ATOM 7424 O O . GLY B 1 348 ? -5.277 -32.5 -26.406 1 70 348 GLY B O 1
ATOM 7425 N N . GLU B 1 349 ? -6.273 -32.031 -24.406 1 67.5 349 GLU B N 1
ATOM 7426 C CA . GLU B 1 349 ? -5.008 -31.734 -23.75 1 67.5 349 GLU B CA 1
ATOM 7427 C C . GLU B 1 349 ? -4.258 -33.031 -23.406 1 67.5 349 GLU B C 1
ATOM 7429 O O . GLU B 1 349 ? -3.07 -33 -23.078 1 67.5 349 GLU B O 1
ATOM 7434 N N . ALA B 1 350 ? -4.938 -34.156 -23.359 1 58.56 350 ALA B N 1
ATOM 7435 C CA . ALA B 1 350 ? -4.309 -35.438 -23.031 1 58.56 350 ALA B CA 1
ATOM 7436 C C . ALA B 1 350 ? -3.035 -35.625 -23.844 1 58.56 350 ALA B C 1
ATOM 7438 O O . ALA B 1 350 ? -2.23 -36.5 -23.547 1 58.56 350 ALA B O 1
ATOM 7439 N N . LYS B 1 351 ? -2.756 -34.688 -24.75 1 58.31 351 LYS B N 1
ATOM 7440 C CA . LYS B 1 351 ? -1.64 -34.875 -25.672 1 58.31 351 LYS B CA 1
ATOM 7441 C C . LYS B 1 351 ? -0.525 -33.875 -25.391 1 58.31 351 LYS B C 1
ATOM 7443 O O . LYS B 1 351 ? 0.302 -33.625 -26.266 1 58.31 351 LYS B O 1
ATOM 7448 N N . TRP B 1 352 ? -0.559 -33.406 -24.25 1 59.19 352 TRP B N 1
ATOM 7449 C CA . TRP B 1 352 ? 0.534 -32.469 -23.984 1 59.19 352 TRP B CA 1
ATOM 7450 C C . TRP B 1 352 ? 1.885 -33.156 -24.094 1 59.19 352 TRP B C 1
ATOM 7452 O O . TRP B 1 352 ? 2.027 -34.312 -23.703 1 59.19 352 TRP B O 1
ATOM 7462 N N . GLU B 1 353 ? 2.676 -32.531 -24.828 1 54.66 353 GLU B N 1
ATOM 7463 C CA . GLU B 1 353 ? 4.016 -33.062 -25.062 1 54.66 353 GLU B CA 1
ATOM 7464 C C . GLU B 1 353 ? 4.742 -33.312 -23.75 1 54.66 353 GLU B C 1
ATOM 7466 O O . GLU B 1 353 ? 4.73 -32.5 -22.844 1 54.66 353 GLU B O 1
ATOM 7471 N N . GLY B 1 354 ? 5.113 -34.5 -23.594 1 56.81 354 GLY B N 1
ATOM 7472 C CA . GLY B 1 354 ? 5.977 -34.906 -22.484 1 56.81 354 GLY B CA 1
ATOM 7473 C C . GLY B 1 354 ? 5.238 -35.656 -21.391 1 56.81 354 GLY B C 1
ATOM 7474 O O . GLY B 1 354 ? 5.855 -36.125 -20.438 1 56.81 354 GLY B O 1
ATOM 7475 N N . ILE B 1 355 ? 3.865 -35.594 -21.562 1 57.94 355 ILE B N 1
ATOM 7476 C CA . ILE B 1 355 ? 3.15 -36.344 -20.562 1 57.94 355 ILE B CA 1
ATOM 7477 C C . ILE B 1 355 ? 2.941 -37.781 -21.047 1 57.94 355 ILE B C 1
ATOM 7479 O O . ILE B 1 355 ? 2.318 -38 -22.094 1 57.94 355 ILE B O 1
ATOM 7483 N N . GLU B 1 356 ? 3.723 -38.688 -20.547 1 64.5 356 GLU B N 1
ATOM 7484 C CA . GLU B 1 356 ? 3.438 -40.094 -20.797 1 64.5 356 GLU B CA 1
ATOM 7485 C C . GLU B 1 356 ? 2.125 -40.5 -20.141 1 64.5 356 GLU B C 1
ATOM 7487 O O . GLU B 1 356 ? 2.07 -40.719 -18.922 1 64.5 356 GLU B O 1
ATOM 7492 N N . ALA B 1 357 ? 1.047 -40.406 -20.906 1 70.19 357 ALA B N 1
ATOM 7493 C CA . ALA B 1 357 ? -0.276 -40.75 -20.391 1 70.19 357 ALA B CA 1
ATOM 7494 C C . ALA B 1 357 ? -0.431 -42.25 -20.234 1 70.19 357 ALA B C 1
ATOM 7496 O O . ALA B 1 357 ? 0.003 -43.031 -21.078 1 70.19 357 ALA B O 1
ATOM 7497 N N . LEU B 1 358 ? -0.856 -42.625 -19.031 1 78.81 358 LEU B N 1
ATOM 7498 C CA . LEU B 1 358 ? -1.201 -44.031 -18.781 1 78.81 358 LEU B CA 1
ATOM 7499 C C . LEU B 1 358 ? -2.285 -44.5 -19.734 1 78.81 358 LEU B C 1
ATOM 7501 O O . LEU B 1 358 ? -3.041 -43.688 -20.281 1 78.81 358 LEU B O 1
ATOM 7505 N N . GLU B 1 359 ? -2.096 -45.781 -19.953 1 80.38 359 GLU B N 1
ATOM 7506 C CA . GLU B 1 359 ? -3.143 -46.375 -20.781 1 80.38 359 GLU B CA 1
ATOM 7507 C C . GLU B 1 359 ? -4.527 -46.062 -20.219 1 80.38 359 GLU B C 1
ATOM 7509 O O . GLU B 1 359 ? -4.762 -46.219 -19.016 1 80.38 359 GLU B O 1
ATOM 7514 N N . GLY B 1 360 ? -5.328 -45.5 -21.047 1 83 360 GLY B N 1
ATOM 7515 C CA . GLY B 1 360 ? -6.699 -45.188 -20.641 1 83 360 GLY B CA 1
ATOM 7516 C C . GLY B 1 360 ? -6.898 -43.781 -20.156 1 83 360 GLY B C 1
ATOM 7517 O O . GLY B 1 360 ? -8.023 -43.375 -19.875 1 83 360 GLY B O 1
ATOM 7518 N N . PHE B 1 361 ? -5.805 -43.062 -20.016 1 88 361 PHE B N 1
ATOM 7519 C CA . PHE B 1 361 ? -5.938 -41.656 -19.594 1 88 361 PHE B CA 1
ATOM 7520 C C . PHE B 1 361 ? -6.789 -40.875 -20.578 1 88 361 PHE B C 1
ATOM 7522 O O . PHE B 1 361 ? -6.566 -40.938 -21.781 1 88 361 PHE B O 1
ATOM 7529 N N . ASN B 1 362 ? -7.844 -40.188 -20.062 1 89.25 362 ASN B N 1
ATOM 7530 C CA . ASN B 1 362 ? -8.758 -39.375 -20.875 1 89.25 362 ASN B CA 1
ATOM 7531 C C . ASN B 1 362 ? -9.156 -38.094 -20.156 1 89.25 362 ASN B C 1
ATOM 7533 O O . ASN B 1 362 ? -9.672 -38.125 -19.031 1 89.25 362 ASN B O 1
ATOM 7537 N N . CYS B 1 363 ? -8.906 -37.031 -20.844 1 90.44 363 CYS B N 1
ATOM 7538 C CA . CYS B 1 363 ? -9.367 -35.75 -20.344 1 90.44 363 CYS B CA 1
ATOM 7539 C C . CYS B 1 363 ? -10.844 -35.531 -20.656 1 90.44 363 CYS B C 1
ATOM 7541 O O . CYS B 1 363 ? -11.195 -35.156 -21.781 1 90.44 363 CYS B O 1
ATOM 7543 N N . ALA B 1 364 ? -11.633 -35.625 -19.641 1 90.62 364 ALA B N 1
ATOM 7544 C CA . ALA B 1 364 ? -13.078 -35.531 -19.844 1 90.62 364 ALA B CA 1
ATOM 7545 C C . ALA B 1 364 ? -13.57 -34.094 -19.641 1 90.62 364 ALA B C 1
ATOM 7547 O O . ALA B 1 364 ? -14.648 -33.75 -20.109 1 90.62 364 ALA B O 1
ATOM 7548 N N . GLY B 1 365 ? -12.805 -33.312 -19 1 89.75 365 GLY B N 1
ATOM 7549 C CA . GLY B 1 365 ? -13.195 -31.938 -18.75 1 89.75 365 GLY B CA 1
ATOM 7550 C C . GLY B 1 365 ? -14.203 -31.781 -17.625 1 89.75 365 GLY B C 1
ATOM 7551 O O . GLY B 1 365 ? -14.547 -32.781 -16.953 1 89.75 365 GLY B O 1
ATOM 7552 N N . LEU B 1 366 ? -14.617 -30.531 -17.281 1 93.25 366 LEU B N 1
ATOM 7553 C CA . LEU B 1 366 ? -15.719 -30.219 -16.391 1 93.25 366 LEU B CA 1
ATOM 7554 C C . LEU B 1 366 ? -16.969 -29.797 -17.172 1 93.25 366 LEU B C 1
ATOM 7556 O O . LEU B 1 366 ? -16.859 -29.109 -18.172 1 93.25 366 LEU B O 1
ATOM 7560 N N . SER B 1 367 ? -18.109 -30.172 -16.719 1 92.31 367 SER B N 1
ATOM 7561 C CA . SER B 1 367 ? -19.344 -29.938 -17.453 1 92.31 367 SER B CA 1
ATOM 7562 C C . SER B 1 367 ? -19.891 -28.547 -17.156 1 92.31 367 SER B C 1
ATOM 7564 O O . SER B 1 367 ? -20.688 -28 -17.938 1 92.31 367 SER B O 1
ATOM 7566 N N . SER B 1 368 ? -19.578 -28 -15.992 1 94.31 368 SER B N 1
ATOM 7567 C CA . SER B 1 368 ? -20.078 -26.688 -15.602 1 94.31 368 SER B CA 1
ATOM 7568 C C . SER B 1 368 ? -19.125 -26.016 -14.609 1 94.31 368 SER B C 1
ATOM 7570 O O . SER B 1 368 ? -18.438 -26.703 -13.844 1 94.31 368 SER B O 1
ATOM 7572 N N . PRO B 1 369 ? -19.141 -24.672 -14.641 1 96.81 369 PRO B N 1
ATOM 7573 C CA . PRO B 1 369 ? -18.281 -23.953 -13.703 1 96.81 369 PRO B CA 1
ATOM 7574 C C . PRO B 1 369 ? -18.953 -23.703 -12.352 1 96.81 369 PRO B C 1
ATOM 7576 O O . PRO B 1 369 ? -19.422 -22.609 -12.078 1 96.81 369 PRO B O 1
ATOM 7579 N N . VAL B 1 370 ? -18.953 -24.656 -11.5 1 98.44 370 VAL B N 1
ATOM 7580 C CA . VAL B 1 370 ? -19.625 -24.609 -10.203 1 98.44 370 VAL B CA 1
ATOM 7581 C C . VAL B 1 370 ? -18.578 -24.656 -9.086 1 98.44 370 VAL B C 1
ATOM 7583 O O . VAL B 1 370 ? -17.875 -25.656 -8.93 1 98.44 370 VAL B O 1
ATOM 7586 N N . GLY B 1 371 ? -18.438 -23.578 -8.352 1 98.69 371 GLY B N 1
ATOM 7587 C CA . GLY B 1 371 ? -17.531 -23.469 -7.215 1 98.69 371 GLY B CA 1
ATOM 7588 C C . GLY B 1 371 ? -18.234 -22.969 -5.957 1 98.69 371 GLY B C 1
ATOM 7589 O O . GLY B 1 371 ? -19.438 -23.172 -5.785 1 98.69 371 GLY B O 1
ATOM 7590 N N . THR B 1 372 ? -17.406 -22.469 -5.055 1 98.81 372 THR B N 1
ATOM 7591 C CA . THR B 1 372 ? -17.922 -22 -3.781 1 98.81 372 THR B CA 1
ATOM 7592 C C . THR B 1 372 ? -17.797 -20.469 -3.68 1 98.81 372 THR B C 1
ATOM 7594 O O . THR B 1 372 ? -18.188 -19.891 -2.666 1 98.81 372 THR B O 1
ATOM 7597 N N . GLY B 1 373 ? -17.312 -19.797 -4.684 1 98.62 373 GLY B N 1
ATOM 7598 C CA . GLY B 1 373 ? -16.984 -18.391 -4.617 1 98.62 373 GLY B CA 1
ATOM 7599 C C . GLY B 1 373 ? -18.203 -17.484 -4.477 1 98.62 373 GLY B C 1
ATOM 7600 O O . GLY B 1 373 ? -19.328 -17.969 -4.465 1 98.62 373 GLY B O 1
ATOM 7601 N N . PRO B 1 374 ? -17.984 -16.219 -4.328 1 98.38 374 PRO B N 1
ATOM 7602 C CA . PRO B 1 374 ? -19.047 -15.25 -4.023 1 98.38 374 PRO B CA 1
ATOM 7603 C C . PRO B 1 374 ? -19.984 -15.016 -5.207 1 98.38 374 PRO B C 1
ATOM 7605 O O . PRO B 1 374 ? -21.062 -14.445 -5.035 1 98.38 374 PRO B O 1
ATOM 7608 N N . PHE B 1 375 ? -19.516 -15.438 -6.418 1 98.75 375 PHE B N 1
ATOM 7609 C CA . PHE B 1 375 ? -20.359 -15.258 -7.602 1 98.75 375 PHE B CA 1
ATOM 7610 C C . PHE B 1 375 ? -20.469 -16.562 -8.383 1 98.75 375 PHE B C 1
ATOM 7612 O O . PHE B 1 375 ? -19.562 -17.391 -8.352 1 98.75 375 PHE B O 1
ATOM 7619 N N . LYS B 1 376 ? -21.562 -16.75 -9.086 1 98.44 376 LYS B N 1
ATOM 7620 C CA . LYS B 1 376 ? -21.797 -17.938 -9.898 1 98.44 376 LYS B CA 1
ATOM 7621 C C . LYS B 1 376 ? -22.031 -17.562 -11.359 1 98.44 376 LYS B C 1
ATOM 7623 O O . LYS B 1 376 ? -22.578 -16.5 -11.656 1 98.44 376 LYS B O 1
ATOM 7628 N N . PHE B 1 377 ? -21.625 -18.422 -12.281 1 98 377 PHE B N 1
ATOM 7629 C CA . PHE B 1 377 ? -21.797 -18.203 -13.719 1 98 377 PHE B CA 1
ATOM 7630 C C . PHE B 1 377 ? -23.266 -18.312 -14.117 1 98 377 PHE B C 1
ATOM 7632 O O . PHE B 1 377 ? -23.969 -19.219 -13.648 1 98 377 PHE B O 1
ATOM 7639 N N . VAL B 1 378 ? -23.688 -17.375 -14.969 1 98 378 VAL B N 1
ATOM 7640 C CA . VAL B 1 378 ? -25.062 -17.391 -15.438 1 98 378 VAL B CA 1
ATOM 7641 C C . VAL B 1 378 ? -25.094 -17.672 -16.938 1 98 378 VAL B C 1
ATOM 7643 O O . VAL B 1 378 ? -25.672 -18.672 -17.359 1 98 378 VAL B O 1
ATOM 7646 N N . SER B 1 379 ? -24.422 -16.766 -17.641 1 96.94 379 SER B N 1
ATOM 7647 C CA . SER B 1 379 ? -24.469 -16.922 -19.094 1 96.94 379 SER B CA 1
ATOM 7648 C C . SER B 1 379 ? -23.328 -16.156 -19.766 1 96.94 379 SER B C 1
ATOM 7650 O O . SER B 1 379 ? -22.641 -15.359 -19.109 1 96.94 379 SER B O 1
ATOM 7652 N N . ARG B 1 380 ? -23.094 -16.5 -20.984 1 95.44 380 ARG B N 1
ATOM 7653 C CA . ARG B 1 380 ? -22.156 -15.766 -21.812 1 95.44 380 ARG B CA 1
ATOM 7654 C C . ARG B 1 380 ? -22.656 -15.633 -23.234 1 95.44 380 ARG B C 1
ATOM 7656 O O . ARG B 1 380 ? -23.375 -16.5 -23.734 1 95.44 380 ARG B O 1
ATOM 7663 N N . GLU B 1 381 ? -22.438 -14.531 -23.844 1 94.06 381 GLU B N 1
ATOM 7664 C CA . GLU B 1 381 ? -22.672 -14.273 -25.266 1 94.06 381 GLU B CA 1
ATOM 7665 C C . GLU B 1 381 ? -21.359 -14.164 -26.031 1 94.06 381 GLU B C 1
ATOM 7667 O O . GLU B 1 381 ? -20.531 -13.305 -25.719 1 94.06 381 GLU B O 1
ATOM 7672 N N . ASN B 1 382 ? -21.203 -15 -26.969 1 91.62 382 ASN B N 1
ATOM 7673 C CA . ASN B 1 382 ? -19.969 -15.023 -27.734 1 91.62 382 ASN B CA 1
ATOM 7674 C C . ASN B 1 382 ? -20.094 -14.242 -29.047 1 91.62 382 ASN B C 1
ATOM 7676 O O . ASN B 1 382 ? -21.188 -14.156 -29.609 1 91.62 382 ASN B O 1
ATOM 7680 N N . ASN B 1 383 ? -18.984 -13.773 -29.422 1 90.69 383 ASN B N 1
ATOM 7681 C CA . ASN B 1 383 ? -18.875 -13.234 -30.781 1 90.69 383 ASN B CA 1
ATOM 7682 C C . ASN B 1 383 ? -18.516 -14.32 -31.781 1 90.69 383 ASN B C 1
ATOM 7684 O O . ASN B 1 383 ? -18.125 -15.422 -31.406 1 90.69 383 ASN B O 1
ATOM 7688 N N . GLU B 1 384 ? -18.609 -13.961 -33.062 1 88.06 384 GLU B N 1
ATOM 7689 C CA . GLU B 1 384 ? -18.328 -14.906 -34.125 1 88.06 384 GLU B CA 1
ATOM 7690 C C . GLU B 1 384 ? -16.859 -15.32 -34.125 1 88.06 384 GLU B C 1
ATOM 7692 O O . GLU B 1 384 ? -16.516 -16.438 -34.5 1 88.06 384 GLU B O 1
ATOM 7697 N N . ASP B 1 385 ? -16.094 -14.516 -33.594 1 87.56 385 ASP B N 1
ATOM 7698 C CA . ASP B 1 385 ? -14.656 -14.781 -33.656 1 87.56 385 ASP B CA 1
ATOM 7699 C C . ASP B 1 385 ? -14.195 -15.578 -32.438 1 87.56 385 ASP B C 1
ATOM 7701 O O . ASP B 1 385 ? -13 -15.828 -32.25 1 87.56 385 ASP B O 1
ATOM 7705 N N . GLY B 1 386 ? -15.078 -15.906 -31.578 1 86.44 386 GLY B N 1
ATOM 7706 C CA . GLY B 1 386 ? -14.734 -16.734 -30.438 1 86.44 386 GLY B CA 1
ATOM 7707 C C . GLY B 1 386 ? -14.523 -15.945 -29.172 1 86.44 386 GLY B C 1
ATOM 7708 O O . GLY B 1 386 ? -14.398 -16.531 -28.078 1 86.44 386 GLY B O 1
ATOM 7709 N N . THR B 1 387 ? -14.523 -14.664 -29.281 1 90.69 387 THR B N 1
ATOM 7710 C CA . THR B 1 387 ? -14.414 -13.812 -28.094 1 90.69 387 THR B CA 1
ATOM 7711 C C . THR B 1 387 ? -15.773 -13.648 -27.422 1 90.69 387 THR B C 1
ATOM 7713 O O . THR B 1 387 ? -16.797 -14.039 -27.984 1 90.69 387 THR B O 1
ATOM 7716 N N . ASP B 1 388 ? -15.68 -13.219 -26.188 1 93.38 388 ASP B N 1
ATOM 7717 C CA . ASP B 1 388 ? -16.922 -13.008 -25.453 1 93.38 388 ASP B CA 1
ATOM 7718 C C . ASP B 1 388 ? -17.438 -11.578 -25.641 1 93.38 388 ASP B C 1
ATOM 7720 O O . ASP B 1 388 ? -16.656 -10.625 -25.531 1 93.38 388 ASP B O 1
ATOM 7724 N N . LYS B 1 389 ? -18.719 -11.438 -26.016 1 90.94 389 LYS B N 1
ATOM 7725 C CA . LYS B 1 389 ? -19.344 -10.125 -25.984 1 90.94 389 LYS B CA 1
ATOM 7726 C C . LYS B 1 389 ? -19.703 -9.711 -24.562 1 90.94 389 LYS B C 1
ATOM 7728 O O . LYS B 1 389 ? -19.406 -8.594 -24.141 1 90.94 389 LYS B O 1
ATOM 7733 N N . THR B 1 390 ? -20.359 -10.602 -23.906 1 94.12 390 THR B N 1
ATOM 7734 C CA . THR B 1 390 ? -20.703 -10.398 -22.5 1 94.12 390 THR B CA 1
ATOM 7735 C C . THR B 1 390 ? -20.609 -11.711 -21.719 1 94.12 390 THR B C 1
ATOM 7737 O O . THR B 1 390 ? -20.75 -12.789 -22.297 1 94.12 390 THR B O 1
ATOM 7740 N N . VAL B 1 391 ? -20.234 -11.594 -20.5 1 97.31 391 VAL B N 1
ATOM 7741 C CA . VAL B 1 391 ? -20.297 -12.688 -19.531 1 97.31 391 VAL B CA 1
ATOM 7742 C C . VAL B 1 391 ? -21.047 -12.234 -18.281 1 97.31 391 VAL B C 1
ATOM 7744 O O . VAL B 1 391 ? -20.75 -11.172 -17.734 1 97.31 391 VAL B O 1
ATOM 7747 N N . LEU B 1 392 ? -22.016 -12.969 -17.828 1 98.44 392 LEU B N 1
ATOM 7748 C CA . LEU B 1 392 ? -22.875 -12.57 -16.719 1 98.44 392 LEU B CA 1
ATOM 7749 C C . LEU B 1 392 ? -22.688 -13.5 -15.531 1 98.44 392 LEU B C 1
ATOM 7751 O O . LEU B 1 392 ? -22.688 -14.727 -15.688 1 98.44 392 LEU B O 1
ATOM 7755 N N . PHE B 1 393 ? -22.469 -12.953 -14.367 1 98.69 393 PHE B N 1
ATOM 7756 C CA . PHE B 1 393 ? -22.391 -13.664 -13.102 1 98.69 393 PHE B CA 1
ATOM 7757 C C . PHE B 1 393 ? -23.469 -13.172 -12.141 1 98.69 393 PHE B C 1
ATOM 7759 O O . PHE B 1 393 ? -23.891 -12.016 -12.211 1 98.69 393 PHE B O 1
ATOM 7766 N N . ALA B 1 394 ? -23.891 -14.023 -11.234 1 98.81 394 ALA B N 1
ATOM 7767 C CA . ALA B 1 394 ? -24.844 -13.664 -10.188 1 98.81 394 ALA B CA 1
ATOM 7768 C C . ALA B 1 394 ? -24.234 -13.852 -8.805 1 98.81 394 ALA B C 1
ATOM 7770 O O . ALA B 1 394 ? -23.328 -14.672 -8.625 1 98.81 394 ALA B O 1
ATOM 7771 N N . ARG B 1 395 ? -24.75 -13.148 -7.898 1 98.5 395 ARG B N 1
ATOM 7772 C CA . ARG B 1 395 ? -24.328 -13.289 -6.512 1 98.5 395 ARG B CA 1
ATOM 7773 C C . ARG B 1 395 ? -24.609 -14.695 -5.996 1 98.5 395 ARG B C 1
ATOM 7775 O O . ARG B 1 395 ? -25.656 -15.281 -6.305 1 98.5 395 ARG B O 1
ATOM 7782 N N . HIS B 1 396 ? -23.688 -15.258 -5.219 1 98.69 396 HIS B N 1
ATOM 7783 C CA . HIS B 1 396 ? -23.938 -16.484 -4.457 1 98.69 396 HIS B CA 1
ATOM 7784 C C . HIS B 1 396 ? -24.734 -16.188 -3.189 1 98.69 396 HIS B C 1
ATOM 7786 O O . HIS B 1 396 ? -24.156 -15.891 -2.143 1 98.69 396 HIS B O 1
ATOM 7792 N N . ASP B 1 397 ? -25.969 -16.391 -3.18 1 97.75 397 ASP B N 1
ATOM 7793 C CA . ASP B 1 397 ? -26.859 -15.961 -2.104 1 97.75 397 ASP B CA 1
ATOM 7794 C C . ASP B 1 397 ? -26.562 -16.734 -0.816 1 97.75 397 ASP B C 1
ATOM 7796 O O . ASP B 1 397 ? -26.906 -16.266 0.277 1 97.75 397 ASP B O 1
ATOM 7800 N N . GLU B 1 398 ? -25.953 -17.859 -0.969 1 97.56 398 GLU B N 1
ATOM 7801 C CA . GLU B 1 398 ? -25.625 -18.656 0.202 1 97.56 398 GLU B CA 1
ATOM 7802 C C . GLU B 1 398 ? -24.125 -18.656 0.475 1 97.56 398 GLU B C 1
ATOM 7804 O O . GLU B 1 398 ? -23.578 -19.625 1.003 1 97.56 398 GLU B O 1
ATOM 7809 N N . TYR B 1 399 ? -23.484 -17.656 -0.021 1 97.75 399 TYR B N 1
ATOM 7810 C CA . TYR B 1 399 ? -22.047 -17.547 0.205 1 97.75 399 TYR B CA 1
ATOM 7811 C C . TYR B 1 399 ? -21.719 -17.547 1.695 1 97.75 399 TYR B C 1
ATOM 7813 O O . TYR B 1 399 ? -22.422 -16.906 2.486 1 97.75 399 TYR B O 1
ATOM 7821 N N . TRP B 1 400 ? -20.688 -18.219 2.092 1 96.44 400 TRP B N 1
ATOM 7822 C CA . TRP B 1 400 ? -20.359 -18.391 3.506 1 96.44 400 TRP B CA 1
ATOM 7823 C C . TRP B 1 400 ? -19.781 -17.094 4.082 1 96.44 400 TRP B C 1
ATOM 7825 O O . TRP B 1 400 ? -19.844 -16.859 5.293 1 96.44 400 TRP B O 1
ATOM 7835 N N . GLY B 1 401 ? -19.156 -16.234 3.227 1 94.31 401 GLY B N 1
ATOM 7836 C CA . GLY B 1 401 ? -18.562 -14.977 3.652 1 94.31 401 GLY B CA 1
ATOM 7837 C C . GLY B 1 401 ? -19.547 -13.812 3.586 1 94.31 401 GLY B C 1
ATOM 7838 O O . GLY B 1 401 ? -20.75 -13.992 3.789 1 94.31 401 GLY B O 1
ATOM 7839 N N . ALA B 1 402 ? -19 -12.617 3.436 1 92.75 402 ALA B N 1
ATOM 7840 C CA . ALA B 1 402 ? -19.875 -11.461 3.254 1 92.75 402 ALA B CA 1
ATOM 7841 C C . ALA B 1 402 ? -20.672 -11.57 1.956 1 92.75 402 ALA B C 1
ATOM 7843 O O . ALA B 1 402 ? -20.109 -11.484 0.864 1 92.75 402 ALA B O 1
ATOM 7844 N N . ILE B 1 403 ? -21.938 -11.688 2.062 1 95.69 403 ILE B N 1
ATOM 7845 C CA . ILE B 1 403 ? -22.781 -11.805 0.877 1 95.69 403 ILE B CA 1
ATOM 7846 C C . ILE B 1 403 ? -22.703 -10.516 0.061 1 95.69 403 ILE B C 1
ATOM 7848 O O . ILE B 1 403 ? -22.984 -9.43 0.577 1 95.69 403 ILE B O 1
ATOM 7852 N N . PRO B 1 404 ? -22.344 -10.648 -1.171 1 96.75 404 PRO B N 1
ATOM 7853 C CA . PRO B 1 404 ? -22.188 -9.438 -1.981 1 96.75 404 PRO B CA 1
ATOM 7854 C C . PRO B 1 404 ? -23.484 -8.633 -2.088 1 96.75 404 PRO B C 1
ATOM 7856 O O . PRO B 1 404 ? -24.562 -9.211 -2.195 1 96.75 404 PRO B O 1
ATOM 7859 N N . ASP B 1 405 ? -23.359 -7.316 -1.997 1 95.5 405 ASP B N 1
ATOM 7860 C CA . ASP B 1 405 ? -24.469 -6.426 -2.273 1 95.5 405 ASP B CA 1
ATOM 7861 C C . ASP B 1 405 ? -24.812 -6.414 -3.764 1 95.5 405 ASP B C 1
ATOM 7863 O O . ASP B 1 405 ? -25.969 -6.242 -4.141 1 95.5 405 ASP B O 1
ATOM 7867 N N . ILE B 1 406 ? -23.828 -6.613 -4.574 1 98.12 406 ILE B N 1
ATOM 7868 C CA . ILE B 1 406 ? -23.984 -6.711 -6.023 1 98.12 406 ILE B CA 1
ATOM 7869 C C . ILE B 1 406 ? -24.766 -7.977 -6.367 1 98.12 406 ILE B C 1
ATOM 7871 O O . ILE B 1 406 ? -24.391 -9.078 -5.957 1 98.12 406 ILE B O 1
ATOM 7875 N N . GLU B 1 407 ? -25.797 -7.848 -7.137 1 98.62 407 GLU B N 1
ATOM 7876 C CA . GLU B 1 407 ? -26.641 -8.984 -7.488 1 98.62 407 GLU B CA 1
ATOM 7877 C C . GLU B 1 407 ? -26.141 -9.672 -8.758 1 98.62 407 GLU B C 1
ATOM 7879 O O . GLU B 1 407 ? -26.078 -10.898 -8.828 1 98.62 407 GLU B O 1
ATOM 7884 N N . PHE B 1 408 ? -25.859 -8.867 -9.758 1 98.62 408 PHE B N 1
ATOM 7885 C CA . PHE B 1 408 ? -25.328 -9.375 -11.016 1 98.62 408 PHE B CA 1
ATOM 7886 C C . PHE B 1 408 ? -24.094 -8.594 -11.438 1 98.62 408 PHE B C 1
ATOM 7888 O O . PHE B 1 408 ? -24.031 -7.375 -11.258 1 98.62 408 PHE B O 1
ATOM 7895 N N . VAL B 1 409 ? -23.125 -9.258 -11.961 1 98.62 409 VAL B N 1
ATOM 7896 C CA . VAL B 1 409 ? -21.938 -8.664 -12.555 1 98.62 409 VAL B CA 1
ATOM 7897 C C . VAL B 1 409 ? -21.875 -8.992 -14.047 1 98.62 409 VAL B C 1
ATOM 7899 O O . VAL B 1 409 ? -21.859 -10.172 -14.422 1 98.62 409 VAL B O 1
ATOM 7902 N N . LYS B 1 410 ? -21.828 -8.031 -14.852 1 98.31 410 LYS B N 1
ATOM 7903 C CA . LYS B 1 410 ? -21.75 -8.203 -16.297 1 98.31 410 LYS B CA 1
ATOM 7904 C C . LYS B 1 410 ? -20.391 -7.723 -16.828 1 98.31 410 LYS B C 1
ATOM 7906 O O . LYS B 1 410 ? -20.062 -6.543 -16.703 1 98.31 410 LYS B O 1
ATOM 7911 N N . LEU B 1 411 ? -19.656 -8.617 -17.391 1 98.06 411 LEU B N 1
ATOM 7912 C CA . LEU B 1 411 ? -18.406 -8.242 -18.047 1 98.06 411 LEU B CA 1
ATOM 7913 C C . LEU B 1 411 ? -18.672 -7.699 -19.438 1 98.06 411 LEU B C 1
ATOM 7915 O O . LEU B 1 411 ? -19.438 -8.289 -20.203 1 98.06 411 LEU B O 1
ATOM 7919 N N . GLU B 1 412 ? -18.016 -6.602 -19.688 1 94.69 412 GLU B N 1
ATOM 7920 C CA . GLU B 1 412 ? -18.141 -5.977 -21 1 94.69 412 GLU B CA 1
ATOM 7921 C C . GLU B 1 412 ? -16.781 -5.84 -21.672 1 94.69 412 GLU B C 1
ATOM 7923 O O . GLU B 1 412 ? -15.773 -5.602 -21 1 94.69 412 GLU B O 1
ATOM 7928 N N . THR B 1 413 ? -16.828 -6.004 -22.953 1 94 413 THR B N 1
ATOM 7929 C CA . THR B 1 413 ? -15.625 -5.832 -23.75 1 94 413 THR B CA 1
ATOM 7930 C C . THR B 1 413 ? -15.664 -4.512 -24.516 1 94 413 THR B C 1
ATOM 7932 O O . THR B 1 413 ? -16.734 -4.062 -24.938 1 94 413 THR B O 1
ATOM 7935 N N . PHE B 1 414 ? -14.508 -3.898 -24.625 1 94.5 414 PHE B N 1
ATOM 7936 C CA . PHE B 1 414 ? -14.367 -2.643 -25.344 1 94.5 414 PHE B CA 1
ATOM 7937 C C . PHE B 1 414 ? -13.266 -2.748 -26.391 1 94.5 414 PHE B C 1
ATOM 7939 O O . PHE B 1 414 ? -12.352 -3.564 -26.266 1 94.5 414 PHE B O 1
ATOM 7946 N N . GLU B 1 415 ? -13.258 -1.934 -27.406 1 92.25 415 GLU B N 1
ATOM 7947 C CA . GLU B 1 415 ? -12.289 -1.96 -28.484 1 92.25 415 GLU B CA 1
ATOM 7948 C C . GLU B 1 415 ? -10.992 -1.267 -28.094 1 92.25 415 GLU B C 1
ATOM 7950 O O . GLU B 1 415 ? -9.914 -1.618 -28.578 1 92.25 415 GLU B O 1
ATOM 7955 N N . ASN B 1 416 ? -11.172 -0.282 -27.312 1 95.12 416 ASN B N 1
ATOM 7956 C CA . ASN B 1 416 ? -9.984 0.46 -26.906 1 95.12 416 ASN B CA 1
ATOM 7957 C C . ASN B 1 416 ? -10.219 1.18 -25.578 1 95.12 416 ASN B C 1
ATOM 7959 O O . ASN B 1 416 ? -11.344 1.227 -25.078 1 95.12 416 ASN B O 1
ATOM 7963 N N . THR B 1 417 ? -9.18 1.761 -25.062 1 96.62 417 THR B N 1
ATOM 7964 C CA . THR B 1 417 ? -9.203 2.346 -23.719 1 96.62 417 THR B CA 1
ATOM 7965 C C . THR B 1 417 ? -10.016 3.641 -23.719 1 96.62 417 THR B C 1
ATOM 7967 O O . THR B 1 417 ? -10.602 4 -22.688 1 96.62 417 THR B O 1
ATOM 7970 N N . ALA B 1 418 ? -10.031 4.344 -24.797 1 98 418 ALA B N 1
ATOM 7971 C CA . ALA B 1 418 ? -10.797 5.586 -24.859 1 98 418 ALA B CA 1
ATOM 7972 C C . ALA B 1 418 ? -12.289 5.328 -24.656 1 98 418 ALA B C 1
ATOM 7974 O O . ALA B 1 418 ? -12.969 6.105 -23.984 1 98 418 ALA B O 1
ATOM 7975 N N . LEU B 1 419 ? -12.758 4.246 -25.234 1 98.12 419 LEU B N 1
ATOM 7976 C CA . LEU B 1 419 ? -14.164 3.896 -25.094 1 98.12 419 LEU B CA 1
ATOM 7977 C C . LEU B 1 419 ? -14.477 3.49 -23.656 1 98.12 419 LEU B C 1
ATOM 7979 O O . LEU B 1 419 ? -15.578 3.752 -23.156 1 98.12 419 LEU B O 1
ATOM 7983 N N . VAL B 1 420 ? -13.555 2.836 -22.969 1 98.44 420 VAL B N 1
ATOM 7984 C CA . VAL B 1 420 ? -13.727 2.504 -21.562 1 98.44 420 VAL B CA 1
ATOM 7985 C C . VAL B 1 420 ? -13.867 3.785 -20.75 1 98.44 420 VAL B C 1
ATOM 7987 O O . VAL B 1 420 ? -14.789 3.91 -19.938 1 98.44 420 VAL B O 1
ATOM 7990 N N . GLU B 1 421 ? -12.945 4.676 -20.938 1 98.69 421 GLU B N 1
ATOM 7991 C CA . GLU B 1 421 ? -12.969 5.945 -20.203 1 98.69 421 GLU B CA 1
ATOM 7992 C C . GLU B 1 421 ? -14.281 6.688 -20.438 1 98.69 421 GLU B C 1
ATOM 7994 O O . GLU B 1 421 ? -14.883 7.195 -19.484 1 98.69 421 GLU B O 1
ATOM 7999 N N . GLU B 1 422 ? -14.727 6.754 -21.688 1 98.5 422 GLU B N 1
ATOM 8000 C CA . GLU B 1 422 ? -15.977 7.422 -22.031 1 98.5 422 GLU B CA 1
ATOM 8001 C C . GLU B 1 422 ? -17.156 6.773 -21.312 1 98.5 422 GLU B C 1
ATOM 8003 O O . GLU B 1 422 ? -18.031 7.473 -20.781 1 98.5 422 GLU B O 1
ATOM 8008 N N . ALA B 1 423 ? -17.188 5.48 -21.328 1 98.5 423 ALA B N 1
ATOM 8009 C CA . ALA B 1 423 ? -18.281 4.746 -20.688 1 98.5 423 ALA B CA 1
ATOM 8010 C C . ALA B 1 423 ? -18.312 4.984 -19.188 1 98.5 423 ALA B C 1
ATOM 8012 O O . ALA B 1 423 ? -19.375 5.105 -18.578 1 98.5 423 ALA B O 1
ATOM 8013 N N . LEU B 1 424 ? -17.156 5.035 -18.516 1 98.62 424 LEU B N 1
ATOM 8014 C CA . LEU B 1 424 ? -17.062 5.332 -17.078 1 98.62 424 LEU B CA 1
ATOM 8015 C C . LEU B 1 424 ? -17.609 6.719 -16.781 1 98.62 424 LEU B C 1
ATOM 8017 O O . LEU B 1 424 ? -18.438 6.875 -15.867 1 98.62 424 LEU B O 1
ATOM 8021 N N . LEU B 1 425 ? -17.188 7.68 -17.547 1 98.38 425 LEU B N 1
ATOM 8022 C CA . LEU B 1 425 ? -17.547 9.07 -17.281 1 98.38 425 LEU B CA 1
ATOM 8023 C C . LEU B 1 425 ? -19.031 9.312 -17.578 1 98.38 425 LEU B C 1
ATOM 8025 O O . LEU B 1 425 ? -19.656 10.133 -16.922 1 98.38 425 LEU B O 1
ATOM 8029 N N . ALA B 1 426 ? -19.578 8.539 -18.531 1 97.81 426 ALA B N 1
ATOM 8030 C CA . ALA B 1 426 ? -21 8.656 -18.875 1 97.81 426 ALA B CA 1
ATOM 8031 C C . ALA B 1 426 ? -21.875 7.918 -17.875 1 97.81 426 ALA B C 1
ATOM 8033 O O . ALA B 1 426 ? -23.094 8.117 -17.828 1 97.81 426 ALA B O 1
ATOM 8034 N N . GLY B 1 427 ? -21.266 7.043 -17.062 1 96.69 427 GLY B N 1
ATOM 8035 C CA . GLY B 1 427 ? -22.016 6.25 -16.109 1 96.69 427 GLY B CA 1
ATOM 8036 C C . GLY B 1 427 ? -22.547 4.953 -16.688 1 96.69 427 GLY B C 1
ATOM 8037 O O . GLY B 1 427 ? -23.312 4.238 -16.031 1 96.69 427 GLY B O 1
ATOM 8038 N N . ASP B 1 428 ? -22.125 4.637 -17.922 1 97.38 428 ASP B N 1
ATOM 8039 C CA . ASP B 1 428 ? -22.578 3.418 -18.594 1 97.38 428 ASP B CA 1
ATOM 8040 C C . ASP B 1 428 ? -21.734 2.217 -18.156 1 97.38 428 ASP B C 1
ATOM 8042 O O . ASP B 1 428 ? -22.109 1.069 -18.406 1 97.38 428 ASP B O 1
ATOM 8046 N N . LEU B 1 429 ? -20.656 2.457 -17.562 1 98.44 429 LEU B N 1
ATOM 8047 C CA . LEU B 1 429 ? -19.766 1.452 -16.984 1 98.44 429 LEU B CA 1
ATOM 8048 C C . LEU B 1 429 ? -19.516 1.733 -15.508 1 98.44 429 LEU B C 1
ATOM 8050 O O . LEU B 1 429 ? -19.203 2.869 -15.133 1 98.44 429 LEU B O 1
ATOM 8054 N N . ASP B 1 430 ? -19.594 0.708 -14.688 1 98.81 430 ASP B N 1
ATOM 8055 C CA . ASP B 1 430 ? -19.484 0.906 -13.242 1 98.81 430 ASP B CA 1
ATOM 8056 C C . ASP B 1 430 ? -18.047 0.77 -12.781 1 98.81 430 ASP B C 1
ATOM 8058 O O . ASP B 1 430 ? -17.625 1.433 -11.828 1 98.81 430 ASP B O 1
ATOM 8062 N N . MET B 1 431 ? -17.328 -0.17 -13.43 1 98.81 431 MET B N 1
ATOM 8063 C CA . MET B 1 431 ? -15.969 -0.421 -12.945 1 98.81 431 MET B CA 1
ATOM 8064 C C . MET B 1 431 ? -15.031 -0.746 -14.102 1 98.81 431 MET B C 1
ATOM 8066 O O . MET B 1 431 ? -15.414 -1.432 -15.047 1 98.81 431 MET B O 1
ATOM 8070 N N . ALA B 1 432 ? -13.797 -0.317 -14.07 1 98.75 432 ALA B N 1
ATOM 8071 C CA . ALA B 1 432 ? -12.633 -0.784 -14.82 1 98.75 432 ALA B CA 1
ATOM 8072 C C . ALA B 1 432 ? -11.562 -1.325 -13.875 1 98.75 432 ALA B C 1
ATOM 8074 O O . ALA B 1 432 ? -10.984 -0.576 -13.086 1 98.75 432 ALA B O 1
ATOM 8075 N N . LEU B 1 433 ? -11.273 -2.627 -14.031 1 98.12 433 LEU B N 1
ATOM 8076 C CA . LEU B 1 433 ? -10.469 -3.289 -13.016 1 98.12 433 LEU B CA 1
ATOM 8077 C C . LEU B 1 433 ? -9.188 -3.857 -13.617 1 98.12 433 LEU B C 1
ATOM 8079 O O . LEU B 1 433 ? -9.234 -4.582 -14.617 1 98.12 433 LEU B O 1
ATOM 8083 N N . GLY B 1 434 ? -8.047 -3.512 -12.969 1 96.5 434 GLY B N 1
ATOM 8084 C CA . GLY B 1 434 ? -6.777 -4.121 -13.328 1 96.5 434 GLY B CA 1
ATOM 8085 C C . GLY B 1 434 ? -6.07 -3.396 -14.461 1 96.5 434 GLY B C 1
ATOM 8086 O O . GLY B 1 434 ? -6.496 -2.316 -14.875 1 96.5 434 GLY B O 1
ATOM 8087 N N . ILE B 1 435 ? -4.992 -3.998 -14.914 1 93.5 435 ILE B N 1
ATOM 8088 C CA . ILE B 1 435 ? -4.164 -3.443 -15.984 1 93.5 435 ILE B CA 1
ATOM 8089 C C . ILE B 1 435 ? -4.738 -3.832 -17.344 1 93.5 435 ILE B C 1
ATOM 8091 O O . ILE B 1 435 ? -5.086 -4.996 -17.562 1 93.5 435 ILE B O 1
ATOM 8095 N N . GLY B 1 436 ? -4.844 -2.859 -18.219 1 93.25 436 GLY B N 1
ATOM 8096 C CA . GLY B 1 436 ? -5.324 -3.168 -19.562 1 93.25 436 GLY B CA 1
ATOM 8097 C C . GLY B 1 436 ? -6.438 -2.248 -20.016 1 93.25 436 GLY B C 1
ATOM 8098 O O . GLY B 1 436 ? -6.316 -1.593 -21.062 1 93.25 436 GLY B O 1
ATOM 8099 N N . PRO B 1 437 ? -7.469 -2.1 -19.141 1 96.88 437 PRO B N 1
ATOM 8100 C CA . PRO B 1 437 ? -8.641 -1.349 -19.578 1 96.88 437 PRO B CA 1
ATOM 8101 C C . PRO B 1 437 ? -8.352 0.137 -19.781 1 96.88 437 PRO B C 1
ATOM 8103 O O . PRO B 1 437 ? -9.023 0.798 -20.578 1 96.88 437 PRO B O 1
ATOM 8106 N N . LEU B 1 438 ? -7.43 0.641 -19 1 96.94 438 LEU B N 1
ATOM 8107 C CA . LEU B 1 438 ? -7.059 2.051 -19.062 1 96.94 438 LEU B CA 1
ATOM 8108 C C . LEU B 1 438 ? -5.543 2.215 -19.078 1 96.94 438 LEU B C 1
ATOM 8110 O O . LEU B 1 438 ? -4.82 1.425 -18.469 1 96.94 438 LEU B O 1
ATOM 8114 N N . SER B 1 439 ? -5.109 3.244 -19.812 1 93.44 439 SER B N 1
ATOM 8115 C CA . SER B 1 439 ? -3.691 3.582 -19.766 1 93.44 439 SER B CA 1
ATOM 8116 C C . SER B 1 439 ? -3.342 4.285 -18.453 1 93.44 439 SER B C 1
ATOM 8118 O O . SER B 1 439 ? -4.227 4.77 -17.75 1 93.44 439 SER B O 1
ATOM 8120 N N . ALA B 1 440 ? -2.076 4.344 -18.172 1 93.44 440 ALA B N 1
ATOM 8121 C CA . ALA B 1 440 ? -1.609 5.035 -16.984 1 93.44 440 ALA B CA 1
ATOM 8122 C C . ALA B 1 440 ? -2.049 6.496 -16.984 1 93.44 440 ALA B C 1
ATOM 8124 O O . ALA B 1 440 ? -2.479 7.023 -15.953 1 93.44 440 ALA B O 1
ATOM 8125 N N . LEU B 1 441 ? -1.922 7.148 -18.062 1 93.19 441 LEU B N 1
ATOM 8126 C CA . LEU B 1 441 ? -2.283 8.555 -18.156 1 93.19 441 LEU B CA 1
ATOM 8127 C C . LEU B 1 441 ? -3.781 8.75 -17.953 1 93.19 441 LEU B C 1
ATOM 8129 O O . LEU B 1 441 ? -4.199 9.711 -17.297 1 93.19 441 LEU B O 1
ATOM 8133 N N . GLN B 1 442 ? -4.582 7.867 -18.5 1 96.5 442 GLN B N 1
ATOM 8134 C CA . GLN B 1 442 ? -6.027 7.93 -18.297 1 96.5 442 GLN B CA 1
ATOM 8135 C C . GLN B 1 442 ? -6.383 7.738 -16.828 1 96.5 442 GLN B C 1
ATOM 8137 O O . GLN B 1 442 ? -7.246 8.445 -16.297 1 96.5 442 GLN B O 1
ATOM 8142 N N . ILE B 1 443 ? -5.73 6.809 -16.219 1 97.38 443 ILE B N 1
ATOM 8143 C CA . ILE B 1 443 ? -5.977 6.527 -14.805 1 97.38 443 ILE B CA 1
ATOM 8144 C C . ILE B 1 443 ? -5.664 7.766 -13.969 1 97.38 443 ILE B C 1
ATOM 8146 O O . ILE B 1 443 ? -6.441 8.141 -13.094 1 97.38 443 ILE B O 1
ATOM 8150 N N . GLN B 1 444 ? -4.562 8.375 -14.211 1 94.5 444 GLN B N 1
ATOM 8151 C CA . GLN B 1 444 ? -4.164 9.57 -13.484 1 94.5 444 GLN B CA 1
ATOM 8152 C C . GLN B 1 444 ? -5.152 10.711 -13.719 1 94.5 444 GLN B C 1
ATOM 8154 O O . GLN B 1 444 ? -5.508 11.43 -12.781 1 94.5 444 GLN B O 1
ATOM 8159 N N . ASP B 1 445 ? -5.57 10.844 -14.93 1 95.25 445 ASP B N 1
ATOM 8160 C CA . ASP B 1 445 ? -6.551 11.875 -15.25 1 95.25 445 ASP B CA 1
ATOM 8161 C C . ASP B 1 445 ? -7.855 11.648 -14.492 1 95.25 445 ASP B C 1
ATOM 8163 O O . ASP B 1 445 ? -8.398 12.586 -13.898 1 95.25 445 ASP B O 1
ATOM 8167 N N . LEU B 1 446 ? -8.312 10.445 -14.531 1 97.69 446 LEU B N 1
ATOM 8168 C CA . LEU B 1 446 ? -9.539 10.102 -13.82 1 97.69 446 LEU B CA 1
ATOM 8169 C C . LEU B 1 446 ? -9.391 10.367 -12.328 1 97.69 446 LEU B C 1
ATOM 8171 O O . LEU B 1 446 ? -10.297 10.914 -11.695 1 97.69 446 LEU B O 1
ATOM 8175 N N . LYS B 1 447 ? -8.273 10 -11.797 1 96.12 447 LYS B N 1
ATOM 8176 C CA . LYS B 1 447 ? -8.016 10.102 -10.359 1 96.12 447 LYS B CA 1
ATOM 8177 C C . LYS B 1 447 ? -8.016 11.562 -9.906 1 96.12 447 LYS B C 1
ATOM 8179 O O . LYS B 1 447 ? -8.633 11.898 -8.891 1 96.12 447 LYS B O 1
ATOM 8184 N N . PHE B 1 448 ? -7.438 12.438 -10.633 1 93.5 448 PHE B N 1
ATOM 8185 C CA . PHE B 1 448 ? -7.145 13.758 -10.109 1 93.5 448 PHE B CA 1
ATOM 8186 C C . PHE B 1 448 ? -8.109 14.797 -10.672 1 93.5 448 PHE B C 1
ATOM 8188 O O . PHE B 1 448 ? -8.242 15.891 -10.133 1 93.5 448 PHE B O 1
ATOM 8195 N N . PHE B 1 449 ? -8.852 14.414 -11.781 1 94.12 449 PHE B N 1
ATOM 8196 C CA . PHE B 1 449 ? -9.695 15.438 -12.391 1 94.12 449 PHE B CA 1
ATOM 8197 C C . PHE B 1 449 ? -11.148 14.977 -12.461 1 94.12 449 PHE B C 1
ATOM 8199 O O . PHE B 1 449 ? -12.031 15.758 -12.805 1 94.12 449 PHE B O 1
ATOM 8206 N N . HIS B 1 450 ? -11.391 13.75 -12.148 1 97.56 450 HIS B N 1
ATOM 8207 C CA . HIS B 1 450 ? -12.758 13.258 -12.211 1 97.56 450 HIS B CA 1
ATOM 8208 C C . HIS B 1 450 ? -13.125 12.492 -10.938 1 97.56 450 HIS B C 1
ATOM 8210 O O . HIS B 1 450 ? -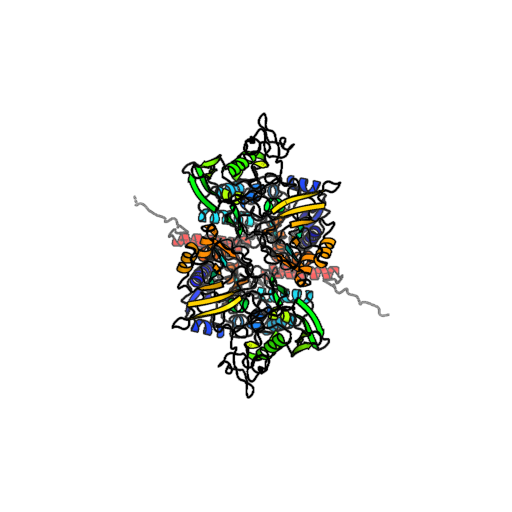13.867 11.508 -11 1 97.56 450 HIS B O 1
ATOM 8216 N N . SER B 1 451 ? -12.586 12.906 -9.828 1 96.06 451 SER B N 1
ATOM 8217 C CA . SER B 1 451 ? -12.836 12.25 -8.555 1 96.06 451 SER B CA 1
ATOM 8218 C C . SER B 1 451 ? -14.289 12.391 -8.133 1 96.06 451 SER B C 1
ATOM 8220 O O . SER B 1 451 ? -14.766 11.664 -7.262 1 96.06 451 SER B O 1
ATOM 8222 N N . ASN B 1 452 ? -15.023 13.32 -8.711 1 95.5 452 ASN B N 1
ATOM 8223 C CA . ASN B 1 452 ? -16.438 13.492 -8.414 1 95.5 452 ASN B CA 1
ATOM 8224 C C . ASN B 1 452 ? -17.281 12.383 -9.047 1 95.5 452 ASN B C 1
ATOM 8226 O O . ASN B 1 452 ? -18.422 12.141 -8.633 1 95.5 452 ASN B O 1
ATOM 8230 N N . ILE B 1 453 ? -16.703 11.727 -10.031 1 97.25 453 ILE B N 1
ATOM 8231 C CA . ILE B 1 453 ? -17.453 10.727 -10.781 1 97.25 453 ILE B CA 1
ATOM 8232 C C . ILE B 1 453 ? -16.953 9.328 -10.414 1 97.25 453 ILE B C 1
ATOM 8234 O O . ILE B 1 453 ? -17.766 8.406 -10.25 1 97.25 453 ILE B O 1
ATOM 8238 N N . VAL B 1 454 ? -15.617 9.227 -10.281 1 98.12 454 VAL B N 1
ATOM 8239 C CA . VAL B 1 454 ? -15.062 7.895 -10.086 1 98.12 454 VAL B CA 1
ATOM 8240 C C . VAL B 1 4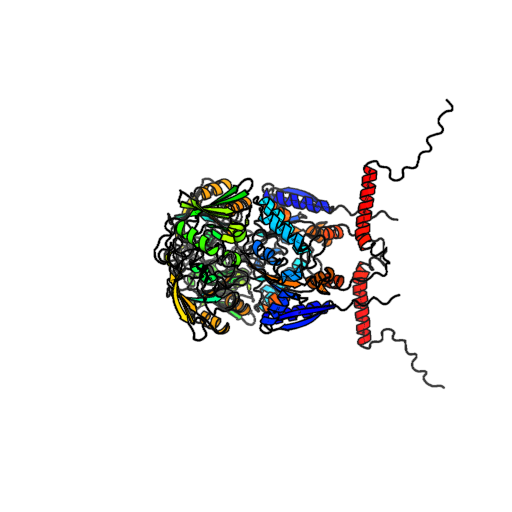54 ? -14.156 7.887 -8.852 1 98.12 454 VAL B C 1
ATOM 8242 O O . VAL B 1 454 ? -13.586 8.922 -8.492 1 98.12 454 VAL B O 1
ATOM 8245 N N . ASP B 1 455 ? -14.117 6.742 -8.227 1 96.75 455 ASP B N 1
ATOM 8246 C CA . ASP B 1 455 ? -13.156 6.418 -7.172 1 96.75 455 ASP B CA 1
ATOM 8247 C C . ASP B 1 455 ? -12.016 5.562 -7.711 1 96.75 455 ASP B C 1
ATOM 8249 O O . ASP B 1 455 ? -12.219 4.406 -8.086 1 96.75 455 ASP B O 1
ATOM 8253 N N . VAL B 1 456 ? -10.805 6.121 -7.766 1 97.56 456 VAL B N 1
ATOM 8254 C CA . VAL B 1 456 ? -9.641 5.41 -8.281 1 97.56 456 VAL B CA 1
ATOM 8255 C C . VAL B 1 456 ? -8.781 4.906 -7.121 1 97.56 456 VAL B C 1
ATOM 8257 O O . VAL B 1 456 ? -8.32 5.695 -6.297 1 97.56 456 VAL B O 1
ATOM 8260 N N . ARG B 1 457 ? -8.555 3.59 -7.09 1 96.31 457 ARG B N 1
ATOM 8261 C CA . ARG B 1 457 ? -7.727 2.939 -6.078 1 96.31 457 ARG B CA 1
ATOM 8262 C C . ARG B 1 457 ? -6.586 2.158 -6.723 1 96.31 457 ARG B C 1
ATOM 8264 O O . ARG B 1 457 ? -6.703 1.703 -7.863 1 96.31 457 ARG B O 1
ATOM 8271 N N . HIS B 1 458 ? -5.531 2.018 -5.941 1 96.06 458 HIS B N 1
ATOM 8272 C CA . HIS B 1 458 ? -4.387 1.229 -6.379 1 96.06 458 HIS B CA 1
ATOM 8273 C C . HIS B 1 458 ? -3.984 0.205 -5.32 1 96.06 458 HIS B C 1
ATOM 8275 O O . HIS B 1 458 ? -4.051 0.485 -4.121 1 96.06 458 HIS B O 1
ATOM 8281 N N . SER B 1 459 ? -3.521 -0.938 -5.77 1 95.69 459 SER B N 1
ATOM 8282 C CA . SER B 1 459 ? -2.91 -1.921 -4.883 1 95.69 459 SER B CA 1
ATOM 8283 C C . SER B 1 459 ? -1.545 -1.449 -4.391 1 95.69 459 SER B C 1
ATOM 8285 O O . SER B 1 459 ? -1.066 -0.388 -4.797 1 95.69 459 SER B O 1
ATOM 8287 N N . ASP B 1 460 ? -0.948 -2.262 -3.484 1 93.75 460 ASP B N 1
ATOM 8288 C CA . ASP B 1 460 ? 0.484 -2.137 -3.232 1 93.75 460 ASP B CA 1
ATOM 8289 C C . ASP B 1 460 ? 1.294 -2.496 -4.477 1 93.75 460 ASP B C 1
ATOM 8291 O O . ASP B 1 460 ? 0.736 -2.959 -5.473 1 93.75 460 ASP B O 1
ATOM 8295 N N . VAL B 1 461 ? 2.572 -2.178 -4.391 1 95.5 461 VAL B N 1
ATOM 8296 C CA . VAL B 1 461 ? 3.445 -2.652 -5.457 1 95.5 461 VAL B CA 1
ATOM 8297 C C . VAL B 1 461 ? 3.494 -4.18 -5.445 1 95.5 461 VAL B C 1
ATOM 8299 O O . VAL B 1 461 ? 3.936 -4.785 -4.465 1 95.5 461 VAL B O 1
ATOM 8302 N N . LEU B 1 462 ? 3.033 -4.766 -6.535 1 95.75 462 LEU B N 1
ATOM 8303 C CA . LEU B 1 462 ? 2.902 -6.219 -6.547 1 95.75 462 LEU B CA 1
ATOM 8304 C C . LEU B 1 462 ? 3.891 -6.848 -7.52 1 95.75 462 LEU B C 1
ATOM 8306 O O . LEU B 1 462 ? 4.219 -8.031 -7.406 1 95.75 462 LEU B O 1
ATOM 8310 N N . GLN B 1 463 ? 4.312 -6.062 -8.484 1 96.06 463 GLN B N 1
ATOM 8311 C CA . GLN B 1 463 ? 5.238 -6.531 -9.508 1 96.06 463 GLN B CA 1
ATOM 8312 C C . GLN B 1 463 ? 6.293 -5.473 -9.82 1 96.06 463 GLN B C 1
ATOM 8314 O O . GLN B 1 463 ? 6.031 -4.273 -9.703 1 96.06 463 GLN B O 1
ATOM 8319 N N . HIS B 1 464 ? 7.438 -5.949 -10.156 1 97.25 464 HIS B N 1
ATOM 8320 C CA . HIS B 1 464 ? 8.469 -5.039 -10.648 1 97.25 464 HIS B CA 1
ATOM 8321 C C . HIS B 1 464 ? 8.711 -5.238 -12.141 1 97.25 464 HIS B C 1
ATOM 8323 O O . HIS B 1 464 ? 8.844 -6.371 -12.602 1 97.25 464 HIS B O 1
ATOM 8329 N N . SER B 1 465 ? 8.656 -4.141 -12.883 1 96.69 465 SER B N 1
ATOM 8330 C CA . SER B 1 465 ? 9.164 -4.137 -14.25 1 96.69 465 SER B CA 1
ATOM 8331 C C . SER B 1 465 ? 10.688 -4.074 -14.273 1 96.69 465 SER B C 1
ATOM 8333 O O . SER B 1 465 ? 11.297 -3.27 -13.555 1 96.69 465 SER B O 1
ATOM 8335 N N . LEU B 1 466 ? 11.266 -4.941 -15.094 1 97.69 466 LEU B N 1
ATOM 8336 C CA . LEU B 1 466 ? 12.719 -5.121 -15.07 1 97.69 466 LEU B CA 1
ATOM 8337 C C . LEU B 1 466 ? 13.289 -5.066 -16.484 1 97.69 466 LEU B C 1
ATOM 8339 O O . LEU B 1 466 ? 12.594 -5.359 -17.453 1 97.69 466 LEU B O 1
ATOM 8343 N N . MET B 1 467 ? 14.469 -4.637 -16.562 1 97.94 467 MET B N 1
ATOM 8344 C CA . MET B 1 467 ? 15.32 -4.902 -17.734 1 97.94 467 MET B CA 1
ATOM 8345 C C . MET B 1 467 ? 16.391 -5.938 -17.391 1 97.94 467 MET B C 1
ATOM 8347 O O . MET B 1 467 ? 17.203 -5.723 -16.484 1 97.94 467 MET B O 1
ATOM 8351 N N . VAL B 1 468 ? 16.359 -7.035 -18.078 1 98.12 468 VAL B N 1
ATOM 8352 C CA . VAL B 1 468 ? 17.312 -8.109 -17.812 1 98.12 468 VAL B CA 1
ATOM 8353 C C . VAL B 1 468 ? 18.484 -8.016 -18.781 1 98.12 468 VAL B C 1
ATOM 8355 O O . VAL B 1 468 ? 18.312 -7.574 -19.922 1 98.12 468 VAL B O 1
ATOM 8358 N N . MET B 1 469 ? 19.672 -8.398 -18.344 1 98.38 469 MET B N 1
ATOM 8359 C CA . MET B 1 469 ? 20.906 -8.383 -19.141 1 98.38 469 MET B CA 1
ATOM 8360 C C . MET B 1 469 ? 21.5 -9.781 -19.25 1 98.38 469 MET B C 1
ATOM 8362 O O . MET B 1 469 ? 21.672 -10.477 -18.25 1 98.38 469 MET B O 1
ATOM 8366 N N . ASN B 1 470 ? 21.797 -10.148 -20.469 1 97.88 470 ASN B N 1
ATOM 8367 C CA . ASN B 1 470 ? 22.297 -11.492 -20.75 1 97.88 470 ASN B CA 1
ATOM 8368 C C . ASN B 1 470 ? 23.766 -11.625 -20.375 1 97.88 470 ASN B C 1
ATOM 8370 O O . ASN B 1 470 ? 24.641 -11 -20.984 1 97.88 470 ASN B O 1
ATOM 8374 N N . THR B 1 471 ? 24.062 -12.453 -19.438 1 97.5 471 THR B N 1
ATOM 8375 C CA . THR B 1 471 ? 25.438 -12.602 -18.938 1 97.5 471 THR B CA 1
ATOM 8376 C C . THR B 1 471 ? 26.266 -13.461 -19.891 1 97.5 471 THR B C 1
ATOM 8378 O O . THR B 1 471 ? 27.469 -13.602 -19.703 1 97.5 471 THR B O 1
ATOM 8381 N N . ASN B 1 472 ? 25.641 -13.992 -20.922 1 95.44 472 ASN B N 1
ATOM 8382 C CA . ASN B 1 472 ? 26.328 -14.898 -21.844 1 95.44 472 ASN B CA 1
ATOM 8383 C C . ASN B 1 472 ? 26.609 -14.219 -23.188 1 95.44 472 ASN B C 1
ATOM 8385 O O . ASN B 1 472 ? 27.031 -14.875 -24.141 1 95.44 472 ASN B O 1
ATOM 8389 N N . LYS B 1 473 ? 26.375 -12.961 -23.219 1 95.94 473 LYS B N 1
ATOM 8390 C CA . LYS B 1 473 ? 26.562 -12.242 -24.469 1 95.94 473 LYS B CA 1
ATOM 8391 C C . LYS B 1 473 ? 27.391 -10.977 -24.25 1 95.94 473 LYS B C 1
ATOM 8393 O O . LYS B 1 473 ? 27.109 -10.188 -23.344 1 95.94 473 LYS B O 1
ATOM 8398 N N . GLU B 1 474 ? 28.406 -10.75 -25.094 1 95.38 474 GLU B N 1
ATOM 8399 C CA . GLU B 1 474 ? 29.188 -9.523 -25.016 1 95.38 474 GLU B CA 1
ATOM 8400 C C . GLU B 1 474 ? 28.359 -8.312 -25.438 1 95.38 474 GLU B C 1
ATOM 8402 O O . GLU B 1 474 ? 27.578 -8.391 -26.391 1 95.38 474 GLU B O 1
ATOM 8407 N N . PRO B 1 475 ? 28.453 -7.305 -24.828 1 96.25 475 PRO B N 1
ATOM 8408 C CA . PRO B 1 475 ? 29.391 -6.984 -23.75 1 96.25 475 PRO B CA 1
ATOM 8409 C C . PRO B 1 475 ? 28.766 -7.16 -22.359 1 96.25 475 PRO B C 1
ATOM 8411 O O . PRO B 1 475 ? 29.406 -6.879 -21.344 1 96.25 475 PRO B O 1
ATOM 8414 N N . THR B 1 476 ? 27.516 -7.633 -22.234 1 97.62 476 THR B N 1
ATOM 8415 C CA . THR B 1 476 ? 26.828 -7.723 -20.969 1 97.62 476 THR B CA 1
ATOM 8416 C C . THR B 1 476 ? 27.297 -8.938 -20.172 1 97.62 476 THR B C 1
ATOM 8418 O O . THR B 1 476 ? 26.859 -9.148 -19.031 1 97.62 476 THR B O 1
ATOM 8421 N N . ASN B 1 477 ? 28.234 -9.664 -20.703 1 96.31 477 ASN B N 1
ATOM 8422 C CA . ASN B 1 477 ? 28.875 -10.727 -19.938 1 96.31 477 ASN B CA 1
ATOM 8423 C C . ASN B 1 477 ? 29.859 -10.148 -18.906 1 96.31 477 ASN B C 1
ATOM 8425 O O . ASN B 1 477 ? 30.312 -10.867 -18.016 1 96.31 477 ASN B O 1
ATOM 8429 N N . ASP B 1 478 ? 30.188 -8.891 -19.047 1 94.56 478 ASP B N 1
ATOM 8430 C CA . ASP B 1 478 ? 31.047 -8.18 -18.094 1 94.56 478 ASP B CA 1
ATOM 8431 C C . ASP B 1 478 ? 30.219 -7.441 -17.047 1 94.56 478 ASP B C 1
ATOM 8433 O O . ASP B 1 478 ? 29.453 -6.527 -17.391 1 94.56 478 ASP B O 1
ATOM 8437 N N . ILE B 1 479 ? 30.453 -7.809 -15.773 1 95.38 479 ILE B N 1
ATOM 8438 C CA . ILE B 1 479 ? 29.641 -7.25 -14.695 1 95.38 479 ILE B CA 1
ATOM 8439 C C . ILE B 1 479 ? 29.875 -5.746 -14.594 1 95.38 479 ILE B C 1
ATOM 8441 O O . ILE B 1 479 ? 28.969 -4.992 -14.234 1 95.38 479 ILE B O 1
ATOM 8445 N N . THR B 1 480 ? 31.031 -5.234 -14.938 1 93.25 480 THR B N 1
ATOM 8446 C CA . THR B 1 480 ? 31.312 -3.805 -14.883 1 93.25 480 THR B CA 1
ATOM 8447 C C . THR B 1 480 ? 30.484 -3.047 -15.906 1 93.25 480 THR B C 1
ATOM 8449 O O . THR B 1 480 ? 30.016 -1.936 -15.641 1 93.25 480 THR B O 1
ATOM 8452 N N . VAL B 1 481 ? 30.297 -3.689 -17.078 1 94.94 481 VAL B N 1
ATOM 8453 C CA . VAL B 1 481 ? 29.453 -3.096 -18.109 1 94.94 481 VAL B CA 1
ATOM 8454 C C . VAL B 1 481 ? 28 -3.072 -17.641 1 94.94 481 VAL B C 1
ATOM 8456 O O . VAL B 1 481 ? 27.312 -2.064 -17.797 1 94.94 481 VAL B O 1
ATOM 8459 N N . ARG B 1 482 ? 27.547 -4.148 -17 1 97.19 482 ARG B N 1
ATOM 8460 C CA . ARG B 1 482 ? 26.188 -4.199 -16.5 1 97.19 482 ARG B CA 1
ATOM 8461 C C . ARG B 1 482 ? 25.953 -3.135 -15.43 1 97.19 482 ARG B C 1
ATOM 8463 O O . ARG B 1 482 ? 24.922 -2.449 -15.438 1 97.19 482 ARG B O 1
ATOM 8470 N N . GLN B 1 483 ? 26.922 -2.979 -14.562 1 95.12 483 GLN B N 1
ATOM 8471 C CA . GLN B 1 483 ? 26.812 -1.958 -13.531 1 95.12 483 GLN B CA 1
ATOM 8472 C C . GLN B 1 483 ? 26.781 -0.558 -14.133 1 95.12 483 GLN B C 1
ATOM 8474 O O . GLN B 1 483 ? 26.047 0.311 -13.68 1 95.12 483 GLN B O 1
ATOM 8479 N N . ALA B 1 484 ? 27.594 -0.359 -15.164 1 94.81 484 ALA B N 1
ATOM 8480 C CA . ALA B 1 484 ? 27.578 0.924 -15.859 1 94.81 484 ALA B CA 1
ATOM 8481 C C . ALA B 1 484 ? 26.203 1.223 -16.453 1 94.81 484 ALA B C 1
ATOM 8483 O O . ALA B 1 484 ? 25.688 2.336 -16.312 1 94.81 484 ALA B O 1
ATOM 8484 N N . ILE B 1 485 ? 25.656 0.228 -17.047 1 97.62 485 ILE B N 1
ATOM 8485 C CA . ILE B 1 485 ? 24.344 0.358 -17.641 1 97.62 485 ILE B CA 1
ATOM 8486 C C . ILE B 1 485 ? 23.312 0.705 -16.562 1 97.62 485 ILE B C 1
ATOM 8488 O O . ILE B 1 485 ? 22.5 1.625 -16.734 1 97.62 485 ILE B O 1
ATOM 8492 N N . ILE B 1 486 ? 23.391 0.029 -15.414 1 96.56 486 ILE B N 1
ATOM 8493 C CA . ILE B 1 486 ? 22.422 0.208 -14.328 1 96.56 486 ILE B CA 1
ATOM 8494 C C . ILE B 1 486 ? 22.484 1.646 -13.82 1 96.56 486 ILE B C 1
ATOM 8496 O O . ILE B 1 486 ? 21.453 2.305 -13.68 1 96.56 486 ILE B O 1
ATOM 8500 N N . HIS B 1 487 ? 23.609 2.172 -13.633 1 93.81 487 HIS B N 1
ATOM 8501 C CA . HIS B 1 487 ? 23.781 3.486 -13.016 1 93.81 487 HIS B CA 1
ATOM 8502 C C . HIS B 1 487 ? 23.562 4.598 -14.039 1 93.81 487 HIS B C 1
ATOM 8504 O O . HIS B 1 487 ? 23.406 5.766 -13.672 1 93.81 487 HIS B O 1
ATOM 8510 N N . ALA B 1 488 ? 23.5 4.23 -15.328 1 96 488 ALA B N 1
ATOM 8511 C CA . ALA B 1 488 ? 23.344 5.227 -16.375 1 96 488 ALA B CA 1
ATOM 8512 C C . ALA B 1 488 ? 21.875 5.578 -16.594 1 96 488 ALA B C 1
ATOM 8514 O O . ALA B 1 488 ? 21.562 6.637 -17.156 1 96 488 ALA B O 1
ATOM 8515 N N . VAL B 1 489 ? 21.016 4.734 -16.219 1 96.94 489 VAL B N 1
ATOM 8516 C CA . VAL B 1 489 ? 19.609 4.859 -16.609 1 96.94 489 VAL B CA 1
ATOM 8517 C C . VAL B 1 489 ? 18.859 5.691 -15.578 1 96.94 489 VAL B C 1
ATOM 8519 O O . VAL B 1 489 ? 18.828 5.348 -14.391 1 96.94 489 VAL B O 1
ATOM 8522 N N . ASN B 1 490 ? 18.203 6.727 -16.031 1 94.88 490 ASN B N 1
ATOM 8523 C CA . ASN B 1 490 ? 17.375 7.598 -15.203 1 94.88 490 ASN B CA 1
ATOM 8524 C C . ASN B 1 490 ? 15.898 7.184 -15.25 1 94.88 490 ASN B C 1
ATOM 8526 O O . ASN B 1 490 ? 15.125 7.719 -16.047 1 94.88 490 ASN B O 1
ATOM 8530 N N . LYS B 1 491 ? 15.578 6.387 -14.336 1 93.69 491 LYS B N 1
ATOM 8531 C CA . LYS B 1 491 ? 14.227 5.82 -14.383 1 93.69 491 LYS B CA 1
ATOM 8532 C C . LYS B 1 491 ? 13.18 6.867 -14.008 1 93.69 491 LYS B C 1
ATOM 8534 O O . LYS B 1 491 ? 12.023 6.77 -14.43 1 93.69 491 LYS B O 1
ATOM 8539 N N . GLY B 1 492 ? 13.5 7.887 -13.234 1 91.31 492 GLY B N 1
ATOM 8540 C CA . GLY B 1 492 ? 12.562 8.938 -12.859 1 91.31 492 GLY B CA 1
ATOM 8541 C C . GLY B 1 492 ? 11.961 9.648 -14.062 1 91.31 492 GLY B C 1
ATOM 8542 O O . GLY B 1 492 ? 10.781 10 -14.047 1 91.31 492 GLY B O 1
ATOM 8543 N N . ARG B 1 493 ? 12.742 9.766 -15.062 1 90.69 493 ARG B N 1
ATOM 8544 C CA . ARG B 1 493 ? 12.32 10.508 -16.25 1 90.69 493 ARG B CA 1
ATOM 8545 C C . ARG B 1 493 ? 11.164 9.805 -16.953 1 90.69 493 ARG B C 1
ATOM 8547 O O . ARG B 1 493 ? 10.117 10.406 -17.188 1 90.69 493 ARG B O 1
ATOM 8554 N N . PHE B 1 494 ? 11.312 8.523 -17.203 1 91.12 494 PHE B N 1
ATOM 8555 C CA . PHE B 1 494 ? 10.258 7.887 -17.984 1 91.12 494 PHE B CA 1
ATOM 8556 C C . PHE B 1 494 ? 9.07 7.52 -17.109 1 91.12 494 PHE B C 1
ATOM 8558 O O . PHE B 1 494 ? 7.953 7.348 -17.594 1 91.12 494 PHE B O 1
ATOM 8565 N N . ILE B 1 495 ? 9.25 7.395 -15.797 1 92.12 495 ILE B N 1
ATOM 8566 C CA . ILE B 1 495 ? 8.109 7.203 -14.914 1 92.12 495 ILE B CA 1
ATOM 8567 C C . ILE B 1 495 ? 7.219 8.438 -14.945 1 92.12 495 ILE B C 1
ATOM 8569 O O . ILE B 1 495 ? 5.992 8.328 -15.008 1 92.12 495 ILE B O 1
ATOM 8573 N N . GLU B 1 496 ? 7.789 9.57 -14.914 1 88.31 496 GLU B N 1
ATOM 8574 C CA . GLU B 1 496 ? 7.051 10.836 -14.953 1 88.31 496 GLU B CA 1
ATOM 8575 C C . GLU B 1 496 ? 6.426 11.07 -16.328 1 88.31 496 GLU B C 1
ATOM 8577 O O . GLU B 1 496 ? 5.238 11.383 -16.422 1 88.31 496 GLU B O 1
ATOM 8582 N N . GLU B 1 497 ? 7.18 10.844 -17.344 1 87.38 497 GLU B N 1
ATOM 8583 C CA . GLU B 1 497 ? 6.762 11.242 -18.688 1 87.38 497 GLU B CA 1
ATOM 8584 C C . GLU B 1 497 ? 5.816 10.211 -19.297 1 87.38 497 GLU B C 1
ATOM 8586 O O . GLU B 1 497 ? 4.82 10.57 -19.938 1 87.38 497 GLU B O 1
ATOM 8591 N N . GLU B 1 498 ? 6.172 8.961 -19.094 1 87.75 498 GLU B N 1
ATOM 8592 C CA . GLU B 1 498 ? 5.453 7.922 -19.828 1 87.75 498 GLU B CA 1
ATOM 8593 C C . GLU B 1 498 ? 4.285 7.383 -19 1 87.75 498 GLU B C 1
ATOM 8595 O O . GLU B 1 498 ? 3.297 6.898 -19.562 1 87.75 498 GLU B O 1
ATOM 8600 N N . PHE B 1 499 ? 4.359 7.492 -17.703 1 90.5 499 PHE B N 1
ATOM 8601 C CA . PHE B 1 499 ? 3.338 6.875 -16.859 1 90.5 499 PHE B CA 1
ATOM 8602 C C . PHE B 1 499 ? 2.623 7.922 -16.016 1 90.5 499 PHE B C 1
ATOM 8604 O O . PHE B 1 499 ? 1.824 7.582 -15.141 1 90.5 499 PHE B O 1
ATOM 8611 N N . GLY B 1 500 ? 2.916 9.156 -16.188 1 84.5 500 GLY B N 1
ATOM 8612 C CA . GLY B 1 500 ? 2.26 10.234 -15.461 1 84.5 500 GLY B CA 1
ATOM 8613 C C . GLY B 1 500 ? 2.494 10.172 -13.961 1 84.5 500 GLY B C 1
ATOM 8614 O O . GLY B 1 500 ? 1.636 10.578 -13.172 1 84.5 500 GLY B O 1
ATOM 8615 N N . GLY B 1 501 ? 3.496 9.438 -13.586 1 86.06 501 GLY B N 1
ATOM 8616 C CA . GLY B 1 501 ? 3.83 9.352 -12.18 1 86.06 501 GLY B CA 1
ATOM 8617 C C . GLY B 1 501 ? 3.057 8.266 -11.453 1 86.06 501 GLY B C 1
ATOM 8618 O O . GLY B 1 501 ? 3.039 8.227 -10.219 1 86.06 501 GLY B O 1
ATOM 8619 N N . LEU B 1 502 ? 2.422 7.453 -12.156 1 89.75 502 LEU B N 1
ATOM 8620 C CA . LEU B 1 502 ? 1.644 6.379 -11.547 1 89.75 502 LEU B CA 1
ATOM 8621 C C . LEU B 1 502 ? 2.559 5.332 -10.914 1 89.75 502 LEU B C 1
ATOM 8623 O O . LEU B 1 502 ? 2.326 4.898 -9.789 1 89.75 502 LEU B O 1
ATOM 8627 N N . GLU B 1 503 ? 3.574 4.98 -11.648 1 93.62 503 GLU B N 1
ATOM 8628 C CA . GLU B 1 503 ? 4.453 3.898 -11.219 1 93.62 503 GLU B CA 1
ATOM 8629 C C . GLU B 1 503 ? 5.469 4.387 -10.188 1 93.62 503 GLU B C 1
ATOM 8631 O O . GLU B 1 503 ? 5.715 5.59 -10.078 1 93.62 503 GLU B O 1
ATOM 8636 N N . LYS B 1 504 ? 6.008 3.422 -9.422 1 93.19 504 LYS B N 1
ATOM 8637 C CA . LYS B 1 504 ? 6.977 3.748 -8.383 1 93.19 504 LYS B CA 1
ATOM 8638 C C . LYS B 1 504 ? 8.375 3.279 -8.766 1 93.19 504 LYS B C 1
ATOM 8640 O O . LYS B 1 504 ? 8.555 2.148 -9.219 1 93.19 504 LYS B O 1
ATOM 8645 N N . PRO B 1 505 ? 9.344 4.191 -8.602 1 93.5 505 PRO B N 1
ATOM 8646 C CA . PRO B 1 505 ? 10.703 3.701 -8.82 1 93.5 505 PRO B CA 1
ATOM 8647 C C . PRO B 1 505 ? 11.117 2.637 -7.809 1 93.5 505 PRO B C 1
ATOM 8649 O O . PRO B 1 505 ? 10.766 2.727 -6.629 1 93.5 505 PRO B O 1
ATOM 8652 N N . VAL B 1 506 ? 11.852 1.615 -8.266 1 93.25 506 VAL B N 1
ATOM 8653 C CA . VAL B 1 506 ? 12.266 0.531 -7.379 1 93.25 506 VAL B CA 1
ATOM 8654 C C . VAL B 1 506 ? 13.742 0.22 -7.602 1 93.25 506 VAL B C 1
ATOM 8656 O O . VAL B 1 506 ? 14.312 0.588 -8.633 1 93.25 506 VAL B O 1
ATOM 8659 N N . ASP B 1 507 ? 14.367 -0.501 -6.582 1 91.06 507 ASP B N 1
ATOM 8660 C CA . ASP B 1 507 ? 15.812 -0.704 -6.652 1 91.06 507 ASP B CA 1
ATOM 8661 C C . ASP B 1 507 ? 16.172 -2.172 -6.43 1 91.06 507 ASP B C 1
ATOM 8663 O O . ASP B 1 507 ? 17.359 -2.52 -6.328 1 91.06 507 ASP B O 1
ATOM 8667 N N . GLN B 1 508 ? 15.188 -2.951 -6.293 1 92.75 508 GLN B N 1
ATOM 8668 C CA . GLN B 1 508 ? 15.469 -4.375 -6.152 1 92.75 508 GLN B CA 1
ATOM 8669 C C . GLN B 1 508 ? 14.578 -5.207 -7.07 1 92.75 508 GLN B C 1
ATOM 8671 O O . GLN B 1 508 ? 13.586 -4.703 -7.598 1 92.75 508 GLN B O 1
ATOM 8676 N N . VAL B 1 509 ? 14.93 -6.422 -7.277 1 95.5 509 VAL B N 1
ATOM 8677 C CA . VAL B 1 509 ? 14.336 -7.27 -8.305 1 95.5 509 VAL B CA 1
ATOM 8678 C C . VAL B 1 509 ? 12.906 -7.621 -7.918 1 95.5 509 VAL B C 1
ATOM 8680 O O . VAL B 1 509 ? 12 -7.602 -8.758 1 95.5 509 VAL B O 1
ATOM 8683 N N . LEU B 1 510 ? 12.711 -7.945 -6.668 1 97.44 510 LEU B N 1
ATOM 8684 C CA . LEU B 1 510 ? 11.383 -8.375 -6.238 1 97.44 510 LEU B CA 1
ATOM 8685 C C . LEU B 1 510 ? 10.734 -7.324 -5.344 1 97.44 510 LEU B C 1
ATOM 8687 O O . LEU B 1 510 ? 11.422 -6.621 -4.602 1 97.44 510 LEU B O 1
ATOM 8691 N N . PRO B 1 511 ? 9.406 -7.215 -5.422 1 96.56 511 PRO B N 1
ATOM 8692 C CA . PRO B 1 511 ? 8.695 -6.258 -4.566 1 96.56 511 PRO B CA 1
ATOM 8693 C C . PRO B 1 511 ? 8.844 -6.57 -3.08 1 96.56 511 PRO B C 1
ATOM 8695 O O . PRO B 1 511 ? 8.836 -7.738 -2.686 1 96.56 511 PRO B O 1
ATOM 8698 N N . GLN B 1 512 ? 8.906 -5.555 -2.27 1 93.81 512 GLN B N 1
ATOM 8699 C CA . GLN B 1 512 ? 9.016 -5.715 -0.824 1 93.81 512 GLN B CA 1
ATOM 8700 C C . GLN B 1 512 ? 7.746 -6.324 -0.239 1 93.81 512 GLN B C 1
ATOM 8702 O O . GLN B 1 512 ? 7.746 -6.797 0.9 1 93.81 512 GLN B O 1
ATOM 8707 N N . THR B 1 513 ? 6.695 -6.324 -1.018 1 94.44 513 THR B N 1
ATOM 8708 C CA . THR B 1 513 ? 5.418 -6.859 -0.553 1 94.44 513 THR B CA 1
ATOM 8709 C C . THR B 1 513 ? 5.363 -8.375 -0.735 1 94.44 513 THR B C 1
ATOM 8711 O O . THR B 1 513 ? 4.477 -9.039 -0.197 1 94.44 513 THR B O 1
ATOM 8714 N N . ALA B 1 514 ? 6.258 -8.938 -1.504 1 96.06 514 ALA B N 1
ATOM 8715 C CA . ALA B 1 514 ? 6.328 -10.391 -1.653 1 96.06 514 ALA B CA 1
ATOM 8716 C C . ALA B 1 514 ? 6.891 -11.047 -0.395 1 96.06 514 ALA B C 1
ATOM 8718 O O . ALA B 1 514 ? 7.668 -10.43 0.339 1 96.06 514 ALA B O 1
ATOM 8719 N N . PRO B 1 515 ? 6.562 -12.289 -0.171 1 95.25 515 PRO B N 1
ATOM 8720 C CA . PRO B 1 515 ? 7.07 -12.984 1.014 1 95.25 515 PRO B CA 1
ATOM 8721 C C . PRO B 1 515 ? 8.594 -13.008 1.077 1 95.25 515 PRO B C 1
ATOM 8723 O O . PRO B 1 515 ? 9.258 -13.305 0.077 1 95.25 515 PRO B O 1
ATOM 8726 N N . TYR B 1 516 ? 9.133 -12.602 2.254 1 94.62 516 TYR B N 1
ATOM 8727 C CA . TYR B 1 516 ? 10.547 -12.68 2.588 1 94.62 516 TYR B CA 1
ATOM 8728 C C . TYR B 1 516 ? 11.359 -11.672 1.775 1 94.62 516 TYR B C 1
ATOM 8730 O O . TYR B 1 516 ? 12.586 -11.75 1.732 1 94.62 516 TYR B O 1
ATOM 8738 N N . CYS B 1 517 ? 10.688 -10.742 1.118 1 96.19 517 CYS B N 1
ATOM 8739 C CA . CYS B 1 517 ? 11.398 -9.852 0.207 1 96.19 517 CYS B CA 1
ATOM 8740 C C . CYS B 1 517 ? 11.5 -8.453 0.79 1 96.19 517 CYS B C 1
ATOM 8742 O O . CYS B 1 517 ? 12.023 -7.543 0.141 1 96.19 517 CYS B O 1
ATOM 8744 N N . ASN B 1 518 ? 10.961 -8.219 1.968 1 93.94 518 ASN B N 1
ATOM 8745 C CA . ASN B 1 518 ? 11.172 -6.953 2.662 1 93.94 518 ASN B CA 1
ATOM 8746 C C . ASN B 1 518 ? 12.562 -6.875 3.275 1 93.94 518 ASN B C 1
ATOM 8748 O O . ASN B 1 518 ? 12.719 -6.965 4.496 1 93.94 518 ASN B O 1
ATOM 8752 N N . VAL B 1 519 ? 13.531 -6.676 2.451 1 92.75 519 VAL B N 1
ATOM 8753 C CA . VAL B 1 519 ? 14.938 -6.629 2.824 1 92.75 519 VAL B CA 1
ATOM 8754 C C . VAL B 1 519 ? 15.586 -5.375 2.244 1 92.75 519 VAL B C 1
ATOM 8756 O O . VAL B 1 519 ? 15.141 -4.855 1.219 1 92.75 519 VAL B O 1
ATOM 8759 N N . ASP B 1 520 ? 16.562 -4.887 2.951 1 92.06 520 ASP B N 1
ATOM 8760 C CA . ASP B 1 520 ? 17.312 -3.721 2.484 1 92.06 520 ASP B CA 1
ATOM 8761 C C . ASP B 1 520 ? 18.578 -4.141 1.733 1 92.06 520 ASP B C 1
ATOM 8763 O O . ASP B 1 520 ? 19.672 -4.152 2.303 1 92.06 520 ASP B O 1
ATOM 8767 N N . LEU B 1 521 ? 18.453 -4.359 0.481 1 92.31 521 LEU B N 1
ATOM 8768 C CA . LEU B 1 521 ? 19.578 -4.816 -0.329 1 92.31 521 LEU B CA 1
ATOM 8769 C C . LEU B 1 521 ? 20.5 -3.65 -0.696 1 92.31 521 LEU B C 1
ATOM 8771 O O . LEU B 1 521 ? 20.016 -2.557 -1.009 1 92.31 521 LEU B O 1
ATOM 8775 N N . THR B 1 522 ? 21.75 -3.809 -0.578 1 87.75 522 THR B N 1
ATOM 8776 C CA . THR B 1 522 ? 22.766 -2.826 -0.928 1 87.75 522 THR B CA 1
ATOM 8777 C C . THR B 1 522 ? 23.859 -3.461 -1.781 1 87.75 522 THR B C 1
ATOM 8779 O O . THR B 1 522 ? 24.109 -4.664 -1.685 1 87.75 522 THR B O 1
ATOM 8782 N N . PRO B 1 523 ? 24.625 -2.867 -2.66 1 84.25 523 PRO B N 1
ATOM 8783 C CA . PRO B 1 523 ? 24.406 -1.453 -2.977 1 84.25 523 PRO B CA 1
ATOM 8784 C C . PRO B 1 523 ? 23.094 -1.21 -3.736 1 84.25 523 PRO B C 1
ATOM 8786 O O . PRO B 1 523 ? 22.578 -2.127 -4.371 1 84.25 523 PRO B O 1
ATOM 8789 N N . LYS B 1 524 ? 22.578 0.049 -3.66 1 87.94 524 LYS B N 1
ATOM 8790 C CA . LYS B 1 524 ? 21.375 0.369 -4.418 1 87.94 524 LYS B CA 1
ATOM 8791 C C . LYS B 1 524 ? 21.703 0.575 -5.895 1 87.94 524 LYS B C 1
ATOM 8793 O O . LYS B 1 524 ? 22.688 1.217 -6.238 1 87.94 524 LYS B O 1
ATOM 8798 N N . TRP B 1 525 ? 20.875 -0.038 -6.746 1 87.44 525 TRP B N 1
ATOM 8799 C CA . TRP B 1 525 ? 20.969 0.175 -8.188 1 87.44 525 TRP B CA 1
ATOM 8800 C C . TRP B 1 525 ? 20.281 1.473 -8.586 1 87.44 525 TRP B C 1
ATOM 8802 O O . TRP B 1 525 ? 19.188 1.449 -9.148 1 87.44 525 TRP B O 1
ATOM 8812 N N . SER B 1 526 ? 20.969 2.561 -8.289 1 86.44 526 SER B N 1
ATOM 8813 C CA . SER B 1 526 ? 20.391 3.885 -8.492 1 86.44 526 SER B CA 1
ATOM 8814 C C . SER B 1 526 ? 21.078 4.613 -9.641 1 86.44 526 SER B C 1
ATOM 8816 O O . SER B 1 526 ? 22.203 4.273 -10.023 1 86.44 526 SER B O 1
ATOM 8818 N N . TYR B 1 527 ? 20.406 5.617 -10.195 1 90.94 527 TYR B N 1
ATOM 8819 C CA . TYR B 1 527 ? 20.953 6.516 -11.203 1 90.94 527 TYR B CA 1
ATOM 8820 C C . TYR B 1 527 ? 22.141 7.301 -10.648 1 90.94 527 TYR B C 1
ATOM 8822 O O . TYR B 1 527 ? 22 8.023 -9.664 1 90.94 527 TYR B O 1
ATOM 8830 N N . ASP B 1 528 ? 23.219 7.059 -11.211 1 87.5 528 ASP B N 1
ATOM 8831 C CA . ASP B 1 528 ? 24.484 7.719 -10.883 1 87.5 528 ASP B CA 1
ATOM 8832 C C . ASP B 1 528 ? 25.359 7.883 -12.117 1 87.5 528 ASP B C 1
ATOM 8834 O O . ASP B 1 528 ? 26.234 7.062 -12.375 1 87.5 528 ASP B O 1
ATOM 8838 N N . PRO B 1 529 ? 25.156 8.977 -12.797 1 87.88 529 PRO B N 1
ATOM 8839 C CA . PRO B 1 529 ? 25.828 9.125 -14.094 1 87.88 529 PRO B CA 1
ATOM 8840 C C . PRO B 1 529 ? 27.344 9.195 -13.969 1 87.88 529 PRO B C 1
ATOM 8842 O O . PRO B 1 529 ? 28.062 8.734 -14.859 1 87.88 529 PRO B O 1
ATOM 8845 N N . VAL B 1 530 ? 27.859 9.719 -12.922 1 81.81 530 VAL B N 1
ATOM 8846 C CA . VAL B 1 530 ? 29.312 9.805 -12.734 1 81.81 530 VAL B CA 1
ATOM 8847 C C . VAL B 1 530 ? 29.891 8.406 -12.539 1 81.81 530 VAL B C 1
ATOM 8849 O O . VAL B 1 530 ? 30.875 8.039 -13.188 1 81.81 530 VAL B O 1
ATOM 8852 N N . LYS B 1 531 ? 29.25 7.75 -11.664 1 84.19 531 LYS B N 1
ATOM 8853 C CA . LYS B 1 531 ? 29.672 6.367 -11.461 1 84.19 531 LYS B CA 1
ATOM 8854 C C . LYS B 1 531 ? 29.578 5.57 -12.766 1 84.19 531 LYS B C 1
ATOM 8856 O O . LYS B 1 531 ? 30.453 4.766 -13.07 1 84.19 531 LYS B O 1
ATOM 8861 N N . ALA B 1 532 ? 28.5 5.758 -13.508 1 92 532 ALA B N 1
ATOM 8862 C CA . ALA B 1 532 ? 28.297 5.055 -14.766 1 92 532 ALA B CA 1
ATOM 8863 C C . ALA B 1 532 ? 29.422 5.34 -15.75 1 92 532 ALA B C 1
ATOM 8865 O O . ALA B 1 532 ? 29.953 4.426 -16.391 1 92 532 ALA B O 1
ATOM 8866 N N . GLU B 1 533 ? 29.812 6.508 -15.836 1 87.25 533 GLU B N 1
ATOM 8867 C CA . GLU B 1 533 ? 30.891 6.922 -16.75 1 87.25 533 GLU B CA 1
ATOM 8868 C C . GLU B 1 533 ? 32.219 6.297 -16.359 1 87.25 533 GLU B C 1
ATOM 8870 O O . GLU B 1 533 ? 32.969 5.828 -17.219 1 87.25 533 GLU B O 1
ATOM 8875 N N . LEU B 1 534 ? 32.438 6.285 -15.062 1 82.31 534 LEU B N 1
ATOM 8876 C CA . LEU B 1 534 ? 33.688 5.727 -14.555 1 82.31 534 LEU B CA 1
ATOM 8877 C C . LEU B 1 534 ? 33.75 4.227 -14.82 1 82.31 534 LEU B C 1
ATOM 8879 O O . LEU B 1 534 ? 34.812 3.701 -15.164 1 82.31 534 LEU B O 1
ATOM 8883 N N . LEU B 1 535 ? 32.688 3.629 -14.664 1 87.94 535 LEU B N 1
ATOM 8884 C CA . LEU B 1 535 ? 32.594 2.189 -14.891 1 87.94 535 LEU B CA 1
ATOM 8885 C C . LEU B 1 535 ? 32.719 1.867 -16.375 1 87.94 535 LEU B C 1
ATOM 8887 O O . LEU B 1 535 ? 33.344 0.871 -16.75 1 87.94 535 LEU B O 1
ATOM 8891 N N . ALA B 1 536 ? 32.156 2.715 -17.156 1 87.44 536 ALA B N 1
ATOM 8892 C CA . ALA B 1 536 ? 32.156 2.486 -18.594 1 87.44 536 ALA B CA 1
ATOM 8893 C C . ALA B 1 536 ? 33.531 2.688 -19.203 1 87.44 536 ALA B C 1
ATOM 8895 O O . ALA B 1 536 ? 33.875 2.039 -20.203 1 87.44 536 ALA B O 1
ATOM 8896 N N . CYS B 1 537 ? 34.281 3.611 -18.75 1 80.88 537 CYS B N 1
ATOM 8897 C CA . CYS B 1 537 ? 35.594 3.916 -19.25 1 80.88 537 CYS B CA 1
ATOM 8898 C C . CYS B 1 537 ? 36.594 4.059 -18.094 1 80.88 537 CYS B C 1
ATOM 8900 O O . CYS B 1 537 ? 36.906 5.172 -17.672 1 80.88 537 CYS B O 1
ATOM 8902 N N . PRO B 1 538 ? 36.969 2.916 -17.703 1 62.62 538 PRO B N 1
ATOM 8903 C CA . PRO B 1 538 ? 37.906 3.016 -16.594 1 62.62 538 PRO B CA 1
ATOM 8904 C C . PRO B 1 538 ? 39.25 3.658 -16.984 1 62.62 538 PRO B C 1
ATOM 8906 O O . PRO B 1 538 ? 39.719 3.471 -18.109 1 62.62 538 PRO B O 1
ATOM 8909 N N . VAL B 1 539 ? 39.719 4.785 -16.719 1 47.06 539 VAL B N 1
ATOM 8910 C CA . VAL B 1 539 ? 41 5.453 -16.984 1 47.06 539 VAL B CA 1
ATOM 8911 C C . VAL B 1 539 ? 42.156 4.539 -16.594 1 47.06 539 VAL B C 1
ATOM 8913 O O . VAL B 1 539 ? 42.219 4.055 -15.461 1 47.06 539 VAL B O 1
ATOM 8916 N N . LYS B 1 540 ? 42.75 3.863 -17.641 1 40.03 540 LYS B N 1
ATOM 8917 C CA . LYS B 1 540 ? 43.969 3.113 -17.391 1 40.03 540 LYS B CA 1
ATOM 8918 C C . LYS B 1 540 ? 45.062 4.008 -16.781 1 40.03 540 LYS B C 1
ATOM 8920 O O . LYS B 1 540 ? 45.5 4.973 -17.422 1 40.03 540 LYS B O 1
ATOM 8925 N N . SER B 1 541 ? 45.094 4.324 -15.633 1 35.34 541 SER B N 1
ATOM 8926 C CA . SER B 1 541 ? 46.375 4.855 -15.156 1 35.34 541 SER B CA 1
ATOM 8927 C C . SER B 1 541 ? 47.531 4.02 -15.656 1 35.34 541 SER B C 1
ATOM 8929 O O . SER B 1 541 ? 47.469 2.791 -15.711 1 35.34 541 SER B O 1
ATOM 8931 N N . GLY B 1 542 ? 48.281 4.285 -16.828 1 32.5 542 GLY B N 1
ATOM 8932 C CA . GLY B 1 542 ? 49.594 3.738 -17.172 1 32.5 542 GLY B CA 1
ATOM 8933 C C . GLY B 1 542 ? 50.312 3.133 -15.992 1 32.5 542 GLY B C 1
ATOM 8934 O O . GLY B 1 542 ? 51.562 3.018 -16.016 1 32.5 542 GLY B O 1
ATOM 8935 N N . LEU B 1 543 ? 49.875 3.229 -14.75 1 30.34 543 LEU B N 1
ATOM 8936 C CA . LEU B 1 543 ? 50.594 2.518 -13.719 1 30.34 543 LEU B CA 1
ATOM 8937 C C . LEU B 1 543 ? 50.625 1.019 -13.992 1 30.34 543 LEU B C 1
ATOM 8939 O O . LEU B 1 543 ? 49.594 0.42 -14.273 1 30.34 543 LEU B O 1
ATOM 8943 N N . SER B 1 544 ? 51.656 0.404 -14.617 1 27.47 544 SER B N 1
ATOM 8944 C CA . SER B 1 544 ? 52 -1.007 -14.797 1 27.47 544 SER B CA 1
ATOM 8945 C C . SER B 1 544 ? 51.219 -1.882 -13.805 1 27.47 544 SER B C 1
ATOM 8947 O O . SER B 1 544 ? 50.719 -1.387 -12.812 1 27.47 544 SER B O 1
ATOM 8949 N N . SER B 1 545 ? 51.094 -3.299 -14.023 1 29.48 545 SER B N 1
ATOM 8950 C CA . SER B 1 545 ? 50.438 -4.328 -13.219 1 29.48 545 SER B CA 1
ATOM 8951 C C . SER B 1 545 ? 50.5 -4 -11.734 1 29.48 545 SER B C 1
ATOM 8953 O O . SER B 1 545 ? 49.781 -4.566 -10.922 1 29.48 545 SER B O 1
ATOM 8955 N N . GLY B 1 546 ? 51.688 -3.457 -11.297 1 27.66 546 GLY B N 1
ATOM 8956 C CA . GLY B 1 546 ? 52.062 -3.137 -9.93 1 27.66 546 GLY B CA 1
ATOM 8957 C C . GLY B 1 546 ? 51.219 -2.01 -9.336 1 27.66 546 GLY B C 1
ATOM 8958 O O . GLY B 1 546 ? 50.969 -1.995 -8.125 1 27.66 546 GLY B O 1
ATOM 8959 N N . GLY B 1 547 ? 51.031 -0.925 -10.086 1 26.64 547 GLY B N 1
ATOM 8960 C CA . GLY B 1 547 ? 50.469 0.282 -9.516 1 26.64 547 GLY B CA 1
ATOM 8961 C C . GLY B 1 547 ? 48.938 0.278 -9.5 1 26.64 547 GLY B C 1
ATOM 8962 O O . GLY B 1 547 ? 48.312 1.148 -8.891 1 26.64 547 GLY B O 1
ATOM 8963 N N . ILE B 1 548 ? 48.312 -0.252 -10.391 1 30.14 548 ILE B N 1
ATOM 8964 C CA . ILE B 1 548 ? 46.844 -0.332 -10.398 1 30.14 548 ILE B CA 1
ATOM 8965 C C . ILE B 1 548 ? 46.375 -1.227 -9.258 1 30.14 548 ILE B C 1
ATOM 8967 O O . ILE B 1 548 ? 45.219 -1.177 -8.867 1 30.14 548 ILE B O 1
ATOM 8971 N N . ALA B 1 549 ? 47.125 -2.293 -8.883 1 29.89 549 ALA B N 1
ATOM 8972 C CA . ALA B 1 549 ? 47.094 -2.938 -7.574 1 29.89 549 ALA B CA 1
ATOM 8973 C C . ALA B 1 549 ? 47.25 -1.914 -6.457 1 29.89 549 ALA B C 1
ATOM 8975 O O . ALA B 1 549 ? 46.812 -2.143 -5.328 1 29.89 549 ALA B O 1
ATOM 8976 N N . GLY B 1 550 ? 47.875 -0.78 -6.762 1 27.81 550 GLY B N 1
ATOM 8977 C CA . GLY B 1 550 ? 48.094 0.306 -5.824 1 27.81 550 GLY B CA 1
ATOM 8978 C C . GLY B 1 550 ? 46.875 1.188 -5.613 1 27.81 550 GLY B C 1
ATOM 8979 O O . GLY B 1 550 ? 46.594 1.588 -4.484 1 27.81 550 GLY B O 1
ATOM 8980 N N . VAL B 1 551 ? 46.188 1.699 -6.676 1 31.67 551 VAL B N 1
ATOM 8981 C CA . VAL B 1 551 ? 45.031 2.496 -6.285 1 31.67 551 VAL B CA 1
ATOM 8982 C C . VAL B 1 551 ? 43.906 1.577 -5.832 1 31.67 551 VAL B C 1
ATOM 8984 O O . VAL B 1 551 ? 43.219 1.877 -4.859 1 31.67 551 VAL B O 1
ATOM 8987 N N . THR B 1 552 ? 43.594 0.494 -6.5 1 31.59 552 THR B N 1
ATOM 8988 C CA . THR B 1 552 ? 42.812 -0.571 -5.879 1 31.59 552 THR B CA 1
ATOM 8989 C C . THR B 1 552 ? 43.625 -1.264 -4.785 1 31.59 552 THR B C 1
ATOM 8991 O O . THR B 1 552 ? 43.094 -1.587 -3.721 1 31.59 552 THR B O 1
ATOM 8994 N N . ILE B 1 553 ? 44.906 -1.527 -4.969 1 31.33 553 ILE B N 1
ATOM 8995 C CA . ILE B 1 553 ? 45.875 -1.905 -3.973 1 31.33 553 ILE B CA 1
ATOM 8996 C C . ILE B 1 553 ? 46.219 -0.705 -3.086 1 31.33 553 ILE B C 1
ATOM 8998 O O . ILE B 1 553 ? 46.375 -0.849 -1.872 1 31.33 553 ILE B O 1
ATOM 9002 N N . ALA B 1 554 ? 46.281 0.552 -3.604 1 31.92 554 ALA B N 1
ATOM 9003 C CA . ALA B 1 554 ? 46.375 1.666 -2.662 1 31.92 554 ALA B CA 1
ATOM 9004 C C . ALA B 1 554 ? 45.062 1.807 -1.866 1 31.92 554 ALA B C 1
ATOM 9006 O O . ALA B 1 554 ? 45.094 2.029 -0.653 1 31.92 554 ALA B O 1
ATOM 9007 N N . CYS B 1 555 ? 43.969 1.715 -2.5 1 33.41 555 CYS B N 1
ATOM 9008 C CA . CYS B 1 555 ? 42.75 1.503 -1.705 1 33.41 555 CYS B CA 1
ATOM 9009 C C . CYS B 1 555 ? 42.688 0.079 -1.165 1 33.41 555 CYS B C 1
ATOM 9011 O O . CYS B 1 555 ? 42.375 -0.135 0 1 33.41 555 CYS B O 1
ATOM 9013 N N . VAL B 1 556 ? 43 -1.03 -1.934 1 33.62 556 VAL B N 1
ATOM 9014 C CA . VAL B 1 556 ? 43.188 -2.371 -1.393 1 33.62 556 VAL B CA 1
ATOM 9015 C C . VAL B 1 556 ? 44.562 -2.479 -0.749 1 33.62 556 VAL B C 1
ATOM 9017 O O . VAL B 1 556 ? 44.719 -3.098 0.307 1 33.62 556 VAL B O 1
ATOM 9020 N N . ALA B 1 557 ? 45.688 -2.008 -1.26 1 32.66 557 ALA B N 1
ATOM 9021 C CA . ALA B 1 557 ? 47 -1.958 -0.637 1 32.66 557 ALA B CA 1
ATOM 9022 C C . ALA B 1 557 ? 47 -1.054 0.592 1 32.66 557 ALA B C 1
ATOM 9024 O O . ALA B 1 557 ? 47.625 -1.363 1.602 1 32.66 557 ALA B O 1
ATOM 9025 N N . ILE B 1 558 ? 46.312 0.006 0.575 1 35.62 558 ILE B N 1
ATOM 9026 C CA . ILE B 1 558 ? 46.031 0.696 1.825 1 35.62 558 ILE B CA 1
ATOM 9027 C C . ILE B 1 558 ? 45.125 -0.182 2.695 1 35.62 558 ILE B C 1
ATOM 9029 O O . ILE B 1 558 ? 45.375 -0.331 3.896 1 35.62 558 ILE B O 1
ATOM 9033 N N . VAL B 1 559 ? 44.219 -0.875 2.068 1 35.66 559 VAL B N 1
ATOM 9034 C CA . VAL B 1 559 ? 43.469 -1.845 2.85 1 35.66 559 VAL B CA 1
ATOM 9035 C C . VAL B 1 559 ? 44.312 -3.086 3.104 1 35.66 559 VAL B C 1
ATOM 9037 O O . VAL B 1 559 ? 44.375 -3.596 4.227 1 35.66 559 VAL B O 1
ATOM 9040 N N . ALA B 1 560 ? 45.031 -3.635 2.207 1 35.69 560 ALA B N 1
ATOM 9041 C CA . ALA B 1 560 ? 45.938 -4.73 2.469 1 35.69 560 ALA B CA 1
ATOM 9042 C C . ALA B 1 560 ? 47.156 -4.25 3.291 1 35.69 560 ALA B C 1
ATOM 9044 O O . ALA B 1 560 ? 47.594 -4.953 4.195 1 35.69 560 ALA B O 1
ATOM 9045 N N . LEU B 1 561 ? 47.75 -3.152 3.096 1 36.06 561 LEU B N 1
ATOM 9046 C CA . LEU B 1 561 ? 48.75 -2.561 3.953 1 36.06 561 LEU B CA 1
ATOM 9047 C C . LEU B 1 561 ? 48.188 -2.209 5.32 1 36.06 561 LEU B C 1
ATOM 9049 O O . LEU B 1 561 ? 48.812 -2.445 6.348 1 36.06 561 LEU B O 1
ATOM 9053 N N . VAL B 1 562 ? 47 -1.749 5.371 1 38.47 562 VAL B N 1
ATOM 9054 C CA . VAL B 1 562 ? 46.344 -1.596 6.656 1 38.47 562 VAL B CA 1
ATOM 9055 C C . VAL B 1 562 ? 45.969 -2.969 7.219 1 38.47 562 VAL B C 1
ATOM 9057 O O . VAL B 1 562 ? 46.188 -3.24 8.398 1 38.47 562 VAL B O 1
ATOM 9060 N N . GLY B 1 563 ? 45.594 -3.871 6.418 1 38 563 GLY B N 1
ATOM 9061 C CA . GLY B 1 563 ? 45.469 -5.242 6.883 1 38 563 GLY B CA 1
ATOM 9062 C C . GLY B 1 563 ? 46.781 -5.879 7.238 1 38 563 GLY B C 1
ATOM 9063 O O . GLY B 1 563 ? 46.906 -6.57 8.25 1 38 563 GLY B O 1
ATOM 9064 N N . PHE B 1 564 ? 47.719 -5.734 6.414 1 40.69 564 PHE B N 1
ATOM 9065 C CA . PHE B 1 564 ? 49.062 -6.199 6.727 1 40.69 564 PHE B CA 1
ATOM 9066 C C . PHE B 1 564 ? 49.625 -5.441 7.918 1 40.69 564 PHE B C 1
ATOM 9068 O O . PHE B 1 564 ? 50.188 -6.043 8.836 1 40.69 564 PHE B O 1
ATOM 9075 N N . MET B 1 565 ? 49.5 -4.18 8.008 1 38.16 565 MET B N 1
ATOM 9076 C CA . MET B 1 565 ? 49.938 -3.424 9.188 1 38.16 565 MET B CA 1
ATOM 9077 C C . MET B 1 565 ? 49.094 -3.797 10.406 1 38.16 565 MET B C 1
ATOM 9079 O O . MET B 1 565 ? 49.625 -3.977 11.5 1 38.16 565 MET B O 1
ATOM 9083 N N . VAL B 1 566 ? 47.844 -4.004 10.18 1 40.78 566 VAL B N 1
ATOM 9084 C CA . VAL B 1 566 ? 47.062 -4.52 11.281 1 40.78 566 VAL B CA 1
ATOM 9085 C C . VAL B 1 566 ? 47.438 -5.965 11.578 1 40.78 566 VAL B C 1
ATOM 9087 O O . VAL B 1 566 ? 47.594 -6.348 12.742 1 40.78 566 VAL B O 1
ATOM 9090 N N . HIS B 1 567 ? 47.688 -6.734 10.562 1 42.78 567 HIS B N 1
ATOM 9091 C CA . HIS B 1 567 ? 48.219 -8.062 10.805 1 42.78 567 HIS B CA 1
ATOM 9092 C C . HIS B 1 567 ? 49.594 -7.98 11.445 1 42.78 567 HIS B C 1
ATOM 9094 O O . HIS B 1 567 ? 49.875 -8.703 12.406 1 42.78 567 HIS B O 1
ATOM 9100 N N . MET B 1 568 ? 50.438 -7.109 10.977 1 41.44 568 MET B N 1
ATOM 9101 C CA . MET B 1 568 ? 51.75 -6.941 11.594 1 41.44 568 MET B CA 1
ATOM 9102 C C . MET B 1 568 ? 51.594 -6.336 12.992 1 41.44 568 MET B C 1
ATOM 9104 O O . MET B 1 568 ? 52.281 -6.762 13.922 1 41.44 568 MET B O 1
ATOM 9108 N N . ILE B 1 569 ? 50.688 -5.359 13.109 1 41 569 ILE B N 1
ATOM 9109 C CA . ILE B 1 569 ? 50.469 -4.797 14.438 1 41 569 ILE B CA 1
ATOM 9110 C C . ILE B 1 569 ? 49.844 -5.852 15.344 1 41 569 ILE B C 1
ATOM 9112 O O . ILE B 1 569 ? 50.25 -6.004 16.5 1 41 569 ILE B O 1
ATOM 9116 N N . ARG B 1 570 ? 48.906 -6.625 14.805 1 41.53 570 ARG B N 1
ATOM 9117 C CA . ARG B 1 570 ? 48.375 -7.703 15.625 1 41.53 570 ARG B CA 1
ATOM 9118 C C . ARG B 1 570 ? 49.406 -8.758 15.922 1 41.53 570 ARG B C 1
ATOM 9120 O O . ARG B 1 570 ? 49.469 -9.305 17.031 1 41.53 570 ARG B O 1
ATOM 9127 N N . ARG B 1 571 ? 50.188 -9.047 14.938 1 43.41 571 ARG B N 1
ATOM 9128 C CA . ARG B 1 571 ? 51.281 -9.969 15.227 1 43.41 571 ARG B CA 1
ATOM 9129 C C . ARG B 1 571 ? 52.25 -9.375 16.234 1 43.41 571 ARG B C 1
ATOM 9131 O O . ARG B 1 571 ? 52.75 -10.078 17.109 1 43.41 571 ARG B O 1
ATOM 9138 N N . GLU B 1 572 ? 52.562 -8.055 16.062 1 39.38 572 GLU B N 1
ATOM 9139 C CA . GLU B 1 572 ? 53.406 -7.426 17.062 1 39.38 572 GLU B CA 1
ATOM 9140 C C . GLU B 1 572 ? 52.75 -7.422 18.438 1 39.38 572 GLU B C 1
ATOM 9142 O O . GLU B 1 572 ? 53.375 -7.68 19.453 1 39.38 572 GLU B O 1
ATOM 9147 N N . LYS B 1 573 ? 51.438 -7.125 18.469 1 43.31 573 LYS B N 1
ATOM 9148 C CA . LYS B 1 573 ? 50.781 -7.148 19.766 1 43.31 573 LYS B CA 1
ATOM 9149 C C . LYS B 1 573 ? 50.688 -8.57 20.328 1 43.31 573 LYS B C 1
ATOM 9151 O O . LYS B 1 573 ? 50.594 -8.766 21.547 1 43.31 573 LYS B O 1
ATOM 9156 N N . GLN B 1 574 ? 50.594 -9.523 19.391 1 43.25 574 GLN B N 1
ATOM 9157 C CA . GLN B 1 574 ? 50.625 -10.906 19.859 1 43.25 574 GLN B CA 1
ATOM 9158 C C . GLN B 1 574 ? 52.062 -11.375 20.078 1 43.25 574 GLN B C 1
ATOM 9160 O O . GLN B 1 574 ? 52.281 -12.57 20.297 1 43.25 574 GLN B O 1
ATOM 9165 N N . GLY B 1 575 ? 53.031 -10.531 20.391 1 40.5 575 GLY B N 1
ATOM 9166 C CA . GLY B 1 575 ? 54.375 -10.797 20.875 1 40.5 575 GLY B CA 1
ATOM 9167 C C . GLY B 1 575 ? 55.281 -11.414 19.828 1 40.5 575 GLY B C 1
ATOM 9168 O O . GLY B 1 575 ? 56.312 -12.023 20.172 1 40.5 575 GLY B O 1
ATOM 9169 N N . LYS B 1 576 ? 54.719 -11.586 18.688 1 43 576 LYS B N 1
ATOM 9170 C CA . LYS B 1 576 ? 55.625 -12.281 17.766 1 43 576 LYS B CA 1
ATOM 9171 C C . LYS B 1 576 ? 56.5 -11.289 17 1 43 576 LYS B C 1
ATOM 9173 O O . LYS B 1 576 ? 56 -10.453 16.25 1 43 576 LYS B O 1
ATOM 9178 N N . PRO B 1 577 ? 57.719 -11.016 17.531 1 36.81 577 PRO B N 1
ATOM 9179 C CA . PRO B 1 577 ? 58.656 -10 17.047 1 36.81 577 PRO B CA 1
ATOM 9180 C C . PRO B 1 577 ? 58.875 -10.094 15.539 1 36.81 577 PRO B C 1
ATOM 9182 O O . PRO B 1 577 ? 58.812 -11.188 14.969 1 36.81 577 PRO B O 1
ATOM 9185 N N . ILE B 1 578 ? 58.438 -9.172 14.852 1 37.22 578 ILE B N 1
ATOM 9186 C CA . ILE B 1 578 ? 58.625 -9.211 13.406 1 37.22 578 ILE B CA 1
ATOM 9187 C C . ILE B 1 578 ? 60.094 -9.57 13.086 1 37.22 578 ILE B C 1
ATOM 9189 O O . ILE B 1 578 ? 60.344 -10.375 12.188 1 37.22 578 ILE B O 1
ATOM 9193 N N . PHE B 1 579 ? 61.094 -8.727 13.445 1 33.06 579 PHE B N 1
ATOM 9194 C CA . PHE B 1 579 ? 62.5 -8.906 13.102 1 33.06 579 PHE B CA 1
ATOM 9195 C C . PHE B 1 579 ? 63.25 -9.688 14.195 1 33.06 579 PHE B C 1
ATOM 9197 O O . PHE B 1 579 ? 63.344 -9.227 15.328 1 33.06 579 PHE B O 1
ATOM 9204 N N . VAL B 1 580 ? 62.969 -10.984 14.336 1 30.72 580 VAL B N 1
ATOM 9205 C CA . VAL B 1 580 ? 63.781 -11.812 15.219 1 30.72 580 VAL B CA 1
ATOM 9206 C C . VAL B 1 580 ? 65.25 -11.68 14.828 1 30.72 580 VAL B C 1
ATOM 9208 O O . VAL B 1 580 ? 65.625 -12.031 13.711 1 30.72 580 VAL B O 1
ATOM 9211 N N . THR B 1 581 ? 65.938 -10.594 15.234 1 26.72 581 THR B N 1
ATOM 9212 C CA . THR B 1 581 ? 67.375 -10.625 15.141 1 26.72 581 THR B CA 1
ATOM 9213 C C . THR B 1 581 ? 67.938 -11.914 15.734 1 26.72 581 THR B C 1
ATOM 9215 O O . THR B 1 581 ? 67.562 -12.281 16.859 1 26.72 581 THR B O 1
ATOM 9218 N N . PRO B 1 582 ? 68.438 -12.836 14.867 1 26.94 582 PRO B N 1
ATOM 9219 C CA . PRO B 1 582 ? 69.062 -14.094 15.312 1 26.94 582 PRO B CA 1
ATOM 9220 C C . PRO B 1 582 ? 70.062 -13.891 16.406 1 26.94 582 PRO B C 1
ATOM 9222 O O . PRO B 1 582 ? 71 -13.109 16.219 1 26.94 582 PRO B O 1
ATOM 9225 N N . SER B 1 583 ? 69.75 -13.688 17.688 1 25.36 583 SER B N 1
ATOM 9226 C CA . SER B 1 583 ? 70.75 -13.609 18.734 1 25.36 583 SER B CA 1
ATOM 9227 C C . SER B 1 583 ? 71.75 -14.773 18.656 1 25.36 583 SER B C 1
ATOM 9229 O O . SER B 1 583 ? 71.312 -15.914 18.406 1 25.36 583 SER B O 1
ATOM 9231 N N . GLU B 1 584 ? 73.125 -14.539 18.516 1 26.81 584 GLU B N 1
ATOM 9232 C CA . GLU B 1 584 ? 74.375 -15.258 18.516 1 26.81 584 GLU B CA 1
ATOM 9233 C C . GLU B 1 584 ? 74.5 -16.125 19.766 1 26.81 584 GLU B C 1
ATOM 9235 O O . GLU B 1 584 ? 74.688 -15.617 20.859 1 26.81 584 GLU B O 1
ATOM 9240 N N . SER B 1 585 ? 73.625 -17.094 20.125 1 20.05 585 SER B N 1
ATOM 9241 C CA . SER B 1 585 ? 73.812 -17.875 21.344 1 20.05 585 SER B CA 1
ATOM 9242 C C . SER B 1 585 ? 75.188 -18.516 21.328 1 20.05 585 SER B C 1
ATOM 9244 O O . SER B 1 585 ? 75.875 -18.625 22.375 1 20.05 585 SER B O 1
ATOM 9246 N N . ALA B 1 586 ? 75.625 -19.531 20.531 1 24.25 586 ALA B N 1
ATOM 9247 C CA . ALA B 1 586 ? 76.125 -20.781 21.109 1 24.25 586 ALA B CA 1
ATOM 9248 C C . ALA B 1 586 ? 77.562 -20.641 21.516 1 24.25 586 ALA B C 1
ATOM 9250 O O . ALA B 1 586 ? 78.5 -20.969 20.75 1 24.25 586 ALA B O 1
ATOM 9251 N N . LYS B 1 587 ? 78.312 -19.734 22.016 1 25.81 587 LYS B N 1
ATOM 9252 C CA . LYS B 1 587 ? 79.688 -20.141 22.359 1 25.81 587 LYS B CA 1
ATOM 9253 C C . LYS B 1 587 ? 79.688 -21.062 23.562 1 25.81 587 LYS B C 1
ATOM 9255 O O . LYS B 1 587 ? 80.75 -21.312 24.141 1 25.81 587 LYS B O 1
ATOM 9260 N N . GLY B 1 588 ? 78.562 -21.75 24.047 1 20.25 588 GLY B N 1
ATOM 9261 C CA . GLY B 1 588 ? 78.938 -22.516 25.219 1 20.25 588 GLY B CA 1
ATOM 9262 C C . GLY B 1 588 ? 80.188 -23.391 24.953 1 20.25 588 GLY B C 1
ATOM 9263 O O . GLY B 1 588 ? 80.5 -23.656 23.812 1 20.25 588 GLY B O 1
ATOM 9264 N N . GLU B 1 589 ? 80.75 -24.094 26.141 1 21.34 589 GLU B N 1
ATOM 9265 C CA . GLU B 1 589 ? 81.75 -24.703 26.969 1 21.34 589 GLU B CA 1
ATOM 9266 C C . GLU B 1 589 ? 82.125 -26.094 26.453 1 21.34 589 GLU B C 1
ATOM 9268 O O . GLU B 1 589 ? 81.312 -26.844 25.984 1 21.34 589 GLU B O 1
ATOM 9273 N N . GLN B 1 590 ? 83.5 -26.125 26.109 1 22.19 590 GLN B N 1
ATOM 9274 C CA . GLN B 1 590 ? 84.438 -27.172 26.453 1 22.19 590 GLN B CA 1
ATOM 9275 C C . GLN B 1 590 ? 84.188 -27.688 27.875 1 22.19 590 GLN B C 1
ATOM 9277 O O . GLN B 1 590 ? 84.75 -27.109 28.828 1 22.19 590 GLN B O 1
ATOM 9282 N N . ALA B 1 591 ? 83.062 -27.922 28.312 1 20.34 591 ALA B N 1
ATOM 9283 C CA . ALA B 1 591 ? 83.062 -28.547 29.625 1 20.34 591 ALA B CA 1
ATOM 9284 C C . ALA B 1 591 ? 83.688 -29.906 29.609 1 20.34 591 ALA B C 1
ATOM 9286 O O . ALA B 1 591 ? 83.562 -30.672 28.656 1 20.34 591 ALA B O 1
#

InterPro domains:
  IPR000914 Solute-binding protein family 5 domain [PF00496] (224-533)
  IPR039424 Solute-binding protein family 5 [PTHR30290] (196-533)

Secondary structure (DSSP, 8-state):
-------PPEEEEEEEETT-HHHHHHHHHHHHHHHTTTEEEEEEEE-HHHHHHHHHHT--SEEEEE---TTTTTHHHHHGGGSTTSHHHHHTTTPPTT--HHHHHHHHHHHHT---HHHHHHHHHHHHHHHHHTT-EEEEEEEEEEEEEETTEE-----SSTT----TT-EE-SS-SEEEEEEEETTEE----TT--TT--TTS-HHHHHHH---SEEE-GGG-EEESSEEEEEEEE-TTS-EEEEEEEPSS-B-TTSPBP-HHHHHHHHHHHTSTTTGGGGTTSHHHHHEEEEEE-TTS-EEEEESS--THHHHHTTSSSSS----GGGBTTGGG--TTTTBSSPTTGGG-TT--PPTT--B--BSS---SSSEEEEEEEE-TTS-EEEEEEEE-TT-SSS--S--EEEEE--SSHHHHHHHHHHTS--EEESSSSS-HHHHHHHHHH-TTTEEEEEEEEEEEEEEEE-TTSTTTTSHHHHHHHHHH--HHHHHHHHHTT-SEE--SSS-TTSTT-----SS-----HHHHHHHHS-------TTTHHHHHHHHHHHHHHHHHHHHHHHHHHTT--SS------------/-------PPEEEEEEEETT-HHHHHHHHHHHHHHHTTTEEEEEEEE-HHHHHHHHHHT--SEEEEE---TTTTTHHHHHGGGSTTSHHHHHTTTPPTT--HHHHHHHHHHHHT---HHHHHHHHHHHHHHHHHTT-EEEEEEEEEEEEEETTEE-----SSTT----TT-EE-SS-SEEEEEEEETTEE----TT--TT--TTS-HHHHHHH---SEEE-GGG-EEESSEEEEEEEE-TTS-EEEEEEEPSS-B-TTSPBP-HHHHHHHHHHHTSTTTGGGGTTSHHHHHEEEEEE-TTS-EEEEESS--THHHHHTTSSSSS----GGGBTTGGG--TTTTBSSPTTGGG-TT--PPTT--B--BSS---SSSEEEEEEEE-TTS-EEEEEEEE-TT-SSS--S--EEEEE--SSHHHHHHHHHHTS--EEESSSSS-HHHHHHHHHH-TTTEEEEEEEEEEEEEEEE-TTSTTTTSHHHHHHHHHH--HHHHHHHHHTT-SEE--SSS-TTSTT-----SS-----HHHHHHHHS----S--TTTHHHHHHHHHHHHHHHHHHHHHHHHHHTT--SS------------